Protein 2E3D (pdb70)

GO terms:
  GO:0000287 magnesium ion binding (F, IDA)
  GO:0005829 cytosol (C, IDA)
  GO:0032991 protein-containing complex (C, IDA)
  GO:0042802 identical protein binding (F, IDA)
  GO:0003983 UTP:glucose-1-phosphate uridylyltransferase activity (F, IDA)
  GO:1900727 osmoregulated periplasmic glucan biosynthetic process (P, IMP)
  GO:0033499 galactose catabolic process via UDP-galactose, Leloir pathway (P, IMP)
  GO:0006011 UDP-alpha-D-glucose metabolic process (P, IMP)
  GO:0009242 colanic acid biosynthetic process (P, IMP)
  GO:0009244 lipopolysaccharide core region biosynthetic process (P, IMP)
  GO:0005829 cytosol (C, HDA)

Organism: Escherichia coli (strain K12) (NCBI:txid83333)

Secondary structure (DSSP, 8-state):
--S--EEEEE--S--GGGTTTTSSS-GGG-EETTEEHHHHHHHHHHHTT--EEEEEE-GGGHHHHHHHS--HHHHHHH--HHHHHHHHTS-TT-EEEEEE-SS---HHHHHHHTHHHH-SS-EEEE-TTEEE-TTSS-TTTSTHHHHHHHHHHH--EEEEEEE-S-GGGSEEEE-TT----TT-EEEE-EEEES--TTT-S-SEEEEEEEEE-TTHHHHHTPPP----HHHHHHHHHHHS-EEEEE--S-EEE-SSHHHHHHHHHHHHHH-TTTHHHHHHHHHHH-/--S--EEEEE--S--GGGTTTTSSS-GGG-EETTEEHHHHHHHHHHHTT--EEEEEE-GGGHHHHHHHS--HHHHHHHH--HHHHHHHHSS-TT-EEEEEE----HHHHHHHHHHHH-SS-EEEE-TTEEE-TTTS-TTTSTHHHHHHHHHHH--EEEEEEE-S-GGGSEEE--TT----TT-EEE---EEES--GGG-S-SEEEEEEEEE-TTHHHHHHH--HHHHHHHHHHHS-EEEEEPPS-EEETTSHHHHHHHHHHHHHT-TTTHHHHHHHHHHH-/---S--EEEEE--S--GGGTTGGGSS-GGG-EETTEEHHHHHHHHHHHTT--EEEEEE-GGGHHHHHHHS--HHHHHTT--HHHHHHHTSS-TT-EEEEEE-TT--SHHHHHHTTHHHH-SS-EEEE-TTEEE-TTTS-TTTSTHHHHHHHHHHH--EEEEEEE-S-GGGS-BEE-TT----TT-EEEE-EE---STT-S-SEEEEEEEEE-TTHHHHHHHPPP-GGG---HHHHHHHHHHHS-EEEEE--S-EEETTSHHHHHHHHHHHHHT-TTTHHHHHHHHHH-/----EEEEE--S--GGGTTTTSSS-GGG-EETTEEHHHHHHHHHHHTT--EEEEEE-GGGHHHHHHHS--HHHHHH--HHHHHHHHTTS-TT-EEEEEE----HHHHHHHTHHHH-SS-EEEE-TTEEE-TTTS-TTTSTHHHHHHHHHHH--EEEEEEE-S-SSSS-EEE-TT----TT-EEE--EEE---SEEEEEEEEE-TTHHHHHH---TTSPPPHHHHHHHHHHHS-EEEEE--S-EEETTSHHHHHHHHHHHHHH-TTTHHHHHHHHHHH-

Structure (mmCIF, N/CA/C/O backbone):
data_2E3D
#
_entry.id   2E3D
#
_cell.length_a   63.900
_cell.length_b   109.300
_cell.length_c   100.500
_cell.angle_alpha   90.000
_cell.angle_beta   93.800
_cell.angle_gamma   90.000
#
_symmetry.space_group_name_H-M   'P 1 21 1'
#
loop_
_entity.id
_entity.type
_entity.pdbx_description
1 polymer 'UTP--glucose-1-phosphate uridylyltransferase'
2 water water
#
loop_
_atom_site.group_PDB
_atom_site.id
_atom_site.type_symbol
_atom_site.label_atom_id
_atom_site.label_alt_id
_atom_site.label_comp_id
_atom_site.label_asym_id
_atom_site.label_entity_id
_atom_site.label_seq_id
_atom_site.pdbx_PDB_ins_code
_atom_site.Cartn_x
_atom_site.Cartn_y
_atom_site.Cartn_z
_atom_site.occupancy
_atom_site.B_iso_or_equiv
_atom_site.auth_seq_id
_atom_site.auth_comp_id
_atom_site.auth_asym_id
_atom_site.auth_atom_id
_atom_site.pdbx_PDB_model_num
ATOM 1 N N . ASN A 1 5 ? 30.867 52.898 10.789 1.00 95.39 5 ASN A N 1
ATOM 2 C CA . ASN A 1 5 ? 29.861 52.096 11.477 1.00 87.37 5 ASN A CA 1
ATOM 3 C C . ASN A 1 5 ? 28.504 52.776 11.620 1.00 99.78 5 ASN A C 1
ATOM 4 O O . ASN A 1 5 ? 28.360 53.968 11.342 1.00 99.78 5 ASN A O 1
ATOM 9 N N . THR A 1 6 ? 27.504 52.008 12.048 1.00 67.61 6 THR A N 1
ATOM 10 C CA . THR A 1 6 ? 26.176 52.566 12.211 1.00 99.78 6 THR A CA 1
ATOM 11 C C . THR A 1 6 ? 25.793 52.804 13.658 1.00 22.13 6 THR A C 1
ATOM 12 O O . THR A 1 6 ? 26.186 52.071 14.565 1.00 90.84 6 THR A O 1
ATOM 16 N N . LYS A 1 7 ? 24.992 53.844 13.856 1.00 34.47 7 LYS A N 1
ATOM 17 C CA . LYS A 1 7 ? 24.511 54.126 15.185 1.00 37.45 7 LYS A CA 1
ATOM 18 C C . LYS A 1 7 ? 23.395 53.137 15.492 1.00 35.83 7 LYS A C 1
ATOM 19 O O . LYS A 1 7 ? 23.042 52.975 16.655 1.00 50.93 7 LYS A O 1
ATOM 25 N N . VAL A 1 8 ? 22.845 52.494 14.460 1.00 25.83 8 VAL A N 1
ATOM 26 C CA . VAL A 1 8 ? 21.795 51.492 14.679 1.00 22.46 8 VAL A CA 1
ATOM 27 C C . VAL A 1 8 ? 22.467 50.164 15.028 1.00 36.86 8 VAL A C 1
ATOM 28 O O . VAL A 1 8 ? 22.961 49.402 14.181 1.00 33.73 8 VAL A O 1
ATOM 32 N N . LYS A 1 9 ? 22.460 49.911 16.330 1.00 37.70 9 LYS A N 1
ATOM 33 C CA . LYS A 1 9 ? 23.090 48.741 16.910 1.00 31.41 9 LYS A CA 1
ATOM 34 C C . LYS A 1 9 ? 22.085 47.788 17.513 1.00 11.60 9 LYS A C 1
ATOM 35 O O . LYS A 1 9 ? 22.353 46.584 17.657 1.00 20.70 9 LYS A O 1
ATOM 41 N N . LYS A 1 10 ? 20.938 48.339 17.920 1.00 27.57 10 LYS A N 1
ATOM 42 C CA . LYS A 1 10 ? 19.907 47.560 18.606 1.00 4.52 10 LYS A CA 1
ATOM 43 C C . LYS A 1 10 ? 18.594 47.385 17.857 1.00 17.17 10 LYS A C 1
ATOM 44 O O . LYS A 1 10 ? 18.066 48.319 17.214 1.00 9.21 10 LYS A O 1
ATOM 50 N N . ALA A 1 11 ? 18.065 46.166 17.991 1.00 7.04 11 ALA A N 1
ATOM 51 C CA . ALA A 1 11 ? 16.779 45.796 17.374 1.00 14.58 11 ALA A CA 1
ATOM 52 C C . ALA A 1 11 ? 15.883 45.445 18.543 1.00 19.82 11 ALA A C 1
ATOM 53 O O . ALA A 1 11 ? 16.272 44.619 19.392 1.00 14.93 11 ALA A O 1
ATOM 55 N N . VAL A 1 12 ? 14.714 46.093 18.579 1.00 7.62 12 VAL A N 1
ATOM 56 C CA . VAL A 1 12 ? 13.717 45.833 19.619 1.00 22.25 12 VAL A CA 1
ATOM 57 C C . VAL A 1 12 ? 12.675 44.884 19.090 1.00 13.07 12 VAL A C 1
ATOM 58 O O . VAL A 1 12 ? 12.072 45.209 18.075 1.00 14.11 12 VAL A O 1
ATOM 62 N N . ILE A 1 13 ? 12.490 43.720 19.743 1.00 4.94 13 ILE A N 1
ATOM 63 C CA . ILE A 1 13 ? 11.461 42.754 19.308 1.00 5.96 13 ILE A CA 1
ATOM 64 C C . ILE A 1 13 ? 10.375 42.633 20.369 1.00 15.72 13 ILE A C 1
ATOM 65 O O . ILE A 1 13 ? 10.629 42.118 21.426 1.00 10.47 13 ILE A O 1
ATOM 70 N N . PRO A 1 14 ? 9.172 43.143 20.125 1.00 10.98 14 PRO A N 1
ATOM 71 C CA . PRO A 1 14 ? 8.071 43.086 21.110 1.00 9.54 14 PRO A CA 1
ATOM 72 C C . PRO A 1 14 ? 7.488 41.707 21.004 1.00 8.32 14 PRO A C 1
ATOM 73 O O . PRO A 1 14 ? 7.066 41.233 19.920 1.00 15.80 14 PRO A O 1
ATOM 77 N N . VAL A 1 15 ? 7.586 40.962 22.085 1.00 9.40 15 VAL A N 1
ATOM 78 C CA . VAL A 1 15 ? 7.104 39.575 22.004 1.00 11.21 15 VAL A CA 1
ATOM 79 C C . VAL A 1 15 ? 6.366 39.394 23.287 1.00 30.35 15 VAL A C 1
ATOM 80 O O . VAL A 1 15 ? 6.339 38.276 23.808 1.00 22.84 15 VAL A O 1
ATOM 84 N N . ALA A 1 16 ? 5.817 40.471 23.837 1.00 23.98 16 ALA A N 1
ATOM 85 C CA . ALA A 1 16 ? 5.196 40.296 25.146 1.00 48.58 16 ALA A CA 1
ATOM 86 C C . ALA A 1 16 ? 3.755 39.927 25.224 1.00 77.46 16 ALA A C 1
ATOM 87 O O . ALA A 1 16 ? 3.352 39.247 26.164 1.00 61.27 16 ALA A O 1
ATOM 89 N N . GLY A 1 17 ? 3.000 40.390 24.230 1.00 44.51 17 GLY A N 1
ATOM 90 C CA . GLY A 1 17 ? 1.573 40.093 24.146 1.00 50.62 17 GLY A CA 1
ATOM 91 C C . GLY A 1 17 ? 1.377 38.596 23.877 1.00 24.41 17 GLY A C 1
ATOM 92 O O . GLY A 1 17 ? 2.274 37.952 23.330 1.00 39.17 17 GLY A O 1
ATOM 93 N N . LEU A 1 18 ? 0.210 38.079 24.289 1.00 25.43 18 LEU A N 1
ATOM 94 C CA . LEU A 1 18 ? -0.321 36.713 24.169 1.00 29.87 18 LEU A CA 1
ATOM 95 C C . LEU A 1 18 ? -1.185 36.533 22.903 1.00 99.78 18 LEU A C 1
ATOM 96 O O . LEU A 1 18 ? -2.220 37.199 22.760 1.00 99.78 18 LEU A O 1
ATOM 101 N N . GLY A 1 19 ? -0.752 35.643 22.008 1.00 99.78 19 GLY A N 1
ATOM 102 C CA . GLY A 1 19 ? -1.340 35.383 20.677 1.00 99.78 19 GLY A CA 1
ATOM 103 C C . GLY A 1 19 ? -2.529 34.521 20.254 1.00 88.87 19 GLY A C 1
ATOM 104 O O . GLY A 1 19 ? -2.375 33.572 19.444 1.00 30.11 19 GLY A O 1
ATOM 105 N N . THR A 1 20 ? -3.660 35.000 20.776 1.00 29.12 20 THR A N 1
ATOM 106 C CA . THR A 1 20 ? -5.048 34.536 20.692 1.00 33.85 20 THR A CA 1
ATOM 107 C C . THR A 1 20 ? -5.498 34.000 19.343 1.00 14.48 20 THR A C 1
ATOM 108 O O . THR A 1 20 ? -6.309 33.071 19.279 1.00 40.68 20 THR A O 1
ATOM 112 N N . ARG A 1 21 ? -4.944 34.570 18.274 1.00 31.97 21 ARG A N 1
ATOM 113 C CA . ARG A 1 21 ? -5.250 34.160 16.898 1.00 26.94 21 ARG A CA 1
ATOM 114 C C . ARG A 1 21 ? -4.774 32.731 16.648 1.00 27.78 21 ARG A C 1
ATOM 115 O O . ARG A 1 21 ? -5.234 32.042 15.718 1.00 20.83 21 ARG A O 1
ATOM 123 N N . MET A 1 22 ? -3.787 32.315 17.430 1.00 13.91 22 MET A N 1
ATOM 124 C CA . MET A 1 22 ? -3.306 30.957 17.245 1.00 19.74 22 MET A CA 1
ATOM 125 C C . MET A 1 22 ? -3.663 29.953 18.298 1.00 13.95 22 MET A C 1
ATOM 126 O O . MET A 1 22 ? -3.074 28.918 18.328 1.00 17.66 22 MET A O 1
ATOM 131 N N . LEU A 1 23 ? -4.584 30.274 19.184 1.00 15.53 23 LEU A N 1
ATOM 132 C CA . LEU A 1 23 ? -4.978 29.330 20.177 1.00 24.92 23 LEU A CA 1
ATOM 133 C C . LEU A 1 23 ? -5.598 28.132 19.468 1.00 29.59 23 LEU A C 1
ATOM 134 O O . LEU A 1 23 ? -6.065 28.267 18.353 1.00 20.06 23 LEU A O 1
ATOM 139 N N . PRO A 1 24 ? -5.580 26.950 20.099 1.00 19.09 24 PRO A N 1
ATOM 140 C CA . PRO A 1 24 ? -5.028 26.779 21.449 1.00 21.78 24 PRO A CA 1
ATOM 141 C C . PRO A 1 24 ? -3.545 26.472 21.499 1.00 9.98 24 PRO A C 1
ATOM 142 O O . PRO A 1 24 ? -3.010 26.239 22.530 1.00 8.46 24 PRO A O 1
ATOM 146 N N . ALA A 1 25 ? -2.882 26.398 20.347 1.00 6.16 25 ALA A N 1
ATOM 147 C CA . ALA A 1 25 ? -1.468 25.987 20.353 1.00 6.71 25 ALA A CA 1
ATOM 148 C C . ALA A 1 25 ? -0.707 26.905 21.220 1.00 6.24 25 ALA A C 1
ATOM 149 O O . ALA A 1 25 ? 0.302 26.568 21.776 1.00 11.22 25 ALA A O 1
ATOM 151 N N . THR A 1 26 ? -1.141 28.157 21.236 1.00 13.29 26 THR A N 1
ATOM 152 C CA . THR A 1 26 ? -0.375 29.167 21.958 1.00 8.75 26 THR A CA 1
ATOM 153 C C . THR A 1 26 ? -0.891 29.325 23.355 1.00 11.04 26 THR A C 1
ATOM 154 O O . THR A 1 26 ? -0.505 30.261 24.042 1.00 11.36 26 THR A O 1
ATOM 158 N N . LYS A 1 27 ? -1.763 28.429 23.799 1.00 10.02 27 LYS A N 1
ATOM 159 C CA . LYS A 1 27 ? -2.259 28.610 25.142 1.00 6.90 27 LYS A CA 1
ATOM 160 C C . LYS A 1 27 ? -1.174 28.577 26.207 1.00 33.98 27 LYS A C 1
ATOM 161 O O . LYS A 1 27 ? -1.230 29.215 27.249 1.00 13.29 27 LYS A O 1
ATOM 167 N N . ALA A 1 28 ? -0.141 27.803 25.948 1.00 11.16 28 ALA A N 1
ATOM 168 C CA . ALA A 1 28 ? 0.870 27.626 26.956 1.00 7.58 28 ALA A CA 1
ATOM 169 C C . ALA A 1 28 ? 2.240 27.671 26.359 1.00 14.55 28 ALA A C 1
ATOM 170 O O . ALA A 1 28 ? 3.143 27.405 27.083 1.00 7.61 28 ALA A O 1
ATOM 172 N N . ILE A 1 29 ? 2.422 27.997 25.083 1.00 6.50 29 ILE A N 1
ATOM 173 C CA . ILE A 1 29 ? 3.771 28.155 24.510 1.00 13.32 29 ILE A CA 1
ATOM 174 C C . ILE A 1 29 ? 3.633 29.543 23.836 1.00 15.53 29 ILE A C 1
ATOM 175 O O . ILE A 1 29 ? 2.527 29.951 23.480 1.00 13.53 29 ILE A O 1
ATOM 180 N N . PRO A 1 30 ? 4.714 30.306 23.736 1.00 11.21 30 PRO A N 1
ATOM 181 C CA . PRO A 1 30 ? 4.580 31.635 23.147 1.00 20.96 30 PRO A CA 1
ATOM 182 C C . PRO A 1 30 ? 4.327 31.549 21.637 1.00 21.98 30 PRO A C 1
ATOM 183 O O . PRO A 1 30 ? 4.798 30.623 20.964 1.00 11.02 30 PRO A O 1
ATOM 187 N N . LYS A 1 31 ? 3.616 32.512 21.057 1.00 13.47 31 LYS A N 1
ATOM 188 C CA . LYS A 1 31 ? 3.468 32.385 19.626 1.00 5.32 31 LYS A CA 1
ATOM 189 C C . LYS A 1 31 ? 4.806 32.380 18.909 1.00 16.45 31 LYS A C 1
ATOM 190 O O . LYS A 1 31 ? 4.931 31.828 17.800 1.00 12.95 31 LYS A O 1
ATOM 196 N N . GLU A 1 32 ? 5.790 33.068 19.462 1.00 9.60 32 GLU A N 1
ATOM 197 C CA . GLU A 1 32 ? 7.080 33.167 18.750 1.00 9.70 32 GLU A CA 1
ATOM 198 C C . GLU A 1 32 ? 7.848 31.877 18.748 1.00 16.38 32 GLU A C 1
ATOM 199 O O . GLU A 1 32 ? 8.878 31.776 18.080 1.00 11.29 32 GLU A O 1
ATOM 205 N N . MET A 1 33 ? 7.369 30.877 19.477 1.00 14.16 33 MET A N 1
ATOM 206 C CA . MET A 1 33 ? 8.117 29.599 19.539 1.00 1.00 33 MET A CA 1
ATOM 207 C C . MET A 1 33 ? 7.458 28.549 18.625 1.00 13.39 33 MET A C 1
ATOM 208 O O . MET A 1 33 ? 7.898 27.401 18.564 1.00 11.40 33 MET A O 1
ATOM 213 N N . LEU A 1 34 ? 6.443 28.933 17.866 1.00 13.28 34 LEU A N 1
ATOM 214 C CA . LEU A 1 34 ? 5.854 27.950 16.973 1.00 10.09 34 LEU A CA 1
ATOM 215 C C . LEU A 1 34 ? 6.899 27.731 15.896 1.00 1.00 34 LEU A C 1
ATOM 216 O O . LEU A 1 34 ? 7.522 28.712 15.401 1.00 19.88 34 LEU A O 1
ATOM 221 N N . PRO A 1 35 ? 6.976 26.471 15.439 1.00 9.42 35 PRO A N 1
ATOM 222 C CA . PRO A 1 35 ? 7.951 26.065 14.407 1.00 4.97 35 PRO A CA 1
ATOM 223 C C . PRO A 1 35 ? 7.493 26.195 12.990 1.00 16.56 35 PRO A C 1
ATOM 224 O O . PRO A 1 35 ? 6.348 25.870 12.643 1.00 13.67 35 PRO A O 1
ATOM 228 N N . LEU A 1 36 ? 8.431 26.616 12.163 1.00 7.25 36 LEU A N 1
ATOM 229 C CA . LEU A 1 36 ? 8.224 26.703 10.712 1.00 11.08 36 LEU A CA 1
ATOM 230 C C . LEU A 1 36 ? 9.166 25.589 10.353 1.00 12.44 36 LEU A C 1
ATOM 231 O O . LEU A 1 36 ? 10.378 25.760 10.191 1.00 12.76 36 LEU A O 1
ATOM 236 N N . VAL A 1 37 ? 8.583 24.396 10.288 1.00 4.35 37 VAL A N 1
ATOM 237 C CA . VAL A 1 37 ? 9.330 23.146 10.033 1.00 10.40 37 VAL A CA 1
ATOM 238 C C . VAL A 1 37 ? 10.054 22.698 11.302 1.00 19.45 37 VAL A C 1
ATOM 239 O O . VAL A 1 37 ? 9.454 22.081 12.151 1.00 13.62 37 VAL A O 1
ATOM 243 N N . ASP A 1 38 ? 11.325 23.017 11.466 1.00 16.35 38 ASP A N 1
ATOM 244 C CA . ASP A 1 38 ? 12.051 22.593 12.614 1.00 20.18 38 ASP A CA 1
ATOM 245 C C . ASP A 1 38 ? 12.689 23.744 13.368 1.00 18.09 38 ASP A C 1
ATOM 246 O O . ASP A 1 38 ? 13.640 23.517 14.127 1.00 9.52 38 ASP A O 1
ATOM 251 N N . LYS A 1 39 ? 12.225 24.978 13.149 1.00 13.18 39 LYS A N 1
ATOM 252 C CA . LYS A 1 39 ? 12.835 26.109 13.874 1.00 19.34 39 LYS A CA 1
ATOM 253 C C . LYS A 1 39 ? 11.766 27.041 14.406 1.00 10.13 39 LYS A C 1
ATOM 254 O O . LYS A 1 39 ? 10.856 27.343 13.671 1.00 9.29 39 LYS A O 1
ATOM 260 N N . PRO A 1 40 ? 11.847 27.623 15.603 1.00 6.81 40 PRO A N 1
ATOM 261 C CA . PRO A 1 40 ? 10.779 28.532 15.982 1.00 10.21 40 PRO A CA 1
ATOM 262 C C . PRO A 1 40 ? 10.758 29.812 15.164 1.00 26.39 40 PRO A C 1
ATOM 263 O O . PRO A 1 40 ? 11.799 30.319 14.760 1.00 6.39 40 PRO A O 1
ATOM 267 N N . LEU A 1 41 ? 9.600 30.432 14.963 1.00 3.72 41 LEU A N 1
ATOM 268 C CA . LEU A 1 41 ? 9.608 31.686 14.210 1.00 9.15 41 LEU A CA 1
ATOM 269 C C . LEU A 1 41 ? 10.660 32.658 14.718 1.00 11.81 41 LEU A C 1
ATOM 270 O O . LEU A 1 41 ? 11.264 33.346 13.900 1.00 13.65 41 LEU A O 1
ATOM 275 N N . ILE A 1 42 ? 10.820 32.806 16.036 1.00 9.99 42 ILE A N 1
ATOM 276 C CA . ILE A 1 42 ? 11.800 33.752 16.574 1.00 1.00 42 ILE A CA 1
ATOM 277 C C . ILE A 1 42 ? 13.247 33.515 16.157 1.00 15.43 42 ILE A C 1
ATOM 278 O O . ILE A 1 42 ? 14.008 34.463 16.171 1.00 8.59 42 ILE A O 1
ATOM 283 N N . GLN A 1 43 ? 13.603 32.334 15.679 1.00 14.27 43 GLN A N 1
ATOM 284 C CA . GLN A 1 43 ? 14.971 32.066 15.247 1.00 10.24 43 GLN A CA 1
ATOM 285 C C . GLN A 1 43 ? 15.272 32.735 13.871 1.00 5.58 43 GLN A C 1
ATOM 286 O O . GLN A 1 43 ? 16.351 33.325 13.610 1.00 16.73 43 GLN A O 1
ATOM 292 N N . TYR A 1 44 ? 14.229 32.706 13.041 1.00 13.53 44 TYR A N 1
ATOM 293 C CA . TYR A 1 44 ? 14.254 33.293 11.706 1.00 17.74 44 TYR A CA 1
ATOM 294 C C . TYR A 1 44 ? 14.446 34.801 11.804 1.00 17.65 44 TYR A C 1
ATOM 295 O O . TYR A 1 44 ? 15.298 35.413 11.170 1.00 15.58 44 TYR A O 1
ATOM 304 N N . VAL A 1 45 ? 13.641 35.407 12.661 1.00 5.84 45 VAL A N 1
ATOM 305 C CA . VAL A 1 45 ? 13.650 36.845 12.937 1.00 8.09 45 VAL A CA 1
ATOM 306 C C . VAL A 1 45 ? 14.957 37.342 13.562 1.00 10.10 45 VAL A C 1
ATOM 307 O O . VAL A 1 45 ? 15.508 38.398 13.240 1.00 18.22 45 VAL A O 1
ATOM 311 N N . VAL A 1 46 ? 15.480 36.497 14.452 1.00 20.64 46 VAL A N 1
ATOM 312 C CA . VAL A 1 46 ? 16.731 36.821 15.082 1.00 6.78 46 VAL A CA 1
ATOM 313 C C . VAL A 1 46 ? 17.821 36.670 14.042 1.00 18.74 46 VAL A C 1
ATOM 314 O O . VAL A 1 46 ? 18.712 37.520 13.931 1.00 13.68 46 VAL A O 1
ATOM 318 N N . ASN A 1 47 ? 17.745 35.606 13.258 1.00 6.57 47 ASN A N 1
ATOM 319 C CA . ASN A 1 47 ? 18.761 35.457 12.225 1.00 9.97 47 ASN A CA 1
ATOM 320 C C . ASN A 1 47 ? 18.745 36.608 11.245 1.00 14.44 47 ASN A C 1
ATOM 321 O O . ASN A 1 47 ? 19.752 36.980 10.641 1.00 12.16 47 ASN A O 1
ATOM 326 N N . GLU A 1 48 ? 17.562 37.170 11.007 1.00 11.54 48 GLU A N 1
ATOM 327 C CA . GLU A 1 48 ? 17.438 38.273 10.024 1.00 5.05 48 GLU A CA 1
ATOM 328 C C . GLU A 1 48 ? 18.071 39.548 10.572 1.00 11.13 48 GLU A C 1
ATOM 329 O O . GLU A 1 48 ? 18.636 40.365 9.855 1.00 20.17 48 GLU A O 1
ATOM 335 N N . CYS A 1 49 ? 17.981 39.706 11.895 1.00 6.84 49 CYS A N 1
ATOM 336 C CA . CYS A 1 49 ? 18.505 40.916 12.530 1.00 6.08 49 CYS A CA 1
ATOM 337 C C . CYS A 1 49 ? 19.991 40.804 12.434 1.00 8.11 49 CYS A C 1
ATOM 338 O O . CYS A 1 49 ? 20.674 41.766 12.126 1.00 16.95 49 CYS A O 1
ATOM 341 N N . ILE A 1 50 ? 20.466 39.597 12.632 1.00 16.48 50 ILE A N 1
ATOM 342 C CA . ILE A 1 50 ? 21.901 39.366 12.544 1.00 16.41 50 ILE A CA 1
ATOM 343 C C . ILE A 1 50 ? 22.429 39.616 11.135 1.00 19.97 50 ILE A C 1
ATOM 344 O O . ILE A 1 50 ? 23.461 40.255 10.927 1.00 16.15 50 ILE A O 1
ATOM 349 N N . ALA A 1 51 ? 21.755 39.079 10.132 1.00 15.95 51 ALA A N 1
ATOM 350 C CA . ALA A 1 51 ? 22.224 39.298 8.764 1.00 21.97 51 ALA A CA 1
ATOM 351 C C . ALA A 1 51 ? 22.318 40.792 8.488 1.00 20.73 51 ALA A C 1
ATOM 352 O O . ALA A 1 51 ? 23.141 41.268 7.695 1.00 16.38 51 ALA A O 1
ATOM 354 N N . ALA A 1 52 ? 21.443 41.567 9.109 1.00 14.94 52 ALA A N 1
ATOM 355 C CA . ALA A 1 52 ? 21.476 42.996 8.796 1.00 12.59 52 ALA A CA 1
ATOM 356 C C . ALA A 1 52 ? 22.554 43.673 9.632 1.00 12.79 52 ALA A C 1
ATOM 357 O O . ALA A 1 52 ? 22.573 44.897 9.657 1.00 29.03 52 ALA A O 1
ATOM 359 N N . GLY A 1 53 ? 23.415 42.945 10.356 1.00 20.49 53 GLY A N 1
ATOM 360 C CA . GLY A 1 53 ? 24.453 43.640 11.138 1.00 3.21 53 GLY A CA 1
ATOM 361 C C . GLY A 1 53 ? 24.083 43.885 12.598 1.00 11.01 53 GLY A C 1
ATOM 362 O O . GLY A 1 53 ? 24.881 44.384 13.383 1.00 19.37 53 GLY A O 1
ATOM 363 N N . ILE A 1 54 ? 22.841 43.612 12.956 1.00 17.08 54 ILE A N 1
ATOM 364 C CA . ILE A 1 54 ? 22.517 43.824 14.371 1.00 8.55 54 ILE A CA 1
ATOM 365 C C . ILE A 1 54 ? 23.161 42.781 15.269 1.00 28.60 54 ILE A C 1
ATOM 366 O O . ILE A 1 54 ? 23.120 41.596 14.968 1.00 29.04 54 ILE A O 1
ATOM 371 N N . THR A 1 55 ? 23.730 43.201 16.394 1.00 20.11 55 THR A N 1
ATOM 372 C CA . THR A 1 55 ? 24.351 42.213 17.276 1.00 11.93 55 THR A CA 1
ATOM 373 C C . THR A 1 55 ? 23.797 42.410 18.705 1.00 16.61 55 THR A C 1
ATOM 374 O O . THR A 1 55 ? 24.373 41.841 19.621 1.00 22.30 55 THR A O 1
ATOM 378 N N . GLU A 1 56 ? 22.739 43.223 18.888 1.00 11.60 56 GLU A N 1
ATOM 379 C CA . GLU A 1 56 ? 22.067 43.474 20.198 1.00 7.92 56 GLU A CA 1
ATOM 380 C C . GLU A 1 56 ? 20.555 43.441 19.958 1.00 16.30 56 GLU A C 1
ATOM 381 O O . GLU A 1 56 ? 20.025 44.308 19.278 1.00 28.50 56 GLU A O 1
ATOM 387 N N . ILE A 1 57 ? 19.871 42.486 20.581 1.00 20.12 57 ILE A N 1
ATOM 388 C CA . ILE A 1 57 ? 18.453 42.337 20.398 1.00 11.11 57 ILE A CA 1
ATOM 389 C C . ILE A 1 57 ? 17.793 42.517 21.713 1.00 4.78 57 ILE A C 1
ATOM 390 O O . ILE A 1 57 ? 18.204 41.881 22.687 1.00 12.70 57 ILE A O 1
ATOM 395 N N . VAL A 1 58 ? 16.728 43.322 21.698 1.00 13.63 58 VAL A N 1
ATOM 396 C CA . VAL A 1 58 ? 16.028 43.544 22.958 1.00 8.32 58 VAL A CA 1
ATOM 397 C C . VAL A 1 58 ? 14.641 42.979 22.831 1.00 16.75 58 VAL A C 1
ATOM 398 O O . VAL A 1 58 ? 13.877 43.398 21.984 1.00 19.70 58 VAL A O 1
ATOM 402 N N . LEU A 1 59 ? 14.334 42.007 23.687 1.00 6.84 59 LEU A N 1
ATOM 403 C CA . LEU A 1 59 ? 13.032 41.420 23.630 1.00 1.37 59 LEU A CA 1
ATOM 404 C C . LEU A 1 59 ? 12.268 42.212 24.621 1.00 3.56 59 LEU A C 1
ATOM 405 O O . LEU A 1 59 ? 12.698 42.362 25.776 1.00 16.76 59 LEU A O 1
ATOM 410 N N . VAL A 1 60 ? 11.054 42.599 24.222 1.00 12.17 60 VAL A N 1
ATOM 411 C CA . VAL A 1 60 ? 10.274 43.301 25.235 1.00 5.47 60 VAL A CA 1
ATOM 412 C C . VAL A 1 60 ? 9.233 42.261 25.480 1.00 9.34 60 VAL A C 1
ATOM 413 O O . VAL A 1 60 ? 8.443 41.913 24.624 1.00 17.92 60 VAL A O 1
ATOM 417 N N . THR A 1 61 ? 9.301 41.743 26.689 1.00 15.24 61 THR A N 1
ATOM 418 C CA . THR A 1 61 ? 8.523 40.610 27.115 1.00 39.15 61 THR A CA 1
ATOM 419 C C . THR A 1 61 ? 7.539 40.574 28.285 1.00 22.57 61 THR A C 1
ATOM 420 O O . THR A 1 61 ? 7.084 41.579 28.868 1.00 24.12 61 THR A O 1
ATOM 424 N N . HIS A 1 62 ? 7.265 39.306 28.567 1.00 45.92 62 HIS A N 1
ATOM 425 C CA . HIS A 1 62 ? 6.309 38.811 29.542 1.00 81.54 62 HIS A CA 1
ATOM 426 C C . HIS A 1 62 ? 6.877 37.562 30.257 1.00 11.17 62 HIS A C 1
ATOM 427 O O . HIS A 1 62 ? 7.689 36.812 29.736 1.00 59.87 62 HIS A O 1
ATOM 434 N N . SER A 1 63 ? 6.443 37.411 31.508 1.00 11.10 63 SER A N 1
ATOM 435 C CA . SER A 1 63 ? 6.893 36.366 32.406 1.00 34.95 63 SER A CA 1
ATOM 436 C C . SER A 1 63 ? 6.796 34.950 31.918 1.00 38.84 63 SER A C 1
ATOM 437 O O . SER A 1 63 ? 7.699 34.145 32.146 1.00 99.78 63 SER A O 1
ATOM 440 N N . SER A 1 64 ? 5.700 34.659 31.238 1.00 59.79 64 SER A N 1
ATOM 441 C CA . SER A 1 64 ? 5.474 33.313 30.741 1.00 25.08 64 SER A CA 1
ATOM 442 C C . SER A 1 64 ? 6.245 32.932 29.478 1.00 70.47 64 SER A C 1
ATOM 443 O O . SER A 1 64 ? 5.917 31.913 28.850 1.00 42.77 64 SER A O 1
ATOM 446 N N . LYS A 1 65 ? 7.255 33.720 29.109 1.00 29.64 65 LYS A N 1
ATOM 447 C CA . LYS A 1 65 ? 8.002 33.460 27.872 1.00 42.42 65 LYS A CA 1
ATOM 448 C C . LYS A 1 65 ? 9.488 33.178 27.963 1.00 26.18 65 LYS A C 1
ATOM 449 O O . LYS A 1 65 ? 10.210 33.479 27.006 1.00 27.57 65 LYS A O 1
ATOM 455 N N . ASN A 1 66 ? 9.945 32.603 29.074 1.00 42.96 66 ASN A N 1
ATOM 456 C CA . ASN A 1 66 ? 11.371 32.327 29.244 1.00 24.06 66 ASN A CA 1
ATOM 457 C C . ASN A 1 66 ? 11.906 31.394 28.176 1.00 8.86 66 ASN A C 1
ATOM 458 O O . ASN A 1 66 ? 13.096 31.335 27.803 1.00 10.88 66 ASN A O 1
ATOM 463 N N . SER A 1 67 ? 10.960 30.597 27.729 1.00 5.63 67 SER A N 1
ATOM 464 C CA . SER A 1 67 ? 11.352 29.642 26.676 1.00 7.21 67 SER A CA 1
ATOM 465 C C . SER A 1 67 ? 11.996 30.326 25.498 1.00 11.22 67 SER A C 1
ATOM 466 O O . SER A 1 67 ? 12.889 29.742 24.903 1.00 13.26 67 SER A O 1
ATOM 469 N N . ILE A 1 68 ? 11.621 31.576 25.218 1.00 13.01 68 ILE A N 1
ATOM 470 C CA . ILE A 1 68 ? 12.191 32.294 24.053 1.00 9.07 68 ILE A CA 1
ATOM 471 C C . ILE A 1 68 ? 13.622 32.544 24.416 1.00 31.74 68 ILE A C 1
ATOM 472 O O . ILE A 1 68 ? 14.519 32.314 23.629 1.00 10.24 68 ILE A O 1
ATOM 477 N N . GLU A 1 69 ? 13.854 32.959 25.644 1.00 13.87 69 GLU A N 1
ATOM 478 C CA . GLU A 1 69 ? 15.271 33.162 26.024 1.00 2.04 69 GLU A CA 1
ATOM 479 C C . GLU A 1 69 ? 16.024 31.881 26.126 1.00 14.56 69 GLU A C 1
ATOM 480 O O . GLU A 1 69 ? 17.204 31.899 25.915 1.00 6.58 69 GLU A O 1
ATOM 486 N N . ASN A 1 70 ? 15.406 30.806 26.585 1.00 6.99 70 ASN A N 1
ATOM 487 C CA . ASN A 1 70 ? 16.140 29.564 26.714 1.00 8.92 70 ASN A CA 1
ATOM 488 C C . ASN A 1 70 ? 16.543 29.066 25.367 1.00 11.31 70 ASN A C 1
ATOM 489 O O . ASN A 1 70 ? 17.538 28.359 25.237 1.00 18.05 70 ASN A O 1
ATOM 494 N N . HIS A 1 71 ? 15.723 29.401 24.384 1.00 12.39 71 HIS A N 1
ATOM 495 C CA . HIS A 1 71 ? 16.072 28.931 23.067 1.00 3.23 71 HIS A CA 1
ATOM 496 C C . HIS A 1 71 ? 17.466 29.403 22.648 1.00 7.20 71 HIS A C 1
ATOM 497 O O . HIS A 1 71 ? 18.250 28.651 22.046 1.00 22.26 71 HIS A O 1
ATOM 504 N N . PHE A 1 72 ? 17.804 30.646 22.969 1.00 13.83 72 PHE A N 1
ATOM 505 C CA . PHE A 1 72 ? 19.079 31.210 22.545 1.00 15.10 72 PHE A CA 1
ATOM 506 C C . PHE A 1 72 ? 20.222 31.011 23.476 1.00 19.46 72 PHE A C 1
ATOM 507 O O . PHE A 1 72 ? 21.371 31.129 23.058 1.00 18.12 72 PHE A O 1
ATOM 515 N N . ASP A 1 73 ? 19.896 30.653 24.714 1.00 7.36 73 ASP A N 1
ATOM 516 C CA . ASP A 1 73 ? 20.897 30.458 25.758 1.00 12.52 73 ASP A CA 1
ATOM 517 C C . ASP A 1 73 ? 21.460 29.054 25.638 1.00 27.28 73 ASP A C 1
ATOM 518 O O . ASP A 1 73 ? 21.062 28.295 24.765 1.00 26.02 73 ASP A O 1
ATOM 523 N N . THR A 1 74 ? 22.324 28.686 26.575 1.00 99.78 74 THR A N 1
ATOM 524 C CA . THR A 1 74 ? 22.915 27.354 26.584 1.00 52.83 74 THR A CA 1
ATOM 525 C C . THR A 1 74 ? 22.006 26.301 27.249 1.00 39.15 74 THR A C 1
ATOM 526 O O . THR A 1 74 ? 21.539 26.534 28.360 1.00 24.27 74 THR A O 1
ATOM 530 N N . SER A 1 75 ? 21.688 25.180 26.588 1.00 34.33 75 SER A N 1
ATOM 531 C CA . SER A 1 75 ? 20.806 24.170 27.175 1.00 40.06 75 SER A CA 1
ATOM 532 C C . SER A 1 75 ? 21.630 23.058 27.817 1.00 44.17 75 SER A C 1
ATOM 533 O O . SER A 1 75 ? 21.706 21.872 27.470 1.00 37.29 75 SER A O 1
ATOM 536 N N . PHE A 1 76 ? 22.337 23.549 28.812 1.00 99.78 76 PHE A N 1
ATOM 537 C CA . PHE A 1 76 ? 23.211 22.673 29.532 1.00 42.16 76 PHE A CA 1
ATOM 538 C C . PHE A 1 76 ? 22.834 21.181 29.516 1.00 36.51 76 PHE A C 1
ATOM 539 O O . PHE A 1 76 ? 23.604 20.308 29.108 1.00 32.20 76 PHE A O 1
ATOM 547 N N . GLU A 1 77 ? 21.649 20.872 30.013 1.00 42.77 77 GLU A N 1
ATOM 548 C CA . GLU A 1 77 ? 21.308 19.479 30.086 1.00 37.61 77 GLU A CA 1
ATOM 549 C C . GLU A 1 77 ? 21.226 18.827 28.726 1.00 71.12 77 GLU A C 1
ATOM 550 O O . GLU A 1 77 ? 21.463 17.634 28.627 1.00 30.15 77 GLU A O 1
ATOM 556 N N . LEU A 1 78 ? 20.919 19.599 27.691 1.00 34.27 78 LEU A N 1
ATOM 557 C CA . LEU A 1 78 ? 20.772 19.017 26.370 1.00 30.89 78 LEU A CA 1
ATOM 558 C C . LEU A 1 78 ? 22.125 18.764 25.778 1.00 48.70 78 LEU A C 1
ATOM 559 O O . LEU A 1 78 ? 22.400 17.716 25.169 1.00 27.95 78 LEU A O 1
ATOM 564 N N . GLU A 1 79 ? 22.933 19.795 25.924 1.00 51.89 79 GLU A N 1
ATOM 565 C CA . GLU A 1 79 ? 24.250 19.737 25.365 1.00 42.69 79 GLU A CA 1
ATOM 566 C C . GLU A 1 79 ? 24.887 18.508 25.919 1.00 48.46 79 GLU A C 1
ATOM 567 O O . GLU A 1 79 ? 25.390 17.672 25.176 1.00 36.36 79 GLU A O 1
ATOM 573 N N . ALA A 1 80 ? 24.891 18.448 27.245 1.00 40.98 80 ALA A N 1
ATOM 574 C CA . ALA A 1 80 ? 25.470 17.301 27.921 1.00 99.78 80 ALA A CA 1
ATOM 575 C C . ALA A 1 80 ? 24.917 16.058 27.222 1.00 45.22 80 ALA A C 1
ATOM 576 O O . ALA A 1 80 ? 25.639 15.177 26.765 1.00 66.95 80 ALA A O 1
ATOM 578 N N . MET A 1 81 ? 23.597 16.026 27.126 1.00 63.86 81 MET A N 1
ATOM 579 C CA . MET A 1 81 ? 22.874 14.941 26.496 1.00 39.37 81 MET A CA 1
ATOM 580 C C . MET A 1 81 ? 23.310 14.565 25.070 1.00 34.08 81 MET A C 1
ATOM 581 O O . MET A 1 81 ? 23.039 13.467 24.594 1.00 84.11 81 MET A O 1
ATOM 586 N N . LEU A 1 82 ? 23.976 15.484 24.385 1.00 49.63 82 LEU A N 1
ATOM 587 C CA . LEU A 1 82 ? 24.424 15.293 23.008 1.00 42.01 82 LEU A CA 1
ATOM 588 C C . LEU A 1 82 ? 25.909 15.010 22.882 1.00 43.44 82 LEU A C 1
ATOM 589 O O . LEU A 1 82 ? 26.354 14.450 21.868 1.00 99.78 82 LEU A O 1
ATOM 594 N N . GLU A 1 83 ? 26.645 15.442 23.905 1.00 99.78 83 GLU A N 1
ATOM 595 C CA . GLU A 1 83 ? 28.100 15.290 23.997 1.00 99.78 83 GLU A CA 1
ATOM 596 C C . GLU A 1 83 ? 28.490 13.814 24.242 1.00 99.78 83 GLU A C 1
ATOM 597 O O . GLU A 1 83 ? 27.899 12.855 23.695 1.00 99.78 83 GLU A O 1
ATOM 603 N N . ARG A 1 88 ? 26.677 14.901 17.888 1.00 54.71 88 ARG A N 1
ATOM 604 C CA . ARG A 1 88 ? 27.833 15.724 17.502 1.00 99.78 88 ARG A CA 1
ATOM 605 C C . ARG A 1 88 ? 27.672 16.933 16.552 1.00 99.78 88 ARG A C 1
ATOM 606 O O . ARG A 1 88 ? 28.132 18.041 16.851 1.00 61.01 88 ARG A O 1
ATOM 614 N N . GLN A 1 89 ? 27.048 16.726 15.393 1.00 99.78 89 GLN A N 1
ATOM 615 C CA . GLN A 1 89 ? 26.832 17.799 14.417 1.00 42.67 89 GLN A CA 1
ATOM 616 C C . GLN A 1 89 ? 25.780 18.700 15.032 1.00 62.61 89 GLN A C 1
ATOM 617 O O . GLN A 1 89 ? 25.851 19.937 14.998 1.00 57.40 89 GLN A O 1
ATOM 623 N N . LEU A 1 90 ? 24.797 17.988 15.573 1.00 34.36 90 LEU A N 1
ATOM 624 C CA . LEU A 1 90 ? 23.650 18.534 16.253 1.00 30.61 90 LEU A CA 1
ATOM 625 C C . LEU A 1 90 ? 24.119 19.309 17.460 1.00 99.78 90 LEU A C 1
ATOM 626 O O . LEU A 1 90 ? 23.461 20.295 17.806 1.00 26.28 90 LEU A O 1
ATOM 631 N N . LEU A 1 91 ? 25.180 18.850 18.128 1.00 37.20 91 LEU A N 1
ATOM 632 C CA . LEU A 1 91 ? 25.587 19.605 19.317 1.00 99.78 91 LEU A CA 1
ATOM 633 C C . LEU A 1 91 ? 26.060 20.990 18.908 1.00 52.72 91 LEU A C 1
ATOM 634 O O . LEU A 1 91 ? 25.826 21.990 19.584 1.00 40.25 91 LEU A O 1
ATOM 639 N N . ASP A 1 92 ? 26.713 21.022 17.754 1.00 48.50 92 ASP A N 1
ATOM 640 C CA . ASP A 1 92 ? 27.220 22.264 17.210 1.00 58.80 92 ASP A CA 1
ATOM 641 C C . ASP A 1 92 ? 26.071 23.158 16.794 1.00 28.49 92 ASP A C 1
ATOM 642 O O . ASP A 1 92 ? 25.970 24.315 17.160 1.00 49.81 92 ASP A O 1
ATOM 647 N N . GLU A 1 93 ? 25.214 22.585 15.968 1.00 41.48 93 GLU A N 1
ATOM 648 C CA . GLU A 1 93 ? 24.042 23.283 15.501 1.00 94.38 93 GLU A CA 1
ATOM 649 C C . GLU A 1 93 ? 23.403 23.963 16.708 1.00 37.00 93 GLU A C 1
ATOM 650 O O . GLU A 1 93 ? 23.123 25.166 16.764 1.00 39.01 93 GLU A O 1
ATOM 656 N N . VAL A 1 94 ? 23.172 23.126 17.703 1.00 50.62 94 VAL A N 1
ATOM 657 C CA . VAL A 1 94 ? 22.562 23.573 18.945 1.00 29.29 94 VAL A CA 1
ATOM 658 C C . VAL A 1 94 ? 23.209 24.761 19.678 1.00 36.82 94 VAL A C 1
ATOM 659 O O . VAL A 1 94 ? 22.507 25.655 20.166 1.00 31.42 94 VAL A O 1
ATOM 663 N N . GLN A 1 95 ? 24.537 24.784 19.760 1.00 32.93 95 GLN A N 1
ATOM 664 C CA . GLN A 1 95 ? 25.248 25.866 20.458 1.00 33.57 95 GLN A CA 1
ATOM 665 C C . GLN A 1 95 ? 25.220 27.118 19.604 1.00 25.40 95 GLN A C 1
ATOM 666 O O . GLN A 1 95 ? 24.886 28.216 20.068 1.00 93.62 95 GLN A O 1
ATOM 672 N N . SER A 1 96 ? 25.558 26.878 18.341 1.00 38.12 96 SER A N 1
ATOM 673 C CA . SER A 1 96 ? 25.573 27.860 17.273 1.00 39.32 96 SER A CA 1
ATOM 674 C C . SER A 1 96 ? 24.297 28.710 17.186 1.00 35.11 96 SER A C 1
ATOM 675 O O . SER A 1 96 ? 24.302 29.790 16.568 1.00 73.15 96 SER A O 1
ATOM 678 N N . ILE A 1 97 ? 23.200 28.230 17.777 1.00 65.33 97 ILE A N 1
ATOM 679 C CA . ILE A 1 97 ? 21.949 28.985 17.695 1.00 28.31 97 ILE A CA 1
ATOM 680 C C . ILE A 1 97 ? 22.098 30.500 17.702 1.00 99.78 97 ILE A C 1
ATOM 681 O O . ILE A 1 97 ? 21.697 31.165 16.759 1.00 24.75 97 ILE A O 1
ATOM 686 N N . CYS A 1 98 ? 22.703 31.040 18.752 1.00 26.94 98 CYS A N 1
ATOM 687 C CA . CYS A 1 98 ? 22.957 32.471 18.829 1.00 12.79 98 CYS A CA 1
ATOM 688 C C . CYS A 1 98 ? 24.455 32.600 18.642 1.00 22.78 98 CYS A C 1
ATOM 689 O O . CYS A 1 98 ? 25.196 31.928 19.328 1.00 27.53 98 CYS A O 1
ATOM 692 N N . PRO A 1 99 ? 24.915 33.466 17.738 1.00 24.36 99 PRO A N 1
ATOM 693 C CA . PRO A 1 99 ? 26.351 33.639 17.511 1.00 44.49 99 PRO A CA 1
ATOM 694 C C . PRO A 1 99 ? 26.920 34.437 18.696 1.00 35.45 99 PRO A C 1
ATOM 695 O O . PRO A 1 99 ? 26.327 35.447 19.109 1.00 60.61 99 PRO A O 1
ATOM 699 N N . PRO A 1 100 ? 28.040 33.952 19.240 1.00 99.78 100 PRO A N 1
ATOM 700 C CA . PRO A 1 100 ? 28.731 34.514 20.414 1.00 99.78 100 PRO A CA 1
ATOM 701 C C . PRO A 1 100 ? 28.898 36.032 20.541 1.00 99.78 100 PRO A C 1
ATOM 702 O O . PRO A 1 100 ? 28.958 36.596 21.633 1.00 53.13 100 PRO A O 1
ATOM 706 N N . HIS A 1 101 ? 28.961 36.668 19.382 1.00 22.22 101 HIS A N 1
ATOM 707 C CA . HIS A 1 101 ? 29.036 38.119 19.257 1.00 35.79 101 HIS A CA 1
ATOM 708 C C . HIS A 1 101 ? 27.638 38.778 19.247 1.00 28.16 101 HIS A C 1
ATOM 709 O O . HIS A 1 101 ? 27.531 39.993 19.171 1.00 31.28 101 HIS A O 1
ATOM 721 N N . VAL A 1 102 ? 26.557 38.006 19.374 1.00 18.73 102 VAL A N 1
ATOM 722 C CA . VAL A 1 102 ? 25.241 38.609 19.362 1.00 14.88 102 VAL A CA 1
ATOM 723 C C . VAL A 1 102 ? 24.632 38.441 20.736 1.00 11.14 102 VAL A C 1
ATOM 724 O O . VAL A 1 102 ? 24.678 37.324 21.176 1.00 12.79 102 VAL A O 1
ATOM 728 N N . THR A 1 103 ? 24.051 39.497 21.332 1.00 15.48 103 THR A N 1
ATOM 729 C CA . THR A 1 103 ? 23.457 39.401 22.675 1.00 7.88 103 THR A CA 1
ATOM 730 C C . THR A 1 103 ? 21.969 39.685 22.706 1.00 22.63 103 THR A C 1
ATOM 731 O O . THR A 1 103 ? 21.507 40.620 22.076 1.00 15.58 103 THR A O 1
ATOM 735 N N . ILE A 1 104 ? 21.244 38.880 23.468 1.00 13.77 104 ILE A N 1
ATOM 736 C CA . ILE A 1 104 ? 19.799 39.035 23.697 1.00 14.11 104 ILE A CA 1
ATOM 737 C C . ILE A 1 104 ? 19.570 39.601 25.101 1.00 18.77 104 ILE A C 1
ATOM 738 O O . ILE A 1 104 ? 20.009 39.013 26.109 1.00 23.92 104 ILE A O 1
ATOM 743 N N . MET A 1 105 ? 18.878 40.738 25.188 1.00 16.27 105 MET A N 1
ATOM 744 C CA . MET A 1 105 ? 18.586 41.317 26.509 1.00 5.95 105 MET A CA 1
ATOM 745 C C . MET A 1 105 ? 17.084 41.313 26.607 1.00 18.19 105 MET A C 1
ATOM 746 O O . MET A 1 105 ? 16.389 41.251 25.592 1.00 17.88 105 MET A O 1
ATOM 751 N N . GLN A 1 106 ? 16.562 41.381 27.822 1.00 11.30 106 GLN A N 1
ATOM 752 C CA . GLN A 1 106 ? 15.113 41.385 28.002 1.00 16.54 106 GLN A CA 1
ATOM 753 C C . GLN A 1 106 ? 14.644 42.432 28.987 1.00 15.93 106 GLN A C 1
ATOM 754 O O . GLN A 1 106 ? 15.348 42.735 29.929 1.00 14.18 106 GLN A O 1
ATOM 760 N N . VAL A 1 107 ? 13.449 42.967 28.752 1.00 12.81 107 VAL A N 1
ATOM 761 C CA . VAL A 1 107 ? 12.805 43.940 29.605 1.00 22.14 107 VAL A CA 1
ATOM 762 C C . VAL A 1 107 ? 11.345 43.506 29.626 1.00 15.99 107 VAL A C 1
ATOM 763 O O . VAL A 1 107 ? 10.839 43.000 28.643 1.00 13.41 107 VAL A O 1
ATOM 769 N N . ARG A 1 108 ? 10.648 43.633 30.744 1.00 16.29 108 ARG A N 1
ATOM 770 C CA . ARG A 1 108 ? 9.236 43.216 30.779 1.00 16.47 108 ARG A CA 1
ATOM 771 C C . ARG A 1 108 ? 8.373 44.447 30.520 1.00 25.60 108 ARG A C 1
ATOM 772 O O . ARG A 1 108 ? 8.660 45.521 31.006 1.00 27.10 108 ARG A O 1
ATOM 780 N N . GLN A 1 109 ? 7.305 44.313 29.754 1.00 24.69 109 GLN A N 1
ATOM 781 C CA . GLN A 1 109 ? 6.405 45.435 29.536 1.00 18.09 109 GLN A CA 1
ATOM 782 C C . GLN A 1 109 ? 5.506 45.439 30.769 1.00 17.02 109 GLN A C 1
ATOM 783 O O . GLN A 1 109 ? 5.192 44.363 31.310 1.00 41.94 109 GLN A O 1
ATOM 789 N N . GLY A 1 110 ? 5.026 46.601 31.207 1.00 36.41 110 GLY A N 1
ATOM 790 C CA . GLY A 1 110 ? 4.125 46.614 32.365 1.00 99.78 110 GLY A CA 1
ATOM 791 C C . GLY A 1 110 ? 2.754 46.060 31.957 1.00 99.78 110 GLY A C 1
ATOM 792 O O . GLY A 1 110 ? 2.659 44.917 31.482 1.00 99.78 110 GLY A O 1
ATOM 793 N N . LEU A 1 111 ? 1.700 46.865 32.112 1.00 99.78 111 LEU A N 1
ATOM 794 C CA . LEU A 1 111 ? 0.348 46.460 31.715 1.00 99.78 111 LEU A CA 1
ATOM 795 C C . LEU A 1 111 ? 0.394 46.360 30.183 1.00 88.54 111 LEU A C 1
ATOM 796 O O . LEU A 1 111 ? 1.042 47.190 29.529 1.00 53.44 111 LEU A O 1
ATOM 801 N N . ALA A 1 112 ? -0.267 45.349 29.616 1.00 99.07 112 ALA A N 1
ATOM 802 C CA . ALA A 1 112 ? -0.306 45.147 28.161 1.00 99.78 112 ALA A CA 1
ATOM 803 C C . ALA A 1 112 ? -0.846 46.436 27.555 1.00 99.78 112 ALA A C 1
ATOM 804 O O . ALA A 1 112 ? -2.037 46.701 27.680 1.00 52.26 112 ALA A O 1
ATOM 806 N N . LYS A 1 113 ? 0.015 47.232 26.919 1.00 39.31 113 LYS A N 1
ATOM 807 C CA . LYS A 1 113 ? -0.389 48.520 26.350 1.00 57.02 113 LYS A CA 1
ATOM 808 C C . LYS A 1 113 ? -0.152 48.861 24.873 1.00 99.78 113 LYS A C 1
ATOM 809 O O . LYS A 1 113 ? -0.340 50.007 24.422 1.00 89.78 113 LYS A O 1
ATOM 815 N N . GLY A 1 114 ? 0.249 47.873 24.086 1.00 99.78 114 GLY A N 1
ATOM 816 C CA . GLY A 1 114 ? 0.444 48.167 22.674 1.00 29.41 114 GLY A CA 1
ATOM 817 C C . GLY A 1 114 ? 1.905 48.169 22.256 1.00 32.20 114 GLY A C 1
ATOM 818 O O . GLY A 1 114 ? 2.791 48.193 23.105 1.00 39.49 114 GLY A O 1
ATOM 819 N N . LEU A 1 115 ? 2.098 48.065 20.936 1.00 32.54 115 LEU A N 1
ATOM 820 C CA . LEU A 1 115 ? 3.410 47.997 20.308 1.00 84.27 115 LEU A CA 1
ATOM 821 C C . LEU A 1 115 ? 4.107 49.299 20.651 1.00 28.23 115 LEU A C 1
ATOM 822 O O . LEU A 1 115 ? 5.261 49.276 21.029 1.00 24.27 115 LEU A O 1
ATOM 827 N N . GLY A 1 116 ? 3.393 50.417 20.522 1.00 38.82 116 GLY A N 1
ATOM 828 C CA . GLY A 1 116 ? 4.021 51.701 20.814 1.00 30.15 116 GLY A CA 1
ATOM 829 C C . GLY A 1 116 ? 4.627 51.658 22.210 1.00 18.12 116 GLY A C 1
ATOM 830 O O . GLY A 1 116 ? 5.805 52.031 22.460 1.00 21.15 116 GLY A O 1
ATOM 831 N N . HIS A 1 117 ? 3.744 51.215 23.101 1.00 33.95 117 HIS A N 1
ATOM 832 C CA . HIS A 1 117 ? 4.131 51.091 24.488 1.00 38.14 117 HIS A CA 1
ATOM 833 C C . HIS A 1 117 ? 5.227 50.032 24.699 1.00 22.84 117 HIS A C 1
ATOM 834 O O . HIS A 1 117 ? 6.114 50.202 25.522 1.00 13.13 117 HIS A O 1
ATOM 841 N N . ALA A 1 118 ? 5.228 48.984 23.879 1.00 17.69 118 ALA A N 1
ATOM 842 C CA . ALA A 1 118 ? 6.230 47.957 23.976 1.00 21.74 118 ALA A CA 1
ATOM 843 C C . ALA A 1 118 ? 7.577 48.569 23.594 1.00 13.10 118 ALA A C 1
ATOM 844 O O . ALA A 1 118 ? 8.598 48.313 24.222 1.00 22.28 118 ALA A O 1
ATOM 846 N N . VAL A 1 119 ? 7.623 49.372 22.550 1.00 18.05 119 VAL A N 1
ATOM 847 C CA . VAL A 1 119 ? 8.896 49.943 22.136 1.00 22.45 119 VAL A CA 1
ATOM 848 C C . VAL A 1 119 ? 9.439 50.893 23.200 1.00 15.10 119 VAL A C 1
ATOM 849 O O . VAL A 1 119 ? 10.648 50.940 23.552 1.00 12.35 119 VAL A O 1
ATOM 853 N N . LEU A 1 120 ? 8.473 51.651 23.713 1.00 12.63 120 LEU A N 1
ATOM 854 C CA . LEU A 1 120 ? 8.740 52.636 24.742 1.00 14.25 120 LEU A CA 1
ATOM 855 C C . LEU A 1 120 ? 9.454 51.939 25.897 1.00 28.05 120 LEU A C 1
ATOM 856 O O . LEU A 1 120 ? 10.440 52.457 26.429 1.00 10.96 120 LEU A O 1
ATOM 861 N N . CYS A 1 121 ? 8.987 50.761 26.303 1.00 18.49 121 CYS A N 1
ATOM 862 C CA . CYS A 1 121 ? 9.656 50.096 27.430 1.00 6.80 121 CYS A CA 1
ATOM 863 C C . CYS A 1 121 ? 11.104 49.771 27.141 1.00 23.41 121 CYS A C 1
ATOM 864 O O . CYS A 1 121 ? 11.836 49.518 28.077 1.00 14.48 121 CYS A O 1
ATOM 867 N N . ALA A 1 122 ? 11.500 49.687 25.877 1.00 9.55 122 ALA A N 1
ATOM 868 C CA . ALA A 1 122 ? 12.905 49.385 25.538 1.00 11.89 122 ALA A CA 1
ATOM 869 C C . ALA A 1 122 ? 13.769 50.658 25.626 1.00 6.35 122 ALA A C 1
ATOM 870 O O . ALA A 1 122 ? 15.022 50.597 25.562 1.00 14.71 122 ALA A O 1
ATOM 872 N N . HIS A 1 123 ? 13.107 51.816 25.809 1.00 14.82 123 HIS A N 1
ATOM 873 C CA . HIS A 1 123 ? 13.923 53.029 25.939 1.00 13.73 123 HIS A CA 1
ATOM 874 C C . HIS A 1 123 ? 15.089 52.967 26.926 1.00 27.01 123 HIS A C 1
ATOM 875 O O . HIS A 1 123 ? 16.192 53.293 26.595 1.00 6.20 123 HIS A O 1
ATOM 882 N N . PRO A 1 124 ? 14.932 52.549 28.168 1.00 18.98 124 PRO A N 1
ATOM 883 C CA . PRO A 1 124 ? 16.081 52.567 29.059 1.00 15.50 124 PRO A CA 1
ATOM 884 C C . PRO A 1 124 ? 17.161 51.654 28.615 1.00 30.71 124 PRO A C 1
ATOM 885 O O . PRO A 1 124 ? 18.311 51.850 28.968 1.00 21.72 124 PRO A O 1
ATOM 889 N N . VAL A 1 125 ? 16.773 50.630 27.868 1.00 17.94 125 VAL A N 1
ATOM 890 C CA . VAL A 1 125 ? 17.760 49.698 27.378 1.00 12.98 125 VAL A CA 1
ATOM 891 C C . VAL A 1 125 ? 18.613 50.307 26.253 1.00 15.88 125 VAL A C 1
ATOM 892 O O . VAL A 1 125 ? 19.838 50.290 26.334 1.00 24.44 125 VAL A O 1
ATOM 896 N N . VAL A 1 126 ? 17.940 50.865 25.249 1.00 15.87 126 VAL A N 1
ATOM 897 C CA . VAL A 1 126 ? 18.531 51.453 24.021 1.00 11.85 126 VAL A CA 1
ATOM 898 C C . VAL A 1 126 ? 19.166 52.822 24.255 1.00 29.63 126 VAL A C 1
ATOM 899 O O . VAL A 1 126 ? 20.207 53.126 23.684 1.00 25.29 126 VAL A O 1
ATOM 903 N N . GLY A 1 127 ? 18.512 53.637 25.082 1.00 17.19 127 GLY A N 1
ATOM 904 C CA . GLY A 1 127 ? 18.975 54.996 25.363 1.00 19.00 127 GLY A CA 1
ATOM 905 C C . GLY A 1 127 ? 18.412 55.917 24.274 1.00 20.60 127 GLY A C 1
ATOM 906 O O . GLY A 1 127 ? 17.504 55.519 23.554 1.00 29.14 127 GLY A O 1
ATOM 907 N N . ASP A 1 128 ? 18.956 57.124 24.125 1.00 17.05 128 ASP A N 1
ATOM 908 C CA . ASP A 1 128 ? 18.502 58.075 23.077 1.00 21.59 128 ASP A CA 1
ATOM 909 C C . ASP A 1 128 ? 19.338 57.872 21.841 1.00 34.54 128 ASP A C 1
ATOM 910 O O . ASP A 1 128 ? 20.208 58.673 21.489 1.00 21.63 128 ASP A O 1
ATOM 915 N N . GLU A 1 129 ? 19.031 56.756 21.198 1.00 40.43 129 GLU A N 1
ATOM 916 C CA . GLU A 1 129 ? 19.707 56.270 20.020 1.00 35.70 129 GLU A CA 1
ATOM 917 C C . GLU A 1 129 ? 18.650 55.747 19.026 1.00 9.66 129 GLU A C 1
ATOM 918 O O . GLU A 1 129 ? 17.537 55.379 19.433 1.00 18.63 129 GLU A O 1
ATOM 924 N N . PRO A 1 130 ? 19.001 55.712 17.735 1.00 12.20 130 PRO A N 1
ATOM 925 C CA . PRO A 1 130 ? 18.064 55.212 16.716 1.00 13.29 130 PRO A CA 1
ATOM 926 C C . PRO A 1 130 ? 17.925 53.685 16.923 1.00 16.21 130 PRO A C 1
ATOM 927 O O . PRO A 1 130 ? 18.844 53.013 17.437 1.00 15.49 130 PRO A O 1
ATOM 931 N N . VAL A 1 131 ? 16.772 53.125 16.597 1.00 13.23 131 VAL A N 1
ATOM 932 C CA . VAL A 1 131 ? 16.595 51.702 16.806 1.00 8.31 131 VAL A CA 1
ATOM 933 C C . VAL A 1 131 ? 15.836 51.055 15.639 1.00 13.59 131 VAL A C 1
ATOM 934 O O . VAL A 1 131 ? 15.224 51.739 14.794 1.00 17.52 131 VAL A O 1
ATOM 938 N N . ALA A 1 132 ? 15.907 49.733 15.565 1.00 12.49 132 ALA A N 1
ATOM 939 C CA . ALA A 1 132 ? 15.168 48.958 14.588 1.00 20.35 132 ALA A CA 1
ATOM 940 C C . ALA A 1 132 ? 14.045 48.299 15.411 1.00 5.16 132 ALA A C 1
ATOM 941 O O . ALA A 1 132 ? 14.233 47.906 16.574 1.00 18.43 132 ALA A O 1
ATOM 943 N N . VAL A 1 133 ? 12.833 48.320 14.887 1.00 8.73 133 VAL A N 1
ATOM 944 C CA . VAL A 1 133 ? 11.681 47.722 15.501 1.00 9.58 133 VAL A CA 1
ATOM 945 C C . VAL A 1 133 ? 11.216 46.579 14.550 1.00 10.67 133 VAL A C 1
ATOM 946 O O . VAL A 1 133 ? 11.047 46.754 13.331 1.00 11.44 133 VAL A O 1
ATOM 950 N N . ILE A 1 134 ? 11.100 45.389 15.132 1.00 14.00 134 ILE A N 1
ATOM 951 C CA . ILE A 1 134 ? 10.784 44.169 14.397 1.00 12.05 134 ILE A CA 1
ATOM 952 C C . ILE A 1 134 ? 9.636 43.384 15.033 1.00 13.80 134 ILE A C 1
ATOM 953 O O . ILE A 1 134 ? 9.762 42.858 16.134 1.00 14.53 134 ILE A O 1
ATOM 958 N N . LEU A 1 135 ? 8.536 43.260 14.303 1.00 12.74 135 LEU A N 1
ATOM 959 C CA . LEU A 1 135 ? 7.382 42.460 14.683 1.00 14.61 135 LEU A CA 1
ATOM 960 C C . LEU A 1 135 ? 7.715 41.006 14.273 1.00 7.29 135 LEU A C 1
ATOM 961 O O . LEU A 1 135 ? 7.981 40.620 13.123 1.00 18.81 135 LEU A O 1
ATOM 966 N N . PRO A 1 136 ? 7.790 40.179 15.290 1.00 11.96 136 PRO A N 1
ATOM 967 C CA . PRO A 1 136 ? 8.260 38.826 15.141 1.00 8.06 136 PRO A CA 1
ATOM 968 C C . PRO A 1 136 ? 7.253 37.840 14.588 1.00 4.27 136 PRO A C 1
ATOM 969 O O . PRO A 1 136 ? 7.596 36.700 14.434 1.00 14.10 136 PRO A O 1
ATOM 973 N N . ASP A 1 137 ? 6.009 38.237 14.364 1.00 19.74 137 ASP A N 1
ATOM 974 C CA . ASP A 1 137 ? 5.125 37.236 13.808 1.00 7.30 137 ASP A CA 1
ATOM 975 C C . ASP A 1 137 ? 5.118 37.407 12.273 1.00 10.44 137 ASP A C 1
ATOM 976 O O . ASP A 1 137 ? 4.391 36.674 11.598 1.00 18.66 137 ASP A O 1
ATOM 981 N N . VAL A 1 138 ? 5.919 38.344 11.736 1.00 13.12 138 VAL A N 1
ATOM 982 C CA . VAL A 1 138 ? 6.011 38.544 10.302 1.00 12.76 138 VAL A CA 1
ATOM 983 C C . VAL A 1 138 ? 7.405 37.993 9.982 1.00 12.42 138 VAL A C 1
ATOM 984 O O . VAL A 1 138 ? 8.370 38.362 10.670 1.00 15.53 138 VAL A O 1
ATOM 988 N N . ILE A 1 139 ? 7.498 37.101 8.999 1.00 18.20 139 ILE A N 1
ATOM 989 C CA . ILE A 1 139 ? 8.764 36.467 8.650 1.00 14.74 139 ILE A CA 1
ATOM 990 C C . ILE A 1 139 ? 9.176 36.910 7.296 1.00 11.67 139 ILE A C 1
ATOM 991 O O . ILE A 1 139 ? 8.455 36.715 6.349 1.00 10.11 139 ILE A O 1
ATOM 996 N N . LEU A 1 140 ? 10.340 37.507 7.133 1.00 1.73 140 LEU A N 1
ATOM 997 C CA . LEU A 1 140 ? 10.742 37.864 5.755 1.00 11.98 140 LEU A CA 1
ATOM 998 C C . LEU A 1 140 ? 11.477 36.717 5.073 1.00 25.76 140 LEU A C 1
ATOM 999 O O . LEU A 1 140 ? 12.523 36.222 5.515 1.00 11.93 140 LEU A O 1
ATOM 1004 N N . ASP A 1 141 ? 10.946 36.277 3.947 1.00 13.72 141 ASP A N 1
ATOM 1005 C CA . ASP A 1 141 ? 11.523 35.120 3.275 1.00 13.06 141 ASP A CA 1
ATOM 1006 C C . ASP A 1 141 ? 12.963 35.177 2.805 1.00 20.70 141 ASP A C 1
ATOM 1007 O O . ASP A 1 141 ? 13.301 35.856 1.830 1.00 18.09 141 ASP A O 1
ATOM 1012 N N . GLU A 1 142 ? 13.777 34.333 3.406 1.00 7.98 142 GLU A N 1
ATOM 1013 C CA . GLU A 1 142 ? 15.231 34.303 3.172 1.00 3.00 142 GLU A CA 1
ATOM 1014 C C . GLU A 1 142 ? 15.742 33.922 1.813 1.00 5.35 142 GLU A C 1
ATOM 1015 O O . GLU A 1 142 ? 16.867 34.255 1.424 1.00 22.79 142 GLU A O 1
ATOM 1021 N N . TYR A 1 143 ? 14.875 33.151 1.185 1.00 11.58 143 TYR A N 1
ATOM 1022 C CA . TYR A 1 143 ? 15.194 32.573 -0.112 1.00 21.27 143 TYR A CA 1
ATOM 1023 C C . TYR A 1 143 ? 14.851 33.616 -1.145 1.00 24.10 143 TYR A C 1
ATOM 1024 O O . TYR A 1 143 ? 15.319 33.552 -2.279 1.00 14.52 143 TYR A O 1
ATOM 1033 N N . GLU A 1 144 ? 13.957 34.532 -0.801 1.00 19.06 144 GLU A N 1
ATOM 1034 C CA . GLU A 1 144 ? 13.572 35.475 -1.800 1.00 18.94 144 GLU A CA 1
ATOM 1035 C C . GLU A 1 144 ? 14.146 36.849 -1.841 1.00 8.05 144 GLU A C 1
ATOM 1036 O O . GLU A 1 144 ? 13.671 37.547 -2.761 1.00 14.85 144 GLU A O 1
ATOM 1042 N N . SER A 1 145 ? 15.093 37.179 -0.931 1.00 8.00 145 SER A N 1
ATOM 1043 C CA . SER A 1 145 ? 15.748 38.482 -0.879 1.00 6.94 145 SER A CA 1
ATOM 1044 C C . SER A 1 145 ? 17.046 38.087 -0.278 1.00 8.62 145 SER A C 1
ATOM 1045 O O . SER A 1 145 ? 17.155 37.019 0.361 1.00 14.20 145 SER A O 1
ATOM 1048 N N . ASP A 1 146 ? 17.982 39.015 -0.346 1.00 22.33 146 ASP A N 1
ATOM 1049 C CA . ASP A 1 146 ? 19.260 38.763 0.303 1.00 15.53 146 ASP A CA 1
ATOM 1050 C C . ASP A 1 146 ? 19.148 39.536 1.607 1.00 9.52 146 ASP A C 1
ATOM 1051 O O . ASP A 1 146 ? 19.298 40.757 1.621 1.00 18.32 146 ASP A O 1
ATOM 1056 N N . LEU A 1 147 ? 18.836 38.862 2.713 1.00 13.35 147 LEU A N 1
ATOM 1057 C CA . LEU A 1 147 ? 18.678 39.559 3.986 1.00 11.91 147 LEU A CA 1
ATOM 1058 C C . LEU A 1 147 ? 19.975 40.211 4.503 1.00 25.69 147 LEU A C 1
ATOM 1059 O O . LEU A 1 147 ? 20.031 40.975 5.445 1.00 14.42 147 LEU A O 1
ATOM 1064 N N . SER A 1 148 ? 21.072 39.977 3.819 1.00 9.91 148 SER A N 1
ATOM 1065 C CA . SER A 1 148 ? 22.292 40.614 4.295 1.00 9.65 148 SER A CA 1
ATOM 1066 C C . SER A 1 148 ? 22.500 41.922 3.530 1.00 24.24 148 SER A C 1
ATOM 1067 O O . SER A 1 148 ? 23.377 42.724 3.878 1.00 27.13 148 SER A O 1
ATOM 1070 N N . GLN A 1 149 ? 21.722 42.114 2.469 1.00 18.61 149 GLN A N 1
ATOM 1071 C CA . GLN A 1 149 ? 21.891 43.292 1.605 1.00 15.66 149 GLN A CA 1
ATOM 1072 C C . GLN A 1 149 ? 20.608 44.095 1.429 1.00 5.16 149 GLN A C 1
ATOM 1073 O O . GLN A 1 149 ? 20.645 45.247 1.057 1.00 15.72 149 GLN A O 1
ATOM 1079 N N . ASP A 1 150 ? 19.448 43.447 1.556 1.00 12.80 150 ASP A N 1
ATOM 1080 C CA . ASP A 1 150 ? 18.174 44.151 1.305 1.00 1.00 150 ASP A CA 1
ATOM 1081 C C . ASP A 1 150 ? 17.310 44.249 2.558 1.00 22.21 150 ASP A C 1
ATOM 1082 O O . ASP A 1 150 ? 17.669 43.724 3.586 1.00 20.59 150 ASP A O 1
ATOM 1087 N N . ASN A 1 151 ? 16.127 44.870 2.455 1.00 6.87 151 ASN A N 1
ATOM 1088 C CA . ASN A 1 151 ? 15.257 44.875 3.601 1.00 18.79 151 ASN A CA 1
ATOM 1089 C C . ASN A 1 151 ? 15.903 45.550 4.825 1.00 21.42 151 ASN A C 1
ATOM 1090 O O . ASN A 1 151 ? 16.405 46.669 4.678 1.00 13.49 151 ASN A O 1
ATOM 1095 N N . LEU A 1 152 ? 15.858 44.970 6.031 1.00 12.96 152 LEU A N 1
ATOM 1096 C CA . LEU A 1 152 ? 16.400 45.633 7.202 1.00 13.91 152 LEU A CA 1
ATOM 1097 C C . LEU A 1 152 ? 17.811 46.152 6.971 1.00 14.32 152 LEU A C 1
ATOM 1098 O O . LEU A 1 152 ? 18.194 47.222 7.429 1.00 10.09 152 LEU A O 1
ATOM 1103 N N . ALA A 1 153 ? 18.648 45.335 6.345 1.00 5.13 153 ALA A N 1
ATOM 1104 C CA . ALA A 1 153 ? 20.035 45.746 6.121 1.00 6.67 153 ALA A CA 1
ATOM 1105 C C . ALA A 1 153 ? 20.101 46.963 5.250 1.00 13.08 153 ALA A C 1
ATOM 1106 O O . ALA A 1 153 ? 20.856 47.884 5.511 1.00 20.74 153 ALA A O 1
ATOM 1108 N N . GLU A 1 154 ? 19.249 47.009 4.243 1.00 13.92 154 GLU A N 1
ATOM 1109 C CA . GLU A 1 154 ? 19.229 48.197 3.397 1.00 22.75 154 GLU A CA 1
ATOM 1110 C C . GLU A 1 154 ? 18.620 49.381 4.127 1.00 24.42 154 GLU A C 1
ATOM 1111 O O . GLU A 1 154 ? 19.172 50.487 4.059 1.00 12.18 154 GLU A O 1
ATOM 1117 N N . MET A 1 155 ? 17.519 49.146 4.847 1.00 17.64 155 MET A N 1
ATOM 1118 C CA . MET A 1 155 ? 16.886 50.186 5.617 1.00 20.17 155 MET A CA 1
ATOM 1119 C C . MET A 1 155 ? 17.887 50.819 6.552 1.00 35.33 155 MET A C 1
ATOM 1120 O O . MET A 1 155 ? 17.931 52.041 6.706 1.00 16.76 155 MET A O 1
ATOM 1125 N N . ILE A 1 156 ? 18.688 49.986 7.199 1.00 14.98 156 ILE A N 1
ATOM 1126 C CA . ILE A 1 156 ? 19.687 50.524 8.123 1.00 11.09 156 ILE A CA 1
ATOM 1127 C C . ILE A 1 156 ? 20.748 51.311 7.335 1.00 16.99 156 ILE A C 1
ATOM 1128 O O . ILE A 1 156 ? 21.224 52.376 7.750 1.00 11.44 156 ILE A O 1
ATOM 1133 N N . ARG A 1 157 ? 21.199 50.800 6.198 1.00 21.59 157 ARG A N 1
ATOM 1134 C CA . ARG A 1 157 ? 22.223 51.593 5.504 1.00 3.40 157 ARG A CA 1
ATOM 1135 C C . ARG A 1 157 ? 21.681 52.944 5.013 1.00 19.33 157 ARG A C 1
ATOM 1136 O O . ARG A 1 157 ? 22.354 53.979 5.079 1.00 25.47 157 ARG A O 1
ATOM 1144 N N . ARG A 1 158 ? 20.427 52.986 4.590 1.00 29.25 158 ARG A N 1
ATOM 1145 C CA . ARG A 1 158 ? 19.894 54.278 4.149 1.00 11.50 158 ARG A CA 1
ATOM 1146 C C . ARG A 1 158 ? 19.743 55.283 5.312 1.00 19.55 158 ARG A C 1
ATOM 1147 O O . ARG A 1 158 ? 19.856 56.495 5.090 1.00 21.31 158 ARG A O 1
ATOM 1155 N N . PHE A 1 159 ? 19.494 54.783 6.528 1.00 16.80 159 PHE A N 1
ATOM 1156 C CA . PHE A 1 159 ? 19.297 55.613 7.699 1.00 12.18 159 PHE A CA 1
ATOM 1157 C C . PHE A 1 159 ? 20.666 56.158 8.023 1.00 32.42 159 PHE A C 1
ATOM 1158 O O . PHE A 1 159 ? 20.799 57.343 8.313 1.00 17.82 159 PHE A O 1
ATOM 1166 N N . ASP A 1 160 ? 21.697 55.321 7.951 1.00 28.33 160 ASP A N 1
ATOM 1167 C CA . ASP A 1 160 ? 23.040 55.796 8.273 1.00 26.23 160 ASP A CA 1
ATOM 1168 C C . ASP A 1 160 ? 23.483 56.841 7.301 1.00 19.35 160 ASP A C 1
ATOM 1169 O O . ASP A 1 160 ? 24.224 57.748 7.660 1.00 59.94 160 ASP A O 1
ATOM 1174 N N . GLU A 1 161 ? 23.102 56.676 6.047 1.00 42.90 161 GLU A N 1
ATOM 1175 C CA . GLU A 1 161 ? 23.523 57.676 5.090 1.00 25.06 161 GLU A CA 1
ATOM 1176 C C . GLU A 1 161 ? 22.784 58.971 5.429 1.00 40.64 161 GLU A C 1
ATOM 1177 O O . GLU A 1 161 ? 23.339 59.927 5.974 1.00 84.63 161 GLU A O 1
ATOM 1183 N N . THR A 1 162 ? 21.500 58.965 5.081 1.00 29.97 162 THR A N 1
ATOM 1184 C CA . THR A 1 162 ? 20.590 60.095 5.249 1.00 22.38 162 THR A CA 1
ATOM 1185 C C . THR A 1 162 ? 20.144 60.574 6.631 1.00 32.87 162 THR A C 1
ATOM 1186 O O . THR A 1 162 ? 19.798 61.735 6.786 1.00 32.52 162 THR A O 1
ATOM 1190 N N . GLY A 1 163 ? 20.053 59.679 7.606 1.00 33.59 163 GLY A N 1
ATOM 1191 C CA . GLY A 1 163 ? 19.515 60.069 8.901 1.00 16.22 163 GLY A CA 1
ATOM 1192 C C . GLY A 1 163 ? 17.965 59.985 8.823 1.00 24.62 163 GLY A C 1
ATOM 1193 O O . GLY A 1 163 ? 17.316 60.302 9.811 1.00 13.38 163 GLY A O 1
ATOM 1194 N N . HIS A 1 164 ? 17.352 59.559 7.708 1.00 17.24 164 HIS A N 1
ATOM 1195 C CA . HIS A 1 164 ? 15.876 59.482 7.662 1.00 12.30 164 HIS A CA 1
ATOM 1196 C C . HIS A 1 164 ? 15.292 58.165 8.156 1.00 28.22 164 HIS A C 1
ATOM 1197 O O . HIS A 1 164 ? 15.708 57.120 7.696 1.00 16.00 164 HIS A O 1
ATOM 1204 N N . SER A 1 165 ? 14.312 58.188 9.052 1.00 13.95 165 SER A N 1
ATOM 1205 C CA . SER A 1 165 ? 13.733 56.922 9.519 1.00 12.28 165 SER A CA 1
ATOM 1206 C C . SER A 1 165 ? 13.205 56.134 8.306 1.00 21.42 165 SER A C 1
ATOM 1207 O O . SER A 1 165 ? 12.920 56.739 7.280 1.00 13.06 165 SER A O 1
ATOM 1210 N N . GLN A 1 166 ? 13.075 54.808 8.398 1.00 14.10 166 GLN A N 1
ATOM 1211 C CA . GLN A 1 166 ? 12.625 53.999 7.209 1.00 9.27 166 GLN A CA 1
ATOM 1212 C C . GLN A 1 166 ? 11.479 53.137 7.693 1.00 8.86 166 GLN A C 1
ATOM 1213 O O . GLN A 1 166 ? 11.678 52.515 8.738 1.00 11.22 166 GLN A O 1
ATOM 1219 N N . ILE A 1 167 ? 10.304 53.151 7.060 1.00 7.06 167 ILE A N 1
ATOM 1220 C CA . ILE A 1 167 ? 9.222 52.356 7.519 1.00 7.60 167 ILE A CA 1
ATOM 1221 C C . ILE A 1 167 ? 8.969 51.340 6.401 1.00 21.27 167 ILE A C 1
ATOM 1222 O O . ILE A 1 167 ? 8.666 51.725 5.279 1.00 18.95 167 ILE A O 1
ATOM 1227 N N . MET A 1 168 ? 9.083 50.037 6.648 1.00 8.58 168 MET A N 1
ATOM 1228 C CA . MET A 1 168 ? 8.862 49.056 5.542 1.00 1.00 168 MET A CA 1
ATOM 1229 C C . MET A 1 168 ? 7.436 48.824 5.092 1.00 11.07 168 MET A C 1
ATOM 1230 O O . MET A 1 168 ? 6.545 48.643 5.918 1.00 11.07 168 MET A O 1
ATOM 1235 N N . VAL A 1 169 ? 7.208 48.835 3.775 1.00 9.98 169 VAL A N 1
ATOM 1236 C CA . VAL A 1 169 ? 5.833 48.623 3.259 1.00 7.31 169 VAL A CA 1
ATOM 1237 C C . VAL A 1 169 ? 5.783 47.607 2.112 1.00 15.44 169 VAL A C 1
ATOM 1238 O O . VAL A 1 169 ? 6.804 47.298 1.479 1.00 9.56 169 VAL A O 1
ATOM 1242 N N . GLU A 1 170 ? 4.617 47.082 1.762 1.00 1.58 170 GLU A N 1
ATOM 1243 C CA . GLU A 1 170 ? 4.644 46.238 0.555 1.00 1.00 170 GLU A CA 1
ATOM 1244 C C . GLU A 1 170 ? 3.241 46.423 -0.018 1.00 33.92 170 GLU A C 1
ATOM 1245 O O . GLU A 1 170 ? 2.339 46.661 0.774 1.00 6.61 170 GLU A O 1
ATOM 1251 N N . PRO A 1 171 ? 3.030 46.312 -1.320 1.00 16.17 171 PRO A N 1
ATOM 1252 C CA . PRO A 1 171 ? 1.675 46.507 -1.846 1.00 4.83 171 PRO A CA 1
ATOM 1253 C C . PRO A 1 171 ? 0.660 45.446 -1.428 1.00 12.70 171 PRO A C 1
ATOM 1254 O O . PRO A 1 171 ? 0.961 44.235 -1.299 1.00 16.95 171 PRO A O 1
ATOM 1258 N N . VAL A 1 172 ? -0.561 45.920 -1.182 1.00 14.66 172 VAL A N 1
ATOM 1259 C CA . VAL A 1 172 ? -1.689 45.055 -0.794 1.00 8.80 172 VAL A CA 1
ATOM 1260 C C . VAL A 1 172 ? -2.929 45.289 -1.672 1.00 16.80 172 VAL A C 1
ATOM 1261 O O . VAL A 1 172 ? -3.152 46.333 -2.265 1.00 23.80 172 VAL A O 1
ATOM 1265 N N . ALA A 1 173 ? -3.764 44.277 -1.761 1.00 19.73 173 ALA A N 1
ATOM 1266 C CA . ALA A 1 173 ? -4.972 44.451 -2.535 1.00 26.39 173 ALA A CA 1
ATOM 1267 C C . ALA A 1 173 ? -6.058 45.210 -1.732 1.00 24.27 173 ALA A C 1
ATOM 1268 O O . ALA A 1 173 ? -6.863 45.973 -2.268 1.00 37.87 173 ALA A O 1
ATOM 1270 N N . ASP A 1 174 ? -6.135 44.933 -0.433 1.00 30.80 174 ASP A N 1
ATOM 1271 C CA . ASP A 1 174 ? -7.172 45.519 0.410 1.00 14.08 174 ASP A CA 1
ATOM 1272 C C . ASP A 1 174 ? -6.607 46.430 1.497 1.00 27.19 174 ASP A C 1
ATOM 1273 O O . ASP A 1 174 ? -6.144 45.935 2.529 1.00 17.76 174 ASP A O 1
ATOM 1278 N N . VAL A 1 175 ? -6.604 47.742 1.257 1.00 15.49 175 VAL A N 1
ATOM 1279 C CA . VAL A 1 175 ? -6.056 48.694 2.230 1.00 18.36 175 VAL A CA 1
ATOM 1280 C C . VAL A 1 175 ? -6.876 48.785 3.505 1.00 20.35 175 VAL A C 1
ATOM 1281 O O . VAL A 1 175 ? -6.421 49.255 4.542 1.00 18.34 175 VAL A O 1
ATOM 1285 N N . THR A 1 176 ? -8.143 48.409 3.406 1.00 17.21 176 THR A N 1
ATOM 1286 C CA . THR A 1 176 ? -8.967 48.515 4.599 1.00 16.79 176 THR A CA 1
ATOM 1287 C C . THR A 1 176 ? -8.534 47.579 5.726 1.00 33.15 176 THR A C 1
ATOM 1288 O O . THR A 1 176 ? -9.040 47.701 6.840 1.00 26.83 176 THR A O 1
ATOM 1292 N N . ALA A 1 177 ? -7.603 46.669 5.459 1.00 34.62 177 ALA A N 1
ATOM 1293 C CA . ALA A 1 177 ? -7.145 45.741 6.476 1.00 25.21 177 ALA A CA 1
ATOM 1294 C C . ALA A 1 177 ? -5.791 46.154 7.070 1.00 32.13 177 ALA A C 1
ATOM 1295 O O . ALA A 1 177 ? -5.279 45.399 7.886 1.00 35.96 177 ALA A O 1
ATOM 1297 N N . TYR A 1 178 ? -5.244 47.336 6.729 1.00 15.27 178 TYR A N 1
ATOM 1298 C CA . TYR A 1 178 ? -3.885 47.744 7.138 1.00 14.26 178 TYR A CA 1
ATOM 1299 C C . TYR A 1 178 ? -3.653 49.214 7.445 1.00 17.87 178 TYR A C 1
ATOM 1300 O O . TYR A 1 178 ? -4.521 50.049 7.284 1.00 28.60 178 TYR A O 1
ATOM 1309 N N . GLY A 1 179 ? -2.425 49.483 7.874 1.00 21.18 179 GLY A N 1
ATOM 1310 C CA . GLY A 1 179 ? -1.940 50.812 8.134 1.00 12.82 179 GLY A CA 1
ATOM 1311 C C . GLY A 1 179 ? -1.234 51.027 6.799 1.00 18.04 179 GLY A C 1
ATOM 1312 O O . GLY A 1 179 ? -0.384 50.229 6.374 1.00 15.54 179 GLY A O 1
ATOM 1313 N N . VAL A 1 180 ? -1.618 52.116 6.156 1.00 29.11 180 VAL A N 1
ATOM 1314 C CA . VAL A 1 180 ? -1.125 52.488 4.836 1.00 20.86 180 VAL A CA 1
ATOM 1315 C C . VAL A 1 180 ? -0.386 53.815 4.803 1.00 25.21 180 VAL A C 1
ATOM 1316 O O . VAL A 1 180 ? -0.690 54.731 5.554 1.00 17.56 180 VAL A O 1
ATOM 1320 N N . VAL A 1 181 ? 0.679 53.914 4.010 1.00 12.84 181 VAL A N 1
ATOM 1321 C CA . VAL A 1 181 ? 1.414 55.148 3.989 1.00 3.50 181 VAL A CA 1
ATOM 1322 C C . VAL A 1 181 ? 0.982 56.069 2.836 1.00 7.51 181 VAL A C 1
ATOM 1323 O O . VAL A 1 181 ? 0.288 55.683 1.892 1.00 21.33 181 VAL A O 1
ATOM 1327 N N . ASP A 1 182 ? 1.386 57.327 2.940 1.00 21.81 182 ASP A N 1
ATOM 1328 C CA . ASP A 1 182 ? 1.020 58.283 1.907 1.00 16.34 182 ASP A CA 1
ATOM 1329 C C . ASP A 1 182 ? 2.340 58.783 1.406 1.00 10.12 182 ASP A C 1
ATOM 1330 O O . ASP A 1 182 ? 3.015 59.447 2.179 1.00 8.47 182 ASP A O 1
ATOM 1335 N N . CYS A 1 183 ? 2.675 58.527 0.140 1.00 14.32 183 CYS A N 1
ATOM 1336 C CA . CYS A 1 183 ? 3.946 58.976 -0.395 1.00 16.87 183 CYS A CA 1
ATOM 1337 C C . CYS A 1 183 ? 3.609 59.999 -1.452 1.00 23.09 183 CYS A C 1
ATOM 1338 O O . CYS A 1 183 ? 4.311 60.108 -2.433 1.00 16.64 183 CYS A O 1
ATOM 1341 N N . LYS A 1 184 ? 2.511 60.718 -1.299 1.00 13.89 184 LYS A N 1
ATOM 1342 C CA . LYS A 1 184 ? 2.190 61.756 -2.275 1.00 21.94 184 LYS A CA 1
ATOM 1343 C C . LYS A 1 184 ? 1.987 61.184 -3.665 1.00 14.54 184 LYS A C 1
ATOM 1344 O O . LYS A 1 184 ? 2.313 61.819 -4.664 1.00 30.37 184 LYS A O 1
ATOM 1350 N N . GLY A 1 185 ? 1.449 59.976 -3.746 1.00 20.89 185 GLY A N 1
ATOM 1351 C CA . GLY A 1 185 ? 1.177 59.334 -5.034 1.00 17.34 185 GLY A CA 1
ATOM 1352 C C . GLY A 1 185 ? 2.373 58.792 -5.826 1.00 17.27 185 GLY A C 1
ATOM 1353 O O . GLY A 1 185 ? 2.234 58.270 -6.976 1.00 13.74 185 GLY A O 1
ATOM 1354 N N . VAL A 1 186 ? 3.556 58.950 -5.235 1.00 14.61 186 VAL A N 1
ATOM 1355 C CA . VAL A 1 186 ? 4.779 58.458 -5.855 1.00 5.55 186 VAL A CA 1
ATOM 1356 C C . VAL A 1 186 ? 4.999 56.952 -5.709 1.00 34.93 186 VAL A C 1
ATOM 1357 O O . VAL A 1 186 ? 4.757 56.412 -4.644 1.00 18.19 186 VAL A O 1
ATOM 1361 N N . GLU A 1 187 ? 5.415 56.313 -6.804 1.00 17.62 187 GLU A N 1
ATOM 1362 C CA . GLU A 1 187 ? 5.645 54.867 -6.986 1.00 17.29 187 GLU A CA 1
ATOM 1363 C C . GLU A 1 187 ? 6.994 54.599 -6.364 1.00 11.36 187 GLU A C 1
ATOM 1364 O O . GLU A 1 187 ? 7.900 55.438 -6.472 1.00 26.34 187 GLU A O 1
ATOM 1370 N N . LEU A 1 188 ? 7.079 53.411 -5.710 1.00 10.65 188 LEU A N 1
ATOM 1371 C CA . LEU A 1 188 ? 8.308 52.914 -5.108 1.00 13.31 188 LEU A CA 1
ATOM 1372 C C . LEU A 1 188 ? 8.599 51.555 -5.731 1.00 32.80 188 LEU A C 1
ATOM 1373 O O . LEU A 1 188 ? 7.699 50.724 -5.890 1.00 15.23 188 LEU A O 1
ATOM 1378 N N . ALA A 1 189 ? 9.853 51.353 -6.109 1.00 11.85 189 ALA A N 1
ATOM 1379 C CA . ALA A 1 189 ? 10.284 50.089 -6.663 1.00 15.02 189 ALA A CA 1
ATOM 1380 C C . ALA A 1 189 ? 10.770 49.299 -5.447 1.00 26.60 189 ALA A C 1
ATOM 1381 O O . ALA A 1 189 ? 11.101 49.905 -4.433 1.00 10.83 189 ALA A O 1
ATOM 1383 N N . PRO A 1 190 ? 10.876 47.976 -5.545 1.00 17.65 190 PRO A N 1
ATOM 1384 C CA . PRO A 1 190 ? 11.376 47.206 -4.415 1.00 4.96 190 PRO A CA 1
ATOM 1385 C C . PRO A 1 190 ? 12.763 47.690 -4.076 1.00 24.64 190 PRO A C 1
ATOM 1386 O O . PRO A 1 190 ? 13.561 47.872 -4.960 1.00 11.44 190 PRO A O 1
ATOM 1390 N N . GLY A 1 191 ? 13.061 47.884 -2.791 1.00 2.96 191 GLY A N 1
ATOM 1391 C CA . GLY A 1 191 ? 14.409 48.345 -2.430 1.00 7.90 191 GLY A CA 1
ATOM 1392 C C . GLY A 1 191 ? 14.442 49.866 -2.403 1.00 26.92 191 GLY A C 1
ATOM 1393 O O . GLY A 1 191 ? 15.426 50.431 -1.978 1.00 12.46 191 GLY A O 1
ATOM 1394 N N . GLU A 1 192 ? 13.406 50.554 -2.852 1.00 13.01 192 GLU A N 1
ATOM 1395 C CA . GLU A 1 192 ? 13.470 52.024 -2.874 1.00 12.46 192 GLU A CA 1
ATOM 1396 C C . GLU A 1 192 ? 12.829 52.663 -1.660 1.00 12.85 192 GLU A C 1
ATOM 1397 O O . GLU A 1 192 ? 11.820 52.157 -1.128 1.00 20.08 192 GLU A O 1
ATOM 1403 N N . SER A 1 193 ? 13.463 53.756 -1.215 1.00 8.49 193 SER A N 1
ATOM 1404 C CA . SER A 1 193 ? 13.010 54.533 -0.034 1.00 8.67 193 SER A CA 1
ATOM 1405 C C . SER A 1 193 ? 12.402 55.856 -0.553 1.00 27.11 193 SER A C 1
ATOM 1406 O O . SER A 1 193 ? 13.070 56.598 -1.262 1.00 18.35 193 SER A O 1
ATOM 1409 N N . VAL A 1 194 ? 11.165 56.209 -0.224 1.00 17.14 194 VAL A N 1
ATOM 1410 C CA . VAL A 1 194 ? 10.548 57.468 -0.736 1.00 17.13 194 VAL A CA 1
ATOM 1411 C C . VAL A 1 194 ? 9.910 58.218 0.417 1.00 33.64 194 VAL A C 1
ATOM 1412 O O . VAL A 1 194 ? 9.352 57.585 1.254 1.00 13.87 194 VAL A O 1
ATOM 1416 N N . PRO A 1 195 ? 9.993 59.531 0.474 1.00 24.22 195 PRO A N 1
ATOM 1417 C CA . PRO A 1 195 ? 9.467 60.236 1.634 1.00 11.69 195 PRO A CA 1
ATOM 1418 C C . PRO A 1 195 ? 7.998 60.038 1.745 1.00 26.28 195 PRO A C 1
ATOM 1419 O O . PRO A 1 195 ? 7.260 60.019 0.778 1.00 11.40 195 PRO A O 1
ATOM 1423 N N . MET A 1 196 ? 7.575 59.899 2.986 1.00 6.27 196 MET A N 1
ATOM 1424 C CA . MET A 1 196 ? 6.147 59.682 3.266 1.00 19.10 196 MET A CA 1
ATOM 1425 C C . MET A 1 196 ? 5.643 60.896 4.020 1.00 22.39 196 MET A C 1
ATOM 1426 O O . MET A 1 196 ? 6.398 61.520 4.769 1.00 35.35 196 MET A O 1
ATOM 1431 N N . VAL A 1 197 ? 4.400 61.279 3.745 1.00 30.74 197 VAL A N 1
ATOM 1432 C CA . VAL A 1 197 ? 3.877 62.499 4.350 1.00 19.08 197 VAL A CA 1
ATOM 1433 C C . VAL A 1 197 ? 2.766 62.184 5.366 1.00 32.99 197 VAL A C 1
ATOM 1434 O O . VAL A 1 197 ? 2.087 63.069 5.873 1.00 46.96 197 VAL A O 1
ATOM 1438 N N . GLY A 1 198 ? 2.578 60.906 5.663 1.00 15.84 198 GLY A N 1
ATOM 1439 C CA . GLY A 1 198 ? 1.515 60.533 6.557 1.00 17.35 198 GLY A CA 1
ATOM 1440 C C . GLY A 1 198 ? 1.402 59.042 6.550 1.00 23.82 198 GLY A C 1
ATOM 1441 O O . GLY A 1 198 ? 2.036 58.329 5.774 1.00 21.71 198 GLY A O 1
ATOM 1442 N N . VAL A 1 199 ? 0.585 58.584 7.480 1.00 26.64 199 VAL A N 1
ATOM 1443 C CA . VAL A 1 199 ? 0.335 57.174 7.652 1.00 24.15 199 VAL A CA 1
ATOM 1444 C C . VAL A 1 199 ? -1.116 57.171 8.032 1.00 32.71 199 VAL A C 1
ATOM 1445 O O . VAL A 1 199 ? -1.547 58.085 8.713 1.00 26.31 199 VAL A O 1
ATOM 1449 N N . VAL A 1 200 ? -1.852 56.137 7.647 1.00 28.47 200 VAL A N 1
ATOM 1450 C CA . VAL A 1 200 ? -3.262 56.067 8.003 1.00 29.32 200 VAL A CA 1
ATOM 1451 C C . VAL A 1 200 ? -3.726 54.650 8.359 1.00 24.05 200 VAL A C 1
ATOM 1452 O O . VAL A 1 200 ? -3.387 53.684 7.689 1.00 26.99 200 VAL A O 1
ATOM 1456 N N . GLU A 1 201 ? -4.508 54.511 9.425 1.00 26.64 201 GLU A N 1
ATOM 1457 C CA . GLU A 1 201 ? -4.951 53.175 9.780 1.00 15.92 201 GLU A CA 1
ATOM 1458 C C . GLU A 1 201 ? -6.205 52.535 9.209 1.00 35.46 201 GLU A C 1
ATOM 1459 O O . GLU A 1 201 ? -7.331 52.949 9.520 1.00 31.04 201 GLU A O 1
ATOM 1465 N N . LYS A 1 202 ? -6.041 51.503 8.400 1.00 17.35 202 LYS A N 1
ATOM 1466 C CA . LYS A 1 202 ? -7.248 50.874 7.828 1.00 15.40 202 LYS A CA 1
ATOM 1467 C C . LYS A 1 202 ? -8.147 51.838 7.091 1.00 24.10 202 LYS A C 1
ATOM 1468 O O . LYS A 1 202 ? -9.306 51.924 7.445 1.00 33.42 202 LYS A O 1
ATOM 1474 N N . PRO A 1 203 ? -7.668 52.546 6.077 1.00 34.25 203 PRO A N 1
ATOM 1475 C CA . PRO A 1 203 ? -8.560 53.477 5.378 1.00 43.88 203 PRO A CA 1
ATOM 1476 C C . PRO A 1 203 ? -9.655 52.822 4.562 1.00 32.51 203 PRO A C 1
ATOM 1477 O O . PRO A 1 203 ? -9.543 51.660 4.207 1.00 39.96 203 PRO A O 1
ATOM 1481 N N . LYS A 1 204 ? -10.700 53.587 4.249 1.00 27.23 204 LYS A N 1
ATOM 1482 C CA . LYS A 1 204 ? -11.728 53.077 3.369 1.00 28.25 204 LYS A CA 1
ATOM 1483 C C . LYS A 1 204 ? -10.976 53.286 2.042 1.00 13.65 204 LYS A C 1
ATOM 1484 O O . LYS A 1 204 ? -10.263 54.304 1.858 1.00 26.84 204 LYS A O 1
ATOM 1490 N N . ALA A 1 205 ? -11.083 52.327 1.126 1.00 27.42 205 ALA A N 1
ATOM 1491 C CA . ALA A 1 205 ? -10.410 52.423 -0.168 1.00 30.49 205 ALA A CA 1
ATOM 1492 C C . ALA A 1 205 ? -10.575 53.744 -0.882 1.00 47.28 205 ALA A C 1
ATOM 1493 O O . ALA A 1 205 ? -9.644 54.159 -1.572 1.00 20.75 205 ALA A O 1
ATOM 1495 N N . ASP A 1 206 ? -11.749 54.368 -0.764 1.00 23.67 206 ASP A N 1
ATOM 1496 C CA . ASP A 1 206 ? -11.964 55.659 -1.438 1.00 49.30 206 ASP A CA 1
ATOM 1497 C C . ASP A 1 206 ? -11.160 56.896 -0.973 1.00 44.77 206 ASP A C 1
ATOM 1498 O O . ASP A 1 206 ? -11.121 57.903 -1.675 1.00 47.73 206 ASP A O 1
ATOM 1503 N N . VAL A 1 207 ? -10.505 56.827 0.189 1.00 32.42 207 VAL A N 1
ATOM 1504 C CA . VAL A 1 207 ? -9.689 57.929 0.696 1.00 21.16 207 VAL A CA 1
ATOM 1505 C C . VAL A 1 207 ? -8.220 57.556 1.039 1.00 7.79 207 VAL A C 1
ATOM 1506 O O . VAL A 1 207 ? -7.432 58.382 1.508 1.00 28.52 207 VAL A O 1
ATOM 1510 N N . ALA A 1 208 ? -7.872 56.287 0.759 1.00 33.85 208 ALA A N 1
ATOM 1511 C CA . ALA A 1 208 ? -6.553 55.674 0.978 1.00 23.18 208 ALA A CA 1
ATOM 1512 C C . ALA A 1 208 ? -5.479 56.362 0.137 1.00 8.39 208 ALA A C 1
ATOM 1513 O O . ALA A 1 208 ? -5.711 56.643 -1.039 1.00 23.09 208 ALA A O 1
ATOM 1515 N N . PRO A 1 209 ? -4.375 56.759 0.778 1.00 17.06 209 PRO A N 1
ATOM 1516 C CA . PRO A 1 209 ? -3.322 57.437 0.053 1.00 14.94 209 PRO A CA 1
ATOM 1517 C C . PRO A 1 209 ? -2.428 56.518 -0.755 1.00 21.69 209 PRO A C 1
ATOM 1518 O O . PRO A 1 209 ? -1.552 57.017 -1.481 1.00 15.38 209 PRO A O 1
ATOM 1522 N N . SER A 1 210 ? -2.602 55.202 -0.653 1.00 25.73 210 SER A N 1
ATOM 1523 C CA . SER A 1 210 ? -1.749 54.330 -1.451 1.00 4.70 210 SER A CA 1
ATOM 1524 C C . SER A 1 210 ? -2.274 52.933 -1.197 1.00 16.08 210 SER A C 1
ATOM 1525 O O . SER A 1 210 ? -3.245 52.764 -0.485 1.00 19.46 210 SER A O 1
ATOM 1528 N N . ASN A 1 211 ? -1.599 51.937 -1.768 1.00 15.09 211 ASN A N 1
ATOM 1529 C CA . ASN A 1 211 ? -1.935 50.535 -1.570 1.00 10.36 211 ASN A CA 1
ATOM 1530 C C . ASN A 1 211 ? -0.684 49.911 -0.936 1.00 21.97 211 ASN A C 1
ATOM 1531 O O . ASN A 1 211 ? -0.470 48.709 -0.966 1.00 24.53 211 ASN A O 1
ATOM 1536 N N . LEU A 1 212 ? 0.148 50.722 -0.290 1.00 15.72 212 LEU A N 1
ATOM 1537 C CA . LEU A 1 212 ? 1.359 50.222 0.326 1.00 22.91 212 LEU A CA 1
ATOM 1538 C C . LEU A 1 212 ? 1.198 50.090 1.832 1.00 22.10 212 LEU A C 1
ATOM 1539 O O . LEU A 1 212 ? 1.085 51.137 2.521 1.00 13.37 212 LEU A O 1
ATOM 1544 N N . ALA A 1 213 ? 1.204 48.843 2.302 1.00 19.11 213 ALA A N 1
ATOM 1545 C CA . ALA A 1 213 ? 1.026 48.537 3.717 1.00 9.88 213 ALA A CA 1
ATOM 1546 C C . ALA A 1 213 ? 2.280 48.395 4.547 1.00 3.97 213 ALA A C 1
ATOM 1547 O O . ALA A 1 213 ? 3.323 47.977 4.036 1.00 20.82 213 ALA A O 1
ATOM 1549 N N . ILE A 1 214 ? 2.110 48.795 5.811 1.00 18.90 214 ILE A N 1
ATOM 1550 C CA . ILE A 1 214 ? 3.180 48.719 6.790 1.00 10.90 214 ILE A CA 1
ATOM 1551 C C . ILE A 1 214 ? 3.346 47.238 7.042 1.00 2.81 214 ILE A C 1
ATOM 1552 O O . ILE A 1 214 ? 2.374 46.506 7.311 1.00 15.41 214 ILE A O 1
ATOM 1557 N N . VAL A 1 215 ? 4.590 46.819 6.863 1.00 12.00 215 VAL A N 1
ATOM 1558 C CA . VAL A 1 215 ? 4.830 45.393 6.962 1.00 6.95 215 VAL A CA 1
ATOM 1559 C C . VAL A 1 215 ? 5.140 44.954 8.349 1.00 20.03 215 VAL A C 1
ATOM 1560 O O . VAL A 1 215 ? 4.752 43.878 8.724 1.00 6.42 215 VAL A O 1
ATOM 1564 N N . GLY A 1 216 ? 5.917 45.751 9.061 1.00 4.46 216 GLY A N 1
ATOM 1565 C CA . GLY A 1 216 ? 6.300 45.369 10.425 1.00 11.76 216 GLY A CA 1
ATOM 1566 C C . GLY A 1 216 ? 7.811 45.491 10.647 1.00 12.65 216 GLY A C 1
ATOM 1567 O O . GLY A 1 216 ? 8.321 44.816 11.526 1.00 13.30 216 GLY A O 1
ATOM 1568 N N . ARG A 1 217 ? 8.538 46.243 9.826 1.00 13.65 217 ARG A N 1
ATOM 1569 C CA . ARG A 1 217 ? 9.964 46.456 10.094 1.00 8.27 217 ARG A CA 1
ATOM 1570 C C . ARG A 1 217 ? 10.157 47.986 10.072 1.00 25.14 217 ARG A C 1
ATOM 1571 O O . ARG A 1 217 ? 9.692 48.662 9.138 1.00 16.34 217 ARG A O 1
ATOM 1579 N N . TYR A 1 218 ? 10.895 48.511 11.044 1.00 15.22 218 TYR A N 1
ATOM 1580 C CA . TYR A 1 218 ? 11.196 49.943 11.195 1.00 6.54 218 TYR A CA 1
ATOM 1581 C C . TYR A 1 218 ? 12.593 50.216 11.666 1.00 9.10 218 TYR A C 1
ATOM 1582 O O . TYR A 1 218 ? 13.149 49.502 12.468 1.00 12.19 218 TYR A O 1
ATOM 1591 N N . VAL A 1 219 ? 13.155 51.290 11.147 1.00 8.04 219 VAL A N 1
ATOM 1592 C CA . VAL A 1 219 ? 14.470 51.808 11.553 1.00 23.02 219 VAL A CA 1
ATOM 1593 C C . VAL A 1 219 ? 14.174 53.280 11.856 1.00 13.05 219 VAL A C 1
ATOM 1594 O O . VAL A 1 219 ? 13.788 54.069 10.984 1.00 8.23 219 VAL A O 1
ATOM 1598 N N . LEU A 1 220 ? 14.125 53.572 13.150 1.00 10.97 220 LEU A N 1
ATOM 1599 C CA . LEU A 1 220 ? 13.723 54.878 13.584 1.00 7.24 220 LEU A CA 1
ATOM 1600 C C . LEU A 1 220 ? 14.818 55.650 14.270 1.00 21.14 220 LEU A C 1
ATOM 1601 O O . LEU A 1 220 ? 15.588 55.164 15.122 1.00 11.84 220 LEU A O 1
ATOM 1606 N N . SER A 1 221 ? 14.784 56.936 13.918 1.00 11.81 221 SER A N 1
ATOM 1607 C CA . SER A 1 221 ? 15.688 57.894 14.485 1.00 4.38 221 SER A CA 1
ATOM 1608 C C . SER A 1 221 ? 15.392 58.003 15.977 1.00 12.13 221 SER A C 1
ATOM 1609 O O . SER A 1 221 ? 14.282 57.696 16.462 1.00 15.53 221 SER A O 1
ATOM 1612 N N . ALA A 1 222 ? 16.386 58.545 16.661 1.00 8.46 222 ALA A N 1
ATOM 1613 C CA . ALA A 1 222 ? 16.342 58.779 18.121 1.00 2.95 222 ALA A CA 1
ATOM 1614 C C . ALA A 1 222 ? 15.224 59.783 18.443 1.00 20.73 222 ALA A C 1
ATOM 1615 O O . ALA A 1 222 ? 14.812 59.933 19.611 1.00 16.21 222 ALA A O 1
ATOM 1617 N N . ASP A 1 223 ? 14.692 60.470 17.425 1.00 28.37 223 ASP A N 1
ATOM 1618 C CA . ASP A 1 223 ? 13.624 61.435 17.716 1.00 12.37 223 ASP A CA 1
ATOM 1619 C C . ASP A 1 223 ? 12.283 60.817 17.939 1.00 23.58 223 ASP A C 1
ATOM 1620 O O . ASP A 1 223 ? 11.396 61.572 18.276 1.00 11.78 223 ASP A O 1
ATOM 1625 N N . ILE A 1 224 ? 12.101 59.510 17.752 1.00 12.15 224 ILE A N 1
ATOM 1626 C CA . ILE A 1 224 ? 10.751 58.984 17.999 1.00 7.56 224 ILE A CA 1
ATOM 1627 C C . ILE A 1 224 ? 10.654 58.811 19.501 1.00 8.68 224 ILE A C 1
ATOM 1628 O O . ILE A 1 224 ? 9.561 58.610 19.999 1.00 22.05 224 ILE A O 1
ATOM 1633 N N . TRP A 1 225 ? 11.786 58.803 20.211 1.00 5.72 225 TRP A N 1
ATOM 1634 C CA . TRP A 1 225 ? 11.636 58.533 21.671 1.00 12.46 225 TRP A CA 1
ATOM 1635 C C . TRP A 1 225 ? 10.724 59.466 22.474 1.00 32.92 225 TRP A C 1
ATOM 1636 O O . TRP A 1 225 ? 9.837 59.007 23.213 1.00 16.37 225 TRP A O 1
ATOM 1647 N N . PRO A 1 226 ? 10.934 60.775 22.340 1.00 22.62 226 PRO A N 1
ATOM 1648 C CA . PRO A 1 226 ? 10.075 61.707 23.076 1.00 16.07 226 PRO A CA 1
ATOM 1649 C C . PRO A 1 226 ? 8.650 61.622 22.570 1.00 30.03 226 PRO A C 1
ATOM 1650 O O . PRO A 1 226 ? 7.711 61.856 23.314 1.00 36.37 226 PRO A O 1
ATOM 1654 N N . LEU A 1 227 ? 8.472 61.247 21.298 1.00 17.86 227 LEU A N 1
ATOM 1655 C CA . LEU A 1 227 ? 7.126 61.132 20.743 1.00 18.39 227 LEU A CA 1
ATOM 1656 C C . LEU A 1 227 ? 6.414 59.937 21.296 1.00 22.70 227 LEU A C 1
ATOM 1657 O O . LEU A 1 227 ? 5.201 59.978 21.474 1.00 19.68 227 LEU A O 1
ATOM 1662 N N . LEU A 1 228 ? 7.134 58.837 21.517 1.00 27.37 228 LEU A N 1
ATOM 1663 C CA . LEU A 1 228 ? 6.453 57.653 22.052 1.00 13.45 228 LEU A CA 1
ATOM 1664 C C . LEU A 1 228 ? 6.028 57.856 23.560 1.00 10.60 228 LEU A C 1
ATOM 1665 O O . LEU A 1 228 ? 5.143 57.140 24.043 1.00 25.18 228 LEU A O 1
ATOM 1670 N N . ALA A 1 229 ? 6.694 58.766 24.276 1.00 32.35 229 ALA A N 1
ATOM 1671 C CA . ALA A 1 229 ? 6.448 59.073 25.703 1.00 15.00 229 ALA A CA 1
ATOM 1672 C C . ALA A 1 229 ? 5.071 59.732 25.965 1.00 60.99 229 ALA A C 1
ATOM 1673 O O . ALA A 1 229 ? 4.587 59.761 27.082 1.00 27.14 229 ALA A O 1
ATOM 1675 N N . LYS A 1 230 ? 4.399 60.198 24.914 1.00 18.76 230 LYS A N 1
ATOM 1676 C CA . LYS A 1 230 ? 3.115 60.868 25.023 1.00 27.36 230 LYS A CA 1
ATOM 1677 C C . LYS A 1 230 ? 1.843 60.012 25.075 1.00 35.12 230 LYS A C 1
ATOM 1678 O O . LYS A 1 230 ? 1.706 59.065 24.314 1.00 39.89 230 LYS A O 1
ATOM 1684 N N . THR A 1 231 ? 0.921 60.333 25.987 1.00 26.12 231 THR A N 1
ATOM 1685 C CA . THR A 1 231 ? -0.348 59.602 26.145 1.00 10.07 231 THR A CA 1
ATOM 1686 C C . THR A 1 231 ? -1.445 60.362 25.405 1.00 30.12 231 THR A C 1
ATOM 1687 O O . THR A 1 231 ? -1.681 61.568 25.551 1.00 29.65 231 THR A O 1
ATOM 1691 N N . PRO A 1 232 ? -2.149 59.595 24.607 1.00 53.33 232 PRO A N 1
ATOM 1692 C CA . PRO A 1 232 ? -3.234 60.106 23.796 1.00 32.67 232 PRO A CA 1
ATOM 1693 C C . PRO A 1 232 ? -4.418 60.399 24.701 1.00 29.40 232 PRO A C 1
ATOM 1694 O O . PRO A 1 232 ? -4.506 59.874 25.810 1.00 65.60 232 PRO A O 1
ATOM 1698 N N . PRO A 1 233 ? -5.349 61.192 24.184 1.00 99.78 233 PRO A N 1
ATOM 1699 C CA . PRO A 1 233 ? -6.550 61.528 24.948 1.00 21.47 233 PRO A CA 1
ATOM 1700 C C . PRO A 1 233 ? -7.642 60.476 25.203 1.00 19.72 233 PRO A C 1
ATOM 1701 O O . PRO A 1 233 ? -7.986 60.187 26.355 1.00 99.78 233 PRO A O 1
ATOM 1705 N N . GLU A 1 238 ? -4.474 54.611 24.264 1.00 56.49 238 GLU A N 1
ATOM 1706 C CA . GLU A 1 238 ? -3.577 53.702 23.533 1.00 99.78 238 GLU A CA 1
ATOM 1707 C C . GLU A 1 238 ? -2.431 54.220 22.655 1.00 73.74 238 GLU A C 1
ATOM 1708 O O . GLU A 1 238 ? -2.625 54.704 21.529 1.00 99.78 238 GLU A O 1
ATOM 1714 N N . ILE A 1 239 ? -1.217 54.053 23.163 1.00 36.64 239 ILE A N 1
ATOM 1715 C CA . ILE A 1 239 ? -0.044 54.474 22.412 1.00 99.78 239 ILE A CA 1
ATOM 1716 C C . ILE A 1 239 ? 0.285 53.561 21.229 1.00 60.70 239 ILE A C 1
ATOM 1717 O O . ILE A 1 239 ? 0.621 52.359 21.361 1.00 59.78 239 ILE A O 1
ATOM 1722 N N . GLN A 1 240 ? 0.107 54.197 20.075 1.00 23.05 240 GLN A N 1
ATOM 1723 C CA . GLN A 1 240 ? 0.298 53.640 18.731 1.00 64.45 240 GLN A CA 1
ATOM 1724 C C . GLN A 1 240 ? 1.532 54.029 17.914 1.00 23.08 240 GLN A C 1
ATOM 1725 O O . GLN A 1 240 ? 1.884 55.197 17.742 1.00 25.16 240 GLN A O 1
ATOM 1731 N N . LEU A 1 241 ? 2.232 53.027 17.401 1.00 26.70 241 LEU A N 1
ATOM 1732 C CA . LEU A 1 241 ? 3.441 53.332 16.669 1.00 26.40 241 LEU A CA 1
ATOM 1733 C C . LEU A 1 241 ? 3.221 54.242 15.463 1.00 65.29 241 LEU A C 1
ATOM 1734 O O . LEU A 1 241 ? 4.011 55.134 15.177 1.00 21.39 241 LEU A O 1
ATOM 1739 N N . THR A 1 242 ? 2.109 54.064 14.765 1.00 19.65 242 THR A N 1
ATOM 1740 C CA . THR A 1 242 ? 1.859 54.878 13.582 1.00 30.45 242 THR A CA 1
ATOM 1741 C C . THR A 1 242 ? 1.556 56.296 14.018 1.00 92.85 242 THR A C 1
ATOM 1742 O O . THR A 1 242 ? 1.913 57.244 13.324 1.00 20.59 242 THR A O 1
ATOM 1746 N N . ASP A 1 243 ? 0.909 56.462 15.168 1.00 19.67 243 ASP A N 1
ATOM 1747 C CA . ASP A 1 243 ? 0.680 57.843 15.561 1.00 13.75 243 ASP A CA 1
ATOM 1748 C C . ASP A 1 243 ? 2.011 58.487 15.853 1.00 20.14 243 ASP A C 1
ATOM 1749 O O . ASP A 1 243 ? 2.182 59.668 15.639 1.00 25.24 243 ASP A O 1
ATOM 1754 N N . ALA A 1 244 ? 2.944 57.730 16.409 1.00 25.33 244 ALA A N 1
ATOM 1755 C CA . ALA A 1 244 ? 4.246 58.313 16.707 1.00 14.61 244 ALA A CA 1
ATOM 1756 C C . ALA A 1 244 ? 4.952 58.628 15.405 1.00 49.10 244 ALA A C 1
ATOM 1757 O O . ALA A 1 244 ? 5.688 59.604 15.300 1.00 17.28 244 ALA A O 1
ATOM 1759 N N . ILE A 1 245 ? 4.733 57.763 14.419 1.00 26.18 245 ILE A N 1
ATOM 1760 C CA . ILE A 1 245 ? 5.380 57.951 13.129 1.00 33.25 245 ILE A CA 1
ATOM 1761 C C . ILE A 1 245 ? 4.782 59.200 12.519 1.00 23.87 245 ILE A C 1
ATOM 1762 O O . ILE A 1 245 ? 5.466 60.020 11.882 1.00 19.57 245 ILE A O 1
ATOM 1767 N N . ASP A 1 246 ? 3.494 59.385 12.733 1.00 16.18 246 ASP A N 1
ATOM 1768 C CA . ASP A 1 246 ? 3.034 60.610 12.167 1.00 15.38 246 ASP A CA 1
ATOM 1769 C C . ASP A 1 246 ? 3.494 61.861 12.835 1.00 28.52 246 ASP A C 1
ATOM 1770 O O . ASP A 1 246 ? 3.645 62.898 12.213 1.00 22.38 246 ASP A O 1
ATOM 1775 N N . MET A 1 247 ? 3.800 61.739 14.118 1.00 22.38 247 MET A N 1
ATOM 1776 C CA . MET A 1 247 ? 4.288 62.924 14.788 1.00 17.82 247 MET A CA 1
ATOM 1777 C C . MET A 1 247 ? 5.708 63.175 14.285 1.00 12.41 247 MET A C 1
ATOM 1778 O O . MET A 1 247 ? 6.172 64.314 14.164 1.00 26.32 247 MET A O 1
ATOM 1783 N N . LEU A 1 248 ? 6.422 62.105 14.000 1.00 13.49 248 LEU A N 1
ATOM 1784 C CA . LEU A 1 248 ? 7.786 62.314 13.555 1.00 8.90 248 LEU A CA 1
ATOM 1785 C C . LEU A 1 248 ? 7.864 62.969 12.198 1.00 11.05 248 LEU A C 1
ATOM 1786 O O . LEU A 1 248 ? 8.759 63.803 11.917 1.00 15.90 248 LEU A O 1
ATOM 1791 N N . ILE A 1 249 ? 6.933 62.575 11.357 1.00 16.21 249 ILE A N 1
ATOM 1792 C CA . ILE A 1 249 ? 6.909 63.116 9.984 1.00 15.52 249 ILE A CA 1
ATOM 1793 C C . ILE A 1 249 ? 6.777 64.617 10.155 1.00 28.16 249 ILE A C 1
ATOM 1794 O O . ILE A 1 249 ? 7.357 65.392 9.403 1.00 26.18 249 ILE A O 1
ATOM 1799 N N . GLU A 1 250 ? 6.047 65.042 11.176 1.00 27.23 250 GLU A N 1
ATOM 1800 C CA . GLU A 1 250 ? 5.908 66.481 11.367 1.00 27.45 250 GLU A CA 1
ATOM 1801 C C . GLU A 1 250 ? 7.256 67.160 11.567 1.00 22.83 250 GLU A C 1
ATOM 1802 O O . GLU A 1 250 ? 7.527 68.203 10.983 1.00 66.20 250 GLU A O 1
ATOM 1808 N N . LYS A 1 251 ? 8.135 66.542 12.336 1.00 56.65 251 LYS A N 1
ATOM 1809 C CA . LYS A 1 251 ? 9.434 67.124 12.639 1.00 37.25 251 LYS A CA 1
ATOM 1810 C C . LYS A 1 251 ? 10.499 66.859 11.625 1.00 49.92 251 LYS A C 1
ATOM 1811 O O . LYS A 1 251 ? 11.526 67.529 11.564 1.00 23.94 251 LYS A O 1
ATOM 1817 N N . GLU A 1 252 ? 10.294 65.816 10.855 1.00 19.76 252 GLU A N 1
ATOM 1818 C CA . GLU A 1 252 ? 11.419 65.427 10.061 1.00 31.00 252 GLU A CA 1
ATOM 1819 C C . GLU A 1 252 ? 10.988 64.528 8.944 1.00 17.52 252 GLU A C 1
ATOM 1820 O O . GLU A 1 252 ? 9.873 63.994 8.934 1.00 21.26 252 GLU A O 1
ATOM 1826 N N . THR A 1 253 ? 11.927 64.355 8.037 1.00 28.19 253 THR A N 1
ATOM 1827 C CA . THR A 1 253 ? 11.662 63.526 6.892 1.00 21.13 253 THR A CA 1
ATOM 1828 C C . THR A 1 253 ? 11.691 62.047 7.255 1.00 99.78 253 THR A C 1
ATOM 1829 O O . THR A 1 253 ? 12.655 61.560 7.812 1.00 15.53 253 THR A O 1
ATOM 1833 N N . VAL A 1 254 ? 10.662 61.308 6.873 1.00 10.67 254 VAL A N 1
ATOM 1834 C CA . VAL A 1 254 ? 10.563 59.861 7.121 1.00 2.98 254 VAL A CA 1
ATOM 1835 C C . VAL A 1 254 ? 10.327 59.192 5.721 1.00 8.19 254 VAL A C 1
ATOM 1836 O O . VAL A 1 254 ? 9.530 59.697 4.912 1.00 19.97 254 VAL A O 1
ATOM 1840 N N . GLU A 1 255 ? 10.993 58.097 5.387 1.00 15.67 255 GLU A N 1
ATOM 1841 C CA . GLU A 1 255 ? 10.777 57.449 4.111 1.00 18.59 255 GLU A CA 1
ATOM 1842 C C . GLU A 1 255 ? 10.178 56.071 4.255 1.00 18.71 255 GLU A C 1
ATOM 1843 O O . GLU A 1 255 ? 10.504 55.343 5.198 1.00 15.47 255 GLU A O 1
ATOM 1849 N N . ALA A 1 256 ? 9.333 55.698 3.302 1.00 22.13 256 ALA A N 1
ATOM 1850 C CA . ALA A 1 256 ? 8.793 54.353 3.302 1.00 9.69 256 ALA A CA 1
ATOM 1851 C C . ALA A 1 256 ? 9.781 53.538 2.470 1.00 25.08 256 ALA A C 1
ATOM 1852 O O . ALA A 1 256 ? 10.311 54.050 1.482 1.00 14.93 256 ALA A O 1
ATOM 1854 N N . TYR A 1 257 ? 10.071 52.305 2.884 1.00 13.11 257 TYR A N 1
ATOM 1855 C CA . TYR A 1 257 ? 11.012 51.491 2.137 1.00 14.04 257 TYR A CA 1
ATOM 1856 C C . TYR A 1 257 ? 10.261 50.317 1.513 1.00 32.38 257 TYR A C 1
ATOM 1857 O O . TYR A 1 257 ? 9.594 49.579 2.195 1.00 9.37 257 TYR A O 1
ATOM 1866 N N . HIS A 1 258 ? 10.314 50.104 0.210 1.00 13.43 258 HIS A N 1
ATOM 1867 C CA . HIS A 1 258 ? 9.538 48.989 -0.368 1.00 1.00 258 HIS A CA 1
ATOM 1868 C C . HIS A 1 258 ? 10.269 47.630 -0.172 1.00 14.41 258 HIS A C 1
ATOM 1869 O O . HIS A 1 258 ? 11.386 47.408 -0.688 1.00 15.00 258 HIS A O 1
ATOM 1876 N N . MET A 1 259 ? 9.657 46.723 0.589 1.00 13.25 259 MET A N 1
ATOM 1877 C CA . MET A 1 259 ? 10.281 45.384 0.884 1.00 5.81 259 MET A CA 1
ATOM 1878 C C . MET A 1 259 ? 10.758 44.695 -0.363 1.00 21.05 259 MET A C 1
ATOM 1879 O O . MET A 1 259 ? 10.077 44.731 -1.349 1.00 10.52 259 MET A O 1
ATOM 1884 N N . LYS A 1 260 ? 11.816 43.940 -0.269 1.00 17.52 260 LYS A N 1
ATOM 1885 C CA . LYS A 1 260 ? 12.213 43.117 -1.405 1.00 5.99 260 LYS A CA 1
ATOM 1886 C C . LYS A 1 260 ? 11.820 41.694 -1.031 1.00 14.79 260 LYS A C 1
ATOM 1887 O O . LYS A 1 260 ? 11.901 41.321 0.125 1.00 9.79 260 LYS A O 1
ATOM 1893 N N . GLY A 1 261 ? 11.423 40.916 -2.006 1.00 14.77 261 GLY A N 1
ATOM 1894 C CA . GLY A 1 261 ? 11.089 39.504 -1.821 1.00 9.08 261 GLY A CA 1
ATOM 1895 C C . GLY A 1 261 ? 9.694 39.237 -1.341 1.00 20.09 261 GLY A C 1
ATOM 1896 O O . GLY A 1 261 ? 8.731 39.731 -1.878 1.00 12.80 261 GLY A O 1
ATOM 1897 N N . LYS A 1 262 ? 9.570 38.409 -0.331 1.00 7.11 262 LYS A N 1
ATOM 1898 C CA . LYS A 1 262 ? 8.248 38.008 0.129 1.00 16.25 262 LYS A CA 1
ATOM 1899 C C . LYS A 1 262 ? 8.245 37.957 1.629 1.00 8.87 262 LYS A C 1
ATOM 1900 O O . LYS A 1 262 ? 9.290 37.711 2.247 1.00 21.03 262 LYS A O 1
ATOM 1906 N N . SER A 1 263 ? 7.049 38.207 2.180 1.00 9.82 263 SER A N 1
ATOM 1907 C CA . SER A 1 263 ? 6.850 38.176 3.626 1.00 7.80 263 SER A CA 1
ATOM 1908 C C . SER A 1 263 ? 5.838 37.096 3.961 1.00 13.39 263 SER A C 1
ATOM 1909 O O . SER A 1 263 ? 4.994 36.773 3.135 1.00 11.44 263 SER A O 1
ATOM 1912 N N . HIS A 1 264 ? 5.893 36.579 5.189 1.00 15.27 264 HIS A N 1
ATOM 1913 C CA . HIS A 1 264 ? 4.921 35.607 5.666 1.00 7.21 264 HIS A CA 1
ATOM 1914 C C . HIS A 1 264 ? 4.333 36.143 6.985 1.00 26.46 264 HIS A C 1
ATOM 1915 O O . HIS A 1 264 ? 5.051 36.551 7.872 1.00 17.96 264 HIS A O 1
ATOM 1922 N N . ASP A 1 265 ? 3.013 36.180 7.093 1.00 15.29 265 ASP A N 1
ATOM 1923 C CA . ASP A 1 265 ? 2.338 36.661 8.294 1.00 15.15 265 ASP A CA 1
ATOM 1924 C C . ASP A 1 265 ? 2.000 35.340 8.967 1.00 18.60 265 ASP A C 1
ATOM 1925 O O . ASP A 1 265 ? 1.082 34.605 8.581 1.00 17.63 265 ASP A O 1
ATOM 1930 N N . CYS A 1 266 ? 2.741 35.041 10.020 1.00 13.13 266 CYS A N 1
ATOM 1931 C CA . CYS A 1 266 ? 2.493 33.797 10.718 1.00 6.86 266 CYS A CA 1
ATOM 1932 C C . CYS A 1 266 ? 1.767 34.128 11.987 1.00 26.00 266 CYS A C 1
ATOM 1933 O O . CYS A 1 266 ? 1.737 33.328 12.897 1.00 20.48 266 CYS A O 1
ATOM 1936 N N . GLY A 1 267 ? 1.154 35.303 12.025 1.00 12.06 267 GLY A N 1
ATOM 1937 C CA . GLY A 1 267 ? 0.398 35.688 13.173 1.00 13.13 267 GLY A CA 1
ATOM 1938 C C . GLY A 1 267 ? -1.048 35.261 12.960 1.00 26.88 267 GLY A C 1
ATOM 1939 O O . GLY A 1 267 ? -1.948 35.503 13.773 1.00 18.33 267 GLY A O 1
ATOM 1940 N N . ASN A 1 268 ? -1.308 34.608 11.847 1.00 34.00 268 ASN A N 1
ATOM 1941 C CA . ASN A 1 268 ? -2.666 34.141 11.670 1.00 32.37 268 ASN A CA 1
ATOM 1942 C C . ASN A 1 268 ? -2.537 32.703 11.238 1.00 18.40 268 ASN A C 1
ATOM 1943 O O . ASN A 1 268 ? -1.559 32.324 10.589 1.00 19.87 268 ASN A O 1
ATOM 1948 N N . LYS A 1 269 ? -3.469 31.880 11.674 1.00 23.85 269 LYS A N 1
ATOM 1949 C CA . LYS A 1 269 ? -3.394 30.477 11.335 1.00 6.37 269 LYS A CA 1
ATOM 1950 C C . LYS A 1 269 ? -3.074 30.144 9.903 1.00 14.40 269 LYS A C 1
ATOM 1951 O O . LYS A 1 269 ? -2.059 29.506 9.610 1.00 22.66 269 LYS A O 1
ATOM 1957 N N . LEU A 1 270 ? -3.952 30.553 8.984 1.00 15.16 270 LEU A N 1
ATOM 1958 C CA . LEU A 1 270 ? -3.712 30.224 7.581 1.00 7.64 270 LEU A CA 1
ATOM 1959 C C . LEU A 1 270 ? -2.355 30.573 7.045 1.00 5.37 270 LEU A C 1
ATOM 1960 O O . LEU A 1 270 ? -1.700 29.753 6.448 1.00 15.03 270 LEU A O 1
ATOM 1965 N N . GLY A 1 271 ? -1.919 31.787 7.363 1.00 8.47 271 GLY A N 1
ATOM 1966 C CA . GLY A 1 271 ? -0.599 32.297 6.956 1.00 5.39 271 GLY A CA 1
ATOM 1967 C C . GLY A 1 271 ? 0.503 31.430 7.532 1.00 14.88 271 GLY A C 1
ATOM 1968 O O . GLY A 1 271 ? 1.463 31.145 6.820 1.00 11.20 271 GLY A O 1
ATOM 1969 N N . TYR A 1 272 ? 0.381 31.057 8.821 1.00 6.71 272 TYR A N 1
ATOM 1970 C CA . TYR A 1 272 ? 1.397 30.134 9.375 1.00 1.00 272 TYR A CA 1
ATOM 1971 C C . TYR A 1 272 ? 1.408 28.727 8.684 1.00 7.09 272 TYR A C 1
ATOM 1972 O O . TYR A 1 272 ? 2.438 28.165 8.270 1.00 16.46 272 TYR A O 1
ATOM 1981 N N . MET A 1 273 ? 0.229 28.138 8.480 1.00 17.01 273 MET A N 1
ATOM 1982 C CA . MET A 1 273 ? 0.194 26.832 7.801 1.00 1.00 273 MET A CA 1
ATOM 1983 C C . MET A 1 273 ? 0.784 26.961 6.380 1.00 9.21 273 MET A C 1
ATOM 1984 O O . MET A 1 273 ? 1.529 26.105 5.916 1.00 15.52 273 MET A O 1
ATOM 1989 N N . GLN A 1 274 ? 0.502 28.061 5.693 1.00 11.87 274 GLN A N 1
ATOM 1990 C CA . GLN A 1 274 ? 1.082 28.151 4.364 1.00 11.12 274 GLN A CA 1
ATOM 1991 C C . GLN A 1 274 ? 2.591 28.304 4.372 1.00 14.67 274 GLN A C 1
ATOM 1992 O O . GLN A 1 274 ? 3.307 27.792 3.503 1.00 24.61 274 GLN A O 1
ATOM 1998 N N . ALA A 1 275 ? 3.053 29.121 5.304 1.00 19.10 275 ALA A N 1
ATOM 1999 C CA . ALA A 1 275 ? 4.491 29.332 5.453 1.00 11.87 275 ALA A CA 1
ATOM 2000 C C . ALA A 1 275 ? 5.197 28.018 5.871 1.00 22.74 275 ALA A C 1
ATOM 2001 O O . ALA A 1 275 ? 6.343 27.674 5.449 1.00 12.21 275 ALA A O 1
ATOM 2003 N N . PHE A 1 276 ? 4.514 27.233 6.708 1.00 6.53 276 PHE A N 1
ATOM 2004 C CA . PHE A 1 276 ? 5.118 25.937 7.109 1.00 9.99 276 PHE A CA 1
ATOM 2005 C C . PHE A 1 276 ? 5.322 25.023 5.882 1.00 11.14 276 PHE A C 1
ATOM 2006 O O . PHE A 1 276 ? 6.386 24.412 5.694 1.00 17.81 276 PHE A O 1
ATOM 2014 N N . VAL A 1 277 ? 4.300 24.919 5.036 1.00 14.88 277 VAL A N 1
ATOM 2015 C CA . VAL A 1 277 ? 4.429 24.100 3.823 1.00 23.73 277 VAL A CA 1
ATOM 2016 C C . VAL A 1 277 ? 5.501 24.705 2.879 1.00 19.47 277 VAL A C 1
ATOM 2017 O O . VAL A 1 277 ? 6.317 24.008 2.251 1.00 21.70 277 VAL A O 1
ATOM 2021 N N . GLU A 1 278 ? 5.499 26.037 2.721 1.00 14.66 278 GLU A N 1
ATOM 2022 C CA . GLU A 1 278 ? 6.455 26.669 1.778 1.00 12.09 278 GLU A CA 1
ATOM 2023 C C . GLU A 1 278 ? 7.845 26.398 2.280 1.00 11.83 278 GLU A C 1
ATOM 2024 O O . GLU A 1 278 ? 8.735 26.057 1.524 1.00 15.93 278 GLU A O 1
ATOM 2030 N N . TYR A 1 279 ? 8.067 26.552 3.583 1.00 16.42 279 TYR A N 1
ATOM 2031 C CA . TYR A 1 279 ? 9.420 26.289 4.036 1.00 4.62 279 TYR A CA 1
ATOM 2032 C C . TYR A 1 279 ? 9.769 24.764 4.030 1.00 15.80 279 TYR A C 1
ATOM 2033 O O . TYR A 1 279 ? 10.941 24.351 3.900 1.00 15.54 279 TYR A O 1
ATOM 2042 N N . GLY A 1 280 ? 8.788 23.892 4.247 1.00 12.71 280 GLY A N 1
ATOM 2043 C CA . GLY A 1 280 ? 9.097 22.457 4.204 1.00 8.48 280 GLY A CA 1
ATOM 2044 C C . GLY A 1 280 ? 9.569 22.093 2.791 1.00 35.88 280 GLY A C 1
ATOM 2045 O O . GLY A 1 280 ? 10.435 21.233 2.582 1.00 21.07 280 GLY A O 1
ATOM 2046 N N . ILE A 1 281 ? 8.966 22.731 1.800 1.00 23.74 281 ILE A N 1
ATOM 2047 C CA . ILE A 1 281 ? 9.341 22.388 0.420 1.00 9.61 281 ILE A CA 1
ATOM 2048 C C . ILE A 1 281 ? 10.806 22.781 0.253 1.00 9.83 281 ILE A C 1
ATOM 2049 O O . ILE A 1 281 ? 11.571 22.112 -0.429 1.00 29.32 281 ILE A O 1
ATOM 2054 N N . ARG A 1 282 ? 11.216 23.870 0.882 1.00 21.13 282 ARG A N 1
ATOM 2055 C CA . ARG A 1 282 ? 12.600 24.310 0.733 1.00 13.99 282 ARG A CA 1
ATOM 2056 C C . ARG A 1 282 ? 13.590 23.779 1.731 1.00 19.78 282 ARG A C 1
ATOM 2057 O O . ARG A 1 282 ? 14.779 24.056 1.597 1.00 23.54 282 ARG A O 1
ATOM 2065 N N . HIS A 1 283 ? 13.120 23.024 2.722 1.00 12.56 283 HIS A N 1
ATOM 2066 C CA . HIS A 1 283 ? 14.032 22.490 3.711 1.00 22.88 283 HIS A CA 1
ATOM 2067 C C . HIS A 1 283 ? 15.329 21.964 3.140 1.00 19.71 283 HIS A C 1
ATOM 2068 O O . HIS A 1 283 ? 15.309 21.222 2.150 1.00 34.10 283 HIS A O 1
ATOM 2075 N N . ASN A 1 284 ? 16.458 22.288 3.768 1.00 19.21 284 ASN A N 1
ATOM 2076 C CA . ASN A 1 284 ? 17.728 21.783 3.221 1.00 20.88 284 ASN A CA 1
ATOM 2077 C C . ASN A 1 284 ? 17.693 20.262 3.013 1.00 37.26 284 ASN A C 1
ATOM 2078 O O . ASN A 1 284 ? 17.639 19.791 1.885 1.00 39.85 284 ASN A O 1
ATOM 2083 N N . THR A 1 285 ? 17.623 19.501 4.094 1.00 20.01 285 THR A N 1
ATOM 2084 C CA . THR A 1 285 ? 17.587 18.065 3.975 1.00 14.62 285 THR A CA 1
ATOM 2085 C C . THR A 1 285 ? 16.301 17.390 3.555 1.00 29.39 285 THR A C 1
ATOM 2086 O O . THR A 1 285 ? 16.355 16.372 2.886 1.00 39.23 285 THR A O 1
ATOM 2090 N N . LEU A 1 286 ? 15.140 17.931 3.891 1.00 26.86 286 LEU A N 1
ATOM 2091 C CA . LEU A 1 286 ? 13.913 17.212 3.540 1.00 28.62 286 LEU A CA 1
ATOM 2092 C C . LEU A 1 286 ? 13.000 17.680 2.430 1.00 27.74 286 LEU A C 1
ATOM 2093 O O . LEU A 1 286 ? 11.992 17.020 2.147 1.00 29.02 286 LEU A O 1
ATOM 2098 N N . GLY A 1 287 ? 13.313 18.840 1.864 1.00 13.42 287 GLY A N 1
ATOM 2099 C CA . GLY A 1 287 ? 12.469 19.462 0.866 1.00 12.94 287 GLY A CA 1
ATOM 2100 C C . GLY A 1 287 ? 12.085 18.655 -0.352 1.00 22.33 287 GLY A C 1
ATOM 2101 O O . GLY A 1 287 ? 10.914 18.589 -0.763 1.00 23.70 287 GLY A O 1
ATOM 2102 N N . THR A 1 288 ? 13.104 18.052 -0.942 1.00 30.31 288 THR A N 1
ATOM 2103 C CA . THR A 1 288 ? 12.915 17.279 -2.153 1.00 23.80 288 THR A CA 1
ATOM 2104 C C . THR A 1 288 ? 11.896 16.173 -1.929 1.00 23.65 288 THR A C 1
ATOM 2105 O O . THR A 1 288 ? 10.884 16.034 -2.647 1.00 30.23 288 THR A O 1
ATOM 2109 N N . GLU A 1 289 ? 12.161 15.464 -0.838 1.00 27.57 289 GLU A N 1
ATOM 2110 C CA . GLU A 1 289 ? 11.272 14.392 -0.430 1.00 15.95 289 GLU A CA 1
ATOM 2111 C C . GLU A 1 289 ? 9.899 14.857 -0.044 1.00 28.41 289 GLU A C 1
ATOM 2112 O O . GLU A 1 289 ? 8.922 14.234 -0.434 1.00 19.58 289 GLU A O 1
ATOM 2118 N N . PHE A 1 290 ? 9.853 15.932 0.745 1.00 16.85 290 PHE A N 1
ATOM 2119 C CA . PHE A 1 290 ? 8.579 16.444 1.198 1.00 21.15 290 PHE A CA 1
ATOM 2120 C C . PHE A 1 290 ? 7.748 16.904 0.038 1.00 15.80 290 PHE A C 1
ATOM 2121 O O . PHE A 1 290 ? 6.495 16.743 -0.004 1.00 21.97 290 PHE A O 1
ATOM 2129 N N . LYS A 1 291 ? 8.436 17.509 -0.926 1.00 30.89 291 LYS A N 1
ATOM 2130 C CA . LYS A 1 291 ? 7.717 18.001 -2.088 1.00 30.69 291 LYS A CA 1
ATOM 2131 C C . LYS A 1 291 ? 7.103 16.874 -2.904 1.00 29.59 291 LYS A C 1
ATOM 2132 O O . LYS A 1 291 ? 5.929 16.934 -3.326 1.00 23.82 291 LYS A O 1
ATOM 2138 N N . ALA A 1 292 ? 7.955 15.874 -3.128 1.00 24.72 292 ALA A N 1
ATOM 2139 C CA . ALA A 1 292 ? 7.566 14.690 -3.900 1.00 25.58 292 ALA A CA 1
ATOM 2140 C C . ALA A 1 292 ? 6.355 14.163 -3.138 1.00 24.04 292 ALA A C 1
ATOM 2141 O O . ALA A 1 292 ? 5.231 14.134 -3.649 1.00 42.82 292 ALA A O 1
ATOM 2143 N N . TRP A 1 293 ? 6.572 13.849 -1.874 1.00 16.55 293 TRP A N 1
ATOM 2144 C CA . TRP A 1 293 ? 5.433 13.419 -1.056 1.00 10.93 293 TRP A CA 1
ATOM 2145 C C . TRP A 1 293 ? 4.158 14.250 -1.302 1.00 28.60 293 TRP A C 1
ATOM 2146 O O . TRP A 1 293 ? 3.059 13.727 -1.479 1.00 25.27 293 TRP A O 1
ATOM 2157 N N . LEU A 1 294 ? 4.261 15.572 -1.298 1.00 49.24 294 LEU A N 1
ATOM 2158 C CA . LEU A 1 294 ? 3.053 16.378 -1.466 1.00 17.20 294 LEU A CA 1
ATOM 2159 C C . LEU A 1 294 ? 2.418 16.220 -2.828 1.00 64.53 294 LEU A C 1
ATOM 2160 O O . LEU A 1 294 ? 1.204 16.332 -3.012 1.00 34.66 294 LEU A O 1
ATOM 2165 N N . GLU A 1 295 ? 3.262 15.965 -3.814 1.00 35.92 295 GLU A N 1
ATOM 2166 C CA . GLU A 1 295 ? 2.708 15.862 -5.150 1.00 46.15 295 GLU A CA 1
ATOM 2167 C C . GLU A 1 295 ? 1.809 14.676 -5.276 1.00 49.94 295 GLU A C 1
ATOM 2168 O O . GLU A 1 295 ? 0.645 14.755 -5.686 1.00 42.77 295 GLU A O 1
ATOM 2174 N N . GLU A 1 296 ? 2.379 13.562 -4.863 1.00 31.95 296 GLU A N 1
ATOM 2175 C CA . GLU A 1 296 ? 1.647 12.324 -4.918 1.00 78.52 296 GLU A CA 1
ATOM 2176 C C . GLU A 1 296 ? 0.393 12.478 -4.110 1.00 70.32 296 GLU A C 1
ATOM 2177 O O . GLU A 1 296 ? -0.660 11.944 -4.454 1.00 73.80 296 GLU A O 1
ATOM 2183 N N . GLU A 1 297 ? 0.497 13.216 -3.020 1.00 59.28 297 GLU A N 1
ATOM 2184 C CA . GLU A 1 297 ? -0.697 13.317 -2.219 1.00 54.80 297 GLU A CA 1
ATOM 2185 C C . GLU A 1 297 ? -1.768 14.354 -2.560 1.00 99.78 297 GLU A C 1
ATOM 2186 O O . GLU A 1 297 ? -2.915 14.296 -2.095 1.00 54.86 297 GLU A O 1
ATOM 2192 N N . MET A 1 298 ? -1.379 15.256 -3.455 1.00 35.89 298 MET A N 1
ATOM 2193 C CA . MET A 1 298 ? -2.252 16.328 -3.910 1.00 37.96 298 MET A CA 1
ATOM 2194 C C . MET A 1 298 ? -2.786 16.133 -5.338 1.00 51.39 298 MET A C 1
ATOM 2195 O O . MET A 1 298 ? -2.927 15.007 -5.836 1.00 58.28 298 MET A O 1
ATOM 2200 N N . ASN B 1 5 ? 24.173 64.730 35.437 1.00 99.78 5 ASN B N 1
ATOM 2201 C CA . ASN B 1 5 ? 24.385 63.919 36.632 1.00 99.78 5 ASN B CA 1
ATOM 2202 C C . ASN B 1 5 ? 25.698 63.117 36.738 1.00 65.66 5 ASN B C 1
ATOM 2203 O O . ASN B 1 5 ? 26.784 63.703 36.728 1.00 99.78 5 ASN B O 1
ATOM 2208 N N . THR B 1 6 ? 25.591 61.797 36.860 1.00 91.91 6 THR B N 1
ATOM 2209 C CA . THR B 1 6 ? 26.748 60.928 36.982 1.00 33.07 6 THR B CA 1
ATOM 2210 C C . THR B 1 6 ? 26.739 60.033 35.751 1.00 40.34 6 THR B C 1
ATOM 2211 O O . THR B 1 6 ? 25.675 59.699 35.228 1.00 41.23 6 THR B O 1
ATOM 2215 N N . LYS B 1 7 ? 27.914 59.629 35.285 1.00 32.69 7 LYS B N 1
ATOM 2216 C CA . LYS B 1 7 ? 27.925 58.739 34.139 1.00 30.28 7 LYS B CA 1
ATOM 2217 C C . LYS B 1 7 ? 27.520 57.319 34.623 1.00 20.71 7 LYS B C 1
ATOM 2218 O O . LYS B 1 7 ? 27.288 56.449 33.782 1.00 39.17 7 LYS B O 1
ATOM 2224 N N . VAL B 1 8 ? 27.421 57.098 35.940 1.00 26.06 8 VAL B N 1
ATOM 2225 C CA . VAL B 1 8 ? 27.061 55.791 36.491 1.00 44.63 8 VAL B CA 1
ATOM 2226 C C . VAL B 1 8 ? 25.565 55.628 36.597 1.00 14.33 8 VAL B C 1
ATOM 2227 O O . VAL B 1 8 ? 24.978 55.907 37.670 1.00 24.74 8 VAL B O 1
ATOM 2231 N N . LYS B 1 9 ? 24.999 55.108 35.499 1.00 25.57 9 LYS B N 1
ATOM 2232 C CA . LYS B 1 9 ? 23.555 54.862 35.325 1.00 31.92 9 LYS B CA 1
ATOM 2233 C C . LYS B 1 9 ? 23.102 53.449 35.599 1.00 12.71 9 LYS B C 1
ATOM 2234 O O . LYS B 1 9 ? 21.953 53.218 35.982 1.00 15.32 9 LYS B O 1
ATOM 2240 N N . LYS B 1 10 ? 23.977 52.500 35.298 1.00 17.81 10 LYS B N 1
ATOM 2241 C CA . LYS B 1 10 ? 23.617 51.122 35.463 1.00 18.77 10 LYS B CA 1
ATOM 2242 C C . LYS B 1 10 ? 24.330 50.387 36.570 1.00 24.14 10 LYS B C 1
ATOM 2243 O O . LYS B 1 10 ? 25.529 50.586 36.819 1.00 18.44 10 LYS B O 1
ATOM 2249 N N . ALA B 1 11 ? 23.553 49.529 37.214 1.00 18.88 11 ALA B N 1
ATOM 2250 C CA . ALA B 1 11 ? 24.062 48.616 38.263 1.00 15.75 11 ALA B CA 1
ATOM 2251 C C . ALA B 1 11 ? 23.907 47.217 37.660 1.00 13.89 11 ALA B C 1
ATOM 2252 O O . ALA B 1 11 ? 22.839 46.822 37.191 1.00 18.97 11 ALA B O 1
ATOM 2254 N N . VAL B 1 12 ? 25.028 46.504 37.606 1.00 9.76 12 VAL B N 1
ATOM 2255 C CA . VAL B 1 12 ? 25.098 45.140 37.066 1.00 6.13 12 VAL B CA 1
ATOM 2256 C C . VAL B 1 12 ? 25.144 44.275 38.325 1.00 15.71 12 VAL B C 1
ATOM 2257 O O . VAL B 1 12 ? 26.016 44.452 39.206 1.00 14.55 12 VAL B O 1
ATOM 2261 N N . ILE B 1 13 ? 24.159 43.379 38.395 1.00 7.54 13 ILE B N 1
ATOM 2262 C CA . ILE B 1 13 ? 24.042 42.444 39.528 1.00 17.56 13 ILE B CA 1
ATOM 2263 C C . ILE B 1 13 ? 24.156 40.984 39.047 1.00 23.92 13 ILE B C 1
ATOM 2264 O O . ILE B 1 13 ? 23.269 40.488 38.334 1.00 16.38 13 ILE B O 1
ATOM 2269 N N . PRO B 1 14 ? 25.251 40.279 39.364 1.00 17.95 14 PRO B N 1
ATOM 2270 C CA . PRO B 1 14 ? 25.331 38.908 38.881 1.00 7.71 14 PRO B CA 1
ATOM 2271 C C . PRO B 1 14 ? 24.486 37.986 39.701 1.00 6.75 14 PRO B C 1
ATOM 2272 O O . PRO B 1 14 ? 24.527 37.980 40.931 1.00 13.08 14 PRO B O 1
ATOM 2276 N N . VAL B 1 15 ? 23.628 37.282 39.006 1.00 17.82 15 VAL B N 1
ATOM 2277 C CA . VAL B 1 15 ? 22.769 36.409 39.752 1.00 13.78 15 VAL B CA 1
ATOM 2278 C C . VAL B 1 15 ? 23.445 35.056 39.891 1.00 48.71 15 VAL B C 1
ATOM 2279 O O . VAL B 1 15 ? 23.752 34.444 38.873 1.00 28.52 15 VAL B O 1
ATOM 2283 N N . ALA B 1 16 ? 23.655 34.604 41.131 1.00 99.78 16 ALA B N 1
ATOM 2284 C CA . ALA B 1 16 ? 24.288 33.324 41.500 1.00 46.09 16 ALA B CA 1
ATOM 2285 C C . ALA B 1 16 ? 23.837 32.167 40.624 1.00 55.46 16 ALA B C 1
ATOM 2286 O O . ALA B 1 16 ? 22.642 31.998 40.387 1.00 30.40 16 ALA B O 1
ATOM 2288 N N . GLY B 1 17 ? 24.757 31.329 40.166 1.00 26.93 17 GLY B N 1
ATOM 2289 C CA . GLY B 1 17 ? 24.273 30.222 39.347 1.00 26.55 17 GLY B CA 1
ATOM 2290 C C . GLY B 1 17 ? 23.526 29.348 40.360 1.00 99.78 17 GLY B C 1
ATOM 2291 O O . GLY B 1 17 ? 22.305 29.150 40.345 1.00 80.31 17 GLY B O 1
ATOM 2292 N N . LEU B 1 18 ? 24.340 28.855 41.279 1.00 26.14 18 LEU B N 1
ATOM 2293 C CA . LEU B 1 18 ? 23.905 28.002 42.375 1.00 87.13 18 LEU 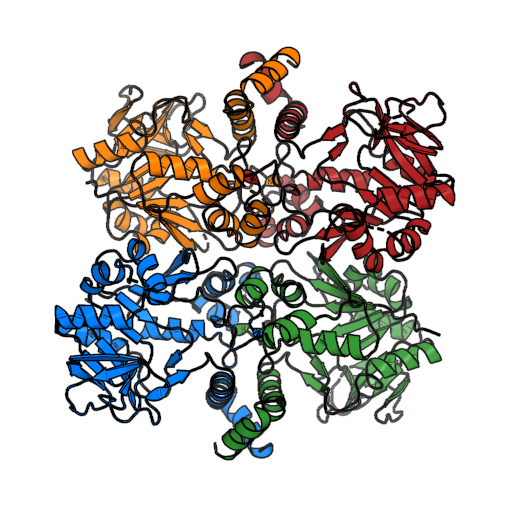B CA 1
ATOM 2294 C C . LEU B 1 18 ? 24.661 28.406 43.639 1.00 38.97 18 LEU B C 1
ATOM 2295 O O . LEU B 1 18 ? 25.897 28.400 43.704 1.00 82.38 18 LEU B O 1
ATOM 2300 N N . GLY B 1 19 ? 23.898 28.779 44.649 1.00 48.12 19 GLY B N 1
ATOM 2301 C CA . GLY B 1 19 ? 24.492 29.163 45.914 1.00 69.32 19 GLY B CA 1
ATOM 2302 C C . GLY B 1 19 ? 24.534 27.850 46.660 1.00 46.46 19 GLY B C 1
ATOM 2303 O O . GLY B 1 19 ? 23.606 27.538 47.413 1.00 30.76 19 GLY B O 1
ATOM 2304 N N . THR B 1 20 ? 25.603 27.101 46.389 1.00 30.14 20 THR B N 1
ATOM 2305 C CA . THR B 1 20 ? 25.879 25.784 46.988 1.00 26.39 20 THR B CA 1
ATOM 2306 C C . THR B 1 20 ? 26.070 25.787 48.500 1.00 26.42 20 THR B C 1
ATOM 2307 O O . THR B 1 20 ? 25.754 24.800 49.163 1.00 23.85 20 THR B O 1
ATOM 2311 N N . ARG B 1 21 ? 26.559 26.901 49.040 1.00 12.33 21 ARG B N 1
ATOM 2312 C CA . ARG B 1 21 ? 26.735 26.980 50.488 1.00 8.80 21 ARG B CA 1
ATOM 2313 C C . ARG B 1 21 ? 25.426 27.034 51.195 1.00 10.89 21 ARG B C 1
ATOM 2314 O O . ARG B 1 21 ? 25.338 26.881 52.447 1.00 13.58 21 ARG B O 1
ATOM 2322 N N . MET B 1 22 ? 24.394 27.302 50.413 1.00 13.07 22 MET B N 1
ATOM 2323 C CA . MET B 1 22 ? 23.105 27.396 51.103 1.00 10.22 22 MET B CA 1
ATOM 2324 C C . MET B 1 22 ? 22.177 26.196 50.821 1.00 13.34 22 MET B C 1
ATOM 2325 O O . MET B 1 22 ? 20.975 26.285 51.081 1.00 25.63 22 MET B O 1
ATOM 2330 N N . LEU B 1 23 ? 22.713 25.118 50.261 1.00 22.81 23 LEU B N 1
ATOM 2331 C CA . LEU B 1 23 ? 21.885 23.946 49.976 1.00 4.22 23 LEU B CA 1
ATOM 2332 C C . LEU B 1 23 ? 21.464 23.358 51.292 1.00 14.91 23 LEU B C 1
ATOM 2333 O O . LEU B 1 23 ? 22.122 23.471 52.290 1.00 11.20 23 LEU B O 1
ATOM 2338 N N . PRO B 1 24 ? 20.281 22.778 51.279 1.00 12.02 24 PRO B N 1
ATOM 2339 C CA . PRO B 1 24 ? 19.470 22.624 50.071 1.00 13.79 24 PRO B CA 1
ATOM 2340 C C . PRO B 1 24 ? 18.391 23.671 49.916 1.00 14.78 24 PRO B C 1
ATOM 2341 O O . PRO B 1 24 ? 17.482 23.464 49.122 1.00 9.91 24 PRO B O 1
ATOM 2345 N N . ALA B 1 25 ? 18.400 24.710 50.740 1.00 15.16 25 ALA B N 1
ATOM 2346 C CA . ALA B 1 25 ? 17.356 25.700 50.619 1.00 8.18 25 ALA B CA 1
ATOM 2347 C C . ALA B 1 25 ? 17.401 26.214 49.235 1.00 14.47 25 ALA B C 1
ATOM 2348 O O . ALA B 1 25 ? 16.345 26.552 48.727 1.00 7.63 25 ALA B O 1
ATOM 2350 N N . THR B 1 26 ? 18.589 26.337 48.635 1.00 2.07 26 THR B N 1
ATOM 2351 C CA . THR B 1 26 ? 18.565 27.001 47.346 1.00 3.20 26 THR B CA 1
ATOM 2352 C C . THR B 1 26 ? 18.625 25.947 46.283 1.00 16.25 26 THR B C 1
ATOM 2353 O O . THR B 1 26 ? 19.050 26.278 45.213 1.00 9.17 26 THR B O 1
ATOM 2357 N N . LYS B 1 27 ? 18.185 24.723 46.518 1.00 7.35 27 LYS B N 1
ATOM 2358 C CA . LYS B 1 27 ? 18.277 23.736 45.422 1.00 11.91 27 LYS B CA 1
ATOM 2359 C C . LYS B 1 27 ? 17.261 24.090 44.382 1.00 9.38 27 LYS B C 1
ATOM 2360 O O . LYS B 1 27 ? 17.453 23.861 43.209 1.00 13.59 27 LYS B O 1
ATOM 2366 N N . ALA B 1 28 ? 16.107 24.630 44.785 1.00 13.21 28 ALA B N 1
ATOM 2367 C CA . ALA B 1 28 ? 15.156 24.912 43.730 1.00 17.76 28 ALA B CA 1
ATOM 2368 C C . ALA B 1 28 ? 14.643 26.373 43.736 1.00 5.76 28 ALA B C 1
ATOM 2369 O O . ALA B 1 28 ? 13.705 26.764 43.034 1.00 15.96 28 ALA B O 1
ATOM 2371 N N . ILE B 1 29 ? 15.289 27.227 44.542 1.00 13.43 29 ILE B N 1
ATOM 2372 C CA . ILE B 1 29 ? 14.851 28.613 44.565 1.00 18.40 29 ILE B CA 1
ATOM 2373 C C . ILE B 1 29 ? 16.169 29.386 44.587 1.00 21.54 29 ILE B C 1
ATOM 2374 O O . ILE B 1 29 ? 17.112 28.879 45.188 1.00 18.89 29 ILE B O 1
ATOM 2379 N N . PRO B 1 30 ? 16.307 30.504 43.870 1.00 14.74 30 PRO B N 1
ATOM 2380 C CA . PRO B 1 30 ? 17.606 31.232 43.878 1.00 6.75 30 PRO B CA 1
ATOM 2381 C C . PRO B 1 30 ? 18.007 31.761 45.259 1.00 12.58 30 PRO B C 1
ATOM 2382 O O . PRO B 1 30 ? 17.162 32.152 46.060 1.00 7.59 30 PRO B O 1
ATOM 2386 N N . LYS B 1 31 ? 19.286 31.860 45.600 1.00 4.95 31 LYS B N 1
ATOM 2387 C CA . LYS B 1 31 ? 19.653 32.388 46.908 1.00 6.76 31 LYS B CA 1
ATOM 2388 C C . LYS B 1 31 ? 19.252 33.865 47.065 1.00 6.07 31 LYS B C 1
ATOM 2389 O O . LYS B 1 31 ? 19.033 34.324 48.211 1.00 15.92 31 LYS B O 1
ATOM 2395 N N . GLU B 1 32 ? 19.082 34.524 45.902 1.00 8.57 32 GLU B N 1
ATOM 2396 C CA . GLU B 1 32 ? 18.743 35.918 45.843 1.00 4.96 32 GLU B CA 1
ATOM 2397 C C . GLU B 1 32 ? 17.303 36.063 46.281 1.00 9.88 32 GLU B C 1
ATOM 2398 O O . GLU B 1 32 ? 16.849 37.170 46.541 1.00 6.49 32 GLU B O 1
ATOM 2404 N N . MET B 1 33 ? 16.583 34.959 46.360 1.00 6.91 33 MET B N 1
ATOM 2405 C CA . MET B 1 33 ? 15.160 35.042 46.759 1.00 18.89 33 MET B CA 1
ATOM 2406 C C . MET B 1 33 ? 14.968 34.556 48.147 1.00 7.10 33 MET B C 1
ATOM 2407 O O . MET B 1 33 ? 13.838 34.499 48.664 1.00 9.29 33 MET B O 1
ATOM 2412 N N . LEU B 1 34 ? 16.062 34.155 48.767 1.00 6.75 34 LEU B N 1
ATOM 2413 C CA . LEU B 1 34 ? 15.951 33.726 50.173 1.00 4.27 34 LEU B CA 1
ATOM 2414 C C . LEU B 1 34 ? 15.529 34.960 50.947 1.00 5.09 34 LEU B C 1
ATOM 2415 O O . LEU B 1 34 ? 15.969 36.094 50.653 1.00 10.41 34 LEU B O 1
ATOM 2420 N N . PRO B 1 35 ? 14.622 34.807 51.918 1.00 9.49 35 PRO B N 1
ATOM 2421 C CA . PRO B 1 35 ? 14.189 35.988 52.593 1.00 12.33 35 PRO B CA 1
ATOM 2422 C C . PRO B 1 35 ? 14.832 36.363 53.943 1.00 1.63 35 PRO B C 1
ATOM 2423 O O . PRO B 1 35 ? 15.164 35.509 54.826 1.00 5.47 35 PRO B O 1
ATOM 2427 N N . LEU B 1 36 ? 14.889 37.700 54.088 1.00 10.59 36 LEU B N 1
ATOM 2428 C CA . LEU B 1 36 ? 15.301 38.324 55.326 1.00 5.66 36 LEU B CA 1
ATOM 2429 C C . LEU B 1 36 ? 13.993 38.725 55.951 1.00 8.04 36 LEU B C 1
ATOM 2430 O O . LEU B 1 36 ? 13.435 39.759 55.643 1.00 9.28 36 LEU B O 1
ATOM 2435 N N . VAL B 1 37 ? 13.496 37.858 56.822 1.00 6.16 37 VAL B N 1
ATOM 2436 C CA . VAL B 1 37 ? 12.169 38.067 57.397 1.00 20.66 37 VAL B CA 1
ATOM 2437 C C . VAL B 1 37 ? 11.095 37.920 56.339 1.00 13.08 37 VAL B C 1
ATOM 2438 O O . VAL B 1 37 ? 10.609 36.809 56.091 1.00 14.31 37 VAL B O 1
ATOM 2442 N N . ASP B 1 38 ? 10.641 39.009 55.723 1.00 16.44 38 ASP B N 1
ATOM 2443 C CA . ASP B 1 38 ? 9.602 38.900 54.721 1.00 7.13 38 ASP B CA 1
ATOM 2444 C C . ASP B 1 38 ? 9.947 39.489 53.356 1.00 15.87 38 ASP B C 1
ATOM 2445 O O . ASP B 1 38 ? 9.068 39.786 52.576 1.00 8.66 38 ASP B O 1
ATOM 2450 N N . LYS B 1 39 ? 11.208 39.700 53.040 1.00 1.00 39 LYS B N 1
ATOM 2451 C CA . LYS B 1 39 ? 11.517 40.225 51.702 1.00 1.00 39 LYS B CA 1
ATOM 2452 C C . LYS B 1 39 ? 12.745 39.452 51.267 1.00 10.05 39 LYS B C 1
ATOM 2453 O O . LYS B 1 39 ? 13.600 39.209 52.071 1.00 7.61 39 LYS B O 1
ATOM 2459 N N . PRO B 1 40 ? 12.916 39.297 49.951 1.00 6.13 40 PRO B N 1
ATOM 2460 C CA . PRO B 1 40 ? 14.020 38.504 49.421 1.00 7.21 40 PRO B CA 1
ATOM 2461 C C . PRO B 1 40 ? 15.279 39.312 49.440 1.00 1.70 40 PRO B C 1
ATOM 2462 O O . PRO B 1 40 ? 15.276 40.527 49.335 1.00 8.14 40 PRO B O 1
ATOM 2466 N N . LEU B 1 41 ? 16.399 38.609 49.578 1.00 1.31 41 LEU B N 1
ATOM 2467 C CA . LEU B 1 41 ? 17.591 39.451 49.539 1.00 3.48 41 LEU B CA 1
ATOM 2468 C C . LEU B 1 41 ? 17.624 40.448 48.402 1.00 12.11 41 LEU B C 1
ATOM 2469 O O . LEU B 1 41 ? 18.190 41.542 48.558 1.00 5.03 41 LEU B O 1
ATOM 2474 N N . ILE B 1 42 ? 17.270 40.061 47.192 1.00 9.39 42 ILE B N 1
ATOM 2475 C CA . ILE B 1 42 ? 17.398 40.962 46.060 1.00 2.79 42 ILE B CA 1
ATOM 2476 C C . ILE B 1 42 ? 16.527 42.251 46.189 1.00 7.59 42 ILE B C 1
ATOM 2477 O O . ILE B 1 42 ? 16.785 43.256 45.506 1.00 6.39 42 ILE B O 1
ATOM 2482 N N . GLN B 1 43 ? 15.484 42.230 47.022 1.00 13.08 43 GLN B N 1
ATOM 2483 C CA . GLN B 1 43 ? 14.646 43.429 47.137 1.00 8.20 43 GLN B CA 1
ATOM 2484 C C . GLN B 1 43 ? 15.438 44.481 47.928 1.00 17.59 43 GLN B C 1
ATOM 2485 O O . GLN B 1 43 ? 15.451 45.667 47.627 1.00 12.43 43 GLN B O 1
ATOM 2491 N N . TYR B 1 44 ? 16.238 44.051 48.893 1.00 3.30 44 TYR B N 1
ATOM 2492 C CA . TYR B 1 44 ? 17.074 45.005 49.658 1.00 4.77 44 TYR B CA 1
ATOM 2493 C C . TYR B 1 44 ? 18.156 45.531 48.757 1.00 10.66 44 TYR B C 1
ATOM 2494 O O . TYR B 1 44 ? 18.515 46.704 48.830 1.00 18.81 44 TYR B O 1
ATOM 2503 N N . VAL B 1 45 ? 18.718 44.658 47.951 1.00 11.99 45 VAL B N 1
ATOM 2504 C CA . VAL B 1 45 ? 19.819 45.048 47.071 1.00 10.39 45 VAL B CA 1
ATOM 2505 C C . VAL B 1 45 ? 19.381 46.029 45.993 1.00 18.44 45 VAL B C 1
ATOM 2506 O O . VAL B 1 45 ? 20.045 47.028 45.705 1.00 20.16 45 VAL B O 1
ATOM 2510 N N . VAL B 1 46 ? 18.177 45.805 45.480 1.00 22.29 46 VAL B N 1
ATOM 2511 C CA . VAL B 1 46 ? 17.668 46.707 44.462 1.00 9.21 46 VAL B CA 1
ATOM 2512 C C . VAL B 1 46 ? 17.328 48.075 45.075 1.00 5.30 46 VAL B C 1
ATOM 2513 O O . VAL B 1 46 ? 17.677 49.107 44.575 1.00 14.81 46 VAL B O 1
ATOM 2517 N N . ASN B 1 47 ? 16.729 48.067 46.272 1.00 8.17 47 ASN B N 1
ATOM 2518 C CA . ASN B 1 47 ? 16.445 49.307 46.912 1.00 7.78 47 ASN B CA 1
ATOM 2519 C C . ASN B 1 47 ? 17.728 50.009 47.303 1.00 15.49 47 ASN B C 1
ATOM 2520 O O . ASN B 1 47 ? 17.752 51.230 47.368 1.00 17.32 47 ASN B O 1
ATOM 2525 N N . GLU B 1 48 ? 18.809 49.273 47.550 1.00 8.94 48 GLU B N 1
ATOM 2526 C CA . GLU B 1 48 ? 20.022 49.985 47.924 1.00 9.32 48 GLU B CA 1
ATOM 2527 C C . GLU B 1 48 ? 20.449 50.766 46.656 1.00 10.19 48 GLU B C 1
ATOM 2528 O O . GLU B 1 48 ? 20.851 51.934 46.635 1.00 11.37 48 GLU B O 1
ATOM 2534 N N . CYS B 1 49 ? 20.321 50.112 45.526 1.00 9.23 49 CYS B N 1
ATOM 2535 C CA . CYS B 1 49 ? 20.760 50.709 44.249 1.00 1.83 49 CYS B CA 1
ATOM 2536 C C . CYS B 1 49 ? 19.977 51.952 43.943 1.00 11.59 49 CYS B C 1
ATOM 2537 O O . CYS B 1 49 ? 20.449 52.980 43.478 1.00 14.12 49 CYS B O 1
ATOM 2540 N N . ILE B 1 50 ? 18.699 51.779 44.169 1.00 7.08 50 ILE B N 1
ATOM 2541 C CA . ILE B 1 50 ? 17.837 52.889 43.898 1.00 1.00 50 ILE B CA 1
ATOM 2542 C C . ILE B 1 50 ? 18.138 54.069 44.861 1.00 25.35 50 ILE B C 1
ATOM 2543 O O . ILE B 1 50 ? 18.183 55.242 44.468 1.00 16.00 50 ILE B O 1
ATOM 2548 N N . ALA B 1 51 ? 18.337 53.783 46.137 1.00 15.63 51 ALA B N 1
ATOM 2549 C CA . ALA B 1 51 ? 18.630 54.884 47.066 1.00 13.16 51 ALA B CA 1
ATOM 2550 C C . ALA B 1 51 ? 19.868 55.706 46.661 1.00 19.28 51 ALA B C 1
ATOM 2551 O O . ALA B 1 51 ? 20.038 56.909 46.955 1.00 16.21 51 ALA B O 1
ATOM 2553 N N . ALA B 1 52 ? 20.757 55.028 45.953 1.00 9.10 52 ALA B N 1
ATOM 2554 C CA . ALA B 1 52 ? 21.977 55.657 45.468 1.00 10.01 52 ALA B CA 1
ATOM 2555 C C . ALA B 1 52 ? 21.665 56.367 44.183 1.00 29.71 52 ALA B C 1
ATOM 2556 O O . ALA B 1 52 ? 22.552 56.881 43.527 1.00 19.16 52 ALA B O 1
ATOM 2558 N N . GLY B 1 53 ? 20.422 56.412 43.743 1.00 22.84 53 GLY B N 1
ATOM 2559 C CA . GLY B 1 53 ? 20.335 57.091 42.470 1.00 8.22 53 GLY B CA 1
ATOM 2560 C C . GLY B 1 53 ? 20.309 56.262 41.187 1.00 27.39 53 GLY B C 1
ATOM 2561 O O . GLY B 1 53 ? 20.071 56.834 40.145 1.00 17.29 53 GLY B O 1
ATOM 2562 N N . ILE B 1 54 ? 20.520 54.949 41.214 1.00 10.10 54 ILE B N 1
ATOM 2563 C CA . ILE B 1 54 ? 20.481 54.083 40.041 1.00 14.07 54 ILE B CA 1
ATOM 2564 C C . ILE B 1 54 ? 19.052 53.706 39.729 1.00 9.53 54 ILE B C 1
ATOM 2565 O O . ILE B 1 54 ? 18.302 53.327 40.611 1.00 21.97 54 ILE B O 1
ATOM 2570 N N . THR B 1 55 ? 18.731 53.849 38.450 1.00 12.85 55 THR B N 1
ATOM 2571 C CA . THR B 1 55 ? 17.413 53.597 37.845 1.00 28.55 55 THR B CA 1
ATOM 2572 C C . THR B 1 55 ? 17.399 52.428 36.808 1.00 29.90 55 THR B C 1
ATOM 2573 O O . THR B 1 55 ? 16.323 52.011 36.33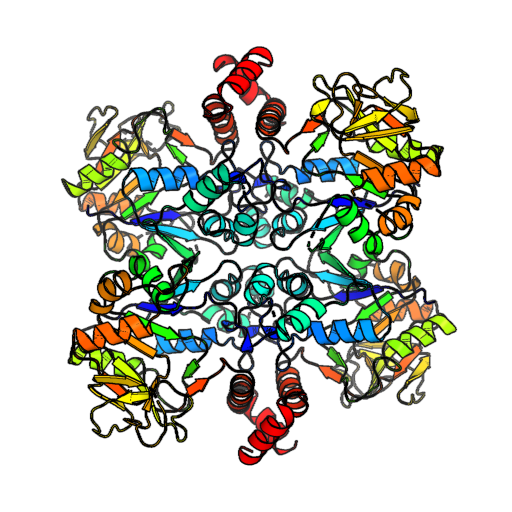6 1.00 26.23 55 THR B O 1
ATOM 2577 N N . GLU B 1 56 ? 18.576 51.941 36.391 1.00 15.37 56 GLU B N 1
ATOM 2578 C CA . GLU B 1 56 ? 18.650 50.835 35.454 1.00 17.99 56 GLU B CA 1
ATOM 2579 C C . GLU B 1 56 ? 19.439 49.722 36.094 1.00 26.84 56 GLU B C 1
ATOM 2580 O O . GLU B 1 56 ? 20.570 49.984 36.500 1.00 18.90 56 GLU B O 1
ATOM 2586 N N . ILE B 1 57 ? 18.844 48.524 36.215 1.00 10.49 57 ILE B N 1
ATOM 2587 C CA . ILE B 1 57 ? 19.487 47.370 36.900 1.00 12.59 57 ILE B CA 1
ATOM 2588 C C . ILE B 1 57 ? 19.629 46.229 35.921 1.00 14.70 57 ILE B C 1
ATOM 2589 O O . ILE B 1 57 ? 18.623 45.784 35.376 1.00 20.60 57 ILE B O 1
ATOM 2594 N N . VAL B 1 58 ? 20.864 45.820 35.666 1.00 17.17 58 VAL B N 1
ATOM 2595 C CA . VAL B 1 58 ? 21.066 44.753 34.684 1.00 1.00 58 VAL B CA 1
ATOM 2596 C C . VAL B 1 58 ? 21.330 43.490 35.451 1.00 16.86 58 VAL B C 1
ATOM 2597 O O . VAL B 1 58 ? 22.381 43.363 36.073 1.00 15.09 58 VAL B O 1
ATOM 2601 N N . LEU B 1 59 ? 20.384 42.565 35.432 1.00 12.78 59 LEU B N 1
ATOM 2602 C CA . LEU B 1 59 ? 20.560 41.306 36.115 1.00 4.92 59 LEU B CA 1
ATOM 2603 C C . LEU B 1 59 ? 21.292 40.356 35.131 1.00 16.81 59 LEU B C 1
ATOM 2604 O O . LEU B 1 59 ? 20.910 40.305 33.971 1.00 14.83 59 LEU B O 1
ATOM 2609 N N . VAL B 1 60 ? 22.383 39.717 35.558 1.00 15.97 60 VAL B N 1
ATOM 2610 C CA . VAL B 1 60 ? 23.180 38.777 34.742 1.00 6.99 60 VAL B CA 1
ATOM 2611 C C . VAL B 1 60 ? 22.840 37.431 35.273 1.00 10.31 60 VAL B C 1
ATOM 2612 O O . VAL B 1 60 ? 23.264 37.075 36.379 1.00 14.97 60 VAL B O 1
ATOM 2616 N N . THR B 1 61 ? 21.941 36.808 34.512 1.00 7.18 61 THR B N 1
ATOM 2617 C CA . THR B 1 61 ? 21.240 35.596 34.894 1.00 16.07 61 THR B CA 1
ATOM 2618 C C . THR B 1 61 ? 21.431 34.263 34.240 1.00 28.32 61 THR B C 1
ATOM 2619 O O . THR B 1 61 ? 22.343 34.088 33.446 1.00 17.69 61 THR B O 1
ATOM 2623 N N . HIS B 1 62 ? 20.567 33.332 34.614 1.00 49.69 62 HIS B N 1
ATOM 2624 C CA . HIS B 1 62 ? 20.633 31.937 34.195 1.00 12.51 62 HIS B CA 1
ATOM 2625 C C . HIS B 1 62 ? 19.168 31.503 33.970 1.00 19.97 62 HIS B C 1
ATOM 2626 O O . HIS B 1 62 ? 18.206 32.171 34.366 1.00 23.05 62 HIS B O 1
ATOM 2638 N N . SER B 1 63 ? 18.990 30.326 33.393 1.00 28.94 63 SER B N 1
ATOM 2639 C CA . SER B 1 63 ? 17.662 29.807 33.050 1.00 23.07 63 SER B CA 1
ATOM 2640 C C . SER B 1 63 ? 16.670 29.536 34.162 1.00 41.27 63 SER B C 1
ATOM 2641 O O . SER B 1 63 ? 15.434 29.682 34.025 1.00 34.94 63 SER B O 1
ATOM 2644 N N . SER B 1 64 ? 17.215 29.093 35.280 1.00 17.27 64 SER B N 1
ATOM 2645 C CA . SER B 1 64 ? 16.280 28.765 36.372 1.00 41.77 64 SER B CA 1
ATOM 2646 C C . SER B 1 64 ? 15.947 29.922 37.312 1.00 33.05 64 SER B C 1
ATOM 2647 O O . SER B 1 64 ? 15.409 29.722 38.421 1.00 32.49 64 SER B O 1
ATOM 2650 N N . LYS B 1 65 ? 16.286 31.131 36.864 1.00 34.37 65 LYS B N 1
ATOM 2651 C CA . LYS B 1 65 ? 16.104 32.303 37.693 1.00 17.96 65 LYS B CA 1
ATOM 2652 C C . LYS B 1 65 ? 14.897 33.231 37.530 1.00 34.31 65 LYS B C 1
ATOM 2653 O O . LYS B 1 65 ? 14.844 34.250 38.183 1.00 14.86 65 LYS B O 1
ATOM 2659 N N . ASN B 1 66 ? 13.887 32.864 36.755 1.00 24.15 66 ASN B N 1
ATOM 2660 C CA . ASN B 1 66 ? 12.716 33.740 36.571 1.00 11.18 66 ASN B CA 1
ATOM 2661 C C . ASN B 1 66 ? 12.006 34.429 37.746 1.00 16.80 66 ASN B C 1
ATOM 2662 O O . ASN B 1 66 ? 11.443 35.525 37.611 1.00 18.42 66 ASN B O 1
ATOM 2667 N N . SER B 1 67 ? 11.972 33.756 38.891 1.00 9.97 67 SER B N 1
ATOM 2668 C CA . SER B 1 67 ? 11.283 34.317 40.051 1.00 5.62 67 SER B CA 1
ATOM 2669 C C . SER B 1 67 ? 11.868 35.664 40.495 1.00 8.26 67 SER B C 1
ATOM 2670 O O . SER B 1 67 ? 11.191 36.483 41.130 1.00 11.85 67 SER B O 1
ATOM 2673 N N . ILE B 1 68 ? 13.160 35.915 40.255 1.00 9.55 68 ILE B N 1
ATOM 2674 C CA . ILE B 1 68 ? 13.679 37.197 40.711 1.00 7.38 68 ILE B CA 1
ATOM 2675 C C . ILE B 1 68 ? 13.025 38.286 39.850 1.00 19.93 68 ILE B C 1
ATOM 2676 O O . ILE B 1 68 ? 12.598 39.350 40.333 1.00 18.19 68 ILE B O 1
ATOM 2681 N N . GLU B 1 69 ? 12.964 38.018 38.548 1.00 15.54 69 GLU B N 1
ATOM 2682 C CA . GLU B 1 69 ? 12.385 39.014 37.661 1.00 1.84 69 GLU B CA 1
ATOM 2683 C C . GLU B 1 69 ? 10.896 39.140 37.939 1.00 17.19 69 GLU B C 1
ATOM 2684 O O . GLU B 1 69 ? 10.338 40.221 37.836 1.00 13.59 69 GLU B O 1
ATOM 2690 N N . ASN B 1 70 ? 10.247 38.019 38.279 1.00 13.38 70 ASN B N 1
ATOM 2691 C 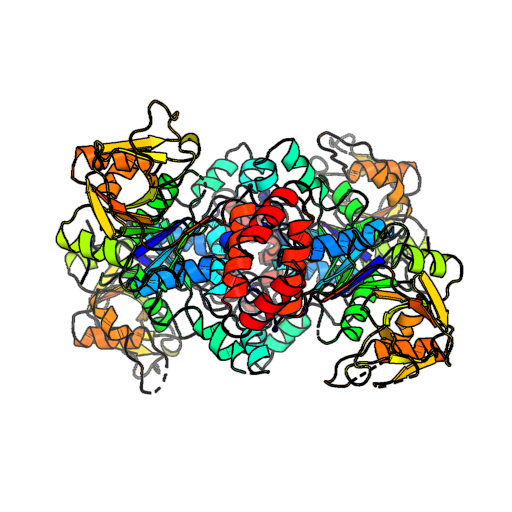CA . ASN B 1 70 ? 8.807 38.099 38.520 1.00 13.59 70 ASN B CA 1
ATOM 2692 C C . ASN B 1 70 ? 8.526 38.859 39.808 1.00 15.22 70 ASN B C 1
ATOM 2693 O O . ASN B 1 70 ? 7.450 39.435 39.985 1.00 15.32 70 ASN B O 1
ATOM 2698 N N . HIS B 1 71 ? 9.476 38.787 40.735 1.00 8.96 71 HIS B N 1
ATOM 2699 C CA . HIS B 1 71 ? 9.298 39.505 41.982 1.00 1.31 71 HIS B CA 1
ATOM 2700 C C . HIS B 1 71 ? 9.123 41.021 41.782 1.00 4.52 71 HIS B C 1
ATOM 2701 O O . HIS B 1 71 ? 8.301 41.676 42.454 1.00 16.69 71 HIS B O 1
ATOM 2708 N N . PHE B 1 72 ? 9.848 41.570 40.821 1.00 15.06 72 PHE B N 1
ATOM 2709 C CA . PHE B 1 72 ? 9.802 43.023 40.538 1.00 10.37 72 PHE B CA 1
ATOM 2710 C C . PHE B 1 72 ? 8.757 43.442 39.520 1.00 41.13 72 PHE B C 1
ATOM 2711 O O . PHE B 1 72 ? 8.352 44.597 39.497 1.00 32.90 72 PHE B O 1
ATOM 2719 N N . ASP B 1 73 ? 8.300 42.467 38.724 1.00 17.78 73 ASP B N 1
ATOM 2720 C CA . ASP B 1 73 ? 7.325 42.587 37.655 1.00 12.15 73 ASP B CA 1
ATOM 2721 C C . ASP B 1 73 ? 5.936 42.479 38.247 1.00 17.31 73 ASP B C 1
ATOM 2722 O O . ASP B 1 73 ? 5.740 42.248 39.436 1.00 20.40 73 ASP B O 1
ATOM 2727 N N . THR B 1 74 ? 4.937 42.630 37.385 1.00 43.77 74 THR B N 1
ATOM 2728 C CA . THR B 1 74 ? 3.587 42.456 37.876 1.00 37.97 74 THR B CA 1
ATOM 2729 C C . THR B 1 74 ? 3.107 40.995 37.884 1.00 27.04 74 THR B C 1
ATOM 2730 O O . THR B 1 74 ? 3.474 40.186 37.012 1.00 49.07 74 THR B O 1
ATOM 2734 N N . SER B 1 75 ? 2.395 40.629 38.947 1.00 57.50 75 SER B N 1
ATOM 2735 C CA . SER B 1 75 ? 1.921 39.257 39.083 1.00 41.68 75 SER B CA 1
ATOM 2736 C C . SER B 1 75 ? 0.420 39.299 39.046 1.00 40.22 75 SER B C 1
ATOM 2737 O O . SER B 1 75 ? -0.223 39.483 40.089 1.00 49.30 75 SER B O 1
ATOM 2740 N N . PHE B 1 76 ? -0.084 39.147 37.821 1.00 75.40 76 PHE B N 1
ATOM 2741 C CA . PHE B 1 76 ? -1.500 39.177 37.436 1.00 99.78 76 PHE B CA 1
ATOM 2742 C C . PHE B 1 76 ? -2.530 38.530 38.383 1.00 37.21 76 PHE B C 1
ATOM 2743 O O . PHE B 1 76 ? -3.358 39.198 39.055 1.00 37.98 76 PHE B O 1
ATOM 2751 N N . GLU B 1 77 ? -2.428 37.204 38.456 1.00 72.02 77 GLU B N 1
ATOM 2752 C CA . GLU B 1 77 ? -3.299 36.424 39.321 1.00 38.78 77 GLU B CA 1
ATOM 2753 C C . GLU B 1 77 ? -3.186 36.866 40.767 1.00 99.78 77 GLU B C 1
ATOM 2754 O O . GLU B 1 77 ? -4.205 37.008 41.446 1.00 32.99 77 GLU B O 1
ATOM 2760 N N . LEU B 1 78 ? -1.956 37.076 41.230 1.00 36.83 78 LEU B N 1
ATOM 2761 C CA . LEU B 1 78 ? -1.730 37.466 42.618 1.00 73.31 78 LEU B CA 1
ATOM 2762 C C . LEU B 1 78 ? -2.442 38.764 42.902 1.00 33.66 78 LEU B C 1
ATOM 2763 O O . LEU B 1 78 ? -3.198 38.903 43.867 1.00 28.33 78 LEU B O 1
ATOM 2768 N N . GLU B 1 79 ? -2.166 39.735 42.058 1.00 31.00 79 GLU B N 1
ATOM 2769 C CA . GLU B 1 79 ? -2.803 41.010 42.303 1.00 34.69 79 GLU B CA 1
ATOM 2770 C C . GLU B 1 79 ? -4.313 40.863 42.210 1.00 99.78 79 GLU B C 1
ATOM 2771 O O . GLU B 1 79 ? -5.050 41.490 42.972 1.00 29.72 79 GLU B O 1
ATOM 2777 N N . ALA B 1 80 ? -4.770 40.001 41.310 1.00 36.25 80 ALA B N 1
ATOM 2778 C CA . ALA B 1 80 ? -6.203 39.788 41.188 1.00 86.36 80 ALA B CA 1
ATOM 2779 C C . ALA B 1 80 ? -6.785 39.368 42.535 1.00 69.67 80 ALA B C 1
ATOM 2780 O O . ALA B 1 80 ? -7.753 39.963 43.009 1.00 41.58 80 ALA B O 1
ATOM 2782 N N . MET B 1 81 ? -6.195 38.345 43.154 1.00 39.03 81 MET B N 1
ATOM 2783 C CA . MET B 1 81 ? -6.691 37.854 44.447 1.00 99.78 81 MET B CA 1
ATOM 2784 C C . MET B 1 81 ? -6.720 38.897 45.560 1.00 17.62 81 MET B C 1
ATOM 2785 O O . MET B 1 81 ? -7.628 38.920 46.392 1.00 93.76 81 MET B O 1
ATOM 2790 N N . LEU B 1 82 ? -5.694 39.757 45.513 1.00 99.78 82 LEU B N 1
ATOM 2791 C CA . LEU B 1 82 ? -5.374 40.879 46.410 1.00 36.82 82 LEU B CA 1
ATOM 2792 C C . LEU B 1 82 ? -6.428 41.986 46.459 1.00 99.78 82 LEU B C 1
ATOM 2793 O O . LEU B 1 82 ? -6.698 42.593 47.502 1.00 68.10 82 LEU B O 1
ATOM 2798 N N . GLU B 1 83 ? -7.018 42.248 45.303 1.00 49.15 83 GLU B N 1
ATOM 2799 C CA . GLU B 1 83 ? -8.083 43.224 45.167 1.00 74.33 83 GLU B CA 1
ATOM 2800 C C . GLU B 1 83 ? -9.232 42.401 45.751 1.00 99.78 83 GLU B C 1
ATOM 2801 O O . GLU B 1 83 ? -9.982 42.841 46.633 1.00 99.78 83 GLU B O 1
ATOM 2807 N N . LYS B 1 84 ? -9.299 41.163 45.257 1.00 99.78 84 LYS B N 1
ATOM 2808 C CA . LYS B 1 84 ? -10.294 40.182 45.659 1.00 63.19 84 LYS B CA 1
ATOM 2809 C C . LYS B 1 84 ? -10.056 39.788 47.117 1.00 99.78 84 LYS B C 1
ATOM 2810 O O . LYS B 1 84 ? -10.845 39.056 47.717 1.00 99.78 84 LYS B O 1
ATOM 2816 N N . ARG B 1 88 ? -5.407 45.048 50.515 1.00 99.78 88 ARG B N 1
ATOM 2817 C CA . ARG B 1 88 ? -5.192 46.247 49.689 1.00 99.78 88 ARG B CA 1
ATOM 2818 C C . ARG B 1 88 ? -3.770 46.755 49.967 1.00 99.78 88 ARG B C 1
ATOM 2819 O O . ARG B 1 88 ? -2.990 46.978 49.035 1.00 99.78 88 ARG B O 1
ATOM 2827 N N . GLN B 1 89 ? -3.427 46.899 51.246 1.00 99.78 89 GLN B N 1
ATOM 2828 C CA . GLN B 1 89 ? -2.099 47.353 51.646 1.00 51.80 89 GLN B CA 1
ATOM 2829 C C . GLN B 1 89 ? -1.085 46.451 50.926 1.00 99.78 89 GLN B C 1
ATOM 2830 O O . GLN B 1 89 ? -0.263 46.931 50.114 1.00 31.26 89 GLN B O 1
ATOM 2836 N N . LEU B 1 90 ? -1.188 45.143 51.187 1.00 37.18 90 LEU B N 1
ATOM 2837 C CA . LEU B 1 90 ? -0.304 44.181 50.561 1.00 33.25 90 LEU B CA 1
ATOM 2838 C C . LEU B 1 90 ? -0.332 44.433 49.056 1.00 88.15 90 LEU B C 1
ATOM 2839 O O . LEU B 1 90 ? 0.701 44.425 48.368 1.00 44.98 90 LEU B O 1
ATOM 2844 N N . LEU B 1 91 ? -1.529 44.684 48.539 1.00 33.53 91 LEU B N 1
ATOM 2845 C CA . LEU B 1 91 ? -1.608 44.961 47.103 1.00 30.63 91 LEU B CA 1
ATOM 2846 C C . LEU B 1 91 ? -0.822 46.211 46.728 1.00 25.19 91 LEU B C 1
ATOM 2847 O O . LEU B 1 91 ? -0.131 46.262 45.711 1.00 35.87 91 LEU B O 1
ATOM 2852 N N . ASP B 1 92 ? -0.939 47.250 47.531 1.00 55.37 92 ASP B N 1
ATOM 2853 C CA . ASP B 1 92 ? -0.204 48.465 47.229 1.00 94.97 92 ASP B CA 1
ATOM 2854 C C . ASP B 1 92 ? 1.270 48.065 47.213 1.00 99.78 92 ASP B C 1
ATOM 2855 O O . ASP B 1 92 ? 2.001 48.423 46.283 1.00 32.46 92 ASP B O 1
ATOM 2860 N N . GLU B 1 93 ? 1.630 47.308 48.257 1.00 43.93 93 GLU B N 1
ATOM 2861 C CA . GLU B 1 93 ? 2.962 46.797 48.536 1.00 32.60 93 GLU B CA 1
ATOM 2862 C C . GLU B 1 93 ? 3.457 45.981 47.359 1.00 64.40 93 GLU B C 1
ATOM 2863 O O . GLU B 1 93 ? 4.382 46.393 46.675 1.00 41.66 93 GLU B O 1
ATOM 2869 N N . VAL B 1 94 ? 2.842 44.849 47.066 1.00 31.60 94 VAL B N 1
ATOM 2870 C CA . VAL B 1 94 ? 3.322 44.123 45.884 1.00 27.89 94 VAL B CA 1
ATOM 2871 C C . VAL B 1 94 ? 3.526 44.893 44.531 1.00 99.78 94 VAL B C 1
ATOM 2872 O O . VAL B 1 94 ? 4.284 44.508 43.604 1.00 37.54 94 VAL B O 1
ATOM 2876 N N . GLN B 1 95 ? 2.839 46.013 44.369 1.00 43.45 95 GLN B N 1
ATOM 2877 C CA . GLN B 1 95 ? 3.056 46.721 43.111 1.00 99.78 95 GLN B CA 1
ATOM 2878 C C . GLN B 1 95 ? 3.988 47.884 43.401 1.00 33.49 95 GLN B C 1
ATOM 2879 O O . GLN B 1 95 ? 4.403 48.620 42.514 1.00 62.54 95 GLN B O 1
ATOM 2885 N N . SER B 1 96 ? 4.325 48.020 44.675 1.00 77.97 96 SER B N 1
ATOM 2886 C CA . SER B 1 96 ? 5.229 49.067 45.094 1.00 37.95 96 SER B CA 1
ATOM 2887 C C . SER B 1 96 ? 6.658 48.522 45.124 1.00 99.78 96 SER B C 1
ATOM 2888 O O . SER B 1 96 ? 7.598 49.252 45.433 1.00 99.78 96 SER B O 1
ATOM 2891 N N . ILE B 1 97 ? 6.820 47.244 44.785 1.00 70.85 97 ILE B N 1
ATOM 2892 C CA . ILE B 1 97 ? 8.137 46.635 44.821 1.00 38.17 97 ILE B CA 1
ATOM 2893 C C . ILE B 1 97 ? 9.162 47.312 43.929 1.00 50.86 97 ILE B C 1
ATOM 2894 O O . ILE B 1 97 ? 10.245 47.647 44.398 1.00 28.85 97 ILE B O 1
ATOM 2899 N N . CYS B 1 98 ? 8.817 47.556 42.673 1.00 21.77 98 CYS B N 1
ATOM 2900 C CA . CYS B 1 98 ? 9.775 48.250 41.780 1.00 23.58 98 CYS B CA 1
ATOM 2901 C C . CYS B 1 98 ? 9.205 49.621 41.439 1.00 25.58 98 CYS B C 1
ATOM 2902 O O . CYS B 1 98 ? 8.138 49.650 40.834 1.00 38.84 98 CYS B O 1
ATOM 2905 N N . PRO B 1 99 ? 9.879 50.731 41.758 1.00 40.36 99 PRO B N 1
ATOM 2906 C CA . PRO B 1 99 ? 9.312 52.036 41.392 1.00 20.06 99 PRO B CA 1
ATOM 2907 C C . PRO B 1 99 ? 9.259 52.151 39.870 1.00 64.02 99 PRO B C 1
ATOM 2908 O O . PRO B 1 99 ? 10.117 51.668 39.123 1.00 34.55 99 PRO B O 1
ATOM 2912 N N . PRO B 1 100 ? 8.188 52.776 39.412 1.00 65.08 100 PRO B N 1
ATOM 2913 C CA . PRO B 1 100 ? 7.968 52.923 37.990 1.00 28.47 100 PRO B CA 1
ATOM 2914 C C . PRO B 1 100 ? 9.120 53.539 37.218 1.00 60.32 100 PRO B C 1
ATOM 2915 O O . PRO B 1 100 ? 9.249 53.304 36.000 1.00 48.20 100 PRO B O 1
ATOM 2919 N N . HIS B 1 101 ? 9.977 54.300 37.901 1.00 38.24 101 HIS B N 1
ATOM 2920 C CA . HIS B 1 101 ? 11.087 54.923 37.165 1.00 21.08 101 HIS B CA 1
ATOM 2921 C C . HIS B 1 101 ? 12.335 54.090 37.118 1.00 22.81 101 HIS B C 1
ATOM 2922 O O . HIS B 1 101 ? 13.358 54.564 36.637 1.00 24.43 101 HIS B O 1
ATOM 2929 N N . VAL B 1 102 ? 12.199 52.875 37.662 1.00 25.68 102 VAL B N 1
ATOM 2930 C CA . VAL B 1 102 ? 13.273 51.908 37.726 1.00 7.11 102 VAL B CA 1
ATOM 2931 C C . VAL B 1 102 ? 13.037 50.756 36.721 1.00 6.39 102 VAL B C 1
ATOM 2932 O O . VAL B 1 102 ? 11.981 50.128 36.668 1.00 23.06 102 VAL B O 1
ATOM 2936 N N . THR B 1 103 ? 14.080 50.459 35.982 1.00 13.36 103 THR B N 1
ATOM 2937 C CA . THR B 1 103 ? 13.976 49.396 35.021 1.00 19.29 103 THR B CA 1
ATOM 2938 C C . THR B 1 103 ? 14.956 48.254 35.277 1.00 20.58 103 THR B C 1
ATOM 2939 O O . THR B 1 103 ? 16.194 48.463 35.389 1.00 16.84 103 THR B O 1
ATOM 2943 N N . ILE B 1 104 ? 14.376 47.060 35.390 1.00 19.77 104 ILE B N 1
ATOM 2944 C CA . ILE B 1 104 ? 15.227 45.888 35.580 1.00 14.36 104 ILE B CA 1
ATOM 2945 C C . ILE B 1 104 ? 15.368 45.222 34.196 1.00 14.04 104 ILE B C 1
ATOM 2946 O O . ILE B 1 104 ? 14.374 44.967 33.471 1.00 19.29 104 ILE B O 1
ATOM 2951 N N . MET B 1 105 ? 16.617 44.997 33.800 1.00 14.34 105 MET B N 1
ATOM 2952 C CA . MET B 1 105 ? 16.908 44.388 32.506 1.00 9.71 105 MET B CA 1
ATOM 2953 C C . MET B 1 105 ? 17.559 43.031 32.764 1.00 18.77 105 MET B C 1
ATOM 2954 O O . MET B 1 105 ? 18.103 42.786 33.832 1.00 22.48 105 MET B O 1
ATOM 2959 N N . GLN B 1 106 ? 17.533 42.132 31.794 1.00 11.79 106 GLN B N 1
ATOM 2960 C CA . GLN B 1 106 ? 18.125 40.814 32.023 1.00 10.31 106 GLN B CA 1
ATOM 2961 C C . GLN B 1 106 ? 18.950 40.365 30.837 1.00 36.45 106 GLN B C 1
ATOM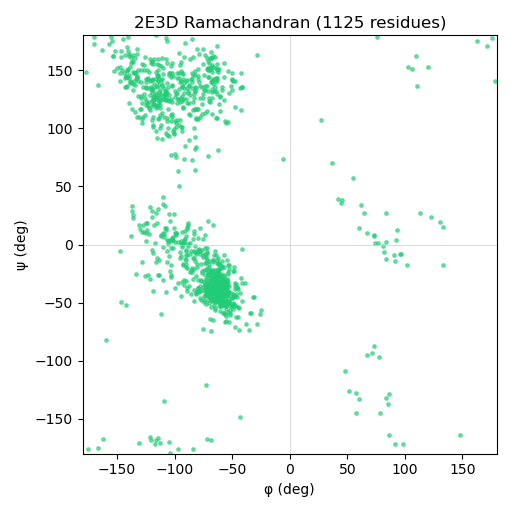 2962 O O . GLN B 1 106 ? 18.548 40.583 29.694 1.00 11.44 106 GLN B O 1
ATOM 2968 N N . VAL B 1 107 ? 20.106 39.778 31.123 1.00 19.82 107 VAL B N 1
ATOM 2969 C CA . VAL B 1 107 ? 20.939 39.227 30.084 1.00 19.88 107 VAL B CA 1
ATOM 2970 C C . VAL B 1 107 ? 21.410 37.850 30.600 1.00 16.00 107 VAL B C 1
ATOM 2971 O O . VAL B 1 107 ? 21.518 37.667 31.819 1.00 18.54 107 VAL B O 1
ATOM 2977 N N . ARG B 1 108 ? 21.618 36.825 29.748 1.00 10.40 108 ARG B N 1
ATOM 2978 C CA . ARG B 1 108 ? 22.024 35.515 30.297 1.00 15.96 108 ARG B CA 1
ATOM 2979 C C . ARG B 1 108 ? 23.540 35.395 30.257 1.00 14.56 108 ARG B C 1
ATOM 2980 O O . ARG B 1 108 ? 24.183 35.917 29.339 1.00 23.85 108 ARG B O 1
ATOM 2988 N N . GLN B 1 109 ? 24.107 34.662 31.209 1.00 45.95 109 GLN B N 1
ATOM 2989 C CA . GLN B 1 109 ? 25.556 34.476 31.206 1.00 27.63 109 GLN B CA 1
ATOM 2990 C C . GLN B 1 109 ? 26.072 33.225 30.511 1.00 92.40 109 GLN B C 1
ATOM 2991 O O . GLN B 1 109 ? 27.177 33.213 29.988 1.00 27.39 109 GLN B O 1
ATOM 2997 N N . GLY B 1 110 ? 25.298 32.152 30.560 1.00 34.04 110 GLY B N 1
ATOM 2998 C CA . GLY B 1 110 ? 25.674 30.862 29.972 1.00 99.78 110 GLY B CA 1
ATOM 2999 C C . GLY B 1 110 ? 26.966 30.765 29.138 1.00 65.46 110 GLY B C 1
ATOM 3000 O O . GLY B 1 110 ? 27.800 29.862 29.305 1.00 99.78 110 GLY B O 1
ATOM 3001 N N . LYS B 1 113 ? 31.489 31.028 32.973 1.00 56.19 113 LYS B N 1
ATOM 3002 C CA . LYS B 1 113 ? 31.684 31.309 34.406 1.00 32.22 113 LYS B CA 1
ATOM 3003 C C . LYS B 1 113 ? 32.671 32.364 34.998 1.00 52.50 113 LYS B C 1
ATOM 3004 O O . LYS B 1 113 ? 33.703 32.728 34.402 1.00 44.89 113 LYS B O 1
ATOM 3006 N N . GLY B 1 114 ? 32.373 32.868 36.195 1.00 45.60 114 GLY B N 1
ATOM 3007 C CA . GLY B 1 114 ? 33.234 33.891 36.801 1.00 58.78 114 GLY B CA 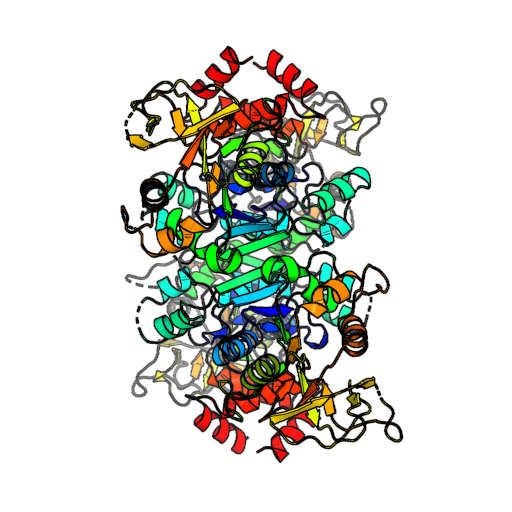1
ATOM 3008 C C . GLY B 1 114 ? 32.579 35.278 36.867 1.00 62.64 114 GLY B C 1
ATOM 3009 O O . GLY B 1 114 ? 31.924 35.738 35.921 1.00 40.84 114 GLY B O 1
ATOM 3010 N N . LEU B 1 115 ? 32.735 35.952 37.999 1.00 32.34 115 LEU B N 1
ATOM 3011 C CA . LEU B 1 115 ? 32.135 37.269 38.131 1.00 38.97 115 LEU B CA 1
ATOM 3012 C C . LEU B 1 115 ? 32.575 38.244 37.039 1.00 21.59 115 LEU B C 1
ATOM 3013 O O . LEU B 1 115 ? 31.809 39.078 36.576 1.00 19.32 115 LEU B O 1
ATOM 3018 N N . GLY B 1 116 ? 33.844 38.188 36.642 1.00 26.93 116 GLY B N 1
ATOM 3019 C CA . GLY B 1 116 ? 34.373 39.092 35.628 1.00 19.85 116 GLY B CA 1
ATOM 3020 C C . GLY B 1 116 ? 33.643 38.743 34.331 1.00 39.44 116 GLY B C 1
ATOM 3021 O O . GLY B 1 116 ? 33.344 39.600 33.496 1.00 29.81 116 GLY B O 1
ATOM 3022 N N . HIS B 1 117 ? 33.333 37.458 34.185 1.00 25.25 117 HIS B N 1
ATOM 3023 C CA . HIS B 1 117 ? 32.596 37.014 33.022 1.00 36.98 117 HIS B CA 1
ATOM 3024 C C . HIS B 1 117 ? 31.141 37.534 33.062 1.00 19.21 117 HIS B C 1
ATOM 3025 O O . HIS B 1 117 ? 30.658 38.033 32.042 1.00 33.24 117 HIS B O 1
ATOM 3032 N N . ALA B 1 118 ? 30.517 37.471 34.246 1.00 24.35 118 ALA B N 1
ATOM 3033 C CA . ALA B 1 118 ? 29.162 37.979 34.389 1.00 12.18 118 ALA B CA 1
ATOM 3034 C C . ALA B 1 118 ? 29.235 39.441 34.115 1.00 23.17 118 ALA B C 1
ATOM 3035 O O . ALA B 1 118 ? 28.357 39.940 33.452 1.00 39.46 118 ALA B O 1
ATOM 3037 N N . VAL B 1 119 ? 30.260 40.169 34.567 1.00 17.87 119 VAL B N 1
ATOM 3038 C CA . VAL B 1 119 ? 30.267 41.607 34.220 1.00 4.30 119 VAL B CA 1
ATOM 3039 C C . VAL B 1 119 ? 30.379 41.881 32.724 1.00 17.29 119 VAL B C 1
ATOM 3040 O O . VAL B 1 119 ? 29.696 42.721 32.124 1.00 22.53 119 VAL B O 1
ATOM 3044 N N . LEU B 1 120 ? 31.307 41.144 32.138 1.00 9.37 120 LEU B N 1
ATOM 3045 C CA . LEU B 1 120 ? 31.545 41.318 30.690 1.00 9.06 120 LEU B CA 1
ATOM 3046 C C . LEU B 1 120 ? 30.229 41.070 29.948 1.00 15.80 120 LEU B C 1
ATOM 3047 O O . LEU B 1 120 ? 29.895 41.735 28.960 1.00 23.64 120 LEU B O 1
ATOM 3052 N N . CYS B 1 121 ? 29.461 40.106 30.425 1.00 13.61 121 CYS B N 1
ATOM 3053 C CA . CYS B 1 121 ? 28.179 39.851 29.733 1.00 15.16 121 CYS B CA 1
ATOM 3054 C C . CYS B 1 121 ? 27.283 41.080 29.633 1.00 30.64 121 CYS B C 1
ATOM 3055 O O . CYS B 1 121 ? 26.519 41.209 28.653 1.00 28.88 121 CYS B O 1
ATOM 3058 N N . ALA B 1 122 ? 27.352 41.970 30.627 1.00 21.47 122 ALA B N 1
ATOM 3059 C CA . ALA B 1 122 ? 26.541 43.197 30.601 1.00 21.48 122 ALA B CA 1
ATOM 3060 C C . ALA B 1 122 ? 27.164 44.209 29.670 1.00 11.46 122 ALA B C 1
ATOM 3061 O O . ALA B 1 122 ? 26.566 45.235 29.379 1.00 14.42 122 ALA B O 1
ATOM 3063 N N . HIS B 1 123 ? 28.365 43.947 29.166 1.00 13.84 123 HIS B N 1
ATOM 3064 C CA . HIS B 1 123 ? 28.903 44.992 28.323 1.00 11.94 123 HIS B CA 1
ATOM 3065 C C . HIS B 1 123 ? 27.977 45.629 27.312 1.00 19.10 123 HIS B C 1
ATOM 3066 O O . HIS B 1 123 ? 27.766 46.846 27.253 1.00 30.95 123 HIS B O 1
ATOM 3073 N N . PRO B 1 124 ? 27.384 44.779 26.489 1.00 29.73 124 PRO B N 1
ATOM 3074 C CA . PRO B 1 124 ? 26.467 45.230 25.440 1.00 24.48 124 PRO B CA 1
ATOM 3075 C C . PRO B 1 124 ? 25.284 46.033 25.939 1.00 17.59 124 PRO B C 1
ATOM 3076 O O . PRO B 1 124 ? 24.808 46.925 25.252 1.00 21.33 124 PRO B O 1
ATOM 3080 N N . VAL B 1 125 ? 24.850 45.830 27.189 1.00 19.12 125 VAL B N 1
ATOM 3081 C CA . VAL B 1 125 ? 23.722 46.589 27.740 1.00 32.47 125 VAL B CA 1
ATOM 3082 C C . VAL B 1 125 ? 24.187 47.965 28.227 1.00 24.15 125 VAL B C 1
ATOM 3083 O O . VAL B 1 125 ? 23.585 49.012 28.004 1.00 23.12 125 VAL B O 1
ATOM 3087 N N . VAL B 1 126 ? 25.338 47.911 28.885 1.00 30.42 126 VAL B N 1
ATOM 3088 C CA . VAL B 1 126 ? 25.967 49.078 29.472 1.00 26.40 126 VAL B CA 1
ATOM 3089 C C . VAL B 1 126 ? 26.635 50.028 28.495 1.00 38.44 126 VAL B C 1
ATOM 3090 O O . VAL B 1 126 ? 26.493 51.232 28.649 1.00 18.72 126 VAL B O 1
ATOM 3094 N N . GLY B 1 127 ? 27.388 49.525 27.524 1.00 15.48 127 GLY B N 1
ATOM 3095 C CA . GLY B 1 127 ? 27.998 50.479 26.622 1.00 25.22 127 GLY B CA 1
ATOM 3096 C C . GLY B 1 127 ? 29.400 50.633 27.158 1.00 21.83 127 GLY B C 1
ATOM 3097 O O . GLY B 1 127 ? 29.819 49.922 28.054 1.00 20.22 127 GLY B O 1
ATOM 3098 N N . ASP B 1 128 ? 30.142 51.588 26.627 1.00 25.34 128 ASP B N 1
ATOM 3099 C CA . ASP B 1 128 ? 31.504 51.819 27.079 1.00 48.52 128 ASP B CA 1
ATOM 3100 C C . ASP B 1 128 ? 31.366 53.008 28.027 1.00 45.06 128 ASP B C 1
ATOM 3101 O O . ASP B 1 128 ? 31.629 54.156 27.676 1.00 26.60 128 ASP B O 1
ATOM 3106 N N . GLU B 1 129 ? 30.894 52.692 29.228 1.00 36.11 129 GLU B N 1
ATOM 3107 C CA . GLU B 1 129 ? 30.627 53.651 30.280 1.00 23.42 129 GLU B CA 1
ATOM 3108 C C . GLU B 1 129 ? 30.903 53.019 31.643 1.00 29.25 129 GLU B C 1
ATOM 3109 O O . GLU B 1 129 ? 30.944 51.774 31.726 1.00 20.52 129 GLU B O 1
ATOM 3115 N N . PRO B 1 130 ? 31.078 53.891 32.655 1.00 27.16 130 PRO B N 1
ATOM 3116 C CA . PRO B 1 130 ? 31.337 53.525 34.060 1.00 24.02 130 PRO B CA 1
ATOM 3117 C C . PRO B 1 130 ? 30.133 52.787 34.605 1.00 35.98 130 PRO B C 1
ATOM 3118 O O . PRO B 1 130 ? 28.977 53.047 34.259 1.00 25.04 130 PRO B O 1
ATOM 3122 N N . VAL B 1 131 ? 30.378 51.919 35.562 1.00 23.61 131 VAL B N 1
ATOM 3123 C CA . VAL B 1 131 ? 29.221 51.179 35.978 1.00 22.01 131 VAL B CA 1
ATOM 3124 C C . VAL B 1 131 ? 29.383 50.723 37.386 1.00 24.57 131 VAL B C 1
ATOM 3125 O O . VAL B 1 131 ? 30.483 50.636 37.910 1.00 12.43 131 VAL B O 1
ATOM 3129 N N . ALA B 1 132 ? 28.256 50.374 37.970 1.00 11.38 132 ALA B N 1
ATOM 3130 C CA . ALA B 1 132 ? 28.279 49.836 39.324 1.00 16.71 132 ALA B CA 1
ATOM 3131 C C . ALA B 1 132 ? 28.121 48.314 39.312 1.00 19.52 132 ALA B C 1
ATOM 3132 O O . ALA B 1 132 ? 27.285 47.791 38.596 1.00 25.98 132 ALA B O 1
ATOM 3134 N N . VAL B 1 133 ? 28.896 47.583 40.091 1.00 13.68 133 VAL B N 1
ATOM 3135 C CA . VAL B 1 133 ? 28.729 46.125 40.127 1.00 14.80 133 VAL B CA 1
ATOM 3136 C C . VAL B 1 133 ? 28.353 45.746 41.552 1.00 20.42 133 VAL B C 1
ATOM 3137 O O . VAL B 1 133 ? 29.038 46.056 42.509 1.00 10.66 133 VAL B O 1
ATOM 3141 N N . ILE B 1 134 ? 27.228 45.068 41.772 1.00 3.45 134 ILE B N 1
ATOM 3142 C CA . ILE B 1 134 ? 26.800 44.844 43.150 1.00 2.61 134 ILE B CA 1
ATOM 3143 C C . ILE B 1 134 ? 26.581 43.375 43.432 1.00 19.02 134 ILE B C 1
ATOM 3144 O O . ILE B 1 134 ? 25.779 42.782 42.724 1.00 22.76 134 ILE B O 1
ATOM 3149 N N . LEU B 1 135 ? 27.214 42.730 44.406 1.00 17.63 135 LEU B N 1
ATOM 3150 C CA . LEU B 1 135 ? 26.832 41.311 44.568 1.00 11.33 135 LEU B CA 1
ATOM 3151 C C . LEU B 1 135 ? 25.578 41.215 45.402 1.00 13.09 135 LEU B C 1
ATOM 3152 O O . LEU B 1 135 ? 25.500 41.774 46.490 1.00 20.97 135 LEU B O 1
ATOM 3157 N N . PRO B 1 136 ? 24.606 40.481 44.902 1.00 8.12 136 PRO B N 1
ATOM 3158 C CA . PRO B 1 136 ? 23.286 40.280 45.494 1.00 19.71 136 PRO B CA 1
ATOM 3159 C C . PRO B 1 136 ? 23.112 39.515 46.818 1.00 16.05 136 PRO B C 1
ATOM 3160 O O . PRO B 1 136 ? 22.008 39.574 47.390 1.00 11.38 136 PRO B O 1
ATOM 3164 N N . ASP B 1 137 ? 24.135 38.763 47.274 1.00 5.89 137 ASP B N 1
ATOM 3165 C CA . ASP B 1 137 ? 24.058 38.009 48.527 1.00 17.03 137 ASP B CA 1
ATOM 3166 C C . ASP B 1 137 ? 24.723 38.702 49.737 1.00 5.02 137 ASP B C 1
ATOM 3167 O O . ASP B 1 137 ? 24.805 38.160 50.848 1.00 23.55 137 ASP B O 1
ATOM 3172 N N . VAL B 1 138 ? 25.117 39.959 49.490 1.00 10.51 138 VAL B N 1
ATOM 3173 C CA . VAL B 1 138 ? 25.702 40.828 50.494 1.00 5.59 138 VAL B CA 1
ATOM 3174 C C . VAL B 1 138 ? 24.777 42.019 50.641 1.00 5.38 138 VAL B C 1
ATOM 3175 O O . VAL B 1 138 ? 24.527 42.715 49.676 1.00 15.52 138 VAL B O 1
ATOM 3179 N N . ILE B 1 139 ? 24.284 42.216 51.860 1.00 9.37 139 ILE B N 1
ATOM 3180 C CA . ILE B 1 139 ? 23.291 43.255 52.148 1.00 4.83 139 ILE B CA 1
ATOM 3181 C C . ILE B 1 139 ? 23.926 44.279 53.025 1.00 11.49 139 ILE B C 1
ATOM 3182 O O . ILE B 1 139 ? 24.558 43.891 54.008 1.00 16.00 139 ILE B O 1
ATOM 3187 N N . LEU B 1 140 ? 23.851 45.546 52.618 1.00 5.82 140 LEU B N 1
ATOM 3188 C CA . LEU B 1 140 ? 24.452 46.639 53.401 1.00 11.95 140 LEU B CA 1
ATOM 3189 C C . LEU B 1 140 ? 23.287 47.053 54.267 1.00 26.05 140 LEU B C 1
ATOM 3190 O O . LEU B 1 140 ? 22.187 47.294 53.731 1.00 14.45 140 LEU B O 1
ATOM 3195 N N . ASP B 1 141 ? 23.514 47.156 55.572 1.00 15.32 141 ASP B N 1
ATOM 3196 C CA . ASP B 1 141 ? 22.492 47.487 56.518 1.00 14.09 141 ASP B CA 1
ATOM 3197 C C . ASP B 1 141 ? 21.829 48.863 56.443 1.00 12.41 141 ASP B C 1
ATOM 3198 O O . ASP B 1 141 ? 22.483 49.834 56.768 1.00 22.35 141 ASP B O 1
ATOM 3203 N N . GLU B 1 142 ? 20.560 48.949 56.026 1.00 17.25 142 GLU B N 1
ATOM 3204 C CA . GLU B 1 142 ? 19.886 50.244 55.871 1.00 9.71 142 GLU B CA 1
ATOM 3205 C C . GLU B 1 142 ? 19.687 51.071 57.120 1.00 20.67 142 GLU B C 1
ATOM 3206 O O . GLU B 1 142 ? 19.545 52.280 57.059 1.00 24.29 142 GLU B O 1
ATOM 3212 N N . TYR B 1 143 ? 19.706 50.396 58.255 1.00 17.32 143 TYR B N 1
ATOM 3213 C CA . TYR B 1 143 ? 19.524 51.062 59.534 1.00 16.78 143 TYR B CA 1
ATOM 3214 C C . TYR B 1 143 ? 20.827 51.537 60.123 1.00 31.79 143 TYR B C 1
ATOM 3215 O O . TYR B 1 143 ? 20.824 52.334 61.024 1.00 24.44 143 TYR B O 1
ATOM 3224 N N . GLU B 1 144 ? 21.933 50.970 59.668 1.00 11.18 144 GLU B N 1
ATOM 3225 C CA . GLU B 1 144 ? 23.248 51.295 60.220 1.00 8.42 144 GLU B CA 1
ATOM 3226 C C . GLU B 1 144 ? 24.004 52.402 59.504 1.00 19.71 144 GLU B C 1
ATOM 3227 O O . GLU B 1 144 ? 25.016 52.919 60.024 1.00 20.21 144 GLU B O 1
ATOM 3233 N N . SER B 1 145 ? 23.565 52.709 58.285 1.00 16.54 145 SER B N 1
ATOM 3234 C CA . SER B 1 145 ? 24.178 53.767 57.475 1.00 9.00 145 SER B CA 1
ATOM 3235 C C . SER B 1 145 ? 23.068 54.408 56.642 1.00 25.09 145 SER B C 1
ATOM 3236 O O . SER B 1 145 ? 21.959 53.864 56.655 1.00 19.31 145 SER B O 1
ATOM 3239 N N . ASP B 1 146 ? 23.313 55.569 56.018 1.00 13.56 146 ASP B N 1
ATOM 3240 C CA . ASP B 1 146 ? 22.296 56.211 55.177 1.00 19.95 146 ASP B CA 1
ATOM 3241 C C . ASP B 1 146 ? 22.595 55.919 53.701 1.00 9.01 146 ASP B C 1
ATOM 3242 O O . ASP B 1 146 ? 23.378 56.576 53.029 1.00 17.86 146 ASP B O 1
ATOM 3247 N N . LEU B 1 147 ? 21.926 54.882 53.206 1.00 4.46 147 LEU B N 1
ATOM 3248 C CA . LEU B 1 147 ? 22.159 54.434 51.846 1.00 7.33 147 LEU B CA 1
ATOM 3249 C C . LEU B 1 147 ? 21.953 55.471 50.776 1.00 11.36 147 LEU B C 1
ATOM 3250 O O . LEU B 1 147 ? 22.417 55.313 49.633 1.00 15.77 147 LEU B O 1
ATOM 3255 N N . SER B 1 148 ? 21.223 56.528 51.126 1.00 27.10 148 SER B N 1
ATOM 3256 C CA . SER B 1 148 ? 20.977 57.541 50.130 1.00 18.69 148 SER B CA 1
ATOM 3257 C C . SER B 1 148 ? 22.207 58.437 50.042 1.00 25.79 148 SER B C 1
ATOM 3258 O O . SER B 1 148 ? 22.436 59.063 49.019 1.00 28.60 148 SER B O 1
ATOM 3261 N N . GLN B 1 149 ? 23.046 58.415 51.077 1.00 14.81 149 GLN B N 1
ATOM 3262 C CA . GLN B 1 149 ? 24.239 59.245 51.157 1.00 23.95 149 GLN B CA 1
ATOM 3263 C C . GLN B 1 149 ? 25.591 58.584 51.310 1.00 23.94 149 GLN B C 1
ATOM 3264 O O . GLN B 1 149 ? 26.632 59.165 50.979 1.00 18.12 149 GLN B O 1
ATOM 3270 N N . ASP B 1 150 ? 25.600 57.427 51.955 1.00 11.15 150 ASP B N 1
ATOM 3271 C CA . ASP B 1 150 ? 26.879 56.740 52.187 1.00 16.08 150 ASP B CA 1
ATOM 3272 C C . ASP B 1 150 ? 27.047 55.555 51.235 1.00 18.22 150 ASP B C 1
ATOM 3273 O O . ASP B 1 150 ? 26.160 55.236 50.452 1.00 9.97 150 ASP B O 1
ATOM 3278 N N . ASN B 1 151 ? 28.168 54.852 51.365 1.00 6.57 151 ASN B N 1
ATOM 3279 C CA . ASN B 1 151 ? 28.348 53.612 50.638 1.00 17.87 151 ASN B CA 1
ATOM 3280 C C . ASN B 1 151 ? 28.217 53.769 49.135 1.00 14.64 151 ASN B C 1
ATOM 3281 O O . ASN B 1 151 ? 28.940 54.565 48.580 1.00 13.36 151 ASN B O 1
ATOM 3286 N N . LEU B 1 152 ? 27.369 52.961 48.474 1.00 2.20 152 LEU B N 1
ATOM 3287 C CA . LEU B 1 152 ? 27.271 53.027 46.986 1.00 4.56 152 LEU B CA 1
ATOM 3288 C C . LEU B 1 152 ? 26.963 54.463 46.571 1.00 12.33 152 LEU B C 1
ATOM 3289 O O . LEU B 1 152 ? 27.484 54.956 45.554 1.00 15.96 152 LEU B O 1
ATOM 3294 N N . ALA B 1 153 ? 26.164 55.148 47.391 1.00 13.13 153 ALA B N 1
ATOM 3295 C CA . ALA B 1 153 ? 25.778 56.502 47.015 1.00 7.98 153 ALA B CA 1
ATOM 3296 C C . ALA B 1 153 ? 27.049 57.344 47.042 1.00 23.73 153 ALA B C 1
ATOM 3297 O O . ALA B 1 153 ? 27.290 58.119 46.111 1.00 22.36 153 ALA B O 1
ATOM 3299 N N . GLU B 1 154 ? 27.882 57.140 48.057 1.00 18.31 154 GLU B N 1
ATOM 3300 C CA . GLU B 1 154 ? 29.108 57.913 48.213 1.00 9.32 154 GLU B CA 1
ATOM 3301 C C . GLU B 1 154 ? 30.232 57.594 47.235 1.00 44.08 154 GLU B C 1
ATOM 3302 O O . GLU B 1 154 ? 30.960 58.462 46.723 1.00 15.02 154 GLU B O 1
ATOM 3308 N N . MET B 1 155 ? 30.326 56.312 46.935 1.00 21.61 155 MET B N 1
ATOM 3309 C CA . MET B 1 155 ? 31.272 55.814 45.967 1.00 11.04 155 MET B CA 1
ATOM 3310 C C . MET B 1 155 ? 30.981 56.403 44.582 1.00 20.65 155 MET B C 1
ATOM 3311 O O . MET B 1 155 ? 31.885 56.726 43.795 1.00 24.88 155 MET B O 1
ATOM 3316 N N . ILE B 1 156 ? 29.703 56.585 44.265 1.00 15.05 156 ILE B N 1
ATOM 3317 C CA . ILE B 1 156 ? 29.391 57.143 42.965 1.00 7.22 156 ILE B CA 1
ATOM 3318 C C . ILE B 1 156 ? 29.694 58.647 42.876 1.00 16.44 156 ILE B C 1
ATOM 3319 O O . ILE B 1 156 ? 30.233 59.120 41.868 1.00 19.90 156 ILE B O 1
ATOM 3324 N N . ARG B 1 157 ? 29.376 59.384 43.940 1.00 25.99 157 ARG B N 1
ATOM 3325 C CA . ARG B 1 157 ? 29.641 60.833 44.002 1.00 29.66 157 ARG B CA 1
ATOM 3326 C C . ARG B 1 157 ? 31.150 60.965 43.856 1.00 35.28 157 ARG B C 1
ATOM 3327 O O . ARG B 1 157 ? 31.678 61.682 43.033 1.00 21.21 157 ARG B O 1
ATOM 3335 N N . ARG B 1 158 ? 31.888 60.210 44.648 1.00 15.19 158 ARG B N 1
ATOM 3336 C CA . ARG B 1 158 ? 33.323 60.292 44.523 1.00 24.72 158 ARG B CA 1
ATOM 3337 C C . ARG B 1 158 ? 33.855 59.950 43.141 1.00 37.14 158 ARG B C 1
ATOM 3338 O O . ARG B 1 158 ? 34.865 60.500 42.730 1.00 21.01 158 ARG B O 1
ATOM 3352 N N . PHE B 1 159 ? 33.258 58.986 42.442 1.00 40.39 159 PHE B N 1
ATOM 3353 C CA . PHE B 1 159 ? 33.746 58.596 41.113 1.00 28.42 159 PHE B CA 1
ATOM 3354 C C . PHE B 1 159 ? 33.530 59.759 40.168 1.00 41.17 159 PHE B C 1
ATOM 3355 O O . PHE B 1 159 ? 34.324 60.096 39.316 1.00 16.83 159 PHE B O 1
ATOM 3363 N N . ASP B 1 160 ? 32.369 60.372 40.302 1.00 13.52 160 ASP B N 1
ATOM 3364 C CA . ASP B 1 160 ? 32.026 61.496 39.487 1.00 74.03 160 ASP B CA 1
ATOM 3365 C C . ASP B 1 160 ? 33.111 62.539 39.787 1.00 51.86 160 ASP B C 1
ATOM 3366 O O . ASP B 1 160 ? 33.769 63.025 38.872 1.00 99.78 160 ASP B O 1
ATOM 3371 N N . GLU B 1 161 ? 33.343 62.867 41.056 1.00 29.98 161 GLU B N 1
ATOM 3372 C CA . GLU B 1 161 ? 34.358 63.871 41.363 1.00 28.79 161 GLU B CA 1
ATOM 3373 C C . GLU B 1 161 ? 35.765 63.618 40.830 1.00 25.48 161 GLU B C 1
ATOM 3374 O O . GLU B 1 161 ? 36.416 64.520 40.316 1.00 63.86 161 GLU B O 1
ATOM 3380 N N . THR B 1 162 ? 36.261 62.400 40.946 1.00 43.49 162 THR B N 1
ATOM 3381 C CA . THR B 1 162 ? 37.625 62.138 40.530 1.00 34.55 162 THR B CA 1
ATOM 3382 C C . THR B 1 162 ? 37.852 61.230 39.332 1.00 26.40 162 THR B C 1
ATOM 3383 O O . THR B 1 162 ? 38.972 61.096 38.832 1.00 35.36 162 THR B O 1
ATOM 3387 N N . GLY B 1 163 ? 36.804 60.533 38.920 1.00 29.71 163 GLY B N 1
ATOM 3388 C CA . GLY B 1 163 ? 36.941 59.603 37.822 1.00 20.62 163 GLY B CA 1
ATOM 3389 C C . GLY B 1 163 ? 37.711 58.364 38.294 1.00 12.57 163 GLY B C 1
ATOM 3390 O O . GLY B 1 163 ? 38.048 57.459 37.509 1.00 22.41 163 GLY B O 1
ATOM 3391 N N . HIS B 1 164 ? 37.960 58.257 39.602 1.00 23.46 164 HIS B N 1
ATOM 3392 C CA . HIS B 1 164 ? 38.694 57.089 40.104 1.00 22.99 164 HIS B CA 1
ATOM 3393 C C . HIS B 1 164 ? 37.760 55.979 40.547 1.00 54.57 164 HIS B C 1
ATOM 3394 O O . HIS B 1 164 ? 36.876 56.260 41.342 1.00 11.11 164 HIS B O 1
ATOM 3401 N N . SER B 1 165 ? 37.948 54.746 40.070 1.00 19.27 165 SER B N 1
ATOM 3402 C CA . SER B 1 165 ? 37.052 53.633 40.493 1.00 7.09 165 SER B CA 1
ATOM 3403 C C . SER B 1 165 ? 37.029 53.453 41.985 1.00 29.87 165 SER B C 1
ATOM 3404 O O . SER B 1 165 ? 38.073 53.558 42.592 1.00 22.97 165 SER B O 1
ATOM 3407 N N . GLN B 1 166 ? 35.866 53.093 42.521 1.00 12.69 166 GLN B N 1
ATOM 3408 C CA . GLN B 1 166 ? 35.710 52.856 43.933 1.00 5.00 166 GLN B CA 1
ATOM 3409 C C . GLN B 1 166 ? 35.470 51.379 44.236 1.00 17.28 166 GLN B C 1
ATOM 3410 O O . GLN B 1 166 ? 34.665 50.740 43.562 1.00 15.86 166 GLN B O 1
ATOM 3416 N N . ILE B 1 167 ? 36.140 50.853 45.264 1.00 20.74 167 ILE B N 1
ATOM 3417 C CA . ILE B 1 167 ? 35.980 49.456 45.639 1.00 9.80 167 ILE B CA 1
ATOM 3418 C C . ILE B 1 167 ? 35.730 49.354 47.118 1.00 3.01 167 ILE B C 1
ATOM 3419 O O . ILE B 1 167 ? 36.630 49.664 47.899 1.00 11.31 167 ILE B O 1
ATOM 3424 N N . MET B 1 168 ? 34.489 48.983 47.475 1.00 19.60 168 MET B N 1
ATOM 3425 C CA . MET B 1 168 ? 34.132 48.931 48.900 1.00 1.44 168 MET B CA 1
ATOM 3426 C C . MET B 1 168 ? 34.868 47.904 49.717 1.00 12.04 168 MET B C 1
ATOM 3427 O O . MET B 1 168 ? 34.948 46.701 49.361 1.00 16.66 168 MET B O 1
ATOM 3432 N N . VAL B 1 169 ? 35.307 48.337 50.904 1.00 14.79 169 VAL B N 1
ATOM 3433 C CA . VAL B 1 169 ? 36.056 47.367 51.698 1.00 1.00 169 VAL B CA 1
ATOM 3434 C C . VAL B 1 169 ? 35.688 47.571 53.141 1.00 1.00 169 VAL B C 1
ATOM 3435 O O . VAL B 1 169 ? 35.068 48.553 53.483 1.00 14.56 169 VAL B O 1
ATOM 3439 N N . GLU B 1 170 ? 36.008 46.552 53.925 1.00 13.98 170 GLU B N 1
ATOM 3440 C CA . GLU B 1 170 ? 35.773 46.571 55.390 1.00 5.50 170 GLU B CA 1
ATOM 3441 C C . GLU B 1 170 ? 36.804 45.646 56.096 1.00 9.53 170 GLU B C 1
ATOM 3442 O O . GLU B 1 170 ? 37.305 44.668 55.482 1.00 19.41 170 GLU B O 1
ATOM 3448 N N . PRO B 1 171 ? 37.134 46.042 57.335 1.00 17.86 171 PRO B N 1
ATOM 3449 C CA . PRO B 1 171 ? 38.092 45.344 58.209 1.00 18.75 171 PRO B CA 1
ATOM 3450 C C . PRO B 1 171 ? 37.547 44.003 58.618 1.00 21.41 171 PRO B C 1
ATOM 3451 O O . PRO B 1 171 ? 36.378 43.846 58.986 1.00 10.95 171 PRO B O 1
ATOM 3455 N N . VAL B 1 172 ? 38.381 42.986 58.533 1.00 14.92 172 VAL B N 1
ATOM 3456 C CA . VAL B 1 172 ? 37.866 41.681 58.952 1.00 24.25 172 VAL B CA 1
ATOM 3457 C C . VAL B 1 172 ? 38.859 40.978 59.892 1.00 46.18 172 VAL B C 1
ATOM 3458 O O . VAL B 1 172 ? 40.061 41.097 59.687 1.00 31.14 172 VAL B O 1
ATOM 3462 N N . ALA B 1 173 ? 38.383 40.238 60.890 1.00 42.06 173 ALA B N 1
ATOM 3463 C CA . ALA B 1 173 ? 39.278 39.486 61.775 1.00 31.89 173 ALA B CA 1
ATOM 3464 C C . ALA B 1 173 ? 40.244 38.519 61.073 1.00 21.11 173 ALA B C 1
ATOM 3465 O O . ALA B 1 173 ? 41.475 38.609 61.166 1.00 40.23 173 ALA B O 1
ATOM 3467 N N . ASP B 1 174 ? 39.657 37.553 60.385 1.00 32.80 174 ASP B N 1
ATOM 3468 C CA . ASP B 1 174 ? 40.386 36.520 59.656 1.00 38.95 174 ASP B CA 1
ATOM 3469 C C . ASP B 1 174 ? 40.564 36.848 58.173 1.00 37.70 174 ASP B C 1
ATOM 3470 O O . ASP B 1 174 ? 39.647 36.661 57.373 1.00 38.59 174 ASP B O 1
ATOM 3475 N N . VAL B 1 175 ? 41.753 37.293 57.786 1.00 39.48 175 VAL B N 1
ATOM 3476 C CA . VAL B 1 175 ? 42.010 37.627 56.383 1.00 27.37 175 VAL B CA 1
ATOM 3477 C C . VAL B 1 175 ? 42.133 36.581 55.288 1.00 79.20 175 VAL B C 1
ATOM 3478 O O . VAL B 1 175 ? 41.931 36.851 54.109 1.00 24.25 175 VAL B O 1
ATOM 3482 N N . THR B 1 176 ? 42.510 35.374 55.681 1.00 44.84 176 THR B N 1
ATOM 3483 C CA . THR B 1 176 ? 42.699 34.275 54.750 1.00 40.28 176 THR B CA 1
ATOM 3484 C C . THR B 1 176 ? 41.383 33.966 54.064 1.00 60.67 176 THR B C 1
ATOM 3485 O O . THR B 1 176 ? 41.345 33.429 52.957 1.00 30.93 176 THR B O 1
ATOM 3489 N N . ALA B 1 177 ? 40.291 34.337 54.720 1.00 20.53 177 ALA B N 1
ATOM 3490 C CA . ALA B 1 177 ? 38.983 34.057 54.133 1.00 31.64 177 ALA B CA 1
ATOM 3491 C C . ALA B 1 177 ? 38.534 35.035 53.072 1.00 28.55 177 ALA B C 1
ATOM 3492 O O . ALA B 1 177 ? 37.509 34.811 52.434 1.00 39.44 177 ALA B O 1
ATOM 3494 N N . TYR B 1 178 ? 39.269 36.118 52.836 1.00 40.54 178 TYR B N 1
ATOM 3495 C CA . TYR B 1 178 ? 38.779 37.054 51.843 1.00 26.75 178 TYR B CA 1
ATOM 3496 C C . TYR B 1 178 ? 39.841 37.414 50.865 1.00 19.61 178 TYR B C 1
ATOM 3497 O O . TYR B 1 178 ? 40.924 36.877 50.902 1.00 40.32 178 TYR B O 1
ATOM 3506 N N . GLY B 1 179 ? 39.483 38.414 50.063 1.00 32.96 179 GLY B N 1
ATOM 3507 C CA . GLY B 1 179 ? 40.356 39.091 49.118 1.00 37.34 179 GLY B CA 1
ATOM 3508 C C . GLY B 1 179 ? 40.611 40.446 49.812 1.00 37.96 179 GLY B C 1
ATOM 3509 O O . GLY B 1 179 ? 39.669 41.194 50.109 1.00 19.50 179 GLY B O 1
ATOM 3510 N N . VAL B 1 180 ? 41.878 40.687 50.149 1.00 40.16 180 VAL B N 1
ATOM 3511 C CA . VAL B 1 180 ? 42.364 41.868 50.851 1.00 36.93 180 VAL B CA 1
ATOM 3512 C C . VAL B 1 180 ? 42.938 42.924 49.911 1.00 24.44 180 VAL B C 1
ATOM 3513 O O . VAL B 1 180 ? 43.538 42.607 48.880 1.00 26.77 180 VAL B O 1
ATOM 3517 N N . VAL B 1 181 ? 42.716 44.200 50.233 1.00 25.09 181 VAL B N 1
ATOM 3518 C CA . VAL B 1 181 ? 43.253 45.227 49.348 1.00 25.24 181 VAL B CA 1
ATOM 3519 C C . VAL B 1 181 ? 44.597 45.717 49.870 1.00 49.58 181 VAL B C 1
ATOM 3520 O O . VAL B 1 181 ? 44.863 45.669 51.074 1.00 21.61 181 VAL B O 1
ATOM 3524 N N . ASP B 1 182 ? 45.427 46.216 48.958 1.00 24.95 182 ASP B N 1
ATOM 3525 C CA . ASP B 1 182 ? 46.701 46.810 49.374 1.00 30.98 182 ASP B CA 1
ATOM 3526 C C . ASP B 1 182 ? 46.588 48.350 49.314 1.00 17.94 182 ASP B C 1
ATOM 3527 O O . ASP B 1 182 ? 46.552 48.978 48.254 1.00 22.74 182 ASP B O 1
ATOM 3532 N N . CYS B 1 183 ? 46.493 48.950 50.484 1.00 20.94 183 CYS B N 1
ATOM 3533 C CA . CYS B 1 183 ? 46.379 50.388 50.498 1.00 16.56 183 CYS B CA 1
ATOM 3534 C C . CYS B 1 183 ? 47.689 50.944 51.055 1.00 43.11 183 CYS B C 1
ATOM 3535 O O . CYS B 1 183 ? 47.687 51.977 51.734 1.00 33.28 183 CYS B O 1
ATOM 3538 N N . LYS B 1 184 ? 48.782 50.264 50.724 1.00 98.34 184 LYS B N 1
ATOM 3539 C CA . LYS B 1 184 ? 50.123 50.633 51.179 1.00 27.01 184 LYS B CA 1
ATOM 3540 C C . LYS B 1 184 ? 50.236 51.012 52.666 1.00 54.88 184 LYS B C 1
ATOM 3541 O O . LYS B 1 184 ? 50.992 51.899 53.052 1.00 42.79 184 LYS B O 1
ATOM 3547 N N . GLY B 1 185 ? 49.458 50.319 53.496 1.00 38.94 185 GLY B N 1
ATOM 3548 C CA . GLY B 1 185 ? 49.454 50.485 54.946 1.00 52.01 185 GLY B CA 1
ATOM 3549 C C . GLY B 1 185 ? 48.762 51.685 55.572 1.00 34.66 185 GLY B C 1
ATOM 3550 O O . GLY B 1 185 ? 48.771 51.840 56.789 1.00 27.24 185 GLY B O 1
ATOM 3551 N N . VAL B 1 186 ? 48.149 52.536 54.756 1.00 26.58 186 VAL B N 1
ATOM 3552 C CA . VAL B 1 186 ? 47.472 53.726 55.276 1.00 22.24 186 VAL B CA 1
ATOM 3553 C C . VAL B 1 186 ? 46.232 53.309 56.079 1.00 54.70 186 VAL B C 1
ATOM 3554 O O . VAL B 1 186 ? 45.547 52.380 55.658 1.00 34.01 186 VAL B O 1
ATOM 3558 N N . GLU B 1 187 ? 45.927 53.936 57.220 1.00 25.23 187 GLU B N 1
ATOM 3559 C CA . GLU B 1 187 ? 44.707 53.562 57.944 1.00 27.42 187 GLU B CA 1
ATOM 3560 C C . GLU B 1 187 ? 43.529 54.320 57.253 1.00 22.31 187 GLU B C 1
ATOM 3561 O O . GLU B 1 187 ? 43.686 55.463 56.776 1.00 21.85 187 GLU B O 1
ATOM 3567 N N . LEU B 1 188 ? 42.351 53.695 57.198 1.00 21.89 188 LEU B N 1
ATOM 3568 C CA . LEU B 1 188 ? 41.167 54.286 56.564 1.00 19.15 188 LEU B CA 1
ATOM 3569 C C . LEU B 1 188 ? 40.014 54.420 57.545 1.00 20.49 188 LEU B C 1
ATOM 3570 O O . LEU B 1 188 ? 39.795 53.513 58.356 1.00 17.66 188 LEU B O 1
ATOM 3575 N N . ALA B 1 189 ? 39.250 55.503 57.491 1.00 16.98 189 ALA B N 1
ATOM 3576 C CA . ALA B 1 189 ? 38.113 55.603 58.431 1.00 24.01 189 ALA B CA 1
ATOM 3577 C C . ALA B 1 189 ? 36.870 55.295 57.616 1.00 22.50 189 ALA B C 1
ATOM 3578 O O . ALA B 1 189 ? 36.900 55.530 56.412 1.00 18.92 189 ALA B O 1
ATOM 3580 N N . PRO B 1 190 ? 35.794 54.792 58.232 1.00 21.30 190 PRO B N 1
ATOM 3581 C CA . PRO B 1 190 ? 34.575 54.517 57.451 1.00 8.73 190 PRO B CA 1
ATOM 3582 C C . PRO B 1 190 ? 34.306 55.815 56.696 1.00 21.99 190 PRO B C 1
ATOM 3583 O O . PRO B 1 190 ? 34.366 56.906 57.293 1.00 20.65 190 PRO B O 1
ATOM 3587 N N . GLY B 1 191 ? 33.968 55.688 55.420 1.00 12.62 191 GLY B N 1
ATOM 3588 C CA . GLY B 1 191 ? 33.574 56.828 54.634 1.00 11.81 191 GLY B CA 1
ATOM 3589 C C . GLY B 1 191 ? 34.697 57.305 53.739 1.00 31.61 191 GLY B C 1
ATOM 3590 O O . GLY B 1 191 ? 34.446 58.049 52.828 1.00 19.27 191 GLY B O 1
ATOM 3591 N N . GLU B 1 192 ? 35.937 56.916 53.996 1.00 10.24 192 GLU B N 1
ATOM 3592 C CA . GLU B 1 192 ? 37.017 57.448 53.196 1.00 20.78 192 GLU B CA 1
ATOM 3593 C C . GLU B 1 192 ? 37.389 56.581 52.038 1.00 18.66 192 GLU B C 1
ATOM 3594 O O . GLU B 1 192 ? 37.174 55.360 52.068 1.00 16.28 192 GLU B O 1
ATOM 3600 N N . SER B 1 193 ? 37.998 57.233 51.054 1.00 14.44 193 SER B N 1
ATOM 3601 C CA . SER B 1 193 ? 38.521 56.573 49.849 1.00 8.54 193 SER B CA 1
ATOM 3602 C C . SER B 1 193 ? 40.038 56.788 49.821 1.00 23.43 193 SER B C 1
ATOM 3603 O O . SER B 1 193 ? 40.529 57.925 49.920 1.00 23.55 193 SER B O 1
ATOM 3606 N N . VAL B 1 194 ? 40.789 55.701 49.680 1.00 17.04 194 VAL B N 1
ATOM 3607 C CA . VAL B 1 194 ? 42.254 55.837 49.609 1.00 3.78 194 VAL B CA 1
ATOM 3608 C C . VAL B 1 194 ? 42.791 54.943 48.483 1.00 20.21 194 VAL B C 1
ATOM 3609 O O . VAL B 1 194 ? 42.204 53.903 48.225 1.00 16.80 194 VAL B O 1
ATOM 3613 N N . PRO B 1 195 ? 43.878 55.303 47.812 1.00 12.34 195 PRO B N 1
ATOM 3614 C CA . PRO B 1 195 ? 44.319 54.431 46.736 1.00 11.58 195 PRO B CA 1
ATOM 3615 C C . PRO B 1 195 ? 44.755 53.046 47.132 1.00 37.16 195 PRO B C 1
ATOM 3616 O O . PRO B 1 195 ? 45.378 52.907 48.175 1.00 31.90 195 PRO B O 1
ATOM 3620 N N . MET B 1 196 ? 44.424 52.079 46.270 1.00 19.14 196 MET B N 1
ATOM 3621 C CA . MET B 1 196 ? 44.760 50.664 46.414 1.00 28.86 196 MET B CA 1
ATOM 3622 C C . MET B 1 196 ? 45.724 50.329 45.303 1.00 22.41 196 MET B C 1
ATOM 3623 O O . MET B 1 196 ? 45.577 50.738 44.162 1.00 19.34 196 MET B O 1
ATOM 3628 N N . VAL B 1 197 ? 46.744 49.570 45.633 1.00 19.67 197 VAL B N 1
ATOM 3629 C CA . VAL B 1 197 ? 47.738 49.249 44.620 1.00 27.90 197 VAL B CA 1
ATOM 3630 C C . VAL B 1 197 ? 47.686 47.790 44.198 1.00 28.14 197 VAL B C 1
ATOM 3631 O O . VAL B 1 197 ? 48.548 47.284 43.483 1.00 44.67 197 VAL B O 1
ATOM 3635 N N . GLY B 1 198 ? 46.651 47.095 44.647 1.00 33.97 198 GLY B N 1
ATOM 3636 C CA . GLY B 1 198 ? 46.523 45.710 44.243 1.00 32.04 198 GLY B CA 1
ATOM 3637 C C . GLY B 1 198 ? 45.554 45.059 45.196 1.00 26.42 198 GLY B C 1
ATOM 3638 O O . GLY B 1 198 ? 45.106 45.645 46.179 1.00 25.30 198 GLY B O 1
ATOM 3639 N N . VAL B 1 199 ? 45.268 43.809 44.869 1.00 62.95 199 VAL B N 1
ATOM 3640 C CA . VAL B 1 199 ? 44.364 42.978 45.647 1.00 30.28 199 VAL B CA 1
ATOM 3641 C C . VAL B 1 199 ? 44.963 41.592 45.844 1.00 99.78 199 VAL B C 1
ATOM 3642 O O . VAL B 1 199 ? 45.497 40.964 44.924 1.00 52.87 199 VAL B O 1
ATOM 3646 N N . VAL B 1 200 ? 44.824 41.102 47.062 1.00 33.00 200 VAL B N 1
ATOM 3647 C CA . VAL B 1 200 ? 45.314 39.784 47.417 1.00 35.57 200 VAL B CA 1
ATOM 3648 C C . VAL B 1 200 ? 44.221 38.771 47.791 1.00 97.94 200 VAL B C 1
ATOM 3649 O O . VAL B 1 200 ? 43.611 38.854 48.841 1.00 21.03 200 VAL B O 1
ATOM 3653 N N . GLU B 1 201 ? 43.998 37.816 46.890 1.00 38.91 201 GLU B N 1
ATOM 3654 C CA . GLU B 1 201 ? 43.059 36.695 46.992 1.00 32.23 201 GLU B CA 1
ATOM 3655 C C . GLU B 1 201 ? 43.297 35.828 48.267 1.00 62.89 201 GLU B C 1
ATOM 3656 O O . GLU B 1 201 ? 44.247 35.054 48.304 1.00 35.12 201 GLU B O 1
ATOM 3662 N N . LYS B 1 202 ? 42.483 35.902 49.322 1.00 93.78 202 LYS B N 1
ATOM 3663 C CA . LYS B 1 202 ? 42.749 35.087 50.525 1.00 31.88 202 LYS B CA 1
ATOM 3664 C C . LYS B 1 202 ? 44.218 34.937 50.858 1.00 35.08 202 LYS B C 1
ATOM 3665 O O . LYS B 1 202 ? 44.760 33.855 50.694 1.00 34.40 202 LYS B O 1
ATOM 3671 N N . PRO B 1 203 ? 44.828 36.031 51.300 1.00 35.85 203 PRO B N 1
ATOM 3672 C CA . PRO B 1 203 ? 46.248 36.117 51.632 1.00 51.65 203 PRO B CA 1
ATOM 3673 C C . PRO B 1 203 ? 46.460 35.277 52.865 1.00 40.26 203 PRO B C 1
ATOM 3674 O O . PRO B 1 203 ? 45.490 34.920 53.534 1.00 47.84 203 PRO B O 1
ATOM 3678 N N . LYS B 1 204 ? 47.731 34.999 53.137 1.00 84.45 204 LYS B N 1
ATOM 3679 C CA . LYS B 1 204 ? 48.117 34.256 54.314 1.00 54.63 204 LYS B CA 1
ATOM 3680 C C . LYS B 1 204 ? 48.386 35.397 55.293 1.00 24.72 204 LYS B C 1
ATOM 3681 O O . LYS B 1 204 ? 49.162 36.311 55.018 1.00 84.51 204 LYS B O 1
ATOM 3687 N N . ALA B 1 205 ? 47.714 35.341 56.430 1.00 33.57 205 ALA B N 1
ATOM 3688 C CA . ALA B 1 205 ? 47.815 36.344 57.438 1.00 29.53 205 ALA B CA 1
ATOM 3689 C C . ALA B 1 205 ? 49.088 37.174 57.481 1.00 46.22 205 ALA B C 1
ATOM 3690 O O . ALA B 1 205 ? 49.081 38.398 57.479 1.00 99.78 205 ALA B O 1
ATOM 3692 N N . ASP B 1 206 ? 50.197 36.463 57.590 1.00 99.78 206 ASP B N 1
ATOM 3693 C CA . ASP B 1 206 ? 51.515 37.060 57.667 1.00 49.88 206 ASP B CA 1
ATOM 3694 C C . ASP B 1 206 ? 51.907 37.835 56.436 1.00 58.37 206 ASP B C 1
ATOM 3695 O O . ASP B 1 206 ? 52.873 38.582 56.444 1.00 45.94 206 ASP B O 1
ATOM 3700 N N . VAL B 1 207 ? 51.225 37.654 55.319 1.00 30.74 207 VAL B N 1
ATOM 3701 C CA . VAL B 1 207 ? 51.705 38.410 54.186 1.00 22.92 207 VAL B CA 1
ATOM 3702 C C . VAL B 1 207 ? 50.614 39.272 53.608 1.00 99.78 207 VAL B C 1
ATOM 3703 O O . VAL B 1 207 ? 50.729 39.767 52.494 1.00 33.25 207 VAL B O 1
ATOM 3707 N N . ALA B 1 208 ? 49.532 39.395 54.353 1.00 25.73 208 ALA B N 1
ATOM 3708 C CA . ALA B 1 208 ? 48.394 40.178 53.878 1.00 29.73 208 ALA B CA 1
ATOM 3709 C C . ALA B 1 208 ? 48.584 41.721 53.831 1.00 40.41 208 ALA B C 1
ATOM 3710 O O . ALA B 1 208 ? 49.058 42.348 54.792 1.00 38.59 208 ALA B O 1
ATOM 3712 N N . PRO B 1 209 ? 48.213 42.345 52.717 1.00 31.75 209 PRO B N 1
ATOM 3713 C CA . PRO B 1 209 ? 48.396 43.785 52.553 1.00 28.14 209 PRO B CA 1
ATOM 3714 C C . PRO B 1 209 ? 47.639 44.718 53.500 1.00 44.17 209 PRO B C 1
ATOM 3715 O O . PRO B 1 209 ? 48.090 45.842 53.679 1.00 34.04 209 PRO B O 1
ATOM 3719 N N . SER B 1 210 ? 46.515 44.274 54.079 1.00 42.14 210 SER B N 1
ATOM 3720 C CA . SER B 1 210 ? 45.667 45.035 55.034 1.00 19.70 210 SER B CA 1
ATOM 3721 C C . SER B 1 210 ? 44.745 44.079 55.807 1.00 28.43 210 SER B C 1
ATOM 3722 O O . SER B 1 210 ? 44.933 42.866 55.756 1.00 27.69 210 SER B O 1
ATOM 3725 N N . ASN B 1 211 ? 43.742 44.606 56.510 1.00 26.85 211 ASN B N 1
ATOM 3726 C CA . ASN B 1 211 ? 42.751 43.705 57.109 1.00 28.44 211 ASN B CA 1
ATOM 3727 C C . ASN B 1 211 ? 41.480 44.094 56.347 1.00 20.90 211 ASN B C 1
ATOM 3728 O O . ASN B 1 211 ? 40.368 43.864 56.845 1.00 17.38 211 ASN B O 1
ATOM 3733 N N . LEU B 1 212 ? 41.645 44.748 55.201 1.00 14.27 212 LEU B N 1
ATOM 3734 C CA . LEU B 1 212 ? 40.502 45.262 54.462 1.00 22.57 212 LEU B CA 1
ATOM 3735 C C . LEU B 1 212 ? 39.986 44.369 53.376 1.00 19.82 212 LEU B C 1
ATOM 3736 O O . LEU B 1 212 ? 40.612 44.276 52.298 1.00 15.90 212 LEU B O 1
ATOM 3741 N N . ALA B 1 213 ? 38.826 43.765 53.658 1.00 22.55 213 ALA B N 1
ATOM 3742 C CA . ALA B 1 213 ? 38.189 42.814 52.725 1.00 14.93 213 ALA B CA 1
ATOM 3743 C C . ALA B 1 213 ? 37.305 43.428 51.643 1.00 11.64 213 ALA B C 1
ATOM 3744 O O . ALA B 1 213 ? 36.600 44.367 51.942 1.00 12.64 213 ALA B O 1
ATOM 3746 N N . ILE B 1 214 ? 37.276 42.929 50.408 1.00 13.01 214 ILE B N 1
ATOM 3747 C CA . ILE B 1 214 ? 36.395 43.395 49.325 1.00 15.42 214 ILE B CA 1
ATOM 3748 C C . ILE B 1 214 ? 35.016 43.015 49.755 1.00 22.71 214 ILE B C 1
ATOM 3749 O O . ILE B 1 214 ? 34.747 41.871 50.105 1.00 10.71 214 ILE B O 1
ATOM 3754 N N . VAL B 1 215 ? 34.148 44.009 49.775 1.00 14.94 215 VAL B N 1
ATOM 3755 C CA . VAL B 1 215 ? 32.816 43.746 50.300 1.00 12.91 215 VAL B CA 1
ATOM 3756 C C . VAL B 1 215 ? 31.850 43.221 49.269 1.00 21.43 215 VAL B C 1
ATOM 3757 O O . VAL B 1 215 ? 31.003 42.386 49.578 1.00 15.28 215 VAL B O 1
ATOM 3761 N N . GLY B 1 216 ? 31.961 43.705 48.033 1.00 9.94 216 GLY B N 1
ATOM 3762 C CA . GLY B 1 216 ? 31.068 43.242 46.983 1.00 16.32 216 GLY B CA 1
ATOM 3763 C C . GLY B 1 216 ? 30.311 44.387 46.352 1.00 10.78 216 GLY B C 1
ATOM 3764 O O . GLY B 1 216 ? 29.184 44.145 45.841 1.00 8.66 216 GLY B O 1
ATOM 3765 N N . ARG B 1 217 ? 30.875 45.594 46.456 1.00 13.85 217 ARG B N 1
ATOM 3766 C CA . ARG B 1 217 ? 30.320 46.823 45.846 1.00 4.38 217 ARG B CA 1
ATOM 3767 C C . ARG B 1 217 ? 31.433 47.491 45.059 1.00 10.58 217 ARG B C 1
ATOM 3768 O O . ARG B 1 217 ? 32.486 47.669 45.644 1.00 5.47 217 ARG B O 1
ATOM 3776 N N . TYR B 1 218 ? 31.258 47.841 43.781 1.00 9.31 218 TYR B N 1
ATOM 3777 C CA . TYR B 1 218 ? 32.321 48.450 42.965 1.00 13.24 218 TYR B CA 1
ATOM 3778 C C . TYR B 1 218 ? 31.738 49.559 42.103 1.00 22.22 218 TYR B C 1
ATOM 3779 O O . TYR B 1 218 ? 30.628 49.380 41.647 1.00 14.73 218 TYR B O 1
ATOM 3788 N N . VAL B 1 219 ? 32.437 50.661 41.813 1.00 9.56 219 VAL B N 1
ATOM 3789 C CA . VAL B 1 219 ? 31.950 51.693 40.899 1.00 9.10 219 VAL B CA 1
ATOM 3790 C C . VAL B 1 219 ? 33.139 51.749 39.939 1.00 15.82 219 VAL B C 1
ATOM 3791 O O . VAL B 1 219 ? 34.265 52.056 40.337 1.00 20.46 219 VAL B O 1
ATOM 3795 N N . LEU B 1 220 ? 32.919 51.293 38.714 1.00 19.51 220 LEU B N 1
ATOM 3796 C CA . LEU B 1 220 ? 34.057 51.194 37.850 1.00 10.46 220 LEU B CA 1
ATOM 3797 C C . LEU B 1 220 ? 34.007 52.007 36.587 1.00 14.73 220 LEU B C 1
ATOM 3798 O O . LEU B 1 220 ? 32.978 52.145 35.933 1.00 21.84 220 LEU B O 1
ATOM 3803 N N . SER B 1 221 ? 35.175 52.539 36.264 1.00 24.23 221 SER B N 1
ATOM 3804 C CA . SER B 1 221 ? 35.335 53.361 35.076 1.00 14.47 221 SER B CA 1
ATOM 3805 C C . SER B 1 221 ? 35.142 52.527 33.838 1.00 30.01 221 SER B C 1
ATOM 3806 O O . SER B 1 221 ? 35.465 51.338 33.830 1.00 18.41 221 SER B O 1
ATOM 3809 N N . ALA B 1 222 ? 34.704 53.195 32.781 1.00 23.53 222 ALA B N 1
ATOM 3810 C CA . ALA B 1 222 ? 34.484 52.560 31.497 1.00 31.94 222 ALA B CA 1
ATOM 3811 C C . ALA B 1 222 ? 35.766 51.846 31.058 1.00 24.42 222 ALA B C 1
ATOM 3812 O O . ALA B 1 222 ? 35.789 50.994 30.184 1.00 29.34 222 ALA B O 1
ATOM 3814 N N . ASP B 1 223 ? 36.882 52.112 31.698 1.00 23.74 223 ASP B N 1
ATOM 3815 C CA . ASP B 1 223 ? 37.997 51.331 31.208 1.00 14.60 223 ASP B CA 1
ATOM 3816 C C . ASP B 1 223 ? 38.054 49.875 31.600 1.00 20.47 223 ASP B C 1
ATOM 3817 O O . ASP B 1 223 ? 38.894 49.159 31.042 1.00 42.60 223 ASP B O 1
ATOM 3822 N N . ILE B 1 224 ? 37.230 49.385 32.528 1.00 32.32 224 ILE B N 1
ATOM 3823 C CA . ILE B 1 224 ? 37.388 47.951 32.855 1.00 25.96 224 ILE B CA 1
ATOM 3824 C C . ILE B 1 224 ? 36.951 47.088 31.689 1.00 40.52 224 ILE B C 1
ATOM 3825 O O . ILE B 1 224 ? 37.334 45.915 31.584 1.00 36.21 224 ILE B O 1
ATOM 3830 N N . TRP B 1 225 ? 36.088 47.694 30.875 1.00 23.25 225 TRP B N 1
ATOM 3831 C CA . TRP B 1 225 ? 35.433 47.028 29.759 1.00 22.50 225 TRP B CA 1
ATOM 3832 C C . TRP B 1 225 ? 36.456 46.375 28.865 1.00 46.09 225 TRP B C 1
ATOM 3833 O O . TRP B 1 225 ? 36.438 45.170 28.673 1.00 24.73 225 TRP B O 1
ATOM 3844 N N . PRO B 1 226 ? 37.393 47.157 28.341 1.00 42.79 226 PRO B N 1
ATOM 3845 C CA . PRO B 1 226 ? 38.390 46.548 27.465 1.00 27.22 226 PRO B CA 1
ATOM 3846 C C . PRO B 1 226 ? 39.287 45.593 28.220 1.00 53.09 226 PRO B C 1
ATOM 3847 O O . PRO B 1 226 ? 39.668 44.528 27.715 1.00 44.20 226 PRO B O 1
ATOM 3851 N N . LEU B 1 227 ? 39.583 45.970 29.458 1.00 44.57 227 LEU B N 1
ATOM 3852 C CA . LEU B 1 227 ? 40.396 45.144 30.333 1.00 34.93 227 LEU B CA 1
ATOM 3853 C C . LEU B 1 227 ? 39.718 43.800 30.580 1.00 32.49 227 LEU B C 1
ATOM 3854 O O . LEU B 1 227 ? 40.370 42.771 30.705 1.00 44.00 227 LEU B O 1
ATOM 3859 N N . LEU B 1 228 ? 38.399 43.808 30.716 1.00 30.32 228 LEU B N 1
ATOM 3860 C CA . LEU B 1 228 ? 37.699 42.567 31.001 1.00 38.56 228 LEU B CA 1
ATOM 3861 C C . LEU B 1 228 ? 37.833 41.539 29.882 1.00 39.17 228 LEU B C 1
ATOM 3862 O O . LEU B 1 228 ? 37.824 40.325 30.105 1.00 61.38 228 LEU B O 1
ATOM 3867 N N . ALA B 1 229 ? 37.901 42.093 28.676 1.00 25.00 229 ALA B N 1
ATOM 3868 C CA . ALA B 1 229 ? 38.016 41.352 27.431 1.00 37.25 229 ALA B CA 1
ATOM 3869 C C . ALA B 1 229 ? 39.414 40.747 27.277 1.00 36.88 229 ALA B C 1
ATOM 3870 O O . ALA B 1 229 ? 39.562 39.641 26.756 1.00 99.78 229 ALA B O 1
ATOM 3872 N N . LYS B 1 230 ? 40.439 41.475 27.723 1.00 99.78 230 LYS B N 1
ATOM 3873 C CA . LYS B 1 230 ? 41.851 41.058 27.653 1.00 61.03 230 LYS B CA 1
ATOM 3874 C C . LYS B 1 230 ? 42.126 39.977 28.691 1.00 99.78 230 LYS B C 1
ATOM 3875 O O . LYS B 1 230 ? 42.911 39.040 28.494 1.00 99.78 230 LYS B O 1
ATOM 3881 N N . THR B 1 231 ? 41.480 40.172 29.834 1.00 99.78 231 THR B N 1
ATOM 3882 C CA . THR B 1 231 ? 41.594 39.267 30.962 1.00 64.04 231 THR B CA 1
ATOM 3883 C C . THR B 1 231 ? 41.516 37.855 30.401 1.00 91.05 231 THR B C 1
ATOM 3884 O O . THR B 1 231 ? 40.481 37.472 29.839 1.00 57.43 231 THR B O 1
ATOM 3888 N N . GLN B 1 240 ? 38.615 36.613 36.550 1.00 44.68 240 GLN B N 1
ATOM 3889 C CA . GLN B 1 240 ? 37.789 37.338 37.509 1.00 99.78 240 GLN B CA 1
ATOM 3890 C C . GLN B 1 240 ? 37.924 38.841 37.561 1.00 43.29 240 GLN B C 1
ATOM 3891 O O . GLN B 1 240 ? 38.870 39.414 37.040 1.00 66.85 240 GLN B O 1
ATOM 3897 N N . LEU B 1 241 ? 36.936 39.482 38.168 1.00 43.91 241 LEU B N 1
ATOM 3898 C CA . LEU B 1 241 ? 36.954 40.932 38.229 1.00 40.11 241 LEU B CA 1
ATOM 3899 C C . LEU B 1 241 ? 38.317 41.440 38.696 1.00 53.45 241 LEU B C 1
ATOM 3900 O O . LEU B 1 241 ? 38.905 42.314 38.062 1.00 33.03 241 LEU B O 1
ATOM 3905 N N . THR B 1 242 ? 38.819 40.905 39.804 1.00 43.42 242 THR B N 1
ATOM 3906 C CA . THR B 1 242 ? 40.123 41.323 40.323 1.00 47.38 242 THR B CA 1
ATOM 3907 C C . THR B 1 242 ? 41.297 41.522 39.372 1.00 63.34 242 THR B C 1
ATOM 3908 O O . THR B 1 242 ? 42.061 42.477 39.529 1.00 51.55 242 THR B O 1
ATOM 3912 N N . ASP B 1 243 ? 41.448 40.625 38.404 1.00 25.31 243 ASP B N 1
ATOM 3913 C CA . ASP B 1 243 ? 42.556 40.715 37.460 1.00 38.99 243 ASP B CA 1
ATOM 3914 C C . ASP B 1 243 ? 42.338 41.842 36.484 1.00 33.66 243 ASP B C 1
ATOM 3915 O O . ASP B 1 243 ? 43.278 42.438 35.953 1.00 42.64 243 ASP B O 1
ATOM 3920 N N . ALA B 1 244 ? 41.082 42.137 36.206 1.00 33.54 244 ALA B N 1
ATOM 3921 C CA . ALA B 1 244 ? 40.916 43.243 35.301 1.00 47.69 244 ALA B CA 1
ATOM 3922 C C . ALA B 1 244 ? 41.075 44.414 36.277 1.00 21.60 244 ALA B C 1
ATOM 3923 O O . ALA B 1 244 ? 41.500 45.506 35.901 1.00 35.06 244 ALA B O 1
ATOM 3925 N N . ILE B 1 245 ? 40.746 44.199 37.546 1.00 40.88 245 ILE B N 1
ATOM 3926 C CA . ILE B 1 245 ? 40.892 45.305 38.484 1.00 28.80 245 ILE B CA 1
ATOM 3927 C C . ILE B 1 245 ? 42.398 45.623 38.580 1.00 69.55 245 ILE B C 1
ATOM 3928 O O . ILE B 1 245 ? 42.846 46.745 38.301 1.00 31.51 245 ILE B O 1
ATOM 3933 N N . ASP B 1 246 ? 43.210 44.635 38.933 1.00 39.54 246 ASP B N 1
ATOM 3934 C CA . ASP B 1 246 ? 44.624 44.963 39.004 1.00 37.07 246 ASP B CA 1
ATOM 3935 C C . ASP B 1 246 ? 45.329 45.483 37.767 1.00 29.42 246 ASP B C 1
ATOM 3936 O O . ASP B 1 246 ? 46.356 46.146 37.830 1.00 38.59 246 ASP B O 1
ATOM 3941 N N . MET B 1 247 ? 44.713 45.210 36.628 1.00 29.50 247 MET B N 1
ATOM 3942 C CA . MET B 1 247 ? 45.183 45.672 35.329 1.00 26.28 247 MET B CA 1
ATOM 3943 C C . MET B 1 247 ? 44.758 47.137 35.169 1.00 28.99 247 MET B C 1
ATOM 3944 O O . MET B 1 247 ? 45.479 47.976 34.614 1.00 30.60 247 MET B O 1
ATOM 3949 N N . LEU B 1 248 ? 43.568 47.463 35.668 1.00 38.38 248 LEU B N 1
ATOM 3950 C CA . LEU B 1 248 ? 43.062 48.837 35.628 1.00 21.37 248 LEU B CA 1
ATOM 3951 C C . LEU B 1 248 ? 43.945 49.730 36.512 1.00 34.96 248 LEU B C 1
ATOM 3952 O O . LEU B 1 248 ? 44.194 50.920 36.292 1.00 25.41 248 LEU B O 1
ATOM 3957 N N . ILE B 1 249 ? 44.386 49.110 37.588 1.00 37.35 249 ILE B N 1
ATOM 3958 C CA . ILE B 1 249 ? 45.205 49.786 38.568 1.00 31.75 249 ILE B CA 1
ATOM 3959 C C . ILE B 1 249 ? 46.496 50.209 37.914 1.00 59.50 249 ILE B C 1
ATOM 3960 O O . ILE B 1 249 ? 47.069 51.227 38.275 1.00 45.18 249 ILE B O 1
ATOM 3965 N N . GLU B 1 250 ? 46.931 49.430 36.928 1.00 33.76 250 GLU B N 1
ATOM 3966 C CA . GLU B 1 250 ? 48.157 49.704 36.208 1.00 71.16 250 GLU B CA 1
ATOM 3967 C C . GLU B 1 250 ? 47.951 50.903 35.316 1.00 27.18 250 GLU B C 1
ATOM 3968 O O . GLU B 1 250 ? 48.911 51.548 34.911 1.00 78.26 250 GLU B O 1
ATOM 3974 N N . LYS B 1 251 ? 46.695 51.212 35.024 1.00 39.23 251 LYS B N 1
ATOM 3975 C CA . LYS B 1 251 ? 46.439 52.340 34.148 1.00 32.78 251 LYS B CA 1
ATOM 3976 C C . LYS B 1 251 ? 45.963 53.578 34.893 1.00 41.00 251 LYS B C 1
ATOM 3977 O O . LYS B 1 251 ? 46.134 54.726 34.446 1.00 36.73 251 LYS B O 1
ATOM 3983 N N . GLU B 1 252 ? 45.309 53.353 36.021 1.00 27.57 252 GLU B N 1
ATOM 3984 C CA . GLU B 1 252 ? 44.794 54.534 36.666 1.00 41.49 252 GLU B CA 1
ATOM 3985 C C . GLU B 1 252 ? 44.602 54.377 38.158 1.00 26.50 252 GLU B C 1
ATOM 3986 O O . GLU B 1 252 ? 44.918 53.332 38.730 1.00 28.03 252 GLU B O 1
ATOM 3992 N N . THR B 1 253 ? 44.157 55.446 38.811 1.00 11.68 253 THR B N 1
ATOM 3993 C CA . THR B 1 253 ? 44.038 55.303 40.234 1.00 21.31 253 THR B CA 1
ATOM 3994 C C . THR B 1 253 ? 42.678 54.654 40.398 1.00 18.17 253 THR B C 1
ATOM 3995 O O . THR B 1 253 ? 41.757 54.963 39.636 1.00 24.00 253 THR B O 1
ATOM 3999 N N . VAL B 1 254 ? 42.591 53.797 41.403 1.00 29.82 254 VAL B N 1
ATOM 4000 C CA . VAL B 1 254 ? 41.373 53.099 41.775 1.00 17.08 254 VAL B CA 1
ATOM 4001 C C . VAL B 1 254 ? 41.456 53.199 43.265 1.00 27.46 254 VAL B C 1
ATOM 4002 O O . VAL B 1 254 ? 42.529 53.006 43.807 1.00 14.62 254 VAL B O 1
ATOM 4006 N N . GLU B 1 255 ? 40.361 53.455 43.951 1.00 19.52 255 GLU B N 1
ATOM 4007 C CA . GLU B 1 255 ? 40.488 53.517 45.398 1.00 8.00 255 GLU B CA 1
ATOM 4008 C C . GLU B 1 255 ? 39.629 52.538 46.168 1.00 30.15 255 GLU B C 1
ATOM 4009 O O . GLU B 1 255 ? 38.593 52.096 45.695 1.00 14.67 255 GLU B O 1
ATOM 4015 N N . ALA B 1 256 ? 40.029 52.284 47.400 1.00 12.28 256 ALA B N 1
ATOM 4016 C CA . ALA B 1 256 ? 39.260 51.439 48.304 1.00 13.19 256 ALA B CA 1
ATOM 4017 C C . ALA B 1 256 ? 38.372 52.441 49.052 1.00 19.37 256 ALA B C 1
ATOM 4018 O O . ALA B 1 256 ? 38.865 53.501 49.460 1.00 13.01 256 ALA B O 1
ATOM 4020 N N . TYR B 1 257 ? 37.081 52.159 49.210 1.00 8.12 257 TYR B N 1
ATOM 4021 C CA . TYR B 1 257 ? 36.231 53.090 49.932 1.00 13.08 257 TYR B CA 1
ATOM 4022 C C . TYR B 1 257 ? 35.872 52.287 51.158 1.00 24.84 257 TYR B C 1
ATOM 4023 O O . TYR B 1 257 ? 35.439 51.155 51.024 1.00 16.18 257 TYR B O 1
ATOM 4032 N N . HIS B 1 258 ? 36.012 52.873 52.341 1.00 20.10 258 HIS B N 1
ATOM 4033 C CA . HIS B 1 258 ? 35.729 52.141 53.543 1.00 17.64 258 HIS B CA 1
ATOM 4034 C C . HIS B 1 258 ? 34.256 52.183 53.855 1.00 16.34 258 HIS B C 1
ATOM 4035 O O . HIS B 1 258 ? 33.707 53.255 54.080 1.00 15.20 258 HIS B O 1
ATOM 4042 N N . MET B 1 259 ? 33.648 51.005 53.818 1.00 17.25 259 MET B N 1
ATOM 4043 C CA . MET B 1 259 ? 32.220 50.868 54.038 1.00 5.92 259 MET B CA 1
ATOM 4044 C C . MET B 1 259 ? 31.791 51.601 55.321 1.00 12.31 259 MET B C 1
ATOM 4045 O O . MET B 1 259 ? 32.463 51.570 56.350 1.00 18.52 259 MET B O 1
ATOM 4050 N N . LYS B 1 260 ? 30.615 52.220 55.305 1.00 7.74 260 LYS B N 1
ATOM 4051 C CA . LYS B 1 260 ? 30.082 52.835 56.539 1.00 14.32 260 LYS B CA 1
ATOM 4052 C C . LYS B 1 260 ? 28.968 51.868 57.063 1.00 16.63 260 LYS B C 1
ATOM 4053 O O . LYS B 1 260 ? 28.290 51.163 56.274 1.00 20.70 260 LYS B O 1
ATOM 4059 N N . GLY B 1 261 ? 28.792 51.786 58.383 1.00 16.12 261 GLY B N 1
ATOM 4060 C CA . GLY B 1 261 ? 27.732 50.939 58.929 1.00 21.14 261 GLY B CA 1
ATOM 4061 C C . GLY B 1 261 ? 28.070 49.465 58.946 1.00 34.72 261 GLY B C 1
ATOM 4062 O O . GLY B 1 261 ? 29.244 49.109 59.151 1.00 12.66 261 GLY B O 1
ATOM 4063 N N . LYS B 1 262 ? 27.077 48.605 58.722 1.00 8.91 262 LYS B N 1
ATOM 4064 C CA . LYS B 1 262 ? 27.294 47.141 58.756 1.00 1.00 262 LYS B CA 1
ATOM 4065 C C . LYS B 1 262 ? 26.862 46.422 57.444 1.00 7.59 262 LYS B C 1
ATOM 4066 O O . LYS B 1 262 ? 25.878 46.821 56.772 1.00 21.13 262 LYS B O 1
ATOM 4072 N N . SER B 1 263 ? 27.549 45.316 57.151 1.00 13.02 263 SER B N 1
ATOM 4073 C CA . SER B 1 263 ? 27.102 44.534 56.007 1.00 6.75 263 SER B CA 1
ATOM 4074 C C . SER B 1 263 ? 26.733 43.141 56.545 1.00 7.40 263 SER B C 1
ATOM 4075 O O . SER B 1 263 ? 27.081 42.758 57.684 1.00 16.36 263 SER B O 1
ATOM 4078 N N . HIS B 1 264 ? 25.891 42.417 55.790 1.00 9.71 264 HIS B N 1
ATOM 4079 C CA . HIS B 1 264 ? 25.535 41.056 56.169 1.00 12.83 264 HIS B CA 1
ATOM 4080 C C . HIS B 1 264 ? 25.844 40.144 54.994 1.00 9.67 264 HIS B C 1
ATOM 4081 O O . HIS B 1 264 ? 25.424 40.372 53.867 1.00 15.16 264 HIS B O 1
ATOM 4088 N N . ASP B 1 265 ? 26.623 39.115 55.236 1.00 15.15 265 ASP B N 1
ATOM 4089 C CA . ASP B 1 265 ? 26.964 38.218 54.142 1.00 15.64 265 ASP B CA 1
ATOM 4090 C C . ASP B 1 265 ? 26.027 37.000 54.236 1.00 16.14 265 ASP B C 1
ATOM 4091 O O . ASP B 1 265 ? 26.153 36.077 55.076 1.00 11.78 265 ASP B O 1
ATOM 4096 N N . CYS B 1 266 ? 25.029 37.067 53.362 1.00 10.61 266 CYS B N 1
ATOM 4097 C CA . CYS B 1 266 ? 23.981 36.060 53.294 1.00 6.10 266 CYS B CA 1
ATOM 4098 C C . CYS B 1 266 ? 24.300 34.928 52.343 1.00 24.70 266 CYS B C 1
ATOM 4099 O O . CYS B 1 266 ? 23.458 34.081 52.107 1.00 20.14 266 CYS B O 1
ATOM 4102 N N . GLY B 1 267 ? 25.530 34.926 51.836 1.00 15.65 267 GLY B N 1
ATOM 4103 C CA . GLY B 1 267 ? 26.059 33.917 50.945 1.00 19.66 267 GLY B CA 1
ATOM 4104 C C . GLY B 1 267 ? 26.634 32.772 51.792 1.00 6.44 267 GLY B C 1
ATOM 4105 O O . GLY B 1 267 ? 26.865 31.680 51.267 1.00 11.83 267 GLY B O 1
ATOM 4106 N N . ASN B 1 268 ? 26.714 32.945 53.122 1.00 14.91 268 ASN B N 1
ATOM 4107 C CA . ASN B 1 268 ? 27.152 31.867 54.016 1.00 31.02 268 ASN B CA 1
ATOM 4108 C C . ASN B 1 268 ? 25.986 31.610 54.995 1.00 23.32 268 ASN B C 1
ATOM 4109 O O . ASN B 1 268 ? 25.279 32.527 55.394 1.00 12.43 268 ASN B O 1
ATOM 4114 N N . LYS B 1 269 ? 25.730 30.358 55.341 1.00 15.47 269 LYS B N 1
ATOM 4115 C CA . LYS B 1 269 ? 24.574 30.033 56.208 1.00 14.26 269 LYS B CA 1
ATOM 4116 C C . LYS B 1 269 ? 24.407 30.820 57.506 1.00 14.21 269 LYS B C 1
ATOM 4117 O O . LYS B 1 269 ? 23.334 31.376 57.800 1.00 16.70 269 LYS B O 1
ATOM 4123 N N . LEU B 1 270 ? 25.459 30.850 58.318 1.00 17.90 270 LEU B N 1
ATOM 4124 C CA . LEU B 1 270 ? 25.413 31.586 59.593 1.00 11.51 270 LEU B CA 1
ATOM 4125 C C . LEU B 1 270 ? 25.219 33.114 59.454 1.00 2.02 270 LEU B C 1
ATOM 4126 O O . LEU B 1 270 ? 24.465 33.742 60.199 1.00 25.46 270 LEU B O 1
ATOM 4131 N N . GLY B 1 271 ? 25.797 33.641 58.364 1.00 11.21 271 GLY B N 1
ATOM 4132 C CA . GLY B 1 271 ? 25.715 35.077 58.098 1.00 11.30 271 GLY B CA 1
ATOM 4133 C C . GLY B 1 271 ? 24.278 35.349 57.772 1.00 12.56 271 GLY B C 1
ATOM 4134 O O . GLY B 1 271 ? 23.742 36.373 58.140 1.00 8.38 271 GLY B O 1
ATOM 4135 N N . TYR B 1 272 ? 23.690 34.411 57.073 1.00 10.86 272 TYR B N 1
ATOM 4136 C CA . TYR B 1 272 ? 22.308 34.608 56.659 1.00 1.00 272 TYR B CA 1
ATOM 4137 C C . TYR B 1 272 ? 21.440 34.509 57.871 1.00 1.00 272 TYR B C 1
ATOM 4138 O O . TYR B 1 272 ? 20.470 35.250 57.975 1.00 9.42 272 TYR B O 1
ATOM 4147 N N . MET B 1 273 ? 21.635 33.483 58.680 1.00 1.99 273 MET B N 1
ATOM 4148 C CA . MET B 1 273 ? 20.831 33.314 59.903 1.00 14.08 273 MET B CA 1
ATOM 4149 C C . MET B 1 273 ? 20.927 34.500 60.823 1.00 29.50 273 MET B C 1
ATOM 4150 O O . MET B 1 273 ? 19.911 34.846 61.424 1.00 8.60 273 MET B O 1
ATOM 4155 N N . GLN B 1 274 ? 22.137 35.055 61.008 1.00 5.73 274 GLN B N 1
ATOM 4156 C CA . GLN B 1 274 ? 22.302 36.270 61.849 1.00 9.82 274 GLN B CA 1
ATOM 4157 C C . GLN B 1 274 ? 21.516 37.514 61.311 1.00 8.95 274 GLN B C 1
ATOM 4158 O O . GLN B 1 274 ? 20.862 38.232 62.098 1.00 18.36 274 GLN B O 1
ATOM 4164 N N . ALA B 1 275 ? 21.575 37.714 59.983 1.00 8.75 275 ALA B N 1
ATOM 4165 C CA . ALA B 1 275 ? 20.885 38.803 59.298 1.00 7.33 275 ALA B CA 1
ATOM 4166 C C . ALA B 1 275 ? 19.400 38.629 59.500 1.00 11.35 275 ALA B C 1
ATOM 4167 O O . ALA B 1 275 ? 18.657 39.555 59.799 1.00 15.54 275 ALA B O 1
ATOM 4169 N N . PHE B 1 276 ? 18.972 37.383 59.351 1.00 8.28 276 PHE B N 1
ATOM 4170 C CA . PHE B 1 276 ? 17.519 37.075 59.523 1.00 2.68 276 PHE B CA 1
ATOM 4171 C C . PHE B 1 276 ? 17.067 37.643 60.858 1.00 9.68 276 PHE B C 1
ATOM 4172 O O . PHE B 1 276 ? 16.095 38.418 60.955 1.00 9.65 276 PHE B O 1
ATOM 4180 N N . VAL B 1 277 ? 17.773 37.285 61.910 1.00 14.64 277 VAL B N 1
ATOM 4181 C CA . VAL B 1 277 ? 17.428 37.729 63.239 1.00 7.47 277 VAL B CA 1
ATOM 4182 C C . VAL B 1 277 ? 17.534 39.252 63.464 1.00 15.06 277 VAL B C 1
ATOM 4183 O O . VAL B 1 277 ? 16.659 39.921 64.022 1.00 12.84 277 VAL B O 1
ATOM 4187 N N . GLU B 1 278 ? 18.608 39.826 62.969 1.00 13.21 278 GLU B N 1
ATOM 4188 C CA . GLU B 1 278 ? 18.790 41.244 63.114 1.00 8.23 278 GLU B CA 1
ATOM 4189 C C . GLU B 1 278 ? 17.665 42.011 62.394 1.00 16.60 278 GLU B C 1
ATOM 4190 O O . GLU B 1 278 ? 17.124 43.015 62.857 1.00 14.78 278 GLU B O 1
ATOM 4196 N N . TYR B 1 279 ? 17.325 41.587 61.200 1.00 16.42 279 TYR B N 1
ATOM 4197 C CA . TYR B 1 279 ? 16.253 42.290 60.519 1.00 8.75 279 TYR B CA 1
ATOM 4198 C C . TYR B 1 279 ? 14.929 41.950 61.232 1.00 2.97 279 TYR B C 1
ATOM 4199 O O . TYR B 1 279 ? 13.936 42.696 61.180 1.00 12.70 279 TYR B O 1
ATOM 4208 N N . GLY B 1 280 ? 14.899 40.786 61.877 1.00 13.77 280 GLY B N 1
ATOM 4209 C CA . GLY B 1 280 ? 13.676 40.412 62.561 1.00 4.89 280 GLY B CA 1
ATOM 4210 C C . GLY B 1 280 ? 13.391 41.336 63.711 1.00 18.49 280 GLY B C 1
ATOM 4211 O O . GLY B 1 280 ? 12.259 41.780 63.871 1.00 12.11 280 GLY B O 1
ATOM 4212 N N . ILE B 1 281 ? 14.421 41.668 64.466 1.00 20.12 281 ILE B N 1
ATOM 4213 C CA . ILE B 1 281 ? 14.298 42.553 65.621 1.00 28.20 281 ILE B CA 1
ATOM 4214 C C . ILE B 1 281 ? 13.942 43.984 65.239 1.00 33.26 281 ILE B C 1
ATOM 4215 O O . ILE B 1 281 ? 13.286 44.687 65.992 1.00 21.26 281 ILE B O 1
ATOM 4220 N N . ARG B 1 282 ? 14.321 44.375 64.024 1.00 17.22 282 ARG B N 1
ATOM 4221 C CA . ARG B 1 282 ? 14.041 45.684 63.448 1.00 17.61 282 ARG B CA 1
ATOM 4222 C C . ARG B 1 282 ? 12.783 45.770 62.562 1.00 16.85 282 ARG B C 1
ATOM 4223 O O . ARG B 1 282 ? 12.474 46.799 61.977 1.00 16.90 282 ARG B O 1
ATOM 4231 N N . HIS B 1 283 ? 12.058 44.674 62.419 1.00 12.23 283 HIS B N 1
ATOM 4232 C CA . HIS B 1 283 ? 10.873 44.702 61.583 1.00 12.17 283 HIS B CA 1
ATOM 4233 C C . HIS B 1 283 ? 9.922 45.835 61.969 1.00 13.88 283 HIS B C 1
ATOM 4234 O O . HIS B 1 283 ? 9.540 45.954 63.130 1.00 12.39 283 HIS B O 1
ATOM 4241 N N . ASN B 1 284 ? 9.481 46.633 61.000 1.00 23.08 284 ASN B N 1
ATOM 4242 C CA . ASN B 1 284 ? 8.605 47.769 61.285 1.00 22.08 284 ASN B CA 1
ATOM 4243 C C . ASN B 1 284 ? 7.327 47.482 62.041 1.00 21.47 284 ASN B C 1
ATOM 4244 O O . ASN B 1 284 ? 6.807 48.329 62.745 1.00 20.16 284 ASN B O 1
ATOM 4249 N N . THR B 1 285 ? 6.745 46.315 61.828 1.00 10.45 285 THR B N 1
ATOM 4250 C CA . THR B 1 285 ? 5.478 45.994 62.461 1.00 8.29 285 THR B CA 1
ATOM 4251 C C . THR B 1 285 ? 5.751 44.975 63.553 1.00 12.63 285 THR B C 1
ATOM 4252 O O . THR B 1 285 ? 5.191 45.129 64.612 1.00 15.45 285 THR B O 1
ATOM 4256 N N . LEU B 1 286 ? 6.609 43.973 63.368 1.00 18.97 286 LEU B N 1
ATOM 4257 C CA . LEU B 1 286 ? 6.775 43.012 64.466 1.00 6.58 286 LEU B CA 1
ATOM 4258 C C . LEU B 1 286 ? 8.115 42.961 65.235 1.00 5.18 286 LEU B C 1
ATOM 4259 O O . LEU B 1 286 ? 8.336 42.086 66.101 1.00 18.19 286 LEU B O 1
ATOM 4264 N N . GLY B 1 287 ? 8.976 43.925 64.933 1.00 9.67 287 GLY B N 1
ATOM 4265 C CA . GLY B 1 287 ? 10.289 43.941 65.549 1.00 2.26 287 GLY B CA 1
ATOM 4266 C C . GLY B 1 287 ? 10.330 43.925 67.078 1.00 11.72 287 GLY B C 1
ATOM 4267 O O . GLY B 1 287 ? 11.053 43.094 67.666 1.00 15.86 287 GLY B O 1
ATOM 4268 N N . THR B 1 288 ? 9.564 44.800 67.736 1.00 15.52 288 THR B N 1
ATOM 4269 C CA . THR B 1 288 ? 9.578 44.837 69.224 1.00 12.05 288 THR B CA 1
ATOM 4270 C C . THR B 1 288 ? 9.064 43.607 69.927 1.00 5.10 288 THR B C 1
ATOM 4271 O O . THR B 1 288 ? 9.572 43.177 70.958 1.00 17.44 288 THR B O 1
ATOM 4275 N N . GLU B 1 289 ? 7.984 43.102 69.370 1.00 20.49 289 GLU B N 1
ATOM 4276 C CA . GLU B 1 289 ? 7.380 41.896 69.885 1.00 14.18 289 GLU B CA 1
ATOM 4277 C C . GLU B 1 289 ? 8.365 40.766 69.650 1.00 23.26 289 GLU B C 1
ATOM 4278 O O . GLU B 1 289 ? 8.584 39.974 70.557 1.00 14.65 289 GLU B O 1
ATOM 4284 N N . PHE B 1 290 ? 8.939 40.657 68.445 1.00 11.98 290 PHE B N 1
ATOM 4285 C CA . PHE B 1 290 ? 9.916 39.608 68.164 1.00 16.66 290 PHE B CA 1
ATOM 4286 C C . PHE B 1 290 ? 11.101 39.739 69.109 1.00 35.52 290 PHE B C 1
ATOM 4287 O O . PHE B 1 290 ? 11.529 38.752 69.692 1.00 16.73 290 PHE B O 1
ATOM 4295 N N . LYS B 1 291 ? 11.592 40.959 69.303 1.00 20.12 291 LYS B N 1
ATOM 4296 C CA . LYS B 1 291 ? 12.717 41.214 70.215 1.00 10.26 291 LYS B CA 1
ATOM 4297 C C . LYS B 1 291 ? 12.342 40.822 71.629 1.00 26.01 291 LYS B C 1
ATOM 4298 O O . LYS B 1 291 ? 13.103 40.178 72.308 1.00 23.05 291 LYS B O 1
ATOM 4304 N N . ALA B 1 292 ? 11.148 41.206 72.074 1.00 18.06 292 ALA B N 1
ATOM 4305 C CA . ALA B 1 292 ? 10.741 40.834 73.409 1.00 9.09 292 ALA B CA 1
ATOM 4306 C C . ALA B 1 292 ? 10.747 39.313 73.601 1.00 27.07 292 ALA B C 1
ATOM 4307 O O . ALA B 1 292 ? 11.179 38.746 74.613 1.00 21.97 292 ALA B O 1
ATOM 4309 N N . TRP B 1 293 ? 10.203 38.627 72.617 1.00 11.53 293 TRP B N 1
ATOM 4310 C CA . TRP B 1 293 ? 10.089 37.177 72.634 1.00 9.30 293 TRP B CA 1
ATOM 4311 C C . TRP B 1 293 ? 11.486 36.583 72.721 1.00 18.24 293 TRP B C 1
ATOM 4312 O O . TRP B 1 293 ? 11.748 35.660 73.453 1.00 20.28 293 TRP B O 1
ATOM 4323 N N . LEU B 1 294 ? 12.395 37.091 71.893 1.00 20.38 294 LEU B N 1
ATOM 4324 C CA . LEU B 1 294 ? 13.759 36.593 71.929 1.00 12.91 294 LEU B CA 1
ATOM 4325 C C . LEU B 1 294 ? 14.353 36.720 73.344 1.00 31.78 294 LEU B C 1
ATOM 4326 O O . LEU B 1 294 ? 15.129 35.894 73.781 1.00 24.01 294 LEU B O 1
ATOM 4331 N N . GLU B 1 295 ? 14.076 37.825 74.028 1.00 28.39 295 GLU B N 1
ATOM 4332 C CA . GLU B 1 295 ? 14.594 38.051 75.377 1.00 35.49 295 GLU B CA 1
ATOM 4333 C C . GLU B 1 295 ? 13.964 37.075 76.381 1.00 27.95 295 GLU B C 1
ATOM 4334 O O . GLU B 1 295 ? 14.706 36.423 77.075 1.00 34.12 295 GLU B O 1
ATOM 4340 N N . GLU B 1 296 ? 12.645 36.881 76.435 1.00 18.86 296 GLU B N 1
ATOM 4341 C CA . GLU B 1 296 ? 12.134 35.861 77.363 1.00 22.21 296 GLU B CA 1
ATOM 4342 C C . GLU B 1 296 ? 12.420 34.447 76.913 1.00 26.95 296 GLU B C 1
ATOM 4343 O O . GLU B 1 296 ? 12.062 33.480 77.590 1.00 99.78 296 GLU B O 1
ATOM 4349 N N . GLU B 1 297 ? 13.014 34.316 75.742 1.00 55.03 297 GLU B N 1
ATOM 4350 C CA . GLU B 1 297 ? 13.295 32.997 75.218 1.00 37.25 297 GLU B CA 1
ATOM 4351 C C . GLU B 1 297 ? 14.786 32.643 75.294 1.00 99.78 297 GLU B C 1
ATOM 4352 O O . GLU B 1 297 ? 15.170 31.489 75.182 1.00 36.14 297 GLU B O 1
ATOM 4358 N N . MET B 1 298 ? 15.640 33.636 75.511 1.00 50.76 298 MET B N 1
ATOM 4359 C CA . MET B 1 298 ? 17.084 33.415 75.615 1.00 24.90 298 MET B CA 1
ATOM 4360 C C . MET B 1 298 ? 17.639 33.814 76.992 1.00 29.34 298 MET B C 1
ATOM 4361 O O . MET B 1 298 ? 18.774 33.464 77.354 1.00 80.59 298 MET B O 1
ATOM 4366 N N . ILE C 1 4 ? -20.283 -3.744 32.999 1.00 40.15 4 ILE C N 1
ATOM 4367 C CA . ILE C 1 4 ? -19.207 -3.595 33.981 1.00 99.78 4 ILE C CA 1
ATOM 4368 C C . ILE C 1 4 ? -18.106 -2.789 33.321 1.00 29.84 4 ILE C C 1
ATOM 4369 O O . ILE C 1 4 ? -17.796 -2.927 32.121 1.00 61.57 4 ILE C O 1
ATOM 4374 N N . ASN C 1 5 ? -17.497 -1.969 34.167 1.00 31.89 5 ASN C N 1
ATOM 4375 C CA . ASN C 1 5 ? -16.408 -1.079 33.771 1.00 20.12 5 ASN C CA 1
ATOM 4376 C C . ASN C 1 5 ? -15.055 -1.768 33.666 1.00 18.23 5 ASN C C 1
ATOM 4377 O O . ASN C 1 5 ? -14.716 -2.632 34.470 1.00 25.51 5 ASN C O 1
ATOM 4382 N N . THR C 1 6 ? -14.252 -1.328 32.710 1.00 29.40 6 THR C N 1
ATOM 4383 C CA . THR C 1 6 ? -12.947 -1.934 32.633 1.00 10.23 6 THR C CA 1
ATOM 4384 C C . THR C 1 6 ? -12.176 -1.641 33.913 1.00 28.62 6 THR C C 1
ATOM 4385 O O . THR C 1 6 ? -12.598 -0.842 34.730 1.00 30.31 6 THR C O 1
ATOM 4389 N N . LYS C 1 7 ? -11.020 -2.294 34.060 1.00 20.63 7 LYS C N 1
ATOM 4390 C CA . LYS C 1 7 ? -10.135 -2.134 35.222 1.00 13.15 7 LYS C CA 1
ATOM 4391 C C . LYS C 1 7 ? -8.979 -1.280 34.706 1.00 26.64 7 LYS C C 1
ATOM 4392 O O . LYS C 1 7 ? -8.153 -0.827 35.484 1.00 19.73 7 LYS C O 1
ATOM 4398 N N . VAL C 1 8 ? -8.901 -1.063 33.400 1.00 16.54 8 VAL C N 1
ATOM 4399 C CA . VAL C 1 8 ? -7.803 -0.202 32.914 1.00 7.84 8 VAL C CA 1
ATOM 4400 C C . VAL C 1 8 ? -8.311 1.225 33.126 1.00 19.99 8 VAL C C 1
ATOM 4401 O O . VAL C 1 8 ? -9.035 1.777 32.279 1.00 16.51 8 VAL C O 1
ATOM 4405 N N . LYS C 1 9 ? -7.980 1.791 34.289 1.00 20.03 9 LYS C N 1
ATOM 4406 C CA . LYS C 1 9 ? -8.458 3.142 34.609 1.00 12.36 9 LYS C CA 1
ATOM 4407 C C . LYS C 1 9 ? -7.487 4.252 34.178 1.00 13.39 9 LYS C C 1
ATOM 4408 O O . LYS C 1 9 ? -7.933 5.358 33.832 1.00 15.62 9 LYS C O 1
ATOM 4414 N N . LYS C 1 10 ? -6.186 3.961 34.177 1.00 13.95 10 LYS C N 1
ATOM 4415 C CA . LYS C 1 10 ? -5.195 4.968 33.845 1.00 6.85 10 LYS C CA 1
ATOM 4416 C C . LYS C 1 10 ? -4.393 4.776 32.590 1.00 13.92 10 LYS C C 1
ATOM 4417 O O . LYS C 1 10 ? -4.096 3.623 32.284 1.00 10.30 10 LYS C O 1
ATOM 4423 N N . ALA C 1 11 ? -4.069 5.885 31.914 1.00 5.78 11 ALA C N 1
ATOM 4424 C CA . ALA C 1 11 ? -3.193 5.811 30.780 1.00 8.61 11 ALA C CA 1
ATOM 4425 C C . ALA C 1 11 ? -1.891 6.406 31.309 1.00 5.24 11 ALA C C 1
ATOM 4426 O O . ALA C 1 11 ? -1.852 7.515 31.882 1.00 16.04 11 ALA C O 1
ATOM 4428 N N . VAL C 1 12 ? -0.768 5.795 30.935 1.00 14.70 12 VAL C N 1
ATOM 4429 C CA . VAL C 1 12 ? 0.453 6.465 31.377 1.00 3.23 12 VAL C CA 1
ATOM 4430 C C . VAL C 1 12 ? 1.115 7.007 30.155 1.00 23.99 12 VAL C C 1
ATOM 4431 O O . VAL C 1 12 ? 1.307 6.181 29.259 1.00 7.86 12 VAL C O 1
ATOM 4435 N N . ILE C 1 13 ? 1.491 8.300 30.160 1.00 12.28 13 ILE C N 1
ATOM 4436 C CA . ILE C 1 13 ? 2.164 8.965 29.011 1.00 1.88 13 ILE C CA 1
ATOM 4437 C C . ILE C 1 13 ? 3.564 9.500 29.384 1.00 14.66 13 ILE C C 1
ATOM 4438 O O . ILE C 1 13 ? 3.696 10.510 30.083 1.00 17.25 13 ILE C O 1
ATOM 4443 N N . PRO C 1 14 ? 4.583 8.813 28.887 1.00 4.20 14 PRO C N 1
ATOM 4444 C CA . PRO C 1 14 ? 5.976 9.153 29.104 1.00 9.35 14 PRO C CA 1
ATOM 4445 C C . PRO C 1 14 ? 6.197 10.396 28.261 1.00 16.79 14 PRO C C 1
ATOM 4446 O O . PRO C 1 14 ? 6.150 10.337 27.020 1.00 17.26 14 PRO C O 1
ATOM 4450 N N . VAL C 1 15 ? 6.483 11.497 28.929 1.00 18.08 15 VAL C N 1
ATOM 4451 C CA . VAL C 1 15 ? 6.759 12.776 28.288 1.00 10.27 15 VAL C CA 1
ATOM 4452 C C . VAL C 1 15 ? 8.025 13.444 28.823 1.00 17.18 15 VAL C C 1
ATOM 4453 O O . VAL C 1 15 ? 8.212 14.659 28.661 1.00 30.02 15 VAL C O 1
ATOM 4457 N N . ALA C 1 16 ? 8.867 12.657 29.501 1.00 27.26 16 ALA C N 1
ATOM 4458 C CA . ALA C 1 16 ? 10.059 13.204 30.152 1.00 44.36 16 ALA C CA 1
ATOM 4459 C C . ALA C 1 16 ? 11.299 13.398 29.303 1.00 37.20 16 ALA C C 1
ATOM 4460 O O . ALA C 1 16 ? 12.161 14.214 29.645 1.00 40.27 16 ALA C O 1
ATOM 4462 N N . GLY C 1 17 ? 11.378 12.693 28.174 1.00 99.78 17 GLY C N 1
ATOM 4463 C CA . GLY C 1 17 ? 12.533 12.828 27.282 1.00 39.54 17 GLY C CA 1
ATOM 4464 C C . GLY C 1 17 ? 12.584 14.199 26.631 1.00 82.07 17 GLY C C 1
ATOM 4465 O O . GLY C 1 17 ? 11.541 14.859 26.607 1.00 37.41 17 GLY C O 1
ATOM 4466 N N . LEU C 1 18 ? 13.786 14.558 26.143 1.00 13.70 18 LEU C N 1
ATOM 4467 C CA . LEU C 1 18 ? 14.193 15.764 25.429 1.00 34.21 18 LEU C CA 1
ATOM 4468 C C . LEU C 1 18 ? 14.385 15.318 23.953 1.00 43.79 18 LEU C C 1
ATOM 4469 O O . LEU C 1 18 ? 15.463 14.878 23.586 1.00 93.81 18 LEU C O 1
ATOM 4474 N N . GLY C 1 19 ? 13.357 15.464 23.121 1.00 31.72 19 GLY C N 1
ATOM 4475 C CA . GLY C 1 19 ? 13.362 15.027 21.702 1.00 25.69 19 GLY C CA 1
ATOM 4476 C C . GLY C 1 19 ? 14.277 15.524 20.562 1.00 99.78 19 GLY C C 1
ATOM 4477 O O . GLY C 1 19 ? 13.898 16.316 19.672 1.00 25.38 19 GLY C O 1
ATOM 4478 N N . THR C 1 20 ? 15.465 14.943 20.561 1.00 23.42 20 THR C N 1
ATOM 4479 C CA . THR C 1 20 ? 16.545 15.170 19.621 1.00 19.86 20 THR C CA 1
ATOM 4480 C C . THR C 1 20 ? 16.336 15.252 18.124 1.00 48.16 20 THR C C 1
ATOM 4481 O O . THR C 1 20 ? 16.954 16.068 17.423 1.00 22.91 20 THR C O 1
ATOM 4485 N N . ARG C 1 21 ? 15.448 14.401 17.630 1.00 24.00 21 ARG C N 1
ATOM 4486 C CA . ARG C 1 21 ? 15.228 14.297 16.211 1.00 48.28 21 ARG C CA 1
ATOM 4487 C C . ARG C 1 21 ? 14.479 15.551 15.838 1.00 23.83 21 ARG C C 1
ATOM 4488 O O . ARG C 1 21 ? 14.306 15.825 14.658 1.00 26.13 21 ARG C O 1
ATOM 4496 N N . MET C 1 22 ? 13.992 16.313 16.812 1.00 13.99 22 MET C N 1
ATOM 4497 C CA . MET C 1 22 ? 13.216 17.478 16.414 1.00 14.81 22 MET C CA 1
ATOM 4498 C C . MET C 1 22 ? 13.845 18.814 16.625 1.00 19.44 22 MET C C 1
ATOM 4499 O O . MET C 1 22 ? 13.228 19.847 16.420 1.00 18.04 22 MET C O 1
ATOM 4504 N N . LEU C 1 23 ? 15.097 18.763 17.027 1.00 18.11 23 LEU C N 1
ATOM 4505 C CA . LEU C 1 23 ? 15.845 19.967 17.307 1.00 11.02 23 LEU C CA 1
ATOM 4506 C C . LEU C 1 23 ? 16.129 20.652 15.987 1.00 36.76 23 LEU C C 1
ATOM 4507 O O . LEU C 1 23 ? 16.190 19.975 14.960 1.00 24.45 23 LEU C O 1
ATOM 4512 N N . PRO C 1 24 ? 16.279 21.982 16.008 1.00 12.31 24 PRO C N 1
ATOM 4513 C CA . PRO C 1 24 ? 16.243 22.784 17.244 1.00 24.21 24 PRO C CA 1
ATOM 4514 C C . PRO C 1 24 ? 14.848 23.179 17.762 1.00 6.24 24 PRO C C 1
ATOM 4515 O O . PRO C 1 24 ? 14.661 23.803 18.829 1.00 7.81 24 PRO C O 1
ATOM 4519 N N . ALA C 1 25 ? 13.842 22.849 16.984 1.00 17.01 25 ALA C N 1
ATOM 4520 C CA . ALA C 1 25 ? 12.541 23.283 17.436 1.00 7.57 25 ALA C CA 1
ATOM 4521 C C . ALA C 1 25 ? 12.256 22.974 18.909 1.00 16.91 25 ALA C C 1
ATOM 4522 O O . ALA C 1 25 ? 11.731 23.826 19.647 1.00 15.30 25 ALA C O 1
ATOM 4524 N N . THR C 1 26 ? 12.581 21.747 19.320 1.00 16.43 26 THR C N 1
ATOM 4525 C CA . THR C 1 26 ? 12.284 21.312 20.696 1.00 3.11 26 THR C CA 1
ATOM 4526 C C . THR C 1 26 ? 13.379 21.625 21.683 1.00 9.42 26 THR C C 1
ATOM 4527 O O . THR C 1 26 ? 13.432 21.073 22.768 1.00 16.71 26 THR C O 1
ATOM 4531 N N . LYS C 1 27 ? 14.247 22.542 21.303 1.00 18.25 27 LYS C N 1
ATOM 4532 C CA . LYS C 1 27 ? 15.290 22.865 22.215 1.00 17.59 27 LYS C CA 1
ATOM 4533 C C . LYS C 1 27 ? 14.763 23.535 23.491 1.00 5.79 27 LYS C C 1
ATOM 4534 O O . LYS C 1 27 ? 15.230 23.214 24.597 1.00 12.42 27 LYS C O 1
ATOM 4540 N N . ALA C 1 28 ? 13.713 24.369 23.425 1.00 10.50 28 ALA C N 1
ATOM 4541 C CA . ALA C 1 28 ? 13.261 24.937 24.692 1.00 1.00 28 ALA C CA 1
ATOM 4542 C C . ALA C 1 28 ? 11.764 24.747 24.811 1.00 7.71 28 ALA C C 1
ATOM 4543 O O . ALA C 1 28 ? 11.118 25.325 25.684 1.00 14.14 28 ALA C O 1
ATOM 4545 N N . ILE C 1 29 ? 11.207 23.896 23.944 1.00 6.52 29 ILE C N 1
ATOM 4546 C CA . ILE C 1 29 ? 9.778 23.548 24.110 1.00 9.66 29 ILE C CA 1
ATOM 4547 C C . ILE C 1 29 ? 9.600 22.041 23.983 1.00 5.35 29 ILE C C 1
ATOM 4548 O O . ILE C 1 29 ? 10.330 21.394 23.227 1.00 24.72 29 ILE C O 1
ATOM 4553 N N . PRO C 1 30 ? 8.615 21.497 24.691 1.00 8.97 30 PRO C N 1
ATOM 4554 C CA . PRO C 1 30 ? 8.459 20.049 24.594 1.00 9.32 30 PRO C CA 1
ATOM 4555 C C . PRO C 1 30 ? 8.094 19.597 23.158 1.00 9.80 30 PRO C C 1
ATOM 4556 O O . PRO C 1 30 ? 7.267 20.201 22.463 1.00 11.97 30 PRO C O 1
ATOM 4560 N N . LYS C 1 31 ? 8.624 18.449 22.755 1.00 16.03 31 LYS C N 1
ATOM 4561 C CA . LYS C 1 31 ? 8.237 17.927 21.451 1.00 8.54 31 LYS C CA 1
ATOM 4562 C C . LYS C 1 31 ? 6.734 17.658 21.512 1.00 8.89 31 LYS C C 1
ATOM 4563 O O . LYS C 1 31 ? 6.003 17.753 20.546 1.00 7.49 31 LYS C O 1
ATOM 4569 N N . GLU C 1 32 ? 6.255 17.343 22.710 1.00 6.02 32 GLU C N 1
ATOM 4570 C CA . GLU C 1 32 ? 4.811 17.105 22.780 1.00 3.04 32 GLU C CA 1
ATOM 4571 C C . GLU C 1 32 ? 3.948 18.347 22.637 1.00 15.28 32 GLU C C 1
ATOM 4572 O O . GLU C 1 32 ? 2.718 18.233 22.590 1.00 6.35 32 GLU C O 1
ATOM 4578 N N . MET C 1 33 ? 4.552 19.534 22.616 1.00 9.62 33 MET C N 1
ATOM 4579 C CA . MET C 1 33 ? 3.772 20.784 22.500 1.00 7.71 33 MET C CA 1
ATOM 4580 C C . MET C 1 33 ? 3.842 21.306 21.060 1.00 7.49 33 MET C C 1
ATOM 4581 O O . MET C 1 33 ? 3.287 22.341 20.720 1.00 11.99 33 MET C O 1
ATOM 4586 N N . LEU C 1 34 ? 4.484 20.554 20.163 1.00 3.32 34 LEU C N 1
ATOM 4587 C CA . LEU C 1 34 ? 4.595 20.940 18.712 1.00 1.00 34 LEU C CA 1
ATOM 4588 C C . LEU C 1 34 ? 3.206 20.908 18.108 1.00 7.98 34 LEU C C 1
ATOM 4589 O O . LEU C 1 34 ? 2.516 19.961 18.351 1.00 7.35 34 LEU C O 1
ATOM 4594 N N . PRO C 1 35 ? 2.799 21.940 17.380 1.00 19.37 35 PRO C N 1
ATOM 4595 C CA . PRO C 1 35 ? 1.442 21.917 16.861 1.00 14.32 35 PRO C CA 1
ATOM 4596 C C . PRO C 1 35 ? 1.239 21.185 15.525 1.00 4.07 35 PRO C C 1
ATOM 4597 O O . PRO C 1 35 ? 2.082 21.248 14.608 1.00 16.98 35 PRO C O 1
ATOM 4601 N N . LEU C 1 36 ? 0.076 20.523 15.523 1.00 11.18 36 LEU C N 1
ATOM 4602 C CA . LEU C 1 36 ? -0.413 19.888 14.315 1.00 9.30 36 LEU C CA 1
ATOM 4603 C C . LEU C 1 36 ? -1.484 20.925 14.002 1.00 15.84 36 LEU C C 1
ATOM 4604 O O . LEU C 1 36 ? -2.594 20.930 14.552 1.00 14.66 36 LEU C O 1
ATOM 4609 N N . VAL C 1 37 ? -1.039 21.858 13.186 1.00 15.60 37 VAL C N 1
ATOM 4610 C CA . VAL C 1 37 ? -1.848 22.980 12.790 1.00 12.56 37 VAL C CA 1
ATOM 4611 C C . VAL C 1 37 ? -1.979 23.969 13.978 1.00 17.16 37 VAL C C 1
ATOM 4612 O O . VAL C 1 37 ? -1.177 24.886 14.113 1.00 11.89 37 VAL C O 1
ATOM 4616 N N . ASP C 1 38 ? -2.958 23.788 14.853 1.00 7.94 38 ASP C N 1
ATOM 4617 C CA . ASP C 1 38 ? -3.205 24.712 15.939 1.00 7.85 38 ASP C CA 1
ATOM 4618 C C . ASP C 1 38 ? -3.480 24.042 17.291 1.00 17.92 38 ASP C C 1
ATOM 4619 O O . ASP C 1 38 ? -4.101 24.611 18.221 1.00 15.94 38 ASP C O 1
ATOM 4624 N N . LYS C 1 39 ? -2.996 22.801 17.394 1.00 12.48 39 LYS C N 1
ATOM 4625 C CA . LYS C 1 39 ? -3.164 22.050 18.649 1.00 10.87 39 LYS C CA 1
ATOM 4626 C C . LYS C 1 39 ? -1.918 21.215 18.888 1.00 17.55 39 LYS C C 1
ATOM 4627 O O . LYS C 1 39 ? -1.406 20.638 17.943 1.00 9.07 39 LYS C O 1
ATOM 4633 N N . PRO C 1 40 ? -1.399 21.201 20.117 1.00 9.95 40 PRO C N 1
ATOM 4634 C CA . PRO C 1 40 ? -0.163 20.429 20.334 1.00 2.93 40 PRO C CA 1
ATOM 4635 C C . PRO C 1 40 ? -0.439 18.973 20.241 1.00 12.96 40 PRO C C 1
ATOM 4636 O O . PRO C 1 40 ? -1.563 18.515 20.431 1.00 8.76 40 PRO C O 1
ATOM 4640 N N . LEU C 1 41 ? 0.622 18.251 19.933 1.00 7.72 41 LEU C N 1
ATOM 4641 C CA . LEU C 1 41 ? 0.448 16.791 19.772 1.00 7.59 41 LEU C CA 1
ATOM 4642 C C . LEU C 1 41 ? -0.217 16.223 20.990 1.00 22.66 41 LEU C C 1
ATOM 4643 O O . LEU C 1 41 ? -0.991 15.286 20.903 1.00 15.48 41 LEU C O 1
ATOM 4648 N N . ILE C 1 42 ? 0.096 16.766 22.153 1.00 12.58 42 ILE C N 1
ATOM 4649 C CA . ILE C 1 42 ? -0.408 16.162 23.375 1.00 2.23 42 ILE C CA 1
ATOM 4650 C C . ILE C 1 42 ? -1.881 16.240 23.488 1.00 13.91 42 ILE C C 1
ATOM 4651 O O . ILE C 1 42 ? -2.441 15.392 24.161 1.00 4.32 42 ILE C O 1
ATOM 4656 N N . GLN C 1 43 ? -2.500 17.254 22.921 1.00 9.61 43 GLN C N 1
ATOM 4657 C CA . GLN C 1 43 ? -3.947 17.320 23.100 1.00 10.75 43 GLN C CA 1
ATOM 4658 C C . GLN C 1 43 ? -4.588 16.227 22.283 1.00 9.88 43 GLN C C 1
ATOM 4659 O O . GLN C 1 43 ? -5.667 15.701 22.621 1.00 5.91 43 GLN C O 1
ATOM 4665 N N . TYR C 1 44 ? -3.997 15.920 21.121 1.00 9.07 44 TYR C N 1
ATOM 4666 C CA . TYR C 1 44 ? -4.624 14.863 20.351 1.00 4.58 44 TYR C CA 1
ATOM 4667 C C . TYR C 1 44 ? -4.509 13.575 21.170 1.00 17.42 44 TYR C C 1
ATOM 4668 O O . TYR C 1 44 ? -5.474 12.796 21.284 1.00 9.84 44 TYR C O 1
ATOM 4677 N N . VAL C 1 45 ? -3.313 13.295 21.700 1.00 7.41 45 VAL C N 1
ATOM 4678 C CA . VAL C 1 45 ? -3.127 12.079 22.473 1.00 12.54 45 VAL C CA 1
ATOM 4679 C C . VAL C 1 45 ? -3.988 11.911 23.698 1.00 6.64 45 VAL C C 1
ATOM 4680 O O . VAL C 1 45 ? -4.532 10.840 23.945 1.00 16.70 45 VAL C O 1
ATOM 4684 N N . VAL C 1 46 ? -4.252 12.996 24.403 1.00 8.96 46 VAL C N 1
ATOM 4685 C CA . VAL C 1 46 ? -5.067 12.935 25.599 1.00 3.94 46 VAL C CA 1
ATOM 4686 C C . VAL C 1 46 ? -6.535 12.722 25.224 1.00 12.47 46 VAL C C 1
ATOM 4687 O O . VAL C 1 46 ? -7.318 12.004 25.860 1.00 13.74 46 VAL C O 1
ATOM 4691 N N . ASN C 1 47 ? -6.876 13.314 24.086 1.00 5.90 47 ASN C N 1
ATOM 4692 C CA . ASN C 1 47 ? -8.248 13.145 23.611 1.00 13.84 47 ASN C CA 1
ATOM 4693 C C . ASN C 1 47 ? -8.554 11.714 23.191 1.00 9.73 47 ASN C C 1
ATOM 4694 O O . ASN C 1 47 ? -9.692 11.182 23.325 1.00 13.53 47 ASN C O 1
ATOM 4699 N N . GLU C 1 48 ? -7.520 11.064 22.672 1.00 4.83 48 GLU C N 1
ATOM 4700 C CA . GLU C 1 48 ? -7.619 9.677 22.237 1.00 1.00 48 GLU C CA 1
ATOM 4701 C C . GLU C 1 48 ? -7.854 8.812 23.455 1.00 6.38 48 GLU C C 1
ATOM 4702 O O . GLU C 1 48 ? -8.811 8.052 23.485 1.00 14.53 48 GLU C O 1
ATOM 4708 N N . CYS C 1 49 ? -7.150 9.080 24.555 1.00 15.47 49 CYS C N 1
ATOM 4709 C CA . CYS C 1 49 ? -7.326 8.359 25.834 1.00 12.19 49 CYS C CA 1
ATOM 4710 C C . CYS C 1 49 ? -8.758 8.517 26.356 1.00 7.73 49 CYS C C 1
ATOM 4711 O O . CYS C 1 49 ? -9.515 7.619 26.741 1.00 11.27 49 CYS C O 1
ATOM 4714 N N . ILE C 1 50 ? -9.143 9.761 26.243 1.00 6.77 50 ILE C N 1
ATOM 4715 C CA . ILE C 1 50 ? -10.483 10.132 26.621 1.00 9.43 50 ILE C CA 1
ATOM 4716 C C . ILE C 1 50 ? -11.499 9.454 25.726 1.00 25.55 50 ILE C C 1
ATOM 4717 O O . ILE C 1 50 ? -12.443 8.884 26.277 1.00 20.52 50 ILE C O 1
ATOM 4722 N N . ALA C 1 51 ? -11.332 9.478 24.399 1.00 12.69 51 ALA C N 1
ATOM 4723 C CA . ALA C 1 51 ? -12.351 8.821 23.583 1.00 3.85 51 ALA C CA 1
ATOM 4724 C C . ALA C 1 51 ? -12.445 7.380 24.040 1.00 21.27 51 ALA C C 1
ATOM 4725 O O . ALA C 1 51 ? -13.476 6.720 24.051 1.00 7.59 51 ALA C O 1
ATOM 4727 N N . ALA C 1 52 ? -11.327 6.794 24.384 1.00 9.76 52 ALA C N 1
ATOM 4728 C CA . ALA C 1 52 ? -11.428 5.408 24.855 1.00 6.58 52 ALA C CA 1
ATOM 4729 C C . ALA C 1 52 ? -11.965 5.175 26.260 1.00 15.10 52 ALA C C 1
ATOM 4730 O O . ALA C 1 52 ? -11.948 4.035 26.688 1.00 19.92 52 ALA C O 1
ATOM 4732 N N . GLY C 1 53 ? -12.415 6.195 26.970 1.00 15.42 53 GLY C N 1
ATOM 4733 C CA . GLY C 1 53 ? -12.988 6.064 28.304 1.00 11.46 53 GLY C CA 1
ATOM 4734 C C . GLY C 1 53 ? -11.937 6.243 29.382 1.00 28.81 53 GLY C C 1
ATOM 4735 O O . GLY C 1 53 ? -12.221 6.062 30.558 1.00 18.38 53 GLY C O 1
ATOM 4736 N N . ILE C 1 54 ? -10.696 6.558 29.048 1.00 13.82 54 ILE C N 1
ATOM 4737 C CA . ILE C 1 54 ? -9.798 6.720 30.176 1.00 15.62 54 ILE C CA 1
ATOM 4738 C C . ILE C 1 54 ? -9.983 8.118 30.759 1.00 19.47 54 ILE C C 1
ATOM 4739 O O . ILE C 1 54 ? -10.008 9.065 29.987 1.00 19.49 54 ILE C O 1
ATOM 4744 N N . THR C 1 55 ? -10.078 8.282 32.070 1.00 29.87 55 THR C N 1
ATOM 4745 C CA . THR C 1 55 ? -10.247 9.621 32.612 1.00 20.93 55 THR C CA 1
ATOM 4746 C C . THR C 1 55 ? -9.159 9.987 33.594 1.00 14.70 55 THR C C 1
ATOM 4747 O O . THR C 1 55 ? -9.236 11.004 34.277 1.00 24.67 55 THR C O 1
ATOM 4751 N N . GLU C 1 56 ? -8.148 9.147 33.671 1.00 13.21 56 GLU C N 1
ATOM 4752 C CA . GLU C 1 56 ? -7.028 9.386 34.540 1.00 19.72 56 GLU C CA 1
ATOM 4753 C C . GLU C 1 56 ? -5.768 9.239 33.712 1.00 11.07 56 GLU C C 1
ATOM 4754 O O . GLU C 1 56 ? -5.469 8.172 33.179 1.00 14.92 56 GLU C O 1
ATOM 4760 N N . ILE C 1 57 ? -5.026 10.337 33.593 1.00 10.24 57 ILE C N 1
ATOM 4761 C CA . ILE C 1 57 ? -3.850 10.270 32.751 1.00 26.07 57 ILE C CA 1
ATOM 4762 C C . ILE C 1 57 ? -2.634 10.561 33.584 1.00 17.80 57 ILE C C 1
ATOM 4763 O O . ILE C 1 57 ? -2.658 11.489 34.368 1.00 12.51 57 ILE C O 1
ATOM 4768 N N . VAL C 1 58 ? -1.578 9.775 33.478 1.00 9.81 58 VAL C N 1
ATOM 4769 C CA . VAL C 1 58 ? -0.434 10.090 34.284 1.00 6.11 58 VAL C CA 1
ATOM 4770 C C . VAL C 1 58 ? 0.679 10.526 33.375 1.00 22.09 58 VAL C C 1
ATOM 4771 O O . VAL C 1 58 ? 1.105 9.697 32.571 1.00 14.31 58 VAL C O 1
ATOM 4775 N N . LEU C 1 59 ? 1.139 11.772 33.491 1.00 8.89 59 LEU C N 1
ATOM 4776 C CA . LEU C 1 59 ? 2.267 12.194 32.675 1.00 10.28 59 LEU C CA 1
ATOM 4777 C C . LEU C 1 59 ? 3.474 11.863 33.495 1.00 16.36 59 LEU C C 1
ATOM 4778 O O . LEU C 1 59 ? 3.486 12.184 34.660 1.00 16.86 59 LEU C O 1
ATOM 4783 N N . VAL C 1 60 ? 4.486 11.264 32.873 1.00 14.87 60 VAL C N 1
ATOM 4784 C CA . VAL C 1 60 ? 5.734 10.944 33.584 1.00 6.95 60 VAL C CA 1
ATOM 4785 C C . VAL C 1 60 ? 6.672 11.894 32.909 1.00 14.36 60 VAL C C 1
ATOM 4786 O O . VAL C 1 60 ? 7.077 11.743 31.763 1.00 15.62 60 VAL C O 1
ATOM 4790 N N . THR C 1 61 ? 6.937 12.940 33.664 1.00 15.76 61 THR C N 1
ATOM 4791 C CA . THR C 1 61 ? 7.667 14.061 33.134 1.00 14.10 61 THR C CA 1
ATOM 4792 C C . THR C 1 61 ? 9.043 14.442 33.633 1.00 26.40 61 THR C C 1
ATOM 4793 O O . THR C 1 61 ? 9.744 13.706 34.365 1.00 17.24 61 THR C O 1
ATOM 4797 N N . HIS C 1 62 ? 9.369 15.645 33.201 1.00 32.90 62 HIS C N 1
ATOM 4798 C CA . HIS C 1 62 ? 10.622 16.297 33.503 1.00 74.89 62 HIS C CA 1
ATOM 4799 C C . HIS C 1 62 ? 10.416 17.772 33.920 1.00 19.62 62 HIS C C 1
ATOM 4800 O O . HIS C 1 62 ? 9.368 18.360 33.715 1.00 23.32 62 HIS C O 1
ATOM 4807 N N . SER C 1 63 ? 11.394 18.358 34.586 1.00 13.99 63 SER C N 1
ATOM 4808 C CA . SER C 1 63 ? 11.299 19.721 35.085 1.00 34.99 63 SER C CA 1
ATOM 4809 C C . SER C 1 63 ? 10.994 20.833 34.079 1.00 32.07 63 SER C C 1
ATOM 4810 O O . SER C 1 63 ? 10.290 21.808 34.405 1.00 28.52 63 SER C O 1
ATOM 4813 N N . SER C 1 64 ? 11.530 20.698 32.869 1.00 35.22 64 SER C N 1
ATOM 4814 C CA . SER C 1 64 ? 11.413 21.747 31.851 1.00 34.91 64 SER C CA 1
ATOM 4815 C C . SER C 1 64 ? 10.176 21.660 30.991 1.00 52.27 64 SER C C 1
ATOM 4816 O O . SER C 1 64 ? 10.077 22.243 29.905 1.00 35.75 64 SER C O 1
ATOM 4819 N N . LYS C 1 65 ? 9.237 20.884 31.493 1.00 15.48 65 LYS C N 1
ATOM 4820 C CA . LYS C 1 65 ? 8.030 20.654 30.717 1.00 24.07 65 LYS C CA 1
ATOM 4821 C C . LYS C 1 65 ? 6.720 21.050 31.348 1.00 61.52 65 LYS C C 1
ATOM 4822 O O . LYS C 1 65 ? 5.735 20.385 31.044 1.00 15.29 65 LYS C O 1
ATOM 4828 N N . ASN C 1 66 ? 6.695 22.099 32.177 1.00 21.55 66 ASN C N 1
ATOM 4829 C CA . ASN C 1 66 ? 5.490 22.584 32.847 1.00 11.93 66 ASN C CA 1
ATOM 4830 C C . ASN C 1 66 ? 4.420 23.035 31.869 1.00 14.96 66 ASN C C 1
ATOM 4831 O O . ASN C 1 66 ? 3.232 23.082 32.195 1.00 10.40 66 ASN C O 1
ATOM 4836 N N . SER C 1 67 ? 4.843 23.350 30.643 1.00 13.02 67 SER C N 1
ATOM 4837 C CA . SER C 1 67 ? 3.929 23.799 29.605 1.00 22.19 67 SER C CA 1
ATOM 4838 C C . SER C 1 67 ? 2.840 22.780 29.248 1.00 12.65 67 SER C C 1
ATOM 4839 O O . SER C 1 67 ? 1.719 23.157 28.971 1.00 8.83 67 SER C O 1
ATOM 4842 N N . ILE C 1 68 ? 3.129 21.489 29.313 1.00 4.40 68 ILE C N 1
ATOM 4843 C CA . ILE C 1 68 ? 2.141 20.451 28.996 1.00 15.75 68 ILE C CA 1
ATOM 4844 C C . ILE C 1 68 ? 0.982 20.469 30.010 1.00 13.21 68 ILE C C 1
ATOM 4845 O O . ILE C 1 68 ? -0.204 20.328 29.692 1.00 11.12 68 ILE C O 1
ATOM 4850 N N . GLU C 1 69 ? 1.336 20.695 31.271 1.00 21.21 69 GLU C N 1
ATOM 4851 C CA . GLU C 1 69 ? 0.291 20.704 32.279 1.00 1.89 69 GLU C CA 1
ATOM 4852 C C . GLU C 1 69 ? -0.382 22.036 32.149 1.00 15.20 69 GLU C C 1
ATOM 4853 O O . GLU C 1 69 ? -1.590 22.095 32.282 1.00 15.03 69 GLU C O 1
ATOM 4859 N N . ASN C 1 70 ? 0.392 23.096 31.931 1.00 14.05 70 ASN C N 1
ATOM 4860 C CA . ASN C 1 70 ? -0.304 24.373 31.783 1.00 12.02 70 ASN C CA 1
ATOM 4861 C C . ASN C 1 70 ? -1.293 24.260 30.630 1.00 17.83 70 ASN C C 1
ATOM 4862 O O . ASN C 1 70 ? -2.364 24.823 30.741 1.00 13.41 70 ASN C O 1
ATOM 4867 N N . HIS C 1 71 ? -0.946 23.539 29.549 1.00 14.18 71 HIS C N 1
ATOM 4868 C CA . HIS C 1 71 ? -1.917 23.442 28.484 1.00 10.61 71 HIS C CA 1
ATOM 4869 C C . HIS C 1 71 ? -3.295 22.969 28.947 1.00 13.82 71 HIS C C 1
ATOM 4870 O O . HIS C 1 71 ? -4.370 23.463 28.500 1.00 16.59 71 HIS C O 1
ATOM 4877 N N . PHE C 1 72 ? -3.290 21.996 29.847 1.00 11.57 72 PHE C N 1
ATOM 4878 C CA . PHE C 1 72 ? -4.565 21.423 30.220 1.00 9.31 72 PHE C CA 1
ATOM 4879 C C . PHE C 1 72 ? -5.213 22.053 31.441 1.00 21.30 72 PHE C C 1
ATOM 4880 O O . PHE C 1 72 ? -6.348 21.749 31.769 1.00 18.74 72 PHE C O 1
ATOM 4888 N N . ASP C 1 73 ? -4.548 23.029 32.067 1.00 15.39 73 ASP C N 1
ATOM 4889 C CA . ASP C 1 73 ? -5.106 23.650 33.262 1.00 11.83 73 ASP C CA 1
ATOM 4890 C C . ASP C 1 73 ? -5.827 24.941 32.872 1.00 24.94 73 ASP C C 1
ATOM 4891 O O . ASP C 1 73 ? -5.888 25.287 31.678 1.00 31.21 73 ASP C O 1
ATOM 4896 N N . THR C 1 74 ? -6.337 25.690 33.851 1.00 64.20 74 THR C N 1
ATOM 4897 C CA . THR C 1 74 ? -6.965 26.972 33.536 1.00 34.74 74 THR C CA 1
ATOM 4898 C C . THR C 1 74 ? -5.820 27.977 33.417 1.00 99.78 74 THR C C 1
ATOM 4899 O O . THR C 1 74 ? -4.882 27.975 34.233 1.00 22.16 74 THR C O 1
ATOM 4903 N N . SER C 1 75 ? -5.868 28.760 32.336 1.00 45.18 75 SER C N 1
ATOM 4904 C CA . SER C 1 75 ? -4.851 29.771 32.042 1.00 57.77 75 SER C CA 1
ATOM 4905 C C . SER C 1 75 ? -5.367 31.179 32.369 1.00 44.79 75 SER C C 1
ATOM 4906 O O . SER C 1 75 ? -5.795 31.974 31.540 1.00 50.53 75 SER C O 1
ATOM 4909 N N . PHE C 1 76 ? -5.349 31.398 33.673 1.00 71.01 76 PHE C N 1
ATOM 4910 C CA . PHE C 1 76 ? -5.807 32.580 34.352 1.00 30.70 76 PHE C CA 1
ATOM 4911 C C . PHE C 1 76 ? -5.770 33.905 33.634 1.00 74.25 76 PHE C C 1
ATOM 4912 O O . PHE C 1 76 ? -6.808 34.515 33.386 1.00 31.86 76 PHE C O 1
ATOM 4920 N N . GLU C 1 77 ? -4.560 34.384 33.390 1.00 42.35 77 GLU C N 1
ATOM 4921 C CA . GLU C 1 77 ? -4.387 35.660 32.706 1.00 39.62 77 GLU C CA 1
ATOM 4922 C C . GLU C 1 77 ? -5.046 35.656 31.315 1.00 54.29 77 GLU C C 1
ATOM 4923 O O . GLU C 1 77 ? -5.739 36.604 30.929 1.00 32.24 77 GLU C O 1
ATOM 4929 N N . LEU C 1 78 ? -4.837 34.566 30.574 1.00 99.78 78 LEU C N 1
ATOM 4930 C CA . LEU C 1 78 ? -5.389 34.374 29.231 1.00 55.87 78 LEU C CA 1
ATOM 4931 C C . LEU C 1 78 ? -6.911 34.394 29.205 1.00 21.99 78 LEU C C 1
ATOM 4932 O O . LEU C 1 78 ? -7.519 34.932 28.278 1.00 37.38 78 LEU C O 1
ATOM 4937 N N . GLU C 1 79 ? -7.538 33.771 30.201 1.00 25.40 79 GLU C N 1
ATOM 4938 C CA . GLU C 1 79 ? -8.993 33.730 30.234 1.00 45.36 79 GLU C CA 1
ATOM 4939 C C . GLU C 1 79 ? -9.455 35.130 30.584 1.00 50.33 79 GLU C C 1
ATOM 4940 O O . GLU C 1 79 ? -10.501 35.592 30.132 1.00 29.58 79 GLU C O 1
ATOM 4946 N N . ALA C 1 80 ? -8.662 35.785 31.423 1.00 31.39 80 ALA C N 1
ATOM 4947 C CA . ALA C 1 80 ? -8.968 37.138 31.855 1.00 62.51 80 ALA C CA 1
ATOM 4948 C C . ALA C 1 80 ? -9.075 38.017 30.610 1.00 51.84 80 ALA C C 1
ATOM 4949 O O . ALA C 1 80 ? -10.101 38.645 30.313 1.00 59.59 80 ALA C O 1
ATOM 4951 N N . MET C 1 81 ? -7.966 38.021 29.887 1.00 42.41 81 MET C N 1
ATOM 4952 C CA . MET C 1 81 ? -7.763 38.772 28.658 1.00 99.78 81 MET C CA 1
ATOM 4953 C C . MET C 1 81 ? -8.529 38.146 27.509 1.00 77.75 81 MET C C 1
ATOM 4954 O O . MET C 1 81 ? -8.346 38.523 26.350 1.00 70.90 81 MET C O 1
ATOM 4959 N N . LEU C 1 82 ? -9.362 37.172 27.860 1.00 40.28 82 LEU C N 1
ATOM 4960 C CA . LEU C 1 82 ? -10.178 36.484 26.884 1.00 46.12 82 LEU C CA 1
ATOM 4961 C C . LEU C 1 82 ? -11.621 36.894 27.118 1.00 43.47 82 LEU C C 1
ATOM 4962 O O . LEU C 1 82 ? -12.410 36.916 26.172 1.00 48.97 82 LEU C O 1
ATOM 4967 N N . GLU C 1 83 ? -11.973 37.200 28.367 1.00 43.27 83 GLU C N 1
ATOM 4968 C CA . GLU C 1 83 ? -13.326 37.641 28.722 1.00 55.61 83 GLU C CA 1
ATOM 4969 C C . GLU C 1 83 ? -13.535 39.102 28.304 1.00 49.76 83 GLU C C 1
ATOM 4970 O O . GLU C 1 83 ? -14.590 39.459 27.764 1.00 99.78 83 GLU C O 1
ATOM 4976 N N . ARG C 1 88 ? -17.781 34.575 24.282 1.00 99.78 88 ARG C N 1
ATOM 4977 C CA . ARG C 1 88 ? -17.040 34.260 23.061 1.00 99.78 88 ARG C CA 1
ATOM 4978 C C . ARG C 1 88 ? -16.444 32.839 22.979 1.00 99.78 88 ARG C C 1
ATOM 4979 O O . ARG C 1 88 ? -16.124 32.221 23.995 1.00 78.68 88 ARG C O 1
ATOM 4987 N N . GLN C 1 89 ? -16.309 32.339 21.749 1.00 99.78 89 GLN C N 1
ATOM 4988 C CA . GLN C 1 89 ? -15.780 31.008 21.407 1.00 99.78 89 GLN C CA 1
ATOM 4989 C C . GLN C 1 89 ? -14.420 30.531 21.923 1.00 32.80 89 GLN C C 1
ATOM 4990 O O . GLN C 1 89 ? -14.261 29.411 22.408 1.00 69.71 89 GLN C O 1
ATOM 4996 N N . LEU C 1 90 ? -13.420 31.385 21.757 1.00 99.78 90 LEU C N 1
ATOM 4997 C CA . LEU C 1 90 ? -12.081 31.034 22.187 1.00 75.16 90 LEU C CA 1
ATOM 4998 C C . LEU C 1 90 ? -12.151 30.727 23.679 1.00 58.92 90 LEU C C 1
ATOM 4999 O O . LEU C 1 90 ? -11.759 29.635 24.087 1.00 59.97 90 LEU C O 1
ATOM 5004 N N . LEU C 1 91 ? -12.722 31.624 24.476 1.00 48.68 91 LEU C N 1
ATOM 5005 C CA . LEU C 1 91 ? -12.849 31.387 25.910 1.00 52.61 91 LEU C CA 1
ATOM 5006 C C . LEU C 1 91 ? -13.355 30.005 26.305 1.00 78.11 91 LEU C C 1
ATOM 5007 O O . LEU C 1 91 ? -12.816 29.403 27.241 1.00 44.56 91 LEU C O 1
ATOM 5012 N N . ASP C 1 92 ? -14.399 29.549 25.610 1.00 47.15 92 ASP C N 1
ATOM 5013 C CA . ASP C 1 92 ? -15.029 28.245 25.831 1.00 99.78 92 ASP C CA 1
ATOM 5014 C C . ASP C 1 92 ? -14.192 27.139 25.187 1.00 49.45 92 ASP C C 1
ATOM 5015 O O . ASP C 1 92 ? -14.007 26.090 25.798 1.00 73.48 92 ASP C O 1
ATOM 5020 N N . GLU C 1 93 ? -13.662 27.361 23.985 1.00 36.95 93 GLU C N 1
ATOM 5021 C CA . GLU C 1 93 ? -12.823 26.330 23.377 1.00 65.97 93 GLU C CA 1
ATOM 5022 C C . GLU C 1 93 ? -11.747 26.066 24.430 1.00 45.98 93 GLU C C 1
ATOM 5023 O O . GLU C 1 93 ? -11.634 24.972 24.984 1.00 90.57 93 GLU C O 1
ATOM 5029 N N . VAL C 1 94 ? -10.943 27.107 24.650 1.00 57.93 94 VAL C N 1
ATOM 5030 C CA . VAL C 1 94 ? -9.821 27.099 25.582 1.00 33.46 94 VAL C CA 1
ATOM 5031 C C . VAL C 1 94 ? -10.135 26.515 26.969 1.00 99.78 94 VAL C C 1
ATOM 5032 O O . VAL C 1 94 ? -9.339 25.772 27.585 1.00 45.38 94 VAL C O 1
ATOM 5036 N N . GLN C 1 95 ? -11.345 26.850 27.411 1.00 61.10 95 GLN C N 1
ATOM 5037 C CA . GLN C 1 95 ? -11.893 26.440 28.695 1.00 60.58 95 GLN C CA 1
ATOM 5038 C C . GLN C 1 95 ? -12.270 24.956 28.721 1.00 41.67 95 GLN C C 1
ATOM 5039 O O . GLN C 1 95 ? -12.366 24.345 29.785 1.00 99.78 95 GLN C O 1
ATOM 5045 N N . SER C 1 96 ? -12.484 24.378 27.549 1.00 99.78 96 SER C N 1
ATOM 5046 C CA . SER C 1 96 ? -12.881 22.982 27.444 1.00 61.27 96 SER C CA 1
ATOM 5047 C C . SER C 1 96 ? -11.807 21.966 27.043 1.00 99.78 96 SER C C 1
ATOM 5048 O O . SER C 1 96 ? -12.157 20.800 26.861 1.00 52.14 96 SER C O 1
ATOM 5051 N N . ILE C 1 97 ? -10.544 22.384 26.902 1.00 40.57 97 ILE C N 1
ATOM 5052 C CA . ILE C 1 97 ? -9.440 21.492 26.499 1.00 48.19 97 ILE C CA 1
ATOM 5053 C C . ILE C 1 97 ? -9.264 20.126 27.197 1.00 28.51 97 ILE C C 1
ATOM 5054 O O . ILE C 1 97 ? -8.827 19.144 26.579 1.00 37.51 97 ILE C O 1
ATOM 5059 N N . CYS C 1 98 ? -9.607 20.099 28.481 1.00 99.78 98 CYS C N 1
ATOM 5060 C CA . CYS C 1 98 ? -9.559 18.916 29.323 1.00 30.79 98 CYS C CA 1
ATOM 5061 C C . CYS C 1 98 ? -10.986 18.956 29.887 1.00 71.99 98 CYS C C 1
ATOM 5062 O O . CYS C 1 98 ? -11.420 19.967 30.446 1.00 34.26 98 CYS C O 1
ATOM 5065 N N . PRO C 1 99 ? -11.763 17.901 29.682 1.00 41.89 99 PRO C N 1
ATOM 5066 C CA . PRO C 1 99 ? -13.123 17.919 30.205 1.00 23.61 99 PRO C CA 1
ATOM 5067 C C . PRO C 1 99 ? -13.087 17.861 31.741 1.00 35.07 99 PRO C C 1
ATOM 5068 O O . PRO C 1 99 ? -12.046 17.550 32.314 1.00 25.98 99 PRO C O 1
ATOM 5072 N N . PRO C 1 100 ? -14.161 18.250 32.422 1.00 99.78 100 PRO C N 1
ATOM 5073 C CA . PRO C 1 100 ? -14.137 18.284 33.891 1.00 99.78 100 PRO C CA 1
ATOM 5074 C C . PRO C 1 100 ? -13.885 16.978 34.643 1.00 42.89 100 PRO C C 1
ATOM 5075 O O . PRO C 1 100 ? -13.211 16.943 35.676 1.00 99.78 100 PRO C O 1
ATOM 5079 N N . HIS C 1 101 ? -14.401 15.897 34.080 1.00 43.46 101 HIS C N 1
ATOM 5080 C CA . HIS C 1 101 ? -14.244 14.562 34.643 1.00 24.64 101 HIS C CA 1
ATOM 5081 C C . HIS C 1 101 ? -12.870 13.919 34.333 1.00 22.18 101 HIS C C 1
ATOM 5082 O O . HIS C 1 101 ? -12.678 12.753 34.628 1.00 26.33 101 HIS C O 1
ATOM 5089 N N . VAL C 1 102 ? -11.931 14.629 33.702 1.00 19.60 102 VAL C N 1
ATOM 5090 C CA . VAL C 1 102 ? -10.646 14.029 33.339 1.00 19.02 102 VAL C CA 1
ATOM 5091 C C . VAL C 1 102 ? -9.591 14.601 34.271 1.00 27.67 102 VAL C C 1
ATOM 5092 O O . VAL C 1 102 ? -9.606 15.792 34.489 1.00 18.39 102 VAL C O 1
ATOM 5096 N N . THR C 1 103 ? -8.747 13.775 34.882 1.00 18.81 103 THR C N 1
ATOM 5097 C CA . THR C 1 103 ? -7.728 14.276 35.813 1.00 1.00 103 THR C CA 1
ATOM 5098 C C . THR C 1 103 ? -6.378 13.953 35.184 1.00 31.61 103 THR C C 1
ATOM 5099 O O . THR C 1 103 ? -6.164 12.853 34.647 1.00 24.11 103 THR C O 1
ATOM 5103 N N . ILE C 1 104 ? -5.488 14.939 35.259 1.00 17.98 104 ILE C N 1
ATOM 5104 C CA . ILE C 1 104 ? -4.127 14.784 34.763 1.00 20.06 104 ILE C CA 1
ATOM 5105 C C . ILE C 1 104 ? -3.257 14.844 36.015 1.00 11.37 104 ILE C C 1
ATOM 5106 O O . ILE C 1 104 ? -3.390 15.775 36.807 1.00 18.08 104 ILE C O 1
ATOM 5111 N N . MET C 1 105 ? -2.383 13.843 36.179 1.00 7.84 105 MET C N 1
ATOM 5112 C CA . MET C 1 105 ? -1.472 13.760 37.288 1.00 17.54 105 MET C CA 1
ATOM 5113 C C . MET C 1 105 ? -0.126 13.705 36.668 1.00 25.70 105 MET C C 1
ATOM 5114 O O . MET C 1 105 ? 0.059 13.069 35.656 1.00 16.21 105 MET C O 1
ATOM 5119 N N . GLN C 1 106 ? 0.837 14.260 37.375 1.00 16.30 106 GLN C N 1
ATOM 5120 C CA . GLN C 1 106 ? 2.175 14.216 36.871 1.00 18.82 106 GLN C CA 1
ATOM 5121 C C . GLN C 1 106 ? 3.078 13.599 37.981 1.00 17.52 106 GLN C C 1
ATOM 5122 O O . GLN C 1 106 ? 2.851 13.785 39.172 1.00 15.13 106 GLN C O 1
ATOM 5128 N N . VAL C 1 107 ? 4.137 12.919 37.547 1.00 15.76 107 VAL C N 1
ATOM 5129 C CA . VAL C 1 107 ? 5.131 12.328 38.409 1.00 15.06 107 VAL C CA 1
ATOM 5130 C C . VAL C 1 107 ? 6.453 12.554 37.638 1.00 8.89 107 VAL C C 1
ATOM 5131 O O . VAL C 1 107 ? 6.427 12.509 36.406 1.00 11.65 107 VAL C O 1
ATOM 5135 N N . ARG C 1 108 ? 7.558 12.803 38.330 1.00 23.99 108 ARG C N 1
ATOM 5136 C CA . ARG C 1 108 ? 8.813 13.098 37.639 1.00 6.80 108 ARG C CA 1
ATOM 5137 C C . ARG C 1 108 ? 9.628 11.877 37.436 1.00 7.97 108 ARG C C 1
ATOM 5138 O O . ARG C 1 108 ? 9.710 11.078 38.323 1.00 10.39 108 ARG C O 1
ATOM 5146 N N . GLN C 1 109 ? 10.197 11.724 36.261 1.00 6.17 109 GLN C N 1
ATOM 5147 C CA . GLN C 1 109 ? 10.965 10.522 36.077 1.00 16.24 109 GLN C CA 1
ATOM 5148 C C . GLN C 1 109 ? 12.259 10.654 36.816 1.00 16.18 109 GLN C C 1
ATOM 5149 O O . GLN C 1 109 ? 12.935 9.617 37.031 1.00 12.51 109 GLN C O 1
ATOM 5155 N N . GLY C 1 110 ? 12.704 11.861 37.105 1.00 37.61 110 GLY C N 1
ATOM 5156 C CA . GLY C 1 110 ? 14.009 11.933 37.792 1.00 42.64 110 GLY C CA 1
ATOM 5157 C C . GLY C 1 110 ? 15.220 11.284 37.085 1.00 39.72 110 GLY C C 1
ATOM 5158 O O . GLY C 1 110 ? 15.323 11.343 35.861 1.00 56.67 110 GLY C O 1
ATOM 5159 N N . LEU C 1 111 ? 16.147 10.694 37.848 1.00 59.24 111 LEU C N 1
ATOM 5160 C CA . LEU C 1 111 ? 17.349 10.059 37.267 1.00 99.78 111 LEU C CA 1
ATOM 5161 C C . LEU C 1 111 ? 17.130 8.800 36.408 1.00 46.58 111 LEU C C 1
ATOM 5162 O O . LEU C 1 111 ? 17.898 8.553 35.478 1.00 68.18 111 LEU C O 1
ATOM 5167 N N . ALA C 1 112 ? 16.068 8.047 36.717 1.00 99.78 112 ALA C N 1
ATOM 5168 C CA . ALA C 1 112 ? 15.642 6.805 36.049 1.00 99.78 112 ALA C CA 1
ATOM 5169 C C . ALA C 1 112 ? 15.738 6.894 34.541 1.00 32.04 112 ALA C C 1
ATOM 5170 O O . ALA C 1 112 ? 14.980 7.673 33.970 1.00 39.99 112 ALA C O 1
ATOM 5172 N N . LYS C 1 113 ? 16.584 6.112 33.872 1.00 32.22 113 LYS C N 1
ATOM 5173 C CA . LYS C 1 113 ? 16.579 6.191 32.407 1.00 27.13 113 LYS C CA 1
ATOM 5174 C C . LYS C 1 113 ? 15.848 5.052 31.680 1.00 17.52 113 LYS C C 1
ATOM 5175 O O . LYS C 1 113 ? 15.849 3.878 32.090 1.00 20.36 113 LYS C O 1
ATOM 5181 N N . GLY C 1 114 ? 15.257 5.375 30.538 1.00 26.23 114 GLY C N 1
ATOM 5182 C CA . GLY C 1 114 ? 14.571 4.321 29.823 1.00 27.24 114 GLY C CA 1
ATOM 5183 C C . GLY C 1 114 ? 13.053 4.411 30.008 1.00 11.01 114 GLY C C 1
ATOM 5184 O O . GLY C 1 114 ? 12.531 4.843 31.050 1.00 24.62 114 GLY C O 1
ATOM 5185 N N . LEU C 1 115 ? 12.393 3.894 28.978 1.00 22.29 115 LEU C N 1
ATOM 5186 C CA . LEU C 1 115 ? 10.942 3.844 28.920 1.00 15.12 115 LEU C CA 1
ATOM 5187 C C . LEU C 1 115 ? 10.337 2.939 29.948 1.00 20.05 115 LEU C C 1
ATOM 5188 O O . LEU C 1 115 ? 9.230 3.212 30.393 1.00 18.21 115 LEU C O 1
ATOM 5193 N N . GLY C 1 116 ? 11.031 1.847 30.275 1.00 27.60 116 GLY C N 1
ATOM 5194 C CA . GLY C 1 116 ? 10.588 0.890 31.289 1.00 18.87 116 GLY C CA 1
ATOM 5195 C C . GLY C 1 116 ? 10.585 1.611 32.633 1.00 13.13 116 GLY C C 1
ATOM 5196 O O . GLY C 1 116 ? 9.762 1.376 33.532 1.00 17.80 116 GLY C O 1
ATOM 5197 N N . HIS C 1 117 ? 11.580 2.481 32.779 1.00 17.63 117 HIS C N 1
ATOM 5198 C CA . HIS C 1 117 ? 11.636 3.266 34.001 1.00 5.90 117 HIS C CA 1
ATOM 5199 C C . HIS C 1 117 ? 10.541 4.277 34.031 1.00 15.16 117 HIS C C 1
ATOM 5200 O O . HIS C 1 117 ? 9.907 4.478 35.054 1.00 16.28 117 HIS C O 1
ATOM 5207 N N . ALA C 1 118 ? 10.337 4.928 32.908 1.00 10.39 118 ALA C N 1
ATOM 5208 C CA . ALA C 1 118 ? 9.283 5.900 32.879 1.00 12.28 118 ALA C CA 1
ATOM 5209 C C . ALA C 1 118 ? 8.004 5.212 33.303 1.00 17.98 118 ALA C C 1
ATOM 5210 O O . ALA C 1 118 ? 7.206 5.736 34.070 1.00 17.62 118 ALA C O 1
ATOM 5212 N N . VAL C 1 119 ? 7.719 4.069 32.715 1.00 19.00 119 VAL C N 1
ATOM 5213 C CA . VAL C 1 119 ? 6.459 3.423 33.105 1.00 2.70 119 VAL C CA 1
ATOM 5214 C C . VAL C 1 119 ? 6.536 3.036 34.569 1.00 13.57 119 VAL C C 1
ATOM 5215 O O . VAL C 1 119 ? 5.595 3.097 35.317 1.00 8.70 119 VAL C O 1
ATOM 5219 N N . LEU C 1 120 ? 7.695 2.555 34.999 1.00 8.25 120 LEU C N 1
ATOM 5220 C CA . LEU C 1 120 ? 7.716 2.085 36.394 1.00 7.06 120 LEU C CA 1
ATOM 5221 C C . LEU C 1 120 ? 7.365 3.226 37.380 1.00 14.38 120 LEU C C 1
ATOM 5222 O O . LEU C 1 120 ? 6.628 3.041 38.363 1.00 15.47 120 LEU C O 1
ATOM 5227 N N . CYS C 1 121 ? 7.855 4.432 37.066 1.00 29.35 121 CYS C N 1
ATOM 5228 C CA . CYS C 1 121 ? 7.573 5.640 37.870 1.00 10.38 121 CYS C CA 1
ATOM 5229 C C . CYS C 1 121 ? 6.116 5.949 38.250 1.00 17.13 121 CYS C C 1
ATOM 5230 O O . CYS C 1 121 ? 5.873 6.651 39.238 1.00 14.10 121 CYS C O 1
ATOM 5233 N N . ALA C 1 122 ? 5.170 5.418 37.495 1.00 8.93 122 ALA C N 1
ATOM 5234 C CA . ALA C 1 122 ? 3.718 5.663 37.615 1.00 13.06 122 ALA C CA 1
ATOM 5235 C C . ALA C 1 122 ? 3.064 4.570 38.493 1.00 10.58 122 ALA C C 1
ATOM 5236 O O . ALA C 1 122 ? 1.895 4.589 38.893 1.00 12.57 122 ALA C O 1
ATOM 5238 N N . HIS C 1 123 ? 3.875 3.560 38.773 1.00 14.80 123 HIS C N 1
ATOM 5239 C CA . HIS C 1 123 ? 3.392 2.435 39.530 1.00 13.47 123 HIS C CA 1
ATOM 5240 C C . HIS C 1 123 ? 2.686 2.888 40.788 1.00 22.72 123 HIS C C 1
ATOM 5241 O O . HIS C 1 123 ? 1.599 2.435 41.125 1.00 16.65 123 HIS C O 1
ATOM 5248 N N . PRO C 1 124 ? 3.303 3.815 41.503 1.00 13.08 124 PRO C N 1
ATOM 5249 C CA . PRO C 1 124 ? 2.671 4.269 42.755 1.00 12.71 124 PRO C CA 1
ATOM 5250 C C . PRO C 1 124 ? 1.348 4.945 42.489 1.00 33.66 124 PRO C C 1
ATOM 5251 O O . PRO C 1 124 ? 0.481 4.937 43.351 1.00 23.58 124 PRO C O 1
ATOM 5255 N N . VAL C 1 125 ? 1.140 5.484 41.296 1.00 26.07 125 VAL C N 1
ATOM 5256 C CA . VAL C 1 125 ? -0.165 6.151 41.104 1.00 11.53 125 VAL C CA 1
ATOM 5257 C C . VAL C 1 125 ? -1.194 5.178 40.610 1.00 16.58 125 VAL C C 1
ATOM 5258 O O . VAL C 1 125 ? -2.391 5.216 40.930 1.00 17.74 125 VAL C O 1
ATOM 5262 N N . VAL C 1 126 ? -0.676 4.300 39.748 1.00 14.21 126 VAL C N 1
ATOM 5263 C CA . VAL C 1 126 ? -1.539 3.302 39.121 1.00 13.23 126 VAL C CA 1
ATOM 5264 C C . VAL C 1 126 ? -2.097 2.203 40.030 1.00 43.49 126 VAL C C 1
ATOM 5265 O O . VAL C 1 126 ? -3.277 1.845 39.968 1.00 21.27 126 VAL C O 1
ATOM 5269 N N . GLY C 1 127 ? -1.177 1.680 40.839 1.00 29.87 127 GLY C N 1
ATOM 5270 C CA . GLY C 1 127 ? -1.394 0.609 41.793 1.00 24.69 127 GLY C CA 1
ATOM 5271 C C . GLY C 1 127 ? -1.084 -0.687 41.062 1.00 11.26 127 GLY C C 1
ATOM 5272 O O . GLY C 1 127 ? -0.645 -0.681 39.907 1.00 18.23 127 GLY C O 1
ATOM 5273 N N . ASP C 1 128 ? -1.374 -1.811 41.674 1.00 16.94 128 ASP C N 1
ATOM 5274 C CA . ASP C 1 128 ? -1.133 -3.099 41.016 1.00 10.17 128 ASP C CA 1
ATOM 5275 C C . ASP C 1 128 ? -2.378 -3.320 40.164 1.00 37.74 128 ASP C C 1
ATOM 5276 O O . ASP C 1 128 ? -3.205 -4.143 40.505 1.00 15.69 128 ASP C O 1
ATOM 5281 N N . GLU C 1 129 ? -2.494 -2.557 39.077 1.00 18.52 129 GLU C N 1
ATOM 5282 C CA . GLU C 1 129 ? -3.646 -2.569 38.213 1.00 36.31 129 GLU C CA 1
ATOM 5283 C C . GLU C 1 129 ? -3.141 -2.553 36.786 1.00 10.62 129 GLU C C 1
ATOM 5284 O O . GLU C 1 129 ? -1.984 -2.214 36.547 1.00 21.18 129 GLU C O 1
ATOM 5290 N N . PRO C 1 130 ? -3.955 -3.001 35.854 1.00 8.85 130 PRO C N 1
ATOM 5291 C CA . PRO C 1 130 ? -3.540 -2.983 34.434 1.00 8.47 130 PRO C CA 1
ATOM 5292 C C . PRO C 1 130 ? -3.563 -1.527 33.989 1.00 7.31 130 PRO C C 1
ATOM 5293 O O . PRO C 1 130 ? -4.238 -0.656 34.542 1.00 10.57 130 PRO C O 1
ATOM 5297 N N . VAL C 1 131 ? -2.864 -1.239 32.901 1.00 16.85 131 VAL C N 1
ATOM 5298 C CA . VAL C 1 131 ? -2.784 0.170 32.537 1.00 10.02 131 VAL C CA 1
ATOM 5299 C C . VAL C 1 131 ? -2.562 0.355 31.036 1.00 10.39 131 VAL C C 1
ATOM 5300 O O . VAL C 1 131 ? -2.075 -0.573 30.390 1.00 8.62 131 VAL C O 1
ATOM 5304 N N . ALA C 1 132 ? -2.816 1.534 30.484 1.00 14.20 132 ALA C N 1
ATOM 5305 C CA . ALA C 1 132 ? -2.526 1.732 29.075 1.00 4.91 132 ALA C CA 1
ATOM 5306 C C . ALA C 1 132 ? -1.206 2.512 29.065 1.00 6.32 132 ALA C C 1
ATOM 5307 O O . ALA C 1 132 ? -1.039 3.369 29.919 1.00 9.45 132 ALA C O 1
ATOM 5309 N N . VAL C 1 133 ? -0.347 2.257 28.076 1.00 6.13 133 VAL C N 1
ATOM 5310 C CA . VAL C 1 133 ? 0.904 2.968 27.946 1.00 1.00 133 VAL C CA 1
ATOM 5311 C C . VAL C 1 133 ? 0.861 3.591 26.575 1.00 10.21 133 VAL C C 1
ATOM 5312 O O . VAL C 1 133 ? 0.638 2.914 25.570 1.00 2.78 133 VAL C O 1
ATOM 5316 N N . ILE C 1 134 ? 0.900 4.917 26.553 1.00 3.70 134 ILE C N 1
ATOM 5317 C CA . ILE C 1 134 ? 0.781 5.701 25.316 1.00 8.17 134 ILE C CA 1
ATOM 5318 C C . ILE C 1 134 ? 1.956 6.534 24.976 1.00 16.46 134 ILE C C 1
ATOM 5319 O O . ILE C 1 134 ? 2.315 7.399 25.711 1.00 5.17 134 ILE C O 1
ATOM 5324 N N . LEU C 1 135 ? 2.540 6.308 23.827 1.00 4.26 135 LEU C N 1
ATOM 5325 C CA . LEU C 1 135 ? 3.641 7.176 23.438 1.00 21.88 135 LEU C CA 1
ATOM 5326 C C . LEU C 1 135 ? 3.074 8.347 22.658 1.00 21.94 135 LEU C C 1
ATOM 5327 O O . LEU C 1 135 ? 2.352 8.177 21.695 1.00 19.16 135 LEU C O 1
ATOM 5332 N N . PRO C 1 136 ? 3.404 9.542 23.130 1.00 10.48 136 PRO C N 1
ATOM 5333 C CA . PRO C 1 136 ? 2.857 10.792 22.643 1.00 11.92 136 PRO C CA 1
ATOM 5334 C C . PRO C 1 136 ? 3.163 11.385 21.279 1.00 23.19 136 PRO C C 1
ATOM 5335 O O . PRO C 1 136 ? 2.484 12.299 20.802 1.00 17.22 136 PRO C O 1
ATOM 5339 N N . ASP C 1 137 ? 4.226 10.873 20.689 1.00 16.74 137 ASP C N 1
ATOM 5340 C CA . ASP C 1 137 ? 4.675 11.325 19.362 1.00 6.68 137 ASP C CA 1
ATOM 5341 C C . ASP C 1 137 ? 4.091 10.516 18.263 1.00 8.26 137 ASP C C 1
ATOM 5342 O O . ASP C 1 137 ? 4.354 10.722 17.061 1.00 11.67 137 ASP C O 1
ATOM 5347 N N . VAL C 1 138 ? 3.221 9.591 18.661 1.00 5.01 138 VAL C N 1
ATOM 5348 C CA . VAL C 1 138 ? 2.589 8.856 17.574 1.00 1.62 138 VAL C CA 1
ATOM 5349 C C . VAL C 1 138 ? 1.140 9.255 17.759 1.00 17.97 138 VAL C C 1
ATOM 5350 O O . VAL C 1 138 ? 0.664 9.162 18.905 1.00 5.16 138 VAL C O 1
ATOM 5354 N N . ILE C 1 139 ? 0.515 9.790 16.702 1.00 7.64 139 ILE C N 1
ATOM 5355 C CA . ILE C 1 139 ? -0.870 10.254 16.703 1.00 16.28 139 ILE C CA 1
ATOM 5356 C C . ILE C 1 139 ? -1.763 9.304 15.920 1.00 16.08 139 ILE C C 1
ATOM 5357 O O . ILE C 1 139 ? -1.528 9.040 14.746 1.00 14.13 139 ILE C O 1
ATOM 5362 N N . LEU C 1 140 ? -2.837 8.851 16.563 1.00 14.40 140 LEU C N 1
ATOM 5363 C CA . LEU C 1 140 ? -3.791 7.962 15.915 1.00 11.92 140 LEU C CA 1
ATOM 5364 C C . LEU C 1 140 ? -4.883 8.823 15.311 1.00 8.93 140 LEU C C 1
ATOM 5365 O O . LEU C 1 140 ? -5.573 9.564 15.989 1.00 7.70 140 LEU C O 1
ATOM 5370 N N . ASP C 1 141 ? -4.972 8.729 13.972 1.00 9.45 141 ASP C N 1
ATOM 5371 C CA . ASP C 1 141 ? -5.928 9.521 13.214 1.00 14.93 141 ASP C CA 1
ATOM 5372 C C . ASP C 1 141 ? -7.403 9.459 13.608 1.00 16.44 141 ASP C C 1
ATOM 5373 O O . ASP C 1 141 ? -8.132 8.491 13.357 1.00 21.38 141 ASP C O 1
ATOM 5378 N N . GLU C 1 142 ? -7.871 10.522 14.244 1.00 14.92 142 GLU C N 1
ATOM 5379 C CA . GLU C 1 142 ? -9.282 10.557 14.600 1.00 5.66 142 GLU C CA 1
ATOM 5380 C C . GLU C 1 142 ? -10.252 10.509 13.445 1.00 16.53 142 GLU C C 1
ATOM 5381 O O . GLU C 1 142 ? -11.415 10.237 13.760 1.00 12.34 142 GLU C O 1
ATOM 5387 N N . TYR C 1 143 ? -9.838 10.775 12.194 1.00 18.79 143 TYR C N 1
ATOM 5388 C CA . TYR C 1 143 ? -10.802 10.733 11.095 1.00 25.96 143 TYR C CA 1
ATOM 5389 C C . TYR C 1 143 ? -10.857 9.363 10.446 1.00 32.10 143 TYR C C 1
ATOM 5390 O O . TYR C 1 143 ? -11.922 8.959 10.009 1.00 18.25 143 TYR C O 1
ATOM 5399 N N . GLU C 1 144 ? -9.721 8.685 10.367 1.00 20.70 144 GLU C N 1
ATOM 5400 C CA . GLU C 1 144 ? -9.627 7.369 9.799 1.00 13.99 144 GLU C CA 1
ATOM 5401 C C . GLU C 1 144 ? -10.119 6.188 10.619 1.00 11.41 144 GLU C C 1
ATOM 5402 O O . GLU C 1 144 ? -10.099 5.076 10.090 1.00 25.96 144 GLU C O 1
ATOM 5408 N N . SER C 1 145 ? -10.539 6.375 11.872 1.00 20.32 145 SER C N 1
ATOM 5409 C CA . SER C 1 145 ? -11.132 5.311 12.687 1.00 14.00 145 SER C CA 1
ATOM 5410 C C . SER C 1 145 ? -12.013 5.885 13.796 1.00 9.44 145 SER C C 1
ATOM 5411 O O . SER C 1 145 ? -11.988 7.098 14.081 1.00 21.08 145 SER C O 1
ATOM 5414 N N . ASP C 1 146 ? -12.737 5.059 14.529 1.00 11.97 146 ASP C N 1
ATOM 5415 C CA . ASP C 1 146 ? -13.501 5.645 15.625 1.00 14.53 146 ASP C CA 1
ATOM 5416 C C . ASP C 1 146 ? -12.754 5.402 16.937 1.00 32.08 146 ASP C C 1
ATOM 5417 O O . ASP C 1 146 ? -12.837 4.334 17.520 1.00 20.86 146 ASP C O 1
ATOM 5422 N N . LEU C 1 147 ? -11.997 6.394 17.401 1.00 18.22 147 LEU C N 1
ATOM 5423 C CA . LEU C 1 147 ? -11.253 6.217 18.617 1.00 4.55 147 LEU C CA 1
ATOM 5424 C C . LEU C 1 147 ? -12.066 5.851 19.833 1.00 17.61 147 LEU C C 1
ATOM 5425 O O . LEU C 1 147 ? -11.447 5.493 20.839 1.00 13.22 147 LEU C O 1
ATOM 5430 N N . SER C 1 148 ? -13.400 5.907 19.740 1.00 17.99 148 SER C N 1
ATOM 5431 C CA . SER C 1 148 ? -14.233 5.559 20.914 1.00 1.00 148 SER C CA 1
ATOM 5432 C C . SER C 1 148 ? -14.560 4.083 20.904 1.00 23.02 148 SER C C 1
ATOM 5433 O O . SER C 1 148 ? -15.106 3.562 21.868 1.00 16.73 148 SER C O 1
ATOM 5436 N N . GLN C 1 149 ? -14.230 3.409 19.807 1.00 5.79 149 GLN C N 1
ATOM 5437 C CA . GLN C 1 149 ? -14.534 1.990 19.651 1.00 15.99 149 GLN C CA 1
ATOM 5438 C C . GLN C 1 149 ? -13.395 1.164 19.137 1.00 17.06 149 GLN C C 1
ATOM 5439 O O . GLN C 1 149 ? -13.345 -0.068 19.270 1.00 17.98 149 GLN C O 1
ATOM 5445 N N . ASP C 1 150 ? -12.523 1.839 18.422 1.00 14.77 150 ASP C N 1
ATOM 5446 C CA . ASP C 1 150 ? -11.375 1.157 17.856 1.00 10.11 150 ASP C CA 1
ATOM 5447 C C . ASP C 1 150 ? -10.112 1.507 18.587 1.00 14.34 150 ASP C C 1
ATOM 5448 O O . ASP C 1 150 ? -10.101 2.231 19.593 1.00 20.30 150 ASP C O 1
ATOM 5453 N N . ASN C 1 151 ? -9.097 0.778 18.110 1.00 12.62 151 ASN C N 1
ATOM 5454 C CA . ASN C 1 151 ? -7.745 0.976 18.604 1.00 4.52 151 ASN C CA 1
ATOM 5455 C C . ASN C 1 151 ? -7.652 0.920 20.112 1.00 28.43 151 ASN C C 1
ATOM 5456 O O . ASN C 1 151 ? -8.134 -0.044 20.707 1.00 18.48 151 ASN C O 1
ATOM 5461 N N . LEU C 1 152 ? -7.095 1.929 20.768 1.00 12.11 152 LEU C N 1
ATOM 5462 C CA . LEU C 1 152 ? -7.048 1.848 22.263 1.00 2.90 152 LEU C CA 1
ATOM 5463 C C . LEU C 1 152 ? -8.351 1.406 22.901 1.00 11.78 152 LEU C C 1
ATOM 5464 O O . LEU C 1 152 ? -8.355 0.588 23.852 1.00 8.33 152 LEU C O 1
ATOM 5469 N N . ALA C 1 153 ? -9.454 1.862 22.327 1.00 9.44 153 ALA C N 1
ATOM 5470 C CA . ALA C 1 153 ? -10.734 1.492 22.916 1.00 14.00 153 ALA C CA 1
ATOM 5471 C C . ALA C 1 153 ? -11.008 0.012 22.784 1.00 29.59 153 ALA C C 1
ATOM 5472 O O . ALA C 1 153 ? -11.525 -0.623 23.682 1.00 12.23 153 ALA C O 1
ATOM 5474 N N . GLU C 1 154 ? -10.670 -0.561 21.648 1.00 8.17 154 GLU C N 1
ATOM 5475 C CA . GLU C 1 154 ? -10.903 -1.992 21.430 1.00 14.37 154 GLU C CA 1
ATOM 5476 C C . GLU C 1 154 ? -9.843 -2.843 22.143 1.00 14.64 154 GLU C C 1
ATOM 5477 O O . GLU C 1 154 ? -10.089 -3.992 22.567 1.00 8.82 154 GLU C O 1
ATOM 5483 N N . MET C 1 155 ? -8.599 -2.356 22.185 1.00 9.28 155 MET C N 1
ATOM 5484 C CA . MET C 1 155 ? -7.624 -3.188 22.878 1.00 4.11 155 MET C CA 1
ATOM 5485 C C . MET C 1 155 ? -8.072 -3.253 24.355 1.00 6.15 155 MET C C 1
ATOM 5486 O O . MET C 1 155 ? -7.826 -4.214 25.068 1.00 10.88 155 MET C O 1
ATOM 5491 N N . ILE C 1 156 ? -8.620 -2.162 24.873 1.00 1.00 156 ILE C N 1
ATOM 5492 C CA . ILE C 1 156 ? -9.016 -2.286 26.294 1.00 5.90 156 ILE C CA 1
ATOM 5493 C C . ILE C 1 156 ? -10.104 -3.387 26.431 1.00 19.05 156 ILE C C 1
ATOM 5494 O O . ILE C 1 156 ? -10.074 -4.236 27.354 1.00 14.54 156 ILE C O 1
ATOM 5499 N N . ARG C 1 157 ? -11.089 -3.373 25.542 1.00 23.60 157 ARG C N 1
ATOM 5500 C CA . ARG C 1 157 ? -12.156 -4.394 25.599 1.00 10.81 157 ARG C CA 1
ATOM 5501 C C . ARG C 1 157 ? -11.615 -5.796 25.442 1.00 28.93 157 ARG C C 1
ATOM 5502 O O . ARG C 1 157 ? -12.095 -6.716 26.052 1.00 10.58 157 ARG C O 1
ATOM 5510 N N . ARG C 1 158 ? -10.674 -6.000 24.536 1.00 15.82 158 ARG C N 1
ATOM 5511 C CA . ARG C 1 158 ? -10.117 -7.317 24.374 1.00 11.77 158 ARG C CA 1
ATOM 5512 C C . ARG C 1 158 ? -9.385 -7.796 25.655 1.00 23.40 158 ARG C C 1
ATOM 5513 O O . ARG C 1 158 ? -9.450 -8.954 26.102 1.00 10.45 158 ARG C O 1
ATOM 5521 N N . PHE C 1 159 ? -8.669 -6.876 26.285 1.00 8.40 159 PHE C N 1
ATOM 5522 C CA . PHE C 1 159 ? -8.000 -7.215 27.503 1.00 17.65 159 PHE C CA 1
ATOM 5523 C C . PHE C 1 159 ? -9.089 -7.537 28.521 1.00 4.08 159 PHE C C 1
ATOM 5524 O O . PHE C 1 159 ? -8.947 -8.539 29.268 1.00 10.15 159 PHE C O 1
ATOM 5532 N N . ASP C 1 160 ? -10.201 -6.800 28.608 1.00 13.24 160 ASP C N 1
ATOM 5533 C CA . ASP C 1 160 ? -11.214 -7.218 29.601 1.00 5.80 160 ASP C CA 1
ATOM 5534 C C . ASP C 1 160 ? -11.857 -8.582 29.303 1.00 8.87 160 ASP C C 1
ATOM 5535 O O . ASP C 1 160 ? -12.289 -9.291 30.242 1.00 18.24 160 ASP C O 1
ATOM 5540 N N . GLU C 1 161 ? -11.901 -8.931 28.033 1.00 15.29 161 GLU C N 1
ATOM 5541 C CA . GLU C 1 161 ? -12.537 -10.184 27.660 1.00 8.52 161 GLU C CA 1
ATOM 5542 C C . GLU C 1 161 ? -11.630 -11.404 27.753 1.00 14.61 161 GLU C C 1
ATOM 5543 O O . GLU C 1 161 ? -12.127 -12.539 27.749 1.00 17.07 161 GLU C O 1
ATOM 5549 N N . THR C 1 162 ? -10.325 -11.191 27.744 1.00 7.01 162 THR C N 1
ATOM 5550 C CA . THR C 1 162 ? -9.403 -12.316 27.766 1.00 9.73 162 THR C CA 1
ATOM 5551 C C . THR C 1 162 ? -8.326 -12.256 28.849 1.00 23.70 162 THR C C 1
ATOM 5552 O O . THR C 1 162 ? -7.662 -13.246 29.098 1.00 24.05 162 THR C O 1
ATOM 5556 N N . GLY C 1 163 ? -8.095 -11.114 29.465 1.00 13.51 163 GLY C N 1
ATOM 5557 C CA . GLY C 1 163 ? -7.059 -11.004 30.482 1.00 8.24 163 GLY C CA 1
ATOM 5558 C C . GLY C 1 163 ? -5.735 -10.816 29.801 1.00 18.35 163 GLY C C 1
ATOM 5559 O O . GLY C 1 163 ? -4.729 -10.643 30.485 1.00 11.44 163 GLY C O 1
ATOM 5560 N N . HIS C 1 164 ? -5.691 -10.910 28.476 1.00 8.02 164 HIS C N 1
ATOM 5561 C CA . HIS C 1 164 ? -4.390 -10.773 27.782 1.00 19.75 164 HIS C CA 1
ATOM 5562 C C . HIS C 1 164 ? -3.993 -9.341 27.431 1.00 17.98 164 HIS C C 1
ATOM 5563 O O . HIS C 1 164 ? -4.811 -8.604 26.900 1.00 12.17 164 HIS C O 1
ATOM 5570 N N . SER C 1 165 ? -2.721 -9.023 27.677 1.00 16.41 165 SER C N 1
ATOM 5571 C CA . SER C 1 165 ? -2.164 -7.707 27.404 1.00 11.00 165 SER C CA 1
ATOM 5572 C C . SER C 1 165 ? -2.269 -7.530 25.917 1.00 16.52 165 SER C C 1
ATOM 5573 O O . SER C 1 165 ? -2.217 -8.544 25.276 1.00 10.38 165 SER C O 1
ATOM 5576 N N . GLN C 1 166 ? -2.394 -6.293 25.429 1.00 19.68 166 GLN C N 1
ATOM 5577 C CA . GLN C 1 166 ? -2.572 -5.961 24.009 1.00 1.00 166 GLN C CA 1
ATOM 5578 C C . GLN C 1 166 ? -1.405 -5.070 23.553 1.00 14.97 166 GLN C C 1
ATOM 5579 O O . GLN C 1 166 ? -1.033 -4.105 24.239 1.00 10.61 166 GLN C O 1
ATOM 5585 N N . ILE C 1 167 ? -0.824 -5.373 22.398 1.00 13.32 167 ILE C N 1
ATOM 5586 C CA . ILE C 1 167 ? 0.219 -4.531 21.813 1.00 10.67 167 ILE C CA 1
ATOM 5587 C C . ILE C 1 167 ? -0.141 -4.176 20.377 1.00 18.89 167 ILE C C 1
ATOM 5588 O O . ILE C 1 167 ? -0.129 -5.038 19.496 1.00 18.86 167 ILE C O 1
ATOM 5593 N N . MET C 1 168 ? -0.470 -2.909 20.157 1.00 15.01 168 MET C N 1
ATOM 5594 C CA . MET C 1 168 ? -0.870 -2.434 18.840 1.00 12.70 168 MET C CA 1
ATOM 5595 C C . MET C 1 168 ? 0.249 -2.546 17.841 1.00 10.93 168 MET C C 1
ATOM 5596 O O . MET C 1 168 ? 1.379 -2.125 18.163 1.00 14.43 168 MET C O 1
ATOM 5601 N N . VAL C 1 169 ? -0.044 -3.108 16.651 1.00 16.58 169 VAL C N 1
ATOM 5602 C CA . VAL C 1 169 ? 0.972 -3.201 15.593 1.00 10.86 169 VAL C CA 1
ATOM 5603 C C . VAL C 1 169 ? 0.309 -2.714 14.327 1.00 9.83 169 VAL C C 1
ATOM 5604 O O . VAL C 1 169 ? -0.939 -2.630 14.228 1.00 15.81 169 VAL C O 1
ATOM 5608 N N . GLU C 1 170 ? 1.143 -2.497 13.319 1.00 11.32 170 GLU C N 1
ATOM 5609 C CA . GLU C 1 170 ? 0.615 -2.146 12.005 1.00 4.74 170 GLU C CA 1
ATOM 5610 C C . GLU C 1 170 ? 1.509 -2.697 10.883 1.00 12.87 170 GLU C C 1
ATOM 5611 O O . GLU C 1 170 ? 2.729 -2.831 11.105 1.00 17.62 170 GLU C O 1
ATOM 5617 N N . PRO C 1 171 ? 0.927 -2.962 9.693 1.00 17.03 171 PRO C N 1
ATOM 5618 C CA . PRO C 1 171 ? 1.728 -3.472 8.568 1.00 16.65 171 PRO C CA 1
ATOM 5619 C C . PRO C 1 171 ? 2.634 -2.518 7.814 1.00 29.68 171 PRO C C 1
ATOM 5620 O O . PRO C 1 171 ? 2.218 -1.475 7.311 1.00 57.88 171 PRO C O 1
ATOM 5624 N N . VAL C 1 172 ? 3.891 -2.944 7.754 1.00 30.30 172 VAL C N 1
ATOM 5625 C CA . VAL C 1 172 ? 4.982 -2.277 7.066 1.00 29.57 172 VAL C CA 1
ATOM 5626 C C . VAL C 1 172 ? 5.604 -3.040 5.888 1.00 72.98 172 VAL C C 1
ATOM 5627 O O . VAL C 1 172 ? 5.981 -4.205 6.001 1.00 27.36 172 VAL C O 1
ATOM 5631 N N . ALA C 1 173 ? 5.748 -2.356 4.757 1.00 23.96 173 ALA C N 1
ATOM 5632 C CA . ALA C 1 173 ? 6.392 -2.910 3.561 1.00 22.63 173 ALA C CA 1
ATOM 5633 C C . ALA C 1 173 ? 7.860 -3.198 3.868 1.00 31.26 173 ALA C C 1
ATOM 5634 O O . ALA C 1 173 ? 8.428 -4.199 3.418 1.00 31.77 173 ALA C O 1
ATOM 5636 N N . ASP C 1 174 ? 8.466 -2.323 4.662 1.00 14.85 174 ASP C N 1
ATOM 5637 C CA . ASP C 1 174 ? 9.879 -2.500 4.988 1.00 11.08 174 ASP C CA 1
ATOM 5638 C C . ASP C 1 174 ? 10.073 -2.983 6.422 1.00 42.49 174 ASP C C 1
ATOM 5639 O O . ASP C 1 174 ? 9.817 -2.214 7.329 1.00 33.86 174 ASP C O 1
ATOM 5644 N N . VAL C 1 175 ? 10.482 -4.227 6.670 1.00 33.68 175 VAL C N 1
ATOM 5645 C CA . VAL C 1 175 ? 10.614 -4.723 8.049 1.00 44.58 175 VAL C CA 1
ATOM 5646 C C . VAL C 1 175 ? 11.974 -4.488 8.667 1.00 22.95 175 VAL C C 1
ATOM 5647 O O . VAL C 1 175 ? 12.208 -4.720 9.847 1.00 87.47 175 VAL C O 1
ATOM 5651 N N . THR C 1 176 ? 12.887 -4.050 7.826 1.00 62.36 176 THR C N 1
ATOM 5652 C CA . THR C 1 176 ? 14.257 -3.812 8.228 1.00 20.31 176 THR C CA 1
ATOM 5653 C C . THR C 1 176 ? 14.428 -2.576 9.079 1.00 55.99 176 THR C C 1
ATOM 5654 O O . THR C 1 176 ? 15.505 -2.302 9.619 1.00 75.84 176 THR C O 1
ATOM 5658 N N . ALA C 1 177 ? 13.357 -1.813 9.193 1.00 34.69 177 ALA C N 1
ATOM 5659 C CA . ALA C 1 177 ? 13.467 -0.608 9.977 1.00 37.84 177 ALA C CA 1
ATOM 5660 C C . ALA C 1 177 ? 12.534 -0.638 11.172 1.00 64.16 177 ALA C C 1
ATOM 5661 O O . ALA C 1 177 ? 12.284 0.398 11.785 1.00 32.73 177 ALA C O 1
ATOM 5663 N N . TYR C 1 178 ? 12.026 -1.809 11.547 1.00 31.00 178 TYR C N 1
ATOM 5664 C CA . TYR C 1 178 ? 11.166 -1.797 12.726 1.00 68.27 178 TYR C CA 1
ATOM 5665 C C . TYR C 1 178 ? 11.231 -2.925 13.759 1.00 27.85 178 TYR C C 1
ATOM 5666 O O . TYR C 1 178 ? 11.981 -3.890 13.596 1.00 36.45 178 TYR C O 1
ATOM 5675 N N . GLY C 1 179 ? 10.407 -2.752 14.793 1.00 52.73 179 GLY C N 1
ATOM 5676 C CA . GLY C 1 179 ? 10.217 -3.683 15.892 1.00 63.97 179 GLY C CA 1
ATOM 5677 C C . GLY C 1 179 ? 9.024 -4.487 15.399 1.00 85.60 179 GLY C C 1
ATOM 5678 O O . GLY C 1 179 ? 7.875 -4.036 15.516 1.00 29.42 179 GLY C O 1
ATOM 5679 N N . VAL C 1 180 ? 9.347 -5.649 14.821 1.00 29.73 180 VAL C N 1
ATOM 5680 C CA . VAL C 1 180 ? 8.400 -6.605 14.236 1.00 53.09 180 VAL C CA 1
ATOM 5681 C C . VAL C 1 180 ? 8.020 -7.797 15.119 1.00 44.09 180 VAL C C 1
ATOM 5682 O O . VAL C 1 180 ? 8.880 -8.491 15.650 1.00 14.47 180 VAL C O 1
ATOM 5686 N N . VAL C 1 181 ? 6.731 -8.065 15.271 1.00 25.62 181 VAL C N 1
ATOM 5687 C CA . VAL C 1 181 ? 6.291 -9.152 16.121 1.00 19.25 181 VAL C CA 1
ATOM 5688 C C . VAL C 1 181 ? 6.207 -10.537 15.509 1.00 19.70 181 VAL C C 1
ATOM 5689 O O . VAL C 1 181 ? 6.098 -10.678 14.300 1.00 21.83 181 VAL C O 1
ATOM 5693 N N . ASP C 1 182 ? 6.207 -11.575 16.341 1.00 23.39 182 ASP C N 1
ATOM 5694 C CA . ASP C 1 182 ? 6.089 -12.909 15.774 1.00 18.27 182 ASP C CA 1
ATOM 5695 C C . ASP C 1 182 ? 4.758 -13.483 16.202 1.00 8.58 182 ASP C C 1
ATOM 5696 O O . ASP C 1 182 ? 4.550 -13.759 17.402 1.00 17.08 182 ASP C O 1
ATOM 5701 N N . CYS C 1 183 ? 3.850 -13.649 15.267 1.00 16.00 183 CYS C N 1
ATOM 5702 C CA . CYS C 1 183 ? 2.621 -14.193 15.806 1.00 4.45 183 CYS C CA 1
ATOM 5703 C C . CYS C 1 183 ? 2.561 -15.637 15.235 1.00 26.05 183 CYS C C 1
ATOM 5704 O O . CYS C 1 183 ? 1.493 -16.085 14.842 1.00 24.26 183 CYS C O 1
ATOM 5707 N N . LYS C 1 184 ? 3.674 -16.354 15.194 1.00 28.20 184 LYS C N 1
ATOM 5708 C CA . LYS C 1 184 ? 3.681 -17.711 14.642 1.00 48.69 184 LYS C CA 1
ATOM 5709 C C . LYS C 1 184 ? 2.933 -17.900 13.315 1.00 64.94 184 LYS C C 1
ATOM 5710 O O . LYS C 1 184 ? 2.262 -18.899 13.055 1.00 56.34 184 LYS C O 1
ATOM 5716 N N . GLY C 1 185 ? 3.074 -16.885 12.478 1.00 24.39 185 GLY C N 1
ATOM 5717 C CA . GLY C 1 185 ? 2.532 -16.822 11.133 1.00 15.34 185 GLY C CA 1
ATOM 5718 C C . GLY C 1 185 ? 1.027 -16.749 10.966 1.00 20.42 185 GLY C C 1
ATOM 5719 O O . GLY C 1 185 ? 0.474 -16.856 9.847 1.00 21.32 185 GLY C O 1
ATOM 5720 N N . VAL C 1 186 ? 0.335 -16.549 12.073 1.00 18.66 186 VAL C N 1
ATOM 5721 C CA . VAL C 1 186 ? -1.108 -16.425 11.924 1.00 26.67 186 VAL C CA 1
ATOM 5722 C C . VAL C 1 186 ? -1.438 -15.043 11.361 1.00 43.33 186 VAL C C 1
ATOM 5723 O O . VAL C 1 186 ? -0.876 -14.039 11.795 1.00 45.34 186 VAL C O 1
ATOM 5727 N N . GLU C 1 187 ? -2.338 -14.988 10.388 1.00 34.64 187 GLU C N 1
ATOM 5728 C CA . GLU C 1 187 ? -2.693 -13.700 9.842 1.00 29.65 187 GLU C CA 1
ATOM 5729 C C . GLU C 1 187 ? -3.596 -12.814 10.728 1.00 16.30 187 GLU C C 1
ATOM 5730 O O . GLU C 1 187 ? -4.464 -13.304 11.456 1.00 31.46 187 GLU C O 1
ATOM 5736 N N . LEU C 1 188 ? -3.372 -11.505 10.638 1.00 45.67 188 LEU C N 1
ATOM 5737 C CA . LEU C 1 188 ? -4.148 -10.558 11.419 1.00 29.67 188 LEU C CA 1
ATOM 5738 C C . LEU C 1 188 ? -4.870 -9.594 10.514 1.00 24.69 188 LEU C C 1
ATOM 5739 O O . LEU C 1 188 ? -4.268 -8.983 9.641 1.00 17.81 188 LEU C O 1
ATOM 5744 N N . ALA C 1 189 ? -6.143 -9.368 10.788 1.00 19.22 189 ALA C N 1
ATOM 5745 C CA . ALA C 1 189 ? -6.879 -8.361 10.046 1.00 9.03 189 ALA C CA 1
ATOM 5746 C C . ALA C 1 189 ? -7.091 -7.118 10.982 1.00 52.90 189 ALA C C 1
ATOM 5747 O O . ALA C 1 189 ? -7.125 -7.227 12.227 1.00 22.07 189 ALA C O 1
ATOM 5749 N N . PRO C 1 190 ? -7.288 -5.920 10.425 1.00 42.04 190 PRO C N 1
ATOM 5750 C CA . PRO C 1 190 ? -7.538 -4.820 11.349 1.00 23.22 190 PRO C CA 1
ATOM 5751 C C . PRO C 1 190 ? -8.510 -5.112 12.513 1.00 16.46 190 PRO C C 1
ATOM 5752 O O . PRO C 1 190 ? -9.563 -5.644 12.264 1.00 22.96 190 PRO C O 1
ATOM 5756 N N . GLY C 1 191 ? -8.209 -4.722 13.751 1.00 9.72 191 GLY C N 1
ATOM 5757 C CA . GLY C 1 191 ? -9.194 -4.937 14.789 1.00 6.95 191 GLY C CA 1
ATOM 5758 C C . GLY C 1 191 ? -9.103 -6.230 15.546 1.00 10.93 191 GLY C C 1
ATOM 5759 O O . GLY C 1 191 ? -9.701 -6.351 16.627 1.00 9.66 191 GLY C O 1
ATOM 5760 N N . GLU C 1 192 ? -8.326 -7.160 14.993 1.00 13.68 192 GLU C N 1
ATOM 5761 C CA . GLU C 1 192 ? -8.080 -8.531 15.504 1.00 18.98 192 GLU C CA 1
ATOM 5762 C C . GLU C 1 192 ? -6.846 -8.560 16.373 1.00 35.51 192 GLU C C 1
ATOM 5763 O O . GLU C 1 192 ? -5.873 -7.841 16.084 1.00 24.84 192 GLU C O 1
ATOM 5769 N N . SER C 1 193 ? -6.890 -9.431 17.393 1.00 19.60 193 SER C N 1
ATOM 5770 C CA . SER C 1 193 ? -5.756 -9.587 18.295 1.00 4.67 193 SER C CA 1
ATOM 5771 C C . SER C 1 193 ? -5.461 -11.069 18.234 1.00 16.65 193 SER C C 1
ATOM 5772 O O . SER C 1 193 ? -6.362 -11.893 18.371 1.00 12.67 193 SER C O 1
ATOM 5775 N N . VAL C 1 194 ? -4.185 -11.392 18.208 1.00 5.64 194 VAL C N 1
ATOM 5776 C CA . VAL C 1 194 ? -3.734 -12.771 18.123 1.00 13.77 194 VAL C CA 1
ATOM 5777 C C . VAL C 1 194 ? -2.415 -12.867 18.903 1.00 35.53 194 VAL C C 1
ATOM 5778 O O . VAL C 1 194 ? -1.579 -11.977 18.807 1.00 17.89 194 VAL C O 1
ATOM 5782 N N . PRO C 1 195 ? -2.198 -13.945 19.649 1.00 25.78 195 PRO C N 1
ATOM 5783 C CA . PRO C 1 195 ? -0.986 -14.099 20.440 1.00 9.98 195 PRO C CA 1
ATOM 5784 C C . PRO C 1 195 ? 0.331 -13.835 19.732 1.00 10.42 195 PRO C C 1
ATOM 5785 O O . PRO C 1 195 ? 0.518 -14.206 18.570 1.00 30.93 195 PRO C O 1
ATOM 5789 N N . MET C 1 196 ? 1.257 -13.193 20.422 1.00 14.69 196 MET C N 1
ATOM 5790 C CA . MET C 1 196 ? 2.543 -12.943 19.802 1.00 27.11 196 MET C CA 1
ATOM 5791 C C . MET C 1 196 ? 3.445 -13.563 20.830 1.00 16.53 196 MET C C 1
ATOM 5792 O O . MET C 1 196 ? 3.236 -13.554 22.053 1.00 19.89 196 MET C O 1
ATOM 5797 N N . VAL C 1 197 ? 4.463 -14.177 20.281 1.00 32.78 197 VAL C N 1
ATOM 5798 C CA . VAL C 1 197 ? 5.406 -14.919 21.075 1.00 33.75 197 VAL C CA 1
ATOM 5799 C C . VAL C 1 197 ? 6.766 -14.226 21.132 1.00 24.75 197 VAL C C 1
ATOM 5800 O O . VAL C 1 197 ? 7.701 -14.662 21.818 1.00 26.63 197 VAL C O 1
ATOM 5804 N N . GLY C 1 198 ? 6.894 -13.102 20.436 1.00 19.97 198 GLY C N 1
ATOM 5805 C CA . GLY C 1 198 ? 8.186 -12.463 20.484 1.00 23.19 198 GLY C CA 1
ATOM 5806 C C . GLY C 1 198 ? 8.212 -11.264 19.581 1.00 16.47 198 GLY C C 1
ATOM 5807 O O . GLY C 1 198 ? 7.198 -10.925 18.957 1.00 16.51 198 GLY C O 1
ATOM 5808 N N . VAL C 1 199 ? 9.370 -10.621 19.625 1.00 32.24 199 VAL C N 1
ATOM 5809 C CA . VAL C 1 199 ? 9.568 -9.399 18.889 1.00 17.96 199 VAL C CA 1
ATOM 5810 C C . VAL C 1 199 ? 10.975 -9.382 18.333 1.00 15.23 199 VAL C C 1
ATOM 5811 O O . VAL C 1 199 ? 11.928 -9.750 19.013 1.00 41.59 199 VAL C O 1
ATOM 5815 N N . VAL C 1 200 ? 11.112 -8.994 17.079 1.00 52.96 200 VAL C N 1
ATOM 5816 C CA . VAL C 1 200 ? 12.427 -8.978 16.472 1.00 72.72 200 VAL C CA 1
ATOM 5817 C C . VAL C 1 200 ? 12.930 -7.562 16.236 1.00 40.13 200 VAL C C 1
ATOM 5818 O O . VAL C 1 200 ? 12.475 -6.915 15.300 1.00 33.07 200 VAL C O 1
ATOM 5822 N N . PRO C 1 203 ? 14.871 -6.749 11.963 1.00 53.00 203 PRO C N 1
ATOM 5823 C CA . PRO C 1 203 ? 14.705 -8.131 11.488 1.00 32.36 203 PRO C CA 1
ATOM 5824 C C . PRO C 1 203 ? 15.237 -7.996 10.114 1.00 39.86 203 PRO C C 1
ATOM 5825 O O . PRO C 1 203 ? 14.988 -6.976 9.486 1.00 40.16 203 PRO C O 1
ATOM 5829 N N . LYS C 1 204 ? 15.977 -9.000 9.649 1.00 57.76 204 LYS C N 1
ATOM 5830 C CA . LYS C 1 204 ? 16.458 -8.852 8.293 1.00 33.33 204 LYS C CA 1
ATOM 5831 C C . LYS C 1 204 ? 15.092 -9.077 7.656 1.00 30.60 204 LYS C C 1
ATOM 5832 O O . LYS C 1 204 ? 14.085 -9.065 8.363 1.00 99.78 204 LYS C O 1
ATOM 5838 N N . ALA C 1 205 ? 15.056 -9.285 6.349 1.00 51.08 205 ALA C N 1
ATOM 5839 C CA . ALA C 1 205 ? 13.787 -9.515 5.657 1.00 99.78 205 ALA C CA 1
ATOM 5840 C C . ALA C 1 205 ? 13.466 -10.968 5.347 1.00 44.71 205 ALA C C 1
ATOM 5841 O O . ALA C 1 205 ? 12.304 -11.366 5.443 1.00 84.72 205 ALA C O 1
ATOM 5843 N N . ASP C 1 206 ? 14.461 -11.780 4.992 1.00 82.72 206 ASP C N 1
ATOM 5844 C CA . ASP C 1 206 ? 14.172 -13.184 4.697 1.00 99.78 206 ASP C CA 1
ATOM 5845 C C . ASP C 1 206 ? 13.759 -13.989 5.928 1.00 41.61 206 ASP C C 1
ATOM 5846 O O . ASP C 1 206 ? 13.088 -15.016 5.827 1.00 99.78 206 ASP C O 1
ATOM 5851 N N . VAL C 1 207 ? 14.140 -13.489 7.098 1.00 41.69 207 VAL C N 1
ATOM 5852 C CA . VAL C 1 207 ? 13.830 -14.161 8.358 1.00 81.03 207 VAL C CA 1
ATOM 5853 C C . VAL C 1 207 ? 12.784 -13.473 9.224 1.00 49.25 207 VAL C C 1
ATOM 5854 O O . VAL C 1 207 ? 12.569 -13.863 10.370 1.00 74.08 207 VAL C O 1
ATOM 5858 N N . ALA C 1 208 ? 12.136 -12.448 8.685 1.00 49.79 208 ALA C N 1
ATOM 5859 C CA . ALA C 1 208 ? 11.124 -11.773 9.476 1.00 33.01 208 ALA C CA 1
ATOM 5860 C C . ALA C 1 208 ? 9.926 -12.684 9.750 1.00 36.12 208 ALA C C 1
ATOM 5861 O O . ALA C 1 208 ? 9.463 -13.463 8.896 1.00 37.02 208 ALA C O 1
ATOM 5863 N N . PRO C 1 209 ? 9.445 -12.616 10.989 1.00 29.61 209 PRO C N 1
ATOM 5864 C CA . PRO C 1 209 ? 8.304 -13.455 11.372 1.00 16.09 209 PRO C CA 1
ATOM 5865 C C . PRO C 1 209 ? 6.970 -12.872 10.960 1.00 22.38 209 PRO C C 1
ATOM 5866 O O . PRO C 1 209 ? 5.973 -13.587 11.036 1.00 23.08 209 PRO C O 1
ATOM 5870 N N . SER C 1 210 ? 6.953 -11.596 10.579 1.00 24.55 210 SER C N 1
ATOM 5871 C CA . SER C 1 210 ? 5.719 -10.933 10.133 1.00 17.12 210 SER C CA 1
ATOM 5872 C C . SER C 1 210 ? 6.072 -9.571 9.546 1.00 20.69 210 SER C C 1
ATOM 5873 O O . SER C 1 210 ? 7.243 -9.188 9.515 1.00 25.60 210 SER C O 1
ATOM 5876 N N . ASN C 1 211 ? 5.024 -8.890 9.078 1.00 28.88 211 ASN C N 1
ATOM 5877 C CA . ASN C 1 211 ? 5.065 -7.535 8.518 1.00 37.81 211 ASN C CA 1
ATOM 5878 C C . ASN C 1 211 ? 4.510 -6.553 9.544 1.00 57.60 211 ASN C C 1
ATOM 5879 O O . ASN C 1 211 ? 4.346 -5.381 9.233 1.00 33.48 211 ASN C O 1
ATOM 5884 N N . LEU C 1 212 ? 4.169 -7.034 10.738 1.00 33.01 212 LEU C N 1
ATOM 5885 C CA . LEU C 1 212 ? 3.552 -6.192 11.772 1.00 16.66 212 LEU C CA 1
ATOM 5886 C C . LEU C 1 212 ? 4.472 -5.414 12.686 1.00 20.56 212 LEU C C 1
ATOM 5887 O O . LEU C 1 212 ? 5.138 -6.015 13.558 1.00 18.52 212 LEU C O 1
ATOM 5892 N N . ALA C 1 213 ? 4.484 -4.088 12.560 1.00 13.88 213 ALA C N 1
ATOM 5893 C CA . ALA C 1 213 ? 5.351 -3.314 13.436 1.00 13.74 213 ALA C CA 1
ATOM 5894 C C . ALA C 1 213 ? 4.640 -2.752 14.680 1.00 13.50 213 ALA C C 1
ATOM 5895 O O . ALA C 1 213 ? 3.437 -2.410 14.617 1.00 14.85 213 ALA C O 1
ATOM 5897 N N . ILE C 1 214 ? 5.403 -2.647 15.768 1.00 16.26 214 ILE C N 1
ATOM 5898 C CA . ILE C 1 214 ? 4.899 -2.120 17.053 1.00 10.97 214 ILE C CA 1
ATOM 5899 C C . ILE C 1 214 ? 4.629 -0.636 16.913 1.00 9.93 214 ILE C C 1
ATOM 5900 O O . ILE C 1 214 ? 5.505 0.098 16.430 1.00 15.04 214 ILE C O 1
ATOM 5905 N N . VAL C 1 215 ? 3.386 -0.258 17.183 1.00 19.88 215 VAL C N 1
ATOM 5906 C CA . VAL C 1 215 ? 3.011 1.134 16.983 1.00 10.56 215 VAL C CA 1
ATOM 5907 C C . VAL C 1 215 ? 3.316 2.067 18.174 1.00 17.97 215 VAL C C 1
ATOM 5908 O O . VAL C 1 215 ? 3.782 3.173 18.009 1.00 15.02 215 VAL C O 1
ATOM 5912 N N . GLY C 1 216 ? 3.063 1.683 19.404 1.00 4.71 216 GLY C N 1
ATOM 5913 C CA . GLY C 1 216 ? 3.317 2.714 20.399 1.00 5.14 216 GLY C CA 1
ATOM 5914 C C . GLY C 1 216 ? 2.073 2.715 21.302 1.00 6.58 216 GLY C C 1
ATOM 5915 O O . GLY C 1 216 ? 1.874 3.659 22.056 1.00 10.36 216 GLY C O 1
ATOM 5916 N N . ARG C 1 217 ? 1.209 1.704 21.261 1.00 2.99 217 ARG C N 1
ATOM 5917 C CA . ARG C 1 217 ? 0.124 1.747 22.232 1.00 4.17 217 ARG C CA 1
ATOM 5918 C C . ARG C 1 217 ? 0.098 0.369 22.942 1.00 3.58 217 ARG C C 1
ATOM 5919 O O . ARG C 1 217 ? 0.295 -0.640 22.261 1.00 8.94 217 ARG C O 1
ATOM 5927 N N . TYR C 1 218 ? -0.129 0.309 24.260 1.00 8.39 218 TYR C N 1
ATOM 5928 C CA . TYR C 1 218 ? -0.161 -0.979 24.927 1.00 6.27 218 TYR C CA 1
ATOM 5929 C C . TYR C 1 218 ? -1.245 -1.000 25.976 1.00 12.35 218 TYR C C 1
ATOM 5930 O O . TYR C 1 218 ? -1.545 0.031 26.540 1.00 5.11 218 TYR C O 1
ATOM 5939 N N . VAL C 1 219 ? -1.818 -2.168 26.226 1.00 8.94 219 VAL C N 1
ATOM 5940 C CA . VAL C 1 219 ? -2.775 -2.219 27.330 1.00 3.42 219 VAL C CA 1
ATOM 5941 C C . VAL C 1 219 ? -2.149 -3.398 28.049 1.00 2.22 219 VAL C C 1
ATOM 5942 O O . VAL C 1 219 ? -2.202 -4.532 27.520 1.00 13.92 219 VAL C O 1
ATOM 5946 N N . LEU C 1 220 ? -1.495 -3.161 29.200 1.00 15.66 220 LEU C N 1
ATOM 5947 C CA . LEU C 1 220 ? -0.793 -4.262 29.842 1.00 8.08 220 LEU C CA 1
ATOM 5948 C C . LEU C 1 220 ? -1.403 -4.738 31.118 1.00 11.44 220 LEU C C 1
ATOM 5949 O O . LEU C 1 220 ? -1.869 -3.957 31.919 1.00 6.68 220 LEU C O 1
ATOM 5954 N N . SER C 1 221 ? -1.298 -6.021 31.391 1.00 10.29 221 SER C N 1
ATOM 5955 C CA . SER C 1 221 ? -1.863 -6.365 32.684 1.00 7.55 221 SER C CA 1
ATOM 5956 C C . SER C 1 221 ? -1.014 -5.965 33.860 1.00 7.65 221 SER C C 1
ATOM 5957 O O . SER C 1 221 ? 0.154 -5.598 33.716 1.00 9.22 221 SER C O 1
ATOM 5960 N N . ALA C 1 222 ? -1.634 -6.053 35.044 1.00 13.20 222 ALA C N 1
ATOM 5961 C CA . ALA C 1 222 ? -0.970 -5.713 36.297 1.00 18.13 222 ALA C CA 1
ATOM 5962 C C . ALA C 1 222 ? 0.245 -6.573 36.482 1.00 26.06 222 ALA C C 1
ATOM 5963 O O . ALA C 1 222 ? 1.070 -6.274 37.309 1.00 13.45 222 ALA C O 1
ATOM 5965 N N . ASP C 1 223 ? 0.368 -7.632 35.703 1.00 15.50 223 ASP C N 1
ATOM 5966 C CA . ASP C 1 223 ? 1.564 -8.440 35.822 1.00 9.07 223 ASP C CA 1
ATOM 5967 C C . ASP C 1 223 ? 2.755 -7.658 35.279 1.00 18.08 223 ASP C C 1
ATOM 5968 O O . ASP C 1 223 ? 3.863 -8.073 35.568 1.00 17.70 223 ASP C O 1
ATOM 5973 N N . ILE C 1 224 ? 2.635 -6.608 34.463 1.00 28.14 224 ILE C N 1
ATOM 5974 C CA . ILE C 1 224 ? 3.910 -5.998 34.002 1.00 9.60 224 ILE C CA 1
ATOM 5975 C C . ILE C 1 224 ? 4.606 -5.374 35.222 1.00 37.36 224 ILE C C 1
ATOM 5976 O O . ILE C 1 224 ? 5.790 -5.100 35.194 1.00 15.63 224 ILE C O 1
ATOM 5981 N N . TRP C 1 225 ? 3.882 -5.067 36.283 1.00 26.59 225 TRP C N 1
ATOM 5982 C CA . TRP C 1 225 ? 4.559 -4.378 37.371 1.00 20.75 225 TRP C CA 1
ATOM 5983 C C . TRP C 1 225 ? 5.809 -4.954 38.034 1.00 40.55 225 TRP C C 1
ATOM 5984 O O . TRP C 1 225 ? 6.798 -4.233 38.130 1.00 28.42 225 TRP C O 1
ATOM 5995 N N . PRO C 1 226 ? 5.765 -6.204 38.499 1.00 30.67 226 PRO C N 1
ATOM 5996 C CA . PRO C 1 226 ? 6.858 -6.887 39.161 1.00 23.27 226 PRO C CA 1
ATOM 5997 C C . PRO C 1 226 ? 7.948 -7.115 38.164 1.00 16.01 226 PRO C C 1
ATOM 5998 O O . PRO C 1 226 ? 9.112 -7.094 38.493 1.00 25.49 226 PRO C O 1
ATOM 6002 N N . LEU C 1 227 ? 7.560 -7.324 36.913 1.00 19.92 227 LEU C N 1
ATOM 6003 C CA . LEU C 1 227 ? 8.499 -7.592 35.841 1.00 23.57 227 LEU C CA 1
ATOM 6004 C C . LEU C 1 227 ? 9.314 -6.373 35.547 1.00 23.03 227 LEU C C 1
ATOM 6005 O O . LEU C 1 227 ? 10.525 -6.417 35.292 1.00 28.57 227 LEU C O 1
ATOM 6010 N N . LEU C 1 228 ? 8.602 -5.268 35.507 1.00 26.00 228 LEU C N 1
ATOM 6011 C CA . LEU C 1 228 ? 9.264 -3.997 35.282 1.00 32.53 228 LEU C CA 1
ATOM 6012 C C . LEU C 1 228 ? 10.260 -3.794 36.449 1.00 34.83 228 LEU C C 1
ATOM 6013 O O . LEU C 1 228 ? 11.437 -3.483 36.249 1.00 16.84 228 LEU C O 1
ATOM 6018 N N . ALA C 1 229 ? 9.808 -3.939 37.694 1.00 21.87 229 ALA C N 1
ATOM 6019 C CA . ALA C 1 229 ? 10.726 -3.731 38.819 1.00 19.06 229 ALA C CA 1
ATOM 6020 C C . ALA C 1 229 ? 11.887 -4.724 38.783 1.00 27.98 229 ALA C C 1
ATOM 6021 O O . ALA C 1 229 ? 12.984 -4.373 39.189 1.00 20.98 229 ALA C O 1
ATOM 6023 N N . LYS C 1 230 ? 11.718 -5.914 38.211 1.00 14.07 230 LYS C N 1
ATOM 6024 C CA . LYS C 1 230 ? 12.846 -6.843 38.211 1.00 28.69 230 LYS C CA 1
ATOM 6025 C C . LYS C 1 230 ? 13.638 -6.839 36.940 1.00 23.94 230 LYS C C 1
ATOM 6026 O O . LYS C 1 230 ? 14.558 -7.629 36.816 1.00 35.47 230 LYS C O 1
ATOM 6032 N N . THR C 1 231 ? 13.268 -5.983 35.993 1.00 20.21 231 THR C N 1
ATOM 6033 C CA . THR C 1 231 ? 13.927 -5.942 34.692 1.00 13.88 231 THR C CA 1
ATOM 6034 C C . THR C 1 231 ? 15.388 -5.624 34.867 1.00 34.07 231 THR C C 1
ATOM 6035 O O . THR C 1 231 ? 15.763 -4.677 35.547 1.00 21.38 231 THR C O 1
ATOM 6039 N N . PRO C 1 232 ? 16.240 -6.461 34.286 1.00 25.70 232 PRO C N 1
ATOM 6040 C CA . PRO C 1 232 ? 17.654 -6.176 34.435 1.00 31.77 232 PRO C CA 1
ATOM 6041 C C . PRO C 1 232 ? 18.085 -4.887 33.707 1.00 30.10 232 PRO C C 1
ATOM 6042 O O . PRO C 1 232 ? 17.783 -4.701 32.534 1.00 44.36 232 PRO C O 1
ATOM 6046 N N . PRO C 1 233 ? 18.827 -4.006 34.394 1.00 45.38 233 PRO C N 1
ATOM 6047 C CA . PRO C 1 233 ? 19.279 -2.747 33.789 1.00 47.43 233 PRO C CA 1
ATOM 6048 C C . PRO C 1 233 ? 20.476 -2.883 32.876 1.00 16.37 233 PRO C C 1
ATOM 6049 O O . PRO C 1 233 ? 21.141 -3.904 32.849 1.00 45.42 233 PRO C O 1
ATOM 6053 N N . GLY C 1 234 ? 20.674 -1.836 32.085 1.00 36.71 234 GLY C N 1
ATOM 6054 C CA . GLY C 1 234 ? 21.797 -1.667 31.176 1.00 99.78 234 GLY C CA 1
ATOM 6055 C C . GLY C 1 234 ? 22.487 -0.635 32.078 1.00 99.78 234 GLY C C 1
ATOM 6056 O O . GLY C 1 234 ? 22.063 -0.432 33.221 1.00 50.66 234 GLY C O 1
ATOM 6057 N N . ALA C 1 235 ? 23.528 0.038 31.595 1.00 99.78 235 ALA C N 1
ATOM 6058 C CA . ALA C 1 235 ? 24.202 1.024 32.440 1.00 61.14 235 ALA C CA 1
ATOM 6059 C C . ALA C 1 235 ? 23.352 2.203 32.918 1.00 99.78 235 ALA C C 1
ATOM 6060 O O . ALA C 1 235 ? 22.389 2.618 32.262 1.00 45.22 235 ALA C O 1
ATOM 6062 N N . GLY C 1 236 ? 23.716 2.731 34.084 1.00 53.56 236 GLY C N 1
ATOM 6063 C CA . GLY C 1 236 ? 23.022 3.875 34.658 1.00 99.78 236 GLY C CA 1
ATOM 6064 C C . GLY C 1 236 ? 21.569 3.613 35.042 1.00 24.15 236 GLY C C 1
ATOM 6065 O O . GLY C 1 236 ? 20.735 4.535 35.028 1.00 99.78 236 GLY C O 1
ATOM 6066 N N . ASP C 1 237 ? 21.289 2.344 35.347 1.00 59.32 237 ASP C N 1
ATOM 6067 C CA . ASP C 1 237 ? 19.961 1.896 35.754 1.00 85.85 237 ASP C CA 1
ATOM 6068 C C . ASP C 1 237 ? 19.041 1.685 34.577 1.00 26.19 237 ASP C C 1
ATOM 6069 O O . ASP C 1 237 ? 17.864 1.373 34.803 1.00 44.42 237 ASP C O 1
ATOM 6074 N N . GLU C 1 238 ? 19.486 1.943 33.342 1.00 34.34 238 GLU C N 1
ATOM 6075 C CA . GLU C 1 238 ? 18.506 1.808 32.276 1.00 38.49 238 GLU C CA 1
ATOM 6076 C C . GLU C 1 238 ? 17.606 0.586 32.192 1.00 50.35 238 GLU C C 1
ATOM 6077 O O . GLU C 1 238 ? 18.060 -0.541 32.052 1.00 31.21 238 GLU C O 1
ATOM 6083 N N . ILE C 1 239 ? 16.304 0.814 32.284 1.00 23.67 239 ILE C N 1
ATOM 6084 C CA . ILE C 1 239 ? 15.396 -0.313 32.203 1.00 27.80 239 ILE C CA 1
ATOM 6085 C C . ILE C 1 239 ? 14.584 -0.057 30.952 1.00 43.87 239 ILE C C 1
ATOM 6086 O O . ILE C 1 239 ? 13.879 0.954 30.902 1.00 23.01 239 ILE C O 1
ATOM 6091 N N . GLN C 1 240 ? 14.684 -0.935 29.954 1.00 23.08 240 GLN C N 1
ATOM 6092 C CA . GLN C 1 240 ? 13.933 -0.752 28.710 1.00 14.31 240 GLN C CA 1
ATOM 6093 C C . GLN C 1 240 ? 12.593 -1.446 28.712 1.00 13.02 240 GLN C C 1
ATOM 6094 O O . GLN C 1 240 ? 12.426 -2.551 29.240 1.00 21.89 240 GLN C O 1
ATOM 6100 N N . LEU C 1 241 ? 11.574 -0.797 28.182 1.00 27.80 241 LEU C N 1
ATOM 6101 C CA . LEU C 1 241 ? 10.303 -1.495 28.261 1.00 19.38 241 LEU C CA 1
ATOM 6102 C C . LEU C 1 241 ? 10.229 -2.736 27.358 1.00 7.10 241 LEU C C 1
ATOM 6103 O O . LEU C 1 241 ? 9.437 -3.678 27.546 1.00 28.07 241 LEU C O 1
ATOM 6108 N N . THR C 1 242 ? 11.044 -2.726 26.333 1.00 19.76 242 THR C N 1
ATOM 6109 C CA . THR C 1 242 ? 10.943 -3.891 25.467 1.00 17.89 242 THR C CA 1
ATOM 6110 C C . THR C 1 242 ? 11.456 -5.072 26.234 1.00 21.79 242 THR C C 1
ATOM 6111 O O . THR C 1 242 ? 11.022 -6.206 26.067 1.00 27.00 242 THR C O 1
ATOM 6115 N N . ASP C 1 243 ? 12.425 -4.842 27.089 1.00 26.46 243 ASP C N 1
ATOM 6116 C CA . ASP C 1 243 ? 12.954 -5.971 27.850 1.00 37.16 243 ASP C CA 1
ATOM 6117 C C . ASP C 1 243 ? 11.889 -6.518 28.770 1.00 19.77 243 ASP C C 1
ATOM 6118 O O . ASP C 1 243 ? 11.786 -7.715 29.028 1.00 23.27 243 ASP C O 1
ATOM 6123 N N . ALA C 1 244 ? 11.172 -5.587 29.382 1.00 30.85 244 ALA C N 1
ATOM 6124 C CA . ALA C 1 244 ? 10.137 -5.958 30.327 1.00 11.93 244 ALA C CA 1
ATOM 6125 C C . ALA C 1 244 ? 9.000 -6.634 29.531 1.00 32.39 244 ALA C C 1
ATOM 6126 O O . ALA C 1 244 ? 8.226 -7.494 29.977 1.00 22.06 244 ALA C O 1
ATOM 6128 N N . ILE C 1 245 ? 8.890 -6.199 28.290 1.00 26.19 245 ILE C N 1
ATOM 6129 C CA . ILE C 1 245 ? 7.852 -6.795 27.502 1.00 63.34 245 ILE C CA 1
ATOM 6130 C C . ILE C 1 245 ? 8.243 -8.234 27.186 1.00 31.62 245 ILE C C 1
ATOM 6131 O O . ILE C 1 245 ? 7.456 -9.176 27.376 1.00 22.58 245 ILE C O 1
ATOM 6136 N N . ASP C 1 246 ? 9.487 -8.455 26.797 1.00 29.83 246 ASP C N 1
ATOM 6137 C CA . ASP C 1 246 ? 9.826 -9.842 26.529 1.00 23.54 246 ASP C CA 1
ATOM 6138 C C . ASP C 1 246 ? 9.584 -10.710 27.732 1.00 12.93 246 ASP C C 1
ATOM 6139 O O . ASP C 1 246 ? 9.081 -11.832 27.634 1.00 28.20 246 ASP C O 1
ATOM 6144 N N . MET C 1 247 ? 9.888 -10.223 28.922 1.00 34.89 247 MET C N 1
ATOM 6145 C CA . MET C 1 247 ? 9.586 -11.102 30.043 1.00 12.17 247 MET C CA 1
ATOM 6146 C C . MET C 1 247 ? 8.078 -11.257 30.219 1.00 52.03 247 MET C C 1
ATOM 6147 O O . MET C 1 247 ? 7.626 -12.239 30.815 1.00 28.55 247 MET C O 1
ATOM 6152 N N . LEU C 1 248 ? 7.281 -10.280 29.792 1.00 29.72 248 LEU C N 1
ATOM 6153 C CA . LEU C 1 248 ? 5.865 -10.509 30.043 1.00 27.10 248 LEU C CA 1
ATOM 6154 C C . LEU C 1 248 ? 5.417 -11.593 29.095 1.00 15.87 248 LEU C C 1
ATOM 6155 O O . LEU C 1 248 ? 4.592 -12.447 29.424 1.00 26.50 248 LEU C O 1
ATOM 6160 N N . ILE C 1 249 ? 5.933 -11.488 27.884 1.00 25.43 249 ILE C N 1
ATOM 6161 C CA . ILE C 1 249 ? 5.551 -12.457 26.877 1.00 66.41 249 ILE C CA 1
ATOM 6162 C C . ILE C 1 249 ? 5.858 -13.838 27.400 1.00 28.78 249 ILE C C 1
ATOM 6163 O O . ILE C 1 249 ? 5.082 -14.766 27.202 1.00 68.52 249 ILE C O 1
ATOM 6168 N N . GLU C 1 250 ? 6.977 -13.941 28.110 1.00 46.05 250 GLU C N 1
ATOM 6169 C CA . GLU C 1 250 ? 7.444 -15.197 28.689 1.00 32.91 250 GLU C CA 1
ATOM 6170 C C . GLU C 1 250 ? 6.553 -15.660 29.837 1.00 35.21 250 GLU C C 1
ATOM 6171 O O . GLU C 1 250 ? 6.183 -16.833 29.981 1.00 40.28 250 GLU C O 1
ATOM 6177 N N . LYS C 1 251 ? 6.211 -14.717 30.697 1.00 41.45 251 LYS C N 1
ATOM 6178 C CA . LYS C 1 251 ? 5.398 -15.133 31.815 1.00 28.70 251 LYS C CA 1
ATOM 6179 C C . LYS C 1 251 ? 4.025 -15.568 31.375 1.00 29.98 251 LYS C C 1
ATOM 6180 O O . LYS C 1 251 ? 3.439 -16.448 31.985 1.00 37.20 251 LYS C O 1
ATOM 6186 N N . GLU C 1 252 ? 3.523 -14.947 30.310 1.00 23.71 252 GLU C N 1
ATOM 6187 C CA . GLU C 1 252 ? 2.180 -15.259 29.865 1.00 15.32 252 GLU C CA 1
ATOM 6188 C C . GLU C 1 252 ? 1.784 -14.769 28.481 1.00 21.49 252 GLU C C 1
ATOM 6189 O O . GLU C 1 252 ? 2.587 -14.246 27.723 1.00 30.17 252 GLU C O 1
ATOM 6195 N N . THR C 1 253 ? 0.507 -15.006 28.172 1.00 27.52 253 THR C N 1
ATOM 6196 C CA . THR C 1 253 ? -0.064 -14.642 26.894 1.00 13.95 253 THR C CA 1
ATOM 6197 C C . THR C 1 253 ? -0.238 -13.142 26.650 1.00 6.44 253 THR C C 1
ATOM 6198 O O . THR C 1 253 ? -0.878 -12.440 27.430 1.00 16.24 253 THR C O 1
ATOM 6202 N N . VAL C 1 254 ? 0.393 -12.744 25.547 1.00 29.78 254 VAL C N 1
ATOM 6203 C CA . VAL C 1 254 ? 0.432 -11.406 24.991 1.00 11.38 254 VAL C CA 1
ATOM 6204 C C . VAL C 1 254 ? -0.128 -11.410 23.568 1.00 15.64 254 VAL C C 1
ATOM 6205 O O . VAL C 1 254 ? 0.267 -12.202 22.730 1.00 14.49 254 VAL C O 1
ATOM 6209 N N . GLU C 1 255 ? -1.071 -10.535 23.241 1.00 22.68 255 GLU C N 1
ATOM 6210 C CA . GLU C 1 255 ? -1.595 -10.534 21.892 1.00 11.89 255 GLU C CA 1
ATOM 6211 C C . GLU C 1 255 ? -1.178 -9.311 21.119 1.00 16.60 255 GLU C C 1
ATOM 6212 O O . GLU C 1 255 ? -0.971 -8.265 21.703 1.00 7.20 255 GLU C O 1
ATOM 6218 N N . ALA C 1 256 ? -1.076 -9.387 19.792 1.00 10.22 256 ALA C N 1
ATOM 6219 C CA . ALA C 1 256 ? -0.718 -8.193 19.053 1.00 31.24 256 ALA C CA 1
ATOM 6220 C C . ALA C 1 256 ? -2.072 -7.789 18.524 1.00 11.46 256 ALA C C 1
ATOM 6221 O O . ALA C 1 256 ? -2.872 -8.655 18.129 1.00 19.58 256 ALA C O 1
ATOM 6223 N N . TYR C 1 257 ? -2.380 -6.482 18.583 1.00 10.20 257 TYR C N 1
ATOM 6224 C CA . TYR C 1 257 ? -3.693 -6.000 18.152 1.00 10.64 257 TYR C CA 1
ATOM 6225 C C . TYR C 1 257 ? -3.443 -5.266 16.833 1.00 24.49 257 TYR C C 1
ATOM 6226 O O . TYR C 1 257 ? -2.518 -4.447 16.815 1.00 22.19 257 TYR C O 1
ATOM 6235 N N . HIS C 1 258 ? -4.235 -5.542 15.780 1.00 22.24 258 HIS C N 1
ATOM 6236 C CA . HIS C 1 258 ? -4.059 -4.885 14.478 1.00 23.77 258 HIS C CA 1
ATOM 6237 C C . HIS C 1 258 ? -4.688 -3.488 14.378 1.00 15.58 258 HIS C C 1
ATOM 6238 O O . HIS C 1 258 ? -5.912 -3.374 14.372 1.00 12.34 258 HIS C O 1
ATOM 6245 N N . MET C 1 259 ? -3.879 -2.416 14.344 1.00 11.81 259 MET C N 1
ATOM 6246 C CA . MET C 1 259 ? -4.422 -1.041 14.258 1.00 20.36 259 MET C CA 1
ATOM 6247 C C . MET C 1 259 ? -5.470 -0.775 13.142 1.00 33.35 259 MET C C 1
ATOM 6248 O O . MET C 1 259 ? -5.367 -1.310 12.028 1.00 17.75 259 MET C O 1
ATOM 6253 N N . LYS C 1 260 ? -6.491 0.028 13.438 1.00 15.25 260 LYS C N 1
ATOM 6254 C CA . LYS C 1 260 ? -7.509 0.484 12.468 1.00 13.06 260 LYS C CA 1
ATOM 6255 C C . LYS C 1 260 ? -7.219 1.951 12.068 1.00 23.37 260 LYS C C 1
ATOM 6256 O O . LYS C 1 260 ? -6.750 2.708 12.931 1.00 22.54 260 LYS C O 1
ATOM 6262 N N . GLY C 1 261 ? -7.439 2.370 10.823 1.00 3.61 261 GLY C N 1
ATOM 6263 C CA . GLY C 1 261 ? -7.248 3.736 10.422 1.00 2.81 261 GLY C CA 1
ATOM 6264 C C . GLY C 1 261 ? -5.831 4.038 10.022 1.00 15.46 261 GLY C C 1
ATOM 6265 O O . GLY C 1 261 ? -5.244 3.343 9.216 1.00 18.52 261 GLY C O 1
ATOM 6266 N N . LYS C 1 262 ? -5.271 5.090 10.610 1.00 7.37 262 LYS C N 1
ATOM 6267 C CA . LYS C 1 262 ? -3.906 5.515 10.258 1.00 12.33 262 LYS C CA 1
ATOM 6268 C C . LYS C 1 262 ? -3.148 6.080 11.443 1.00 11.92 262 LYS C C 1
ATOM 6269 O O . LYS C 1 262 ? -3.775 6.713 12.302 1.00 16.24 262 LYS C O 1
ATOM 6275 N N . SER C 1 263 ? -1.829 5.933 11.447 1.00 13.08 263 SER C N 1
ATOM 6276 C CA . SER C 1 263 ? -1.040 6.507 12.541 1.00 18.07 263 SER C CA 1
ATOM 6277 C C . SER C 1 263 ? -0.159 7.628 11.965 1.00 25.67 263 SER C C 1
ATOM 6278 O O . SER C 1 263 ? 0.220 7.560 10.799 1.00 13.20 263 SER C O 1
ATOM 6281 N N . HIS C 1 264 ? 0.232 8.605 12.767 1.00 10.52 264 HIS C N 1
ATOM 6282 C CA . HIS C 1 264 ? 1.158 9.648 12.276 1.00 11.26 264 HIS C CA 1
ATOM 6283 C C . HIS C 1 264 ? 2.334 9.649 13.212 1.00 18.91 264 HIS C C 1
ATOM 6284 O O . HIS C 1 264 ? 2.184 9.842 14.431 1.00 12.88 264 HIS C O 1
ATOM 6291 N N . ASP C 1 265 ? 3.526 9.432 12.694 1.00 8.71 265 ASP C N 1
ATOM 6292 C CA . ASP C 1 265 ? 4.645 9.395 13.612 1.00 19.31 265 ASP C CA 1
ATOM 6293 C C . ASP C 1 265 ? 5.151 10.823 13.591 1.00 24.70 265 ASP C C 1
ATOM 6294 O O . ASP C 1 265 ? 5.837 11.229 12.676 1.00 18.32 265 ASP C O 1
ATOM 6299 N N . CYS C 1 266 ? 4.797 11.572 14.622 1.00 16.82 266 CYS C N 1
ATOM 6300 C CA . CYS C 1 266 ? 5.265 12.950 14.667 1.00 22.26 266 CYS C CA 1
ATOM 6301 C C . CYS C 1 266 ? 6.611 12.962 15.378 1.00 24.53 266 CYS C C 1
ATOM 6302 O O . CYS C 1 266 ? 7.137 13.988 15.754 1.00 20.86 266 CYS C O 1
ATOM 6305 N N . GLY C 1 267 ? 7.207 11.810 15.563 1.00 20.58 267 GLY C N 1
ATOM 6306 C CA . GLY C 1 267 ? 8.485 11.787 16.241 1.00 15.59 267 GLY C CA 1
ATOM 6307 C C . GLY C 1 267 ? 9.630 12.084 15.279 1.00 34.61 267 GLY C C 1
ATOM 6308 O O . GLY C 1 267 ? 10.772 12.265 15.717 1.00 18.27 267 GLY C O 1
ATOM 6309 N N . ASN C 1 268 ? 9.380 12.087 13.979 1.00 15.56 268 ASN C N 1
ATOM 6310 C CA . ASN C 1 268 ? 10.472 12.385 13.070 1.00 25.91 268 ASN C CA 1
ATOM 6311 C C . ASN C 1 268 ? 9.984 13.628 12.341 1.00 6.27 268 ASN C C 1
ATOM 6312 O O . ASN C 1 268 ? 8.749 13.874 12.259 1.00 20.38 268 ASN C O 1
ATOM 6317 N N . LYS C 1 269 ? 10.958 14.380 11.805 1.00 17.52 269 LYS C N 1
ATOM 6318 C CA . LYS C 1 269 ? 10.662 15.615 11.080 1.00 17.03 269 LYS C CA 1
ATOM 6319 C C . LYS C 1 269 ? 9.717 15.424 9.935 1.00 26.76 269 LYS C C 1
ATOM 6320 O O . LYS C 1 269 ? 8.661 16.065 9.881 1.00 20.25 269 LYS C O 1
ATOM 6326 N N . LEU C 1 270 ? 10.119 14.574 8.990 1.00 12.38 270 LEU C N 1
ATOM 6327 C CA . LEU C 1 270 ? 9.254 14.403 7.828 1.00 15.64 270 LEU C CA 1
ATOM 6328 C C . LEU C 1 270 ? 7.855 14.022 8.274 1.00 9.28 270 LEU C C 1
ATOM 6329 O O . LEU C 1 270 ? 6.874 14.601 7.800 1.00 21.22 270 LEU C O 1
ATOM 6334 N N . GLY C 1 271 ? 7.748 13.033 9.170 1.00 7.53 271 GLY C N 1
ATOM 6335 C CA . GLY C 1 271 ? 6.405 12.598 9.609 1.00 19.76 271 GLY C CA 1
ATOM 6336 C C . GLY C 1 271 ? 5.523 13.639 10.281 1.00 8.36 271 GLY C C 1
ATOM 6337 O O . GLY C 1 271 ? 4.310 13.641 10.185 1.00 20.60 271 GLY C O 1
ATOM 6338 N N . TYR C 1 272 ? 6.173 14.553 10.998 1.00 12.90 272 TYR C N 1
ATOM 6339 C CA . TYR C 1 272 ? 5.471 15.660 11.694 1.00 4.47 272 TYR C CA 1
ATOM 6340 C C . TYR C 1 272 ? 5.001 16.644 10.619 1.00 1.65 272 TYR C C 1
ATOM 6341 O O . TYR C 1 272 ? 3.857 17.123 10.625 1.00 13.11 272 TYR C O 1
ATOM 6350 N N . MET C 1 273 ? 5.845 16.872 9.620 1.00 10.56 273 MET C N 1
ATOM 6351 C CA . MET C 1 273 ? 5.438 17.727 8.503 1.00 7.76 273 MET C CA 1
ATOM 6352 C C . MET C 1 273 ? 4.245 17.183 7.725 1.00 14.62 273 MET C C 1
ATOM 6353 O O . MET C 1 273 ? 3.326 17.919 7.368 1.00 17.99 273 MET C O 1
ATOM 6358 N N . GLN C 1 274 ? 4.293 15.870 7.441 1.00 14.87 274 GLN C N 1
ATOM 6359 C CA . GLN C 1 274 ? 3.242 15.189 6.652 1.00 13.39 274 GLN C CA 1
ATOM 6360 C C . GLN C 1 274 ? 1.960 15.266 7.420 1.00 13.34 274 GLN C C 1
ATOM 6361 O O . GLN C 1 274 ? 0.862 15.502 6.874 1.00 11.92 274 GLN C O 1
ATOM 6367 N N . ALA C 1 275 ? 2.111 15.082 8.723 1.00 8.80 275 ALA C N 1
ATOM 6368 C CA . ALA C 1 275 ? 0.982 15.150 9.649 1.00 10.60 275 ALA C CA 1
ATOM 6369 C C . ALA C 1 275 ? 0.320 16.510 9.696 1.00 11.34 275 ALA C C 1
ATOM 6370 O O . ALA C 1 275 ? -0.923 16.672 9.672 1.00 12.58 275 ALA C O 1
ATOM 6372 N N . PHE C 1 276 ? 1.154 17.534 9.772 1.00 12.05 276 PHE C N 1
ATOM 6373 C CA . PHE C 1 276 ? 0.674 18.918 9.831 1.00 13.41 276 PHE C CA 1
ATOM 6374 C C . PHE C 1 276 ? -0.140 19.229 8.556 1.00 12.53 276 PHE C C 1
ATOM 6375 O O . PHE C 1 276 ? -1.300 19.659 8.503 1.00 18.01 276 PHE C O 1
ATOM 6383 N N . VAL C 1 277 ? 0.445 18.877 7.445 1.00 11.80 277 VAL C N 1
ATOM 6384 C CA . VAL C 1 277 ? -0.316 19.081 6.223 1.00 9.63 277 VAL C CA 1
ATOM 6385 C C . VAL C 1 277 ? -1.644 18.332 6.181 1.00 21.86 277 VAL C C 1
ATOM 6386 O O . VAL C 1 277 ? -2.680 18.906 5.868 1.00 13.75 277 VAL C O 1
ATOM 6390 N N . GLU C 1 278 ? -1.611 17.049 6.568 1.00 19.80 278 GLU C N 1
ATOM 6391 C CA . GLU C 1 278 ? -2.788 16.185 6.532 1.00 10.05 278 GLU C CA 1
ATOM 6392 C C . GLU C 1 278 ? -3.832 16.730 7.468 1.00 23.53 278 GLU C C 1
ATOM 6393 O O . GLU C 1 278 ? -5.001 16.821 7.093 1.00 19.61 278 GLU C O 1
ATOM 6399 N N . TYR C 1 279 ? -3.427 17.209 8.633 1.00 19.66 279 TYR C N 1
ATOM 6400 C CA . TYR C 1 279 ? -4.433 17.809 9.499 1.00 10.83 279 TYR C CA 1
ATOM 6401 C C . TYR C 1 279 ? -4.832 19.208 9.019 1.00 6.21 279 TYR C C 1
ATOM 6402 O O . TYR C 1 279 ? -5.963 19.639 9.293 1.00 19.54 279 TYR C O 1
ATOM 6411 N N . GLY C 1 280 ? -3.969 19.897 8.271 1.00 7.90 280 GLY C N 1
ATOM 6412 C CA . GLY C 1 280 ? -4.371 21.221 7.829 1.00 7.76 280 GLY C CA 1
ATOM 6413 C C . GLY C 1 280 ? -5.524 21.098 6.859 1.00 10.90 280 GLY C C 1
ATOM 6414 O O . GLY C 1 280 ? -6.522 21.798 6.942 1.00 17.80 280 GLY C O 1
ATOM 6415 N N . ILE C 1 281 ? -5.329 20.191 5.918 1.00 16.94 281 ILE C N 1
ATOM 6416 C CA . ILE C 1 281 ? -6.326 19.986 4.913 1.00 17.28 281 ILE C CA 1
ATOM 6417 C C . ILE C 1 281 ? -7.647 19.648 5.539 1.00 21.60 281 ILE C C 1
ATOM 6418 O O . ILE C 1 281 ? -8.730 19.964 5.025 1.00 24.25 281 ILE C O 1
ATOM 6423 N N . ARG C 1 282 ? -7.552 19.014 6.694 1.00 15.44 282 ARG C N 1
ATOM 6424 C CA . ARG C 1 282 ? -8.769 18.573 7.350 1.00 16.46 282 ARG C CA 1
ATOM 6425 C C . ARG C 1 282 ? -9.345 19.539 8.367 1.00 35.45 282 ARG C C 1
ATOM 6426 O O . ARG C 1 282 ? -10.381 19.281 9.002 1.00 30.90 282 ARG C O 1
ATOM 6434 N N . HIS C 1 283 ? -8.676 20.671 8.518 1.00 27.08 283 HIS C N 1
ATOM 6435 C CA . HIS C 1 283 ? -9.133 21.670 9.488 1.00 15.96 283 HIS C CA 1
ATOM 6436 C C . HIS C 1 283 ? -10.575 22.151 9.273 1.00 31.98 283 HIS C C 1
ATOM 6437 O O . HIS C 1 283 ? -10.967 22.652 8.219 1.00 43.57 283 HIS C O 1
ATOM 6444 N N . ASN C 1 284 ? -11.339 21.990 10.339 1.00 23.57 284 ASN C N 1
ATOM 6445 C CA . ASN C 1 284 ? -12.733 22.331 10.329 1.00 13.58 284 ASN C CA 1
ATOM 6446 C C . ASN C 1 284 ? -13.095 23.708 9.889 1.00 29.89 284 ASN C C 1
ATOM 6447 O O . ASN C 1 284 ? -14.226 23.993 9.512 1.00 46.11 284 ASN C O 1
ATOM 6452 N N . THR C 1 285 ? -12.100 24.569 9.910 1.00 23.69 285 THR C N 1
ATOM 6453 C CA . THR C 1 285 ? -12.438 25.902 9.520 1.00 16.60 285 THR C CA 1
ATOM 6454 C C . THR C 1 285 ? -11.665 26.317 8.299 1.00 15.71 285 THR C C 1
ATOM 6455 O O . THR C 1 285 ? -12.205 27.004 7.452 1.00 30.75 285 THR C O 1
ATOM 6459 N N . LEU C 1 286 ? -10.383 25.926 8.267 1.00 11.97 286 LEU C N 1
ATOM 6460 C CA . LEU C 1 286 ? -9.515 26.333 7.171 1.00 21.74 286 LEU C CA 1
ATOM 6461 C C . LEU C 1 286 ? -9.206 25.252 6.179 1.00 12.95 286 LEU C C 1
ATOM 6462 O O . LEU C 1 286 ? -8.405 25.442 5.247 1.00 25.20 286 LEU C O 1
ATOM 6467 N N . GLY C 1 287 ? -9.809 24.089 6.382 1.00 17.48 287 GLY C N 1
ATOM 6468 C CA . GLY C 1 287 ? -9.475 22.960 5.527 1.00 13.00 287 GLY C CA 1
ATOM 6469 C C . GLY C 1 287 ? -9.575 23.202 4.028 1.00 16.44 287 GLY C C 1
ATOM 6470 O O . GLY C 1 287 ? -8.683 22.855 3.233 1.00 23.96 287 GLY C O 1
ATOM 6471 N N . THR C 1 288 ? -10.736 23.760 3.680 1.00 25.81 288 THR C N 1
ATOM 6472 C CA . THR C 1 288 ? -11.104 24.058 2.287 1.00 21.81 288 THR C CA 1
ATOM 6473 C C . THR C 1 288 ? -10.122 25.052 1.634 1.00 25.69 288 THR C C 1
ATOM 6474 O O . THR C 1 288 ? -9.478 24.788 0.603 1.00 19.98 288 THR C O 1
ATOM 6478 N N . GLU C 1 289 ? -10.014 26.205 2.281 1.00 18.68 289 GLU C N 1
ATOM 6479 C CA . GLU C 1 289 ? -9.116 27.225 1.793 1.00 12.16 289 GLU C CA 1
ATOM 6480 C C . GLU C 1 289 ? -7.671 26.713 1.660 1.00 20.98 289 GLU C C 1
ATOM 6481 O O . GLU C 1 289 ? -6.974 26.989 0.670 1.00 32.84 289 GLU C O 1
ATOM 6487 N N . PHE C 1 290 ? -7.217 25.937 2.638 1.00 29.26 290 PHE C N 1
ATOM 6488 C CA . PHE C 1 290 ? -5.857 25.424 2.602 1.00 13.12 290 PHE C CA 1
ATOM 6489 C C . PHE C 1 290 ? -5.568 24.381 1.545 1.00 8.04 290 PHE C C 1
ATOM 6490 O O . PHE C 1 290 ? -4.568 24.400 0.809 1.00 24.88 290 PHE C O 1
ATOM 6498 N N . LYS C 1 291 ? -6.507 23.442 1.483 1.00 27.18 291 LYS C N 1
ATOM 6499 C CA . LYS C 1 291 ? -6.425 22.350 0.537 1.00 29.34 291 LYS C CA 1
ATOM 6500 C C . LYS C 1 291 ? -6.284 22.992 -0.854 1.00 43.58 291 LYS C C 1
ATOM 6501 O O . LYS C 1 291 ? -5.358 22.697 -1.629 1.00 30.85 291 LYS C O 1
ATOM 6507 N N . ALA C 1 292 ? -7.209 23.903 -1.152 1.00 17.34 292 ALA C N 1
ATOM 6508 C CA . ALA C 1 292 ? -7.216 24.621 -2.436 1.00 32.14 292 ALA C CA 1
ATOM 6509 C C . ALA C 1 292 ? -5.945 25.406 -2.760 1.00 29.43 292 ALA C C 1
ATOM 6510 O O . ALA C 1 292 ? -5.447 25.441 -3.895 1.00 26.83 292 ALA C O 1
ATOM 6512 N N . TRP C 1 293 ? -5.441 26.059 -1.728 1.00 21.76 293 TRP C N 1
ATOM 6513 C CA . TRP C 1 293 ? -4.233 26.844 -1.825 1.00 15.56 293 TRP C CA 1
ATOM 6514 C C . TRP C 1 293 ? -3.131 25.828 -2.108 1.00 13.08 293 TRP C C 1
ATOM 6515 O O . TRP C 1 293 ? -2.172 26.058 -2.875 1.00 31.58 293 TRP C O 1
ATOM 6526 N N . LEU C 1 294 ? -3.304 24.651 -1.525 1.00 20.37 294 LEU C N 1
ATOM 6527 C CA . LEU C 1 294 ? -2.307 23.613 -1.705 1.00 21.11 294 LEU C CA 1
ATOM 6528 C C . LEU C 1 294 ? -2.355 23.079 -3.128 1.00 38.09 294 LEU C C 1
ATOM 6529 O O . LEU C 1 294 ? -1.318 22.869 -3.750 1.00 27.39 294 LEU C O 1
ATOM 6534 N N . GLU C 1 295 ? -3.557 22.849 -3.648 1.00 34.98 295 GLU C N 1
ATOM 6535 C CA . GLU C 1 295 ? -3.679 22.370 -5.033 1.00 21.75 295 GLU C CA 1
ATOM 6536 C C . GLU C 1 295 ? -3.071 23.451 -5.919 1.00 21.01 295 GLU C C 1
ATOM 6537 O O . GLU C 1 295 ? -2.120 23.172 -6.638 1.00 42.85 295 GLU C O 1
ATOM 6543 N N . GLU C 1 296 ? -3.520 24.707 -5.780 1.00 43.96 296 GLU C N 1
ATOM 6544 C CA . GLU C 1 296 ? -2.883 25.794 -6.536 1.00 43.56 296 GLU C CA 1
ATOM 6545 C C . GLU C 1 296 ? -1.353 25.613 -6.464 1.00 39.12 296 GLU C C 1
ATOM 6546 O O . GLU C 1 296 ? -0.713 25.201 -7.428 1.00 65.36 296 GLU C O 1
ATOM 6552 N N . GLU C 1 297 ? -0.739 25.890 -5.325 1.00 71.21 297 GLU C N 1
ATOM 6553 C CA . GLU C 1 297 ? 0.700 25.687 -5.277 1.00 90.63 297 GLU C CA 1
ATOM 6554 C C . GLU C 1 297 ? 0.965 24.271 -5.821 1.00 28.75 297 GLU C C 1
ATOM 6555 O O . GLU C 1 297 ? 2.113 23.908 -6.121 1.00 39.26 297 GLU C O 1
ATOM 6561 N N . THR D 1 6 ? -0.091 -1.939 56.779 1.00 44.47 6 THR D N 1
ATOM 6562 C CA . THR D 1 6 ? -0.112 -0.476 56.667 1.00 99.78 6 THR D CA 1
ATOM 6563 C C . THR D 1 6 ? -1.129 0.103 55.669 1.00 99.78 6 THR D C 1
ATOM 6564 O O . THR D 1 6 ? -0.766 0.415 54.536 1.00 88.26 6 THR D O 1
ATOM 6568 N N . LYS D 1 7 ? -2.375 0.278 56.109 1.00 40.84 7 LYS D N 1
ATOM 6569 C CA . LYS D 1 7 ? -3.456 0.783 55.247 1.00 28.53 7 LYS D CA 1
ATOM 6570 C C . LYS D 1 7 ? -3.361 2.165 54.572 1.00 42.85 7 LYS D C 1
ATOM 6571 O O . LYS D 1 7 ? -3.941 2.358 53.493 1.00 48.95 7 LYS D O 1
ATOM 6577 N N . VAL D 1 8 ? -2.680 3.102 55.244 1.00 99.78 8 VAL D N 1
ATOM 6578 C CA . VAL D 1 8 ? -2.471 4.495 54.814 1.00 21.15 8 VAL D CA 1
ATOM 6579 C C . VAL D 1 8 ? -1.109 4.708 54.168 1.00 26.00 8 VAL D C 1
ATOM 6580 O O . VAL D 1 8 ? -0.066 4.751 54.841 1.00 47.19 8 VAL D O 1
ATOM 6584 N N . LYS D 1 9 ? -1.097 4.824 52.846 1.00 40.55 9 LYS D N 1
ATOM 6585 C CA . LYS D 1 9 ? 0.214 4.992 52.216 1.00 49.60 9 LYS D CA 1
ATOM 6586 C C . LYS D 1 9 ? 0.350 6.345 51.507 1.00 25.78 9 LYS D C 1
ATOM 6587 O O . LYS D 1 9 ? 1.453 6.788 51.183 1.00 34.44 9 LYS D O 1
ATOM 6593 N N . LYS D 1 10 ? -0.807 6.976 51.310 1.00 21.42 10 LYS D N 1
ATOM 6594 C CA . LYS D 1 10 ? -0.930 8.293 50.665 1.00 14.96 10 LYS D CA 1
ATOM 6595 C C . LYS D 1 10 ? -1.265 9.466 51.587 1.00 32.14 10 LYS D C 1
ATOM 6596 O O . LYS D 1 10 ? -2.221 9.481 52.373 1.00 11.66 10 LYS D O 1
ATOM 6602 N N . ALA D 1 11 ? -0.479 10.515 51.437 1.00 14.08 11 ALA D N 1
ATOM 6603 C CA . ALA D 1 11 ? -0.714 11.787 52.125 1.00 45.07 11 ALA D CA 1
ATOM 6604 C C . ALA D 1 11 ? -1.025 12.910 51.093 1.00 11.48 11 ALA D C 1
ATOM 6605 O O . ALA D 1 11 ? -0.287 13.177 50.134 1.00 18.91 11 ALA D O 1
ATOM 6607 N N . VAL D 1 12 ? -2.141 13.601 51.308 1.00 7.04 12 VAL D N 1
ATOM 6608 C CA . VAL D 1 12 ? -2.473 14.713 50.396 1.00 1.00 12 VAL D CA 1
ATOM 6609 C C . VAL D 1 12 ? -1.989 16.019 51.050 1.00 22.20 12 VAL D C 1
ATOM 6610 O O . VAL D 1 12 ? -2.344 16.258 52.211 1.00 13.41 12 VAL D O 1
ATOM 6614 N N . ILE D 1 13 ? -1.165 16.811 50.350 1.00 12.43 13 ILE D N 1
ATOM 6615 C CA . ILE D 1 13 ? -0.714 18.114 50.855 1.00 8.59 13 ILE D CA 1
ATOM 6616 C C . ILE D 1 13 ? -1.143 19.295 49.958 1.00 4.18 13 ILE D C 1
ATOM 6617 O O . ILE D 1 13 ? -0.664 19.481 48.851 1.00 13.24 13 ILE D O 1
ATOM 6622 N N . PRO D 1 14 ? -2.176 20.022 50.396 1.00 6.16 14 PRO D N 1
ATOM 6623 C CA . PRO D 1 14 ? -2.720 21.156 49.671 1.00 12.84 14 PRO D CA 1
ATOM 6624 C C . PRO D 1 14 ? -1.674 22.260 49.689 1.00 22.42 14 PRO D C 1
ATOM 6625 O O . PRO D 1 14 ? -1.327 22.811 50.729 1.00 13.15 14 PRO D O 1
ATOM 6629 N N . VAL D 1 15 ? -1.110 22.562 48.536 1.00 10.86 15 VAL D N 1
ATOM 6630 C CA . VAL D 1 15 ? -0.102 23.607 48.500 1.00 11.97 15 VAL D CA 1
ATOM 6631 C C . VAL D 1 15 ? -0.399 24.450 47.262 1.00 32.38 15 VAL D C 1
ATOM 6632 O O . VAL D 1 15 ? 0.540 24.961 46.653 1.00 26.98 15 VAL D O 1
ATOM 6636 N N . ALA D 1 16 ? -1.673 24.602 46.897 1.00 18.54 16 ALA D N 1
ATOM 6637 C CA . ALA D 1 16 ? -2.032 25.310 45.664 1.00 99.78 16 ALA D CA 1
ATOM 6638 C C . ALA D 1 16 ? -2.532 26.707 45.887 1.00 99.78 16 ALA D C 1
ATOM 6639 O O . ALA D 1 16 ? -2.837 27.407 44.925 1.00 99.78 16 ALA D O 1
ATOM 6641 N N . GLY D 1 17 ? -2.633 27.085 47.157 1.00 60.76 17 GLY D N 1
ATOM 6642 C CA . GLY D 1 17 ? -3.094 28.413 47.480 1.00 32.39 17 GLY D CA 1
ATOM 6643 C C . GLY D 1 17 ? -1.840 29.241 47.365 1.00 52.90 17 GLY D C 1
ATOM 6644 O O . GLY D 1 17 ? -0.747 28.670 47.361 1.00 42.42 17 GLY D O 1
ATOM 6645 N N . LEU D 1 18 ? -2.054 30.550 47.230 1.00 51.43 18 LEU D N 1
ATOM 6646 C CA . LEU D 1 18 ? -1.032 31.589 47.164 1.00 99.78 18 LEU D CA 1
ATOM 6647 C C . LEU D 1 18 ? -1.046 32.146 48.601 1.00 99.78 18 LEU D C 1
ATOM 6648 O O . LEU D 1 18 ? -2.110 32.426 49.160 1.00 48.07 18 LEU D O 1
ATOM 6653 N N . GLY D 1 19 ? 0.131 32.288 49.203 1.00 14.91 19 GLY D N 1
ATOM 6654 C CA . GLY D 1 19 ? 0.273 32.706 50.606 1.00 41.35 19 GLY D CA 1
ATOM 6655 C C . GLY D 1 19 ? 0.588 34.093 51.150 1.00 62.86 19 GLY D C 1
ATOM 6656 O O . GLY D 1 19 ? 1.685 34.317 51.695 1.00 22.25 19 GLY D O 1
ATOM 6657 N N . THR D 1 20 ? -0.482 34.893 51.077 1.00 31.19 20 THR D N 1
ATOM 6658 C CA . THR D 1 20 ? -0.712 36.298 51.514 1.00 15.63 20 THR D CA 1
ATOM 6659 C C . THR D 1 20 ? -0.033 36.945 52.746 1.00 12.31 20 THR D C 1
ATOM 6660 O O . THR D 1 20 ? 0.487 38.041 52.679 1.00 20.74 20 THR D O 1
ATOM 6664 N N . ARG D 1 21 ? -0.015 36.211 53.854 1.00 11.96 21 ARG D N 1
ATOM 6665 C CA . ARG D 1 21 ? 0.522 36.640 55.150 1.00 12.16 21 ARG D CA 1
ATOM 6666 C C . ARG D 1 21 ? 2.026 36.669 55.064 1.00 13.73 21 ARG D C 1
ATOM 6667 O O . ARG D 1 21 ? 2.631 37.413 55.839 1.00 17.36 21 ARG D O 1
ATOM 6675 N N . MET D 1 22 ? 2.598 36.026 54.044 1.00 14.74 22 MET D N 1
ATOM 6676 C CA . MET D 1 22 ? 4.049 36.099 53.979 1.00 8.02 22 MET D CA 1
ATOM 6677 C C . MET D 1 22 ? 4.497 37.003 52.829 1.00 14.58 22 MET D C 1
ATOM 6678 O O . MET D 1 22 ? 5.686 37.040 52.476 1.00 14.74 22 MET D O 1
ATOM 6683 N N . LEU D 1 23 ? 3.592 37.795 52.255 1.00 3.58 23 LEU D N 1
ATOM 6684 C CA . LEU D 1 23 ? 4.071 38.758 51.236 1.00 11.73 23 LEU D CA 1
ATOM 6685 C C . LEU D 1 23 ? 4.937 39.830 51.911 1.00 27.71 23 LEU D C 1
ATOM 6686 O O . LEU D 1 23 ? 4.708 40.147 53.057 1.00 13.79 23 LEU D O 1
ATOM 6691 N N . PRO D 1 24 ? 5.883 40.440 51.198 1.00 11.54 24 PRO D N 1
ATOM 6692 C CA . PRO D 1 24 ? 6.210 40.126 49.815 1.00 13.34 24 PRO D CA 1
ATOM 6693 C C . PRO D 1 24 ? 7.147 38.935 49.512 1.00 14.24 24 PRO D C 1
ATOM 6694 O O . PRO D 1 24 ? 7.453 38.675 48.330 1.00 5.71 24 PRO D O 1
ATOM 6698 N N . ALA D 1 25 ? 7.635 38.264 50.527 1.00 12.66 25 ALA D N 1
ATOM 6699 C CA . ALA D 1 25 ? 8.524 37.142 50.274 1.00 9.45 25 ALA D CA 1
ATOM 6700 C C . ALA D 1 25 ? 7.890 36.105 49.313 1.00 1.00 25 ALA D C 1
ATOM 6701 O O . ALA D 1 25 ? 8.619 35.522 48.510 1.00 18.66 25 ALA D O 1
ATOM 6703 N N . THR D 1 26 ? 6.577 35.849 49.411 1.00 11.26 26 THR D N 1
ATOM 6704 C CA . THR D 1 26 ? 5.878 34.846 48.612 1.00 12.39 26 THR D CA 1
ATOM 6705 C C . THR D 1 26 ? 5.271 35.307 47.303 1.00 15.32 26 THR D C 1
ATOM 6706 O O . THR D 1 26 ? 4.458 34.630 46.686 1.00 9.32 26 THR D O 1
ATOM 6710 N N . LYS D 1 27 ? 5.632 36.505 46.884 1.00 6.12 27 LYS D N 1
ATOM 6711 C CA . LYS D 1 27 ? 5.119 37.063 45.644 1.00 3.11 27 LYS D CA 1
ATOM 6712 C C . LYS D 1 27 ? 5.475 36.169 44.484 1.00 10.48 27 LYS D C 1
ATOM 6713 O O . LYS D 1 27 ? 4.622 35.832 43.660 1.00 16.49 27 LYS D O 1
ATOM 6719 N N . ALA D 1 28 ? 6.753 35.804 44.420 1.00 9.33 28 ALA D N 1
ATOM 6720 C CA . ALA D 1 28 ? 7.288 35.010 43.325 1.00 18.12 28 ALA D CA 1
ATOM 6721 C C . ALA D 1 28 ? 7.818 33.647 43.721 1.00 15.73 28 ALA D C 1
ATOM 6722 O O . ALA D 1 28 ? 8.376 32.975 42.872 1.00 15.78 28 ALA D O 1
ATOM 6724 N N . ILE D 1 29 ? 7.715 33.317 45.003 1.00 9.58 29 ILE D N 1
ATOM 6725 C CA . ILE D 1 29 ? 8.116 31.993 45.468 1.00 14.16 29 ILE D CA 1
ATOM 6726 C C . ILE D 1 29 ? 7.004 31.435 46.351 1.00 6.17 29 ILE D C 1
ATOM 6727 O O . ILE D 1 29 ? 6.281 32.190 46.994 1.00 11.11 29 ILE D O 1
ATOM 6732 N N . PRO D 1 30 ? 6.869 30.115 46.372 1.00 18.93 30 PRO D N 1
ATOM 6733 C CA . PRO D 1 30 ? 5.777 29.483 47.138 1.00 4.71 30 PRO D CA 1
ATOM 6734 C C . PRO D 1 30 ? 6.016 29.636 48.620 1.00 5.78 30 PRO D C 1
ATOM 6735 O O . PRO D 1 30 ? 7.158 29.512 49.089 1.00 6.48 30 PRO D O 1
ATOM 6739 N N . LYS D 1 31 ? 4.985 29.828 49.429 1.00 6.22 31 LYS D N 1
ATOM 6740 C CA . LYS D 1 31 ? 5.256 29.929 50.863 1.00 9.83 31 LYS D CA 1
ATOM 6741 C C . LYS D 1 31 ? 5.891 28.637 51.376 1.00 5.15 31 LYS D C 1
ATOM 6742 O O . LYS D 1 31 ? 6.600 28.576 52.386 1.00 9.84 31 LYS D O 1
ATOM 6748 N N . GLU D 1 32 ? 5.574 27.563 50.653 1.00 1.64 32 GLU D N 1
ATOM 6749 C CA . GLU D 1 32 ? 6.036 26.242 51.079 1.00 1.00 32 GLU D CA 1
ATOM 6750 C C . GLU D 1 32 ? 7.549 26.156 50.812 1.00 7.98 32 GLU D C 1
ATOM 6751 O O . GLU D 1 32 ? 8.211 25.205 51.232 1.00 6.53 32 GLU D O 1
ATOM 6757 N N . MET D 1 33 ? 8.117 27.092 50.124 1.00 13.58 33 MET D N 1
ATOM 6758 C CA . MET D 1 33 ? 9.574 26.963 49.912 1.00 4.15 33 MET D CA 1
ATOM 6759 C C . MET D 1 33 ? 10.370 27.956 50.770 1.00 8.37 33 MET D C 1
ATOM 6760 O O . MET D 1 33 ? 11.596 27.988 50.700 1.00 8.07 33 MET D O 1
ATOM 6765 N N . LEU D 1 34 ? 9.723 28.730 51.629 1.00 7.34 34 LEU D N 1
ATOM 6766 C CA . LEU D 1 34 ? 10.425 29.588 52.579 1.00 22.43 34 LEU D CA 1
ATOM 6767 C C . LEU D 1 34 ? 11.326 28.743 53.480 1.00 8.76 34 LEU D C 1
ATOM 6768 O O . LEU D 1 34 ? 10.909 27.735 54.090 1.00 2.35 34 LEU D O 1
ATOM 6773 N N . PRO D 1 35 ? 12.583 29.140 53.674 1.00 7.83 35 PRO D N 1
ATOM 6774 C CA . PRO D 1 35 ? 13.349 28.271 54.502 1.00 1.00 35 PRO D CA 1
ATOM 6775 C C . PRO D 1 35 ? 13.267 28.428 56.036 1.00 1.00 35 PRO D C 1
ATOM 6776 O O . PRO D 1 35 ? 13.202 29.521 56.563 1.00 8.10 35 PRO D O 1
ATOM 6780 N N . LEU D 1 36 ? 13.396 27.290 56.709 1.00 3.89 36 LEU D N 1
ATOM 6781 C CA . LEU D 1 36 ? 13.496 27.262 58.189 1.00 5.13 36 LEU D CA 1
ATOM 6782 C C . LEU D 1 36 ? 14.959 26.926 58.266 1.00 5.08 36 LEU D C 1
ATOM 6783 O O . LEU D 1 36 ? 15.396 25.776 58.167 1.00 18.66 36 LEU D O 1
ATOM 6788 N N . VAL D 1 37 ? 15.716 27.999 58.428 1.00 9.46 37 VAL D N 1
ATOM 6789 C CA . VAL D 1 37 ? 17.160 27.844 58.418 1.00 19.05 37 VAL D CA 1
ATOM 6790 C C . VAL D 1 37 ? 17.672 27.536 57.022 1.00 12.85 37 VAL D C 1
ATOM 6791 O O . VAL D 1 37 ? 17.918 28.506 56.328 1.00 10.47 37 VAL D O 1
ATOM 6795 N N . ASP D 1 38 ? 17.847 26.259 56.613 1.00 10.84 38 ASP D N 1
ATOM 6796 C CA . ASP D 1 38 ? 18.396 25.945 55.254 1.00 1.00 38 ASP D CA 1
ATOM 6797 C C . ASP D 1 38 ? 17.598 24.826 54.628 1.00 1.00 38 ASP D C 1
ATOM 6798 O O . ASP D 1 38 ? 18.148 24.129 53.737 1.00 19.07 38 ASP D O 1
ATOM 6803 N N . LYS D 1 39 ? 16.338 24.646 55.022 1.00 6.65 39 LYS D N 1
ATOM 6804 C CA . LYS D 1 39 ? 15.546 23.592 54.383 1.00 1.00 39 LYS D CA 1
ATOM 6805 C C . LYS D 1 39 ? 14.154 24.275 54.205 1.00 12.42 39 LYS D C 1
ATOM 6806 O O . LYS D 1 39 ? 13.655 24.916 55.090 1.00 6.81 39 LYS D O 1
ATOM 6812 N N . PRO D 1 40 ? 13.467 24.061 53.108 1.00 9.26 40 PRO D N 1
ATOM 6813 C CA . PRO D 1 40 ? 12.183 24.710 52.879 1.00 1.00 40 PRO D CA 1
ATOM 6814 C C . PRO D 1 40 ? 11.197 24.084 53.810 1.00 16.14 40 PRO D C 1
ATOM 6815 O O . PRO D 1 40 ? 11.436 22.965 54.280 1.00 9.73 40 PRO D O 1
ATOM 6819 N N . LEU D 1 41 ? 10.116 24.807 54.098 1.00 17.96 41 LEU D N 1
ATOM 6820 C CA . LEU D 1 41 ? 9.088 24.249 54.989 1.00 8.99 41 LEU D CA 1
ATOM 6821 C C . LEU D 1 41 ? 8.614 22.879 54.496 1.00 9.91 41 LEU D C 1
ATOM 6822 O O . LEU D 1 41 ? 8.503 21.945 55.282 1.00 15.31 41 LEU D O 1
ATOM 6827 N N . ILE D 1 42 ? 8.353 22.728 53.183 1.00 9.14 42 ILE D N 1
ATOM 6828 C CA . ILE D 1 42 ? 7.858 21.438 52.654 1.00 1.00 42 ILE D CA 1
ATOM 6829 C C . ILE D 1 42 ? 8.794 20.285 52.887 1.00 1.00 42 ILE D C 1
ATOM 6830 O O . ILE D 1 42 ? 8.334 19.140 52.924 1.00 8.85 42 ILE D O 1
ATOM 6835 N N . GLN D 1 43 ? 10.100 20.535 53.042 1.00 7.61 43 GLN D N 1
ATOM 6836 C CA . GLN D 1 43 ? 11.006 19.389 53.280 1.00 5.28 43 GLN D CA 1
ATOM 6837 C C . GLN D 1 43 ? 10.783 18.788 54.677 1.00 13.78 43 GLN D C 1
ATOM 6838 O O . GLN D 1 43 ? 10.752 17.574 54.907 1.00 10.16 43 GLN D O 1
ATOM 6844 N N . TYR D 1 44 ? 10.600 19.663 55.642 1.00 9.03 44 TYR D N 1
ATOM 6845 C CA . TYR D 1 44 ? 10.318 19.218 56.985 1.00 6.95 44 TYR D CA 1
ATOM 6846 C C . TYR D 1 44 ? 9.013 18.442 56.978 1.00 21.64 44 TYR D C 1
ATOM 6847 O O . TYR D 1 44 ? 8.838 17.435 57.676 1.00 19.35 44 TYR D O 1
ATOM 6856 N N . VAL D 1 45 ? 8.044 18.963 56.230 1.00 11.78 45 VAL D N 1
ATOM 6857 C CA . VAL D 1 45 ? 6.700 18.354 56.168 1.00 12.82 45 VAL D CA 1
ATOM 6858 C C . VAL D 1 45 ? 6.698 16.972 55.563 1.00 9.66 45 VAL D C 1
ATOM 6859 O O . VAL D 1 45 ? 6.222 15.989 56.102 1.00 14.52 45 VAL D O 1
ATOM 6863 N N . VAL D 1 46 ? 7.328 16.857 54.419 1.00 13.16 46 VAL D N 1
ATOM 6864 C CA . VAL D 1 46 ? 7.462 15.576 53.737 1.00 8.86 46 VAL D CA 1
ATOM 6865 C C . VAL D 1 46 ? 8.258 14.625 54.619 1.00 19.42 46 VAL D C 1
ATOM 6866 O O . VAL D 1 46 ? 7.790 13.505 54.815 1.00 17.65 46 VAL D O 1
ATOM 6870 N N . ASN D 1 47 ? 9.370 15.094 55.205 1.00 12.64 47 ASN D N 1
ATOM 6871 C CA . ASN D 1 47 ? 10.166 14.233 56.108 1.00 6.34 47 ASN D CA 1
ATOM 6872 C C . ASN D 1 47 ? 9.274 13.705 57.202 1.00 15.48 47 ASN D C 1
ATOM 6873 O O . ASN D 1 47 ? 9.431 12.596 57.668 1.00 22.41 47 ASN D O 1
ATOM 6878 N N . GLU D 1 48 ? 8.357 14.543 57.663 1.00 20.66 48 GLU D N 1
ATOM 6879 C CA . GLU D 1 48 ? 7.448 14.091 58.700 1.00 9.83 48 GLU D CA 1
ATOM 6880 C C . GLU D 1 48 ? 6.538 12.937 58.187 1.00 22.92 48 GLU D C 1
ATOM 6881 O O . GLU D 1 48 ? 6.323 11.933 58.856 1.00 11.76 48 GLU D O 1
ATOM 6887 N N . CYS D 1 49 ? 6.048 13.045 56.964 1.00 16.41 49 CYS D N 1
ATOM 6888 C CA . CYS D 1 49 ? 5.217 12.011 56.373 1.00 2.68 49 CYS D CA 1
ATOM 6889 C C . CYS D 1 49 ? 5.976 10.705 56.205 1.00 6.48 49 CYS D C 1
ATOM 6890 O O . CYS D 1 49 ? 5.498 9.610 56.408 1.00 14.77 49 CYS D O 1
ATOM 6893 N N . ILE D 1 50 ? 7.226 10.841 55.825 1.00 4.27 50 ILE D N 1
ATOM 6894 C CA . ILE D 1 50 ? 8.023 9.677 55.561 1.00 9.67 50 ILE D CA 1
ATOM 6895 C C . ILE D 1 50 ? 8.337 8.870 56.795 1.00 23.22 50 ILE D C 1
ATOM 6896 O O . ILE D 1 50 ? 8.296 7.644 56.833 1.00 16.13 50 ILE D O 1
ATOM 6901 N N . ALA D 1 51 ? 8.714 9.614 57.816 1.00 16.69 51 ALA D N 1
ATOM 6902 C CA . ALA D 1 51 ? 9.002 9.072 59.135 1.00 10.00 51 ALA D CA 1
ATOM 6903 C C . ALA D 1 51 ? 7.777 8.265 59.606 1.00 18.85 51 ALA D C 1
ATOM 6904 O O . ALA D 1 51 ? 7.861 7.208 60.234 1.00 25.64 51 ALA D O 1
ATOM 6906 N N . ALA D 1 52 ? 6.613 8.802 59.314 1.00 7.04 52 ALA D N 1
ATOM 6907 C CA . ALA D 1 52 ? 5.402 8.082 59.612 1.00 1.35 52 ALA D CA 1
ATOM 6908 C C . ALA D 1 52 ? 5.157 6.920 58.685 1.00 24.05 52 ALA D C 1
ATOM 6909 O O . ALA D 1 52 ? 4.131 6.294 58.917 1.00 16.65 52 ALA D O 1
ATOM 6911 N N . GLY D 1 53 ? 5.969 6.650 57.656 1.00 20.69 53 GLY D N 1
ATOM 6912 C CA . GLY D 1 53 ? 5.722 5.490 56.749 1.00 20.42 53 GLY D CA 1
ATOM 6913 C C . GLY D 1 53 ? 4.902 5.741 55.470 1.00 42.17 53 GLY D C 1
ATOM 6914 O O . GLY D 1 53 ? 4.455 4.796 54.817 1.00 14.18 53 GLY D O 1
ATOM 6915 N N . ILE D 1 54 ? 4.681 7.005 55.124 1.00 16.14 54 ILE D N 1
ATOM 6916 C CA . ILE D 1 54 ? 3.928 7.394 53.923 1.00 45.47 54 ILE D CA 1
ATOM 6917 C C . ILE D 1 54 ? 4.935 7.315 52.793 1.00 19.09 54 ILE D C 1
ATOM 6918 O O . ILE D 1 54 ? 6.097 7.742 52.920 1.00 15.22 54 ILE D O 1
ATOM 6923 N N . THR D 1 55 ? 4.523 6.725 51.680 1.00 14.24 55 THR D N 1
ATOM 6924 C CA . THR D 1 55 ? 5.484 6.557 50.585 1.00 29.77 55 THR D CA 1
ATOM 6925 C C . THR D 1 55 ? 5.046 7.279 49.300 1.00 9.22 55 THR D C 1
ATOM 6926 O O . THR D 1 55 ? 5.773 7.340 48.289 1.00 17.95 55 THR D O 1
ATOM 6930 N N . GLU D 1 56 ? 3.839 7.850 49.362 1.00 17.64 56 GLU D N 1
ATOM 6931 C CA . GLU D 1 56 ? 3.286 8.546 48.218 1.00 19.00 56 GLU D CA 1
ATOM 6932 C C . GLU D 1 56 ? 2.704 9.857 48.654 1.00 19.33 56 GLU D C 1
ATOM 6933 O O . GLU D 1 56 ? 1.719 9.877 49.381 1.00 16.62 56 GLU D O 1
ATOM 6939 N N . ILE D 1 57 ? 3.307 10.945 48.205 1.00 20.56 57 ILE D N 1
ATOM 6940 C CA . ILE D 1 57 ? 2.773 12.245 48.576 1.00 16.10 57 ILE D CA 1
ATOM 6941 C C . ILE D 1 57 ? 2.136 12.902 47.366 1.00 84.27 57 ILE D C 1
ATOM 6942 O O . ILE D 1 57 ? 2.708 12.944 46.294 1.00 10.92 57 ILE D O 1
ATOM 6947 N N . VAL D 1 58 ? 0.902 13.351 47.544 1.00 10.72 58 VAL D N 1
ATOM 6948 C CA . VAL D 1 58 ? 0.159 14.035 46.494 1.00 14.87 58 VAL D CA 1
ATOM 6949 C C . VAL D 1 58 ? 0.024 15.538 46.730 1.00 14.29 58 VAL D C 1
ATOM 6950 O O . VAL D 1 58 ? -0.770 15.977 47.591 1.00 14.83 58 VAL D O 1
ATOM 6954 N N . LEU D 1 59 ? 0.775 16.322 45.964 1.00 18.78 59 LEU D N 1
ATOM 6955 C CA . LEU D 1 59 ? 0.645 17.764 46.095 1.00 17.31 59 LEU D CA 1
ATOM 6956 C C . LEU D 1 59 ? -0.540 18.236 45.232 1.00 17.88 59 LEU D C 1
ATOM 6957 O O . LEU D 1 59 ? -0.615 17.952 44.008 1.00 18.82 59 LEU D O 1
ATOM 6962 N N . VAL D 1 60 ? -1.517 18.908 45.852 1.00 12.59 60 VAL D N 1
ATOM 6963 C CA . VAL D 1 60 ? -2.633 19.465 45.087 1.00 16.55 60 VAL D CA 1
ATOM 6964 C C . VAL D 1 60 ? -2.157 20.896 44.958 1.00 6.74 60 VAL D C 1
ATOM 6965 O O . VAL D 1 60 ? -2.073 21.636 45.939 1.00 10.32 60 VAL D O 1
ATOM 6969 N N . THR D 1 61 ? -1.749 21.189 43.729 1.00 14.00 61 THR D N 1
ATOM 6970 C CA . THR D 1 61 ? -1.024 22.371 43.383 1.00 12.70 61 THR D CA 1
ATOM 6971 C C . THR D 1 61 ? -1.625 23.358 42.466 1.00 25.06 61 THR D C 1
ATOM 6972 O O . THR D 1 61 ? -2.846 23.318 42.223 1.00 19.57 61 THR D O 1
ATOM 6976 N N . HIS D 1 62 ? -0.712 24.246 42.060 1.00 45.06 62 HIS D N 1
ATOM 6977 C CA . HIS D 1 62 ? -0.895 25.442 41.230 1.00 28.34 62 HIS D CA 1
ATOM 6978 C C . HIS D 1 62 ? 0.191 25.591 40.149 1.00 19.90 62 HIS D C 1
ATOM 6979 O O . HIS D 1 62 ? 1.311 25.084 40.308 1.00 26.38 62 HIS D O 1
ATOM 6986 N N . SER D 1 63 ? -0.109 26.335 39.083 1.00 24.94 63 SER D N 1
ATOM 6987 C CA . SER D 1 63 ? 0.842 26.531 37.970 1.00 30.36 63 SER D CA 1
ATOM 6988 C C . SER D 1 63 ? 2.204 27.056 38.352 1.00 29.16 63 SER D C 1
ATOM 6989 O O . SER D 1 63 ? 3.232 26.701 37.754 1.00 30.08 63 SER D O 1
ATOM 6992 N N . SER D 1 64 ? 2.180 27.920 39.359 1.00 28.47 64 SER D N 1
ATOM 6993 C CA . SER D 1 64 ? 3.400 28.566 39.834 1.00 43.68 64 SER D CA 1
ATOM 6994 C C . SER D 1 64 ? 4.256 27.807 40.813 1.00 99.78 64 SER D C 1
ATOM 6995 O O . SER D 1 64 ? 5.148 28.423 41.387 1.00 26.98 64 SER D O 1
ATOM 6998 N N . LYS D 1 65 ? 4.025 26.522 41.031 1.00 37.94 65 LYS D N 1
ATOM 6999 C CA . LYS D 1 65 ? 4.781 25.894 42.088 1.00 27.51 65 LYS D CA 1
ATOM 7000 C C . LYS D 1 65 ? 5.721 24.799 41.652 1.00 21.04 65 LYS D C 1
ATOM 7001 O O . LYS D 1 65 ? 6.083 23.926 42.436 1.00 16.95 65 LYS D O 1
ATOM 7007 N N . ASN D 1 66 ? 6.176 24.901 40.412 1.00 18.98 66 ASN D N 1
ATOM 7008 C CA . ASN D 1 66 ? 7.067 23.839 39.996 1.00 3.61 66 ASN D CA 1
ATOM 7009 C C . ASN D 1 66 ? 8.289 23.782 40.892 1.00 9.11 66 ASN D C 1
ATOM 7010 O O . ASN D 1 66 ? 8.939 22.716 40.943 1.00 13.96 66 ASN D O 1
ATOM 7015 N N . SER D 1 67 ? 8.581 24.858 41.623 1.00 15.58 67 SER D N 1
ATOM 7016 C CA . SER D 1 67 ? 9.777 24.842 42.492 1.00 16.55 67 SER D CA 1
ATOM 7017 C C . SER D 1 67 ? 9.646 23.734 43.531 1.00 8.61 67 SER D C 1
ATOM 7018 O O . SER D 1 67 ? 10.596 23.101 43.949 1.00 10.47 67 SER D O 1
ATOM 7021 N N . ILE D 1 68 ? 8.425 23.454 43.958 1.00 8.51 68 ILE D N 1
ATOM 7022 C CA . ILE D 1 68 ? 8.286 22.443 44.976 1.00 5.14 68 ILE D CA 1
ATOM 7023 C C . ILE D 1 68 ? 8.674 21.057 44.459 1.00 16.59 68 ILE D C 1
ATOM 7024 O O . ILE D 1 68 ? 9.438 20.395 45.125 1.00 12.26 68 ILE D O 1
ATOM 7029 N N . GLU D 1 69 ? 8.185 20.651 43.284 1.00 8.61 69 GLU D N 1
ATOM 7030 C CA . GLU D 1 69 ? 8.539 19.366 42.686 1.00 5.37 69 GLU D CA 1
ATOM 7031 C C . GLU D 1 69 ? 10.008 19.302 42.368 1.00 20.62 69 GLU D C 1
ATOM 7032 O O . GLU D 1 69 ? 10.684 18.344 42.679 1.00 12.16 69 GLU D O 1
ATOM 7038 N N . ASN D 1 70 ? 10.518 20.411 41.879 1.00 13.76 70 ASN D N 1
ATOM 7039 C CA . ASN D 1 70 ? 11.937 20.490 41.547 1.00 13.70 70 ASN D CA 1
ATOM 7040 C C . ASN D 1 70 ? 12.795 20.282 42.773 1.00 24.03 70 ASN D C 1
ATOM 7041 O O . ASN D 1 70 ? 13.907 19.827 42.631 1.00 11.21 70 ASN D O 1
ATOM 7046 N N . HIS D 1 71 ? 12.319 20.685 43.948 1.00 7.38 71 HIS D N 1
ATOM 7047 C CA . HIS D 1 71 ? 13.115 20.533 45.141 1.00 1.36 71 HIS D CA 1
ATOM 7048 C C . HIS D 1 71 ? 13.308 19.045 45.413 1.00 18.72 71 HIS D C 1
ATOM 7049 O O . HIS D 1 71 ? 14.377 18.643 45.815 1.00 8.77 71 HIS D O 1
ATOM 7056 N N . PHE D 1 72 ? 12.305 18.231 45.109 1.00 10.28 72 PHE D N 1
ATOM 7057 C CA . PHE D 1 72 ? 12.313 16.772 45.346 1.00 22.19 72 PHE D CA 1
ATOM 7058 C C . PHE D 1 72 ? 12.823 15.852 44.224 1.00 13.41 72 PHE D C 1
ATOM 7059 O O . PHE D 1 72 ? 13.159 14.689 44.401 1.00 25.59 72 PHE D O 1
ATOM 7067 N N . ASP D 1 73 ? 12.969 16.452 43.058 1.00 4.95 73 ASP D N 1
ATOM 7068 C CA . ASP D 1 73 ? 13.426 15.751 41.847 1.00 10.68 73 ASP D CA 1
ATOM 7069 C C . ASP D 1 73 ? 14.933 15.887 41.825 1.00 17.50 73 ASP D C 1
ATOM 7070 O O . ASP D 1 73 ? 15.482 16.689 42.547 1.00 20.03 73 ASP D O 1
ATOM 7075 N N . THR D 1 74 ? 15.626 15.238 40.915 1.00 29.93 74 THR D N 1
ATOM 7076 C CA . THR D 1 74 ? 17.037 15.513 40.898 1.00 62.46 74 THR D CA 1
ATOM 7077 C C . THR D 1 74 ? 17.503 16.610 39.918 1.00 45.23 74 THR D C 1
ATOM 7078 O O . THR D 1 74 ? 17.274 16.555 38.711 1.00 45.36 74 THR D O 1
ATOM 7082 N N . SER D 1 75 ? 18.220 17.579 40.475 1.00 99.78 75 SER D N 1
ATOM 7083 C CA . SER D 1 75 ? 18.793 18.731 39.792 1.00 30.42 75 SER D CA 1
ATOM 7084 C C . SER D 1 75 ? 20.100 18.412 39.095 1.00 88.34 75 SER D C 1
ATOM 7085 O O . SER D 1 75 ? 21.193 18.609 39.626 1.00 37.77 75 SER D O 1
ATOM 7088 N N . PHE D 1 76 ? 19.933 17.885 37.891 1.00 69.85 76 PHE D N 1
ATOM 7089 C CA . PHE D 1 76 ? 20.999 17.476 36.988 1.00 99.78 76 PHE D CA 1
ATOM 7090 C C . PHE D 1 76 ? 22.267 18.345 37.014 1.00 36.03 76 PHE D C 1
ATOM 7091 O O . PHE D 1 76 ? 23.322 17.934 37.498 1.00 49.05 76 PHE D O 1
ATOM 7099 N N . GLU D 1 77 ? 22.123 19.536 36.435 1.00 72.28 77 GLU D N 1
ATOM 7100 C CA . GLU D 1 77 ? 23.167 20.539 36.323 1.00 88.10 77 GLU D CA 1
ATOM 7101 C C . GLU D 1 77 ? 23.740 20.835 37.706 1.00 99.78 77 GLU D C 1
ATOM 7102 O O . GLU D 1 77 ? 24.929 21.169 37.833 1.00 50.73 77 GLU D O 1
ATOM 7108 N N . LEU D 1 78 ? 22.877 20.696 38.720 1.00 61.68 78 LEU D N 1
ATOM 7109 C CA . LEU D 1 78 ? 23.255 20.939 40.113 1.00 99.78 78 LEU D CA 1
ATOM 7110 C C . LEU D 1 78 ? 24.189 19.835 40.542 1.00 73.89 78 LEU D C 1
ATOM 7111 O O . LEU D 1 78 ? 25.261 20.100 41.094 1.00 26.96 78 LEU D O 1
ATOM 7116 N N . GLU D 1 79 ? 23.715 18.618 40.269 1.00 29.51 79 GLU D N 1
ATOM 7117 C CA . GLU D 1 79 ? 24.346 17.345 40.570 1.00 73.42 79 GLU D CA 1
ATOM 7118 C C . GLU D 1 79 ? 25.606 17.300 39.717 1.00 99.78 79 GLU D C 1
ATOM 7119 O O . GLU D 1 79 ? 26.645 16.742 40.110 1.00 49.64 79 GLU D O 1
ATOM 7125 N N . ALA D 1 80 ? 25.495 17.944 38.559 1.00 38.15 80 ALA D N 1
ATOM 7126 C CA . ALA D 1 80 ? 26.607 18.047 37.631 1.00 41.41 80 ALA D CA 1
ATOM 7127 C C . ALA D 1 80 ? 27.667 18.860 38.370 1.00 57.34 80 ALA D C 1
ATOM 7128 O O . ALA D 1 80 ? 28.870 18.681 38.148 1.00 93.18 80 ALA D O 1
ATOM 7130 N N . MET D 1 81 ? 27.183 19.760 39.226 1.00 52.89 81 MET D N 1
ATOM 7131 C CA . MET D 1 81 ? 28.020 20.659 40.008 1.00 99.78 81 MET D CA 1
ATOM 7132 C C . MET D 1 81 ? 28.661 20.212 41.333 1.00 25.26 81 MET D C 1
ATOM 7133 O O . MET D 1 81 ? 29.860 20.453 41.562 1.00 99.78 81 MET D O 1
ATOM 7135 N N . LEU D 1 82 ? 27.903 19.608 42.244 1.00 99.78 82 LEU D N 1
ATOM 7136 C CA . LEU D 1 82 ? 28.490 19.197 43.523 1.00 99.78 82 LEU D CA 1
ATOM 7137 C C . LEU D 1 82 ? 29.228 17.866 43.323 1.00 99.78 82 LEU D C 1
ATOM 7138 O O . LEU D 1 82 ? 29.536 17.465 42.192 1.00 54.51 82 LEU D O 1
ATOM 7140 N N . LYS D 1 87 ? 30.986 18.805 47.741 1.00 99.78 87 LYS D N 1
ATOM 7141 C CA . LYS D 1 87 ? 30.524 17.860 46.724 1.00 99.78 87 LYS D CA 1
ATOM 7142 C C . LYS D 1 87 ? 30.071 16.448 47.158 1.00 41.95 87 LYS D C 1
ATOM 7143 O O . LYS D 1 87 ? 28.871 16.226 47.332 1.00 99.78 87 LYS D O 1
ATOM 7145 N N . ARG D 1 88 ? 30.990 15.499 47.366 1.00 99.78 88 ARG D N 1
ATOM 7146 C CA . ARG D 1 88 ? 30.636 14.129 47.786 1.00 67.37 88 ARG D CA 1
ATOM 7147 C C . ARG D 1 88 ? 29.632 14.175 48.923 1.00 99.78 88 ARG D C 1
ATOM 7148 O O . ARG D 1 88 ? 28.519 13.695 48.782 1.00 44.24 88 ARG D O 1
ATOM 7150 N N . GLN D 1 89 ? 30.040 14.750 50.047 1.00 44.84 89 GLN D N 1
ATOM 7151 C CA . GLN D 1 89 ? 29.180 14.934 51.192 1.00 65.93 89 GLN D CA 1
ATOM 7152 C C . GLN D 1 89 ? 27.887 15.519 50.594 1.00 99.78 89 GLN D C 1
ATOM 7153 O O . GLN D 1 89 ? 26.854 14.839 50.527 1.00 45.82 89 GLN D O 1
ATOM 7159 N N . LEU D 1 90 ? 27.933 16.772 50.141 1.00 26.52 90 LEU D N 1
ATOM 7160 C CA . LEU D 1 90 ? 26.741 17.445 49.590 1.00 54.74 90 LEU D CA 1
ATOM 7161 C C . LEU D 1 90 ? 25.877 16.756 48.547 1.00 55.48 90 LEU D C 1
ATOM 7162 O O . LEU D 1 90 ? 24.649 16.653 48.668 1.00 32.66 90 LEU D O 1
ATOM 7167 N N . LEU D 1 91 ? 26.569 16.316 47.507 1.00 58.47 91 LEU D N 1
ATOM 7168 C CA . LEU D 1 91 ? 25.919 15.628 46.403 1.00 35.19 91 LEU D CA 1
ATOM 7169 C C . LEU D 1 91 ? 24.949 14.577 46.936 1.00 43.05 91 LEU D C 1
ATOM 7170 O O . LEU D 1 91 ? 23.883 14.369 46.357 1.00 39.12 91 LEU D O 1
ATOM 7175 N N . ASP D 1 92 ? 25.328 13.930 48.036 1.00 99.78 92 ASP D N 1
ATOM 7176 C CA . ASP D 1 92 ? 24.493 12.905 48.655 1.00 86.41 92 ASP D CA 1
ATOM 7177 C C . ASP D 1 92 ? 23.236 13.550 49.198 1.00 40.99 92 ASP D C 1
ATOM 7178 O O . ASP D 1 92 ? 22.139 13.270 48.726 1.00 78.64 92 ASP D O 1
ATOM 7183 N N . GLU D 1 93 ? 23.425 14.409 50.195 1.00 44.67 93 GLU D N 1
ATOM 7184 C CA . GLU D 1 93 ? 22.360 15.114 50.888 1.00 31.93 93 GLU D CA 1
ATOM 7185 C C . GLU D 1 93 ? 21.242 15.643 50.007 1.00 23.40 93 GLU D C 1
ATOM 7186 O O . GLU D 1 93 ? 20.083 15.725 50.426 1.00 63.30 93 GLU D O 1
ATOM 7192 N N . VAL D 1 94 ? 21.657 16.021 48.801 1.00 51.14 94 VAL D N 1
ATOM 7193 C CA . VAL D 1 94 ? 20.848 16.618 47.753 1.00 44.99 94 VAL D CA 1
ATOM 7194 C C . VAL D 1 94 ? 20.027 15.633 46.930 1.00 99.78 94 VAL D C 1
ATOM 7195 O O . VAL D 1 94 ? 18.870 15.913 46.623 1.00 99.78 94 VAL D O 1
ATOM 7199 N N . GLN D 1 95 ? 20.570 14.470 46.587 1.00 71.03 95 GLN D N 1
ATOM 7200 C CA . GLN D 1 95 ? 19.725 13.545 45.829 1.00 99.78 95 GLN D CA 1
ATOM 7201 C C . GLN D 1 95 ? 18.763 13.000 46.894 1.00 99.78 95 GLN D C 1
ATOM 7202 O O . GLN D 1 95 ? 17.531 13.012 46.770 1.00 75.54 95 GLN D O 1
ATOM 7208 N N . SER D 1 96 ? 19.406 12.589 47.977 1.00 38.23 96 SER D N 1
ATOM 7209 C CA . SER D 1 96 ? 18.804 12.099 49.211 1.00 55.41 96 SER D CA 1
ATOM 7210 C C . SER D 1 96 ? 17.553 12.876 49.724 1.00 71.51 96 SER D C 1
ATOM 7211 O O . SER D 1 96 ? 16.911 12.467 50.708 1.00 36.53 96 SER D O 1
ATOM 7214 N N . ILE D 1 97 ? 17.160 13.973 49.072 1.00 29.96 97 ILE D N 1
ATOM 7215 C CA . ILE D 1 97 ? 15.996 14.717 49.585 1.00 21.36 97 ILE D CA 1
ATOM 7216 C C . ILE D 1 97 ? 14.738 13.905 49.544 1.00 23.93 97 ILE D C 1
ATOM 7217 O O . ILE D 1 97 ? 13.998 13.857 50.523 1.00 33.59 97 ILE D O 1
ATOM 7222 N N . CYS D 1 98 ? 14.537 13.262 48.397 1.00 22.48 98 CYS D N 1
ATOM 7223 C CA . CYS D 1 98 ? 13.442 12.308 48.211 1.00 32.30 98 CYS D CA 1
ATOM 7224 C C . CYS D 1 98 ? 14.092 10.925 48.129 1.00 23.16 98 CYS D C 1
ATOM 7225 O O . CYS D 1 98 ? 14.784 10.599 47.159 1.00 21.01 98 CYS D O 1
ATOM 7228 N N . PRO D 1 99 ? 13.897 10.110 49.167 1.00 17.32 99 PRO D N 1
ATOM 7229 C CA . PRO D 1 99 ? 14.491 8.779 49.129 1.00 21.06 99 PRO D CA 1
ATOM 7230 C C . PRO D 1 99 ? 13.807 7.985 48.019 1.00 58.95 99 PRO D C 1
ATOM 7231 O O . PRO D 1 99 ? 12.739 8.342 47.529 1.00 11.78 99 PRO D O 1
ATOM 7235 N N . PRO D 1 100 ? 14.439 6.905 47.595 1.00 38.10 100 PRO D N 1
ATOM 7236 C CA . PRO D 1 100 ? 13.941 6.131 46.484 1.00 20.65 100 PRO D CA 1
ATOM 7237 C C . PRO D 1 100 ? 12.584 5.487 46.670 1.00 7.75 100 PRO D C 1
ATOM 7238 O O . PRO D 1 100 ? 11.888 5.257 45.713 1.00 31.10 100 PRO D O 1
ATOM 7242 N N . HIS D 1 101 ? 12.158 5.257 47.884 1.00 22.37 101 HIS D N 1
ATOM 7243 C CA . HIS D 1 101 ? 10.875 4.596 47.897 1.00 17.29 101 HIS D CA 1
ATOM 7244 C C . HIS D 1 101 ? 9.698 5.568 47.966 1.00 20.08 101 HIS D C 1
ATOM 7245 O O . HIS D 1 101 ? 8.538 5.141 48.090 1.00 27.99 101 HIS D O 1
ATOM 7252 N N . VAL D 1 102 ? 9.989 6.868 47.969 1.00 17.74 102 VAL D N 1
ATOM 7253 C CA . VAL D 1 102 ? 8.926 7.869 48.127 1.00 18.86 102 VAL D CA 1
ATOM 7254 C C . VAL D 1 102 ? 8.738 8.571 46.795 1.00 13.11 102 VAL D C 1
ATOM 7255 O O . VAL D 1 102 ? 9.698 8.910 46.099 1.00 17.77 102 VAL D O 1
ATOM 7259 N N . THR D 1 103 ? 7.458 8.699 46.455 1.00 16.66 103 THR D N 1
ATOM 7260 C CA . THR D 1 103 ? 6.983 9.330 45.253 1.00 15.80 103 THR D CA 1
ATOM 7261 C C . THR D 1 103 ? 6.082 10.523 45.564 1.00 7.76 103 THR D C 1
ATOM 7262 O O . THR D 1 103 ? 5.134 10.494 46.378 1.00 19.97 103 THR D O 1
ATOM 7266 N N . ILE D 1 104 ? 6.456 11.586 44.861 1.00 21.65 104 ILE D N 1
ATOM 7267 C CA . ILE D 1 104 ? 5.708 12.824 44.939 1.00 32.91 104 ILE D CA 1
ATOM 7268 C C . ILE D 1 104 ? 4.905 12.900 43.623 1.00 25.86 104 ILE D C 1
ATOM 7269 O O . ILE D 1 104 ? 5.438 12.716 42.512 1.00 19.12 104 ILE D O 1
ATOM 7274 N N . MET D 1 105 ? 3.597 13.042 43.753 1.00 26.16 105 MET D N 1
ATOM 7275 C CA . MET D 1 105 ? 2.669 13.087 42.610 1.00 28.46 105 MET D CA 1
ATOM 7276 C C . MET D 1 105 ? 2.119 14.516 42.709 1.00 18.84 105 MET D C 1
ATOM 7277 O O . MET D 1 105 ? 2.137 15.146 43.793 1.00 16.38 105 MET D O 1
ATOM 7282 N N . GLN D 1 106 ? 1.673 15.047 41.592 1.00 18.54 106 GLN D N 1
ATOM 7283 C CA . GLN D 1 106 ? 1.094 16.382 41.614 1.00 11.34 106 GLN D CA 1
ATOM 7284 C C . GLN D 1 106 ? -0.164 16.364 40.784 1.00 22.30 106 GLN D C 1
ATOM 7285 O O . GLN D 1 106 ? -0.148 15.858 39.669 1.00 15.04 106 GLN D O 1
ATOM 7291 N N . VAL D 1 107 ? -1.231 16.935 41.319 1.00 13.88 107 VAL D N 1
ATOM 7292 C CA . VAL D 1 107 ? -2.502 17.161 40.599 1.00 9.23 107 VAL D CA 1
ATOM 7293 C C . VAL D 1 107 ? -2.747 18.688 40.703 1.00 14.64 107 VAL D C 1
ATOM 7294 O O . VAL D 1 107 ? -2.553 19.258 41.796 1.00 11.59 107 VAL D O 1
ATOM 7298 N N . ARG D 1 108 ? -3.288 19.336 39.665 1.00 12.19 108 ARG D N 1
ATOM 7299 C CA . ARG D 1 108 ? -3.594 20.784 39.728 1.00 10.08 108 ARG D CA 1
ATOM 7300 C C . ARG D 1 108 ? -4.985 20.957 40.301 1.00 19.26 108 ARG D C 1
ATOM 7301 O O . ARG D 1 108 ? -5.910 20.321 39.845 1.00 14.96 108 ARG D O 1
ATOM 7309 N N . GLN D 1 109 ? -5.162 21.916 41.199 1.00 19.65 109 GLN D N 1
ATOM 7310 C CA . GLN D 1 109 ? -6.496 22.175 41.713 1.00 18.70 109 GLN D CA 1
ATOM 7311 C C . GLN D 1 109 ? -7.245 22.920 40.612 1.00 96.93 109 GLN D C 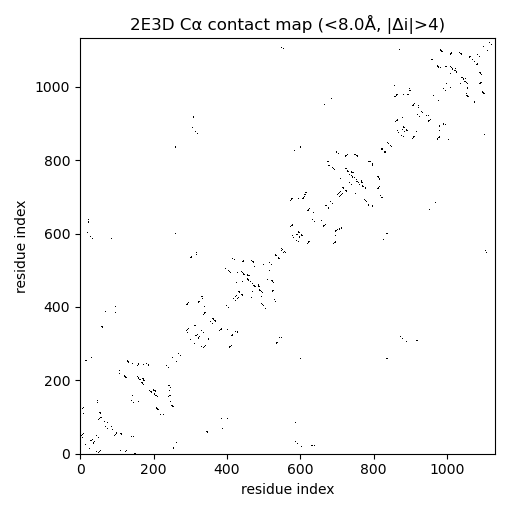1
ATOM 7312 O O . GLN D 1 109 ? -6.638 23.583 39.773 1.00 45.65 109 GLN D O 1
ATOM 7318 N N . GLY D 1 110 ? -8.565 22.843 40.607 1.00 31.91 110 GLY D N 1
ATOM 7319 C CA . GLY D 1 110 ? -9.316 23.569 39.575 1.00 99.78 110 GLY D CA 1
ATOM 7320 C C . GLY D 1 110 ? -9.790 24.964 40.014 1.00 99.78 110 GLY D C 1
ATOM 7321 O O . GLY D 1 110 ? -9.162 25.993 39.735 1.00 93.51 110 GLY D O 1
ATOM 7322 N N . LYS D 1 113 ? -12.181 26.390 45.025 1.00 67.16 113 LYS D N 1
ATOM 7323 C CA . LYS D 1 113 ? -11.153 26.587 46.046 1.00 29.76 113 LYS D CA 1
ATOM 7324 C C . LYS D 1 113 ? -11.503 26.035 47.445 1.00 99.78 113 LYS D C 1
ATOM 7325 O O . LYS D 1 113 ? -12.657 25.728 47.738 1.00 37.61 113 LYS D O 1
ATOM 7327 N N . GLY D 1 114 ? -10.507 25.851 48.304 1.00 41.68 114 GLY D N 1
ATOM 7328 C CA . GLY D 1 114 ? -10.799 25.311 49.622 1.00 44.62 114 GLY D CA 1
ATOM 7329 C C . GLY D 1 114 ? -10.090 24.004 49.926 1.00 43.09 114 GLY D C 1
ATOM 7330 O O . GLY D 1 114 ? -9.727 23.231 49.030 1.00 38.74 114 GLY D O 1
ATOM 7331 N N . LEU D 1 115 ? -9.856 23.780 51.210 1.00 31.90 115 LEU D N 1
ATOM 7332 C CA . LEU D 1 115 ? -9.164 22.553 51.565 1.00 32.76 115 LEU D CA 1
ATOM 7333 C C . LEU D 1 115 ? -10.023 21.323 51.216 1.00 37.99 115 LEU D C 1
ATOM 7334 O O . LEU D 1 115 ? -9.519 20.301 50.763 1.00 19.45 115 LEU D O 1
ATOM 7339 N N . GLY D 1 116 ? -11.329 21.398 51.460 1.00 43.47 116 GLY D N 1
ATOM 7340 C CA . GLY D 1 116 ? -12.193 20.269 51.199 1.00 24.79 116 GLY D CA 1
ATOM 7341 C C . GLY D 1 116 ? -12.112 19.964 49.712 1.00 39.49 116 GLY D C 1
ATOM 7342 O O . GLY D 1 116 ? -12.038 18.812 49.308 1.00 20.66 116 GLY D O 1
ATOM 7343 N N . HIS D 1 117 ? -12.147 21.004 48.888 1.00 26.68 117 HIS D N 1
ATOM 7344 C CA . HIS D 1 117 ? -12.031 20.754 47.455 1.00 47.91 117 HIS D CA 1
ATOM 7345 C C . HIS D 1 117 ? -10.621 20.255 47.041 1.00 23.48 117 HIS D C 1
ATOM 7346 O O . HIS D 1 117 ? -10.507 19.357 46.189 1.00 25.73 117 HIS D O 1
ATOM 7353 N N . ALA D 1 118 ? -9.577 20.759 47.707 1.00 26.00 118 ALA D N 1
ATOM 7354 C CA . ALA D 1 118 ? -8.202 20.354 47.426 1.00 12.77 118 ALA D CA 1
ATOM 7355 C C . ALA D 1 118 ? -8.089 18.900 47.679 1.00 33.99 118 ALA D C 1
ATOM 7356 O O . ALA D 1 118 ? -7.496 18.171 46.902 1.00 21.34 118 ALA D O 1
ATOM 7358 N N . VAL D 1 119 ? -8.639 18.469 48.810 1.00 14.71 119 VAL D N 1
ATOM 7359 C CA . VAL D 1 119 ? -8.530 17.040 49.050 1.00 16.16 119 VAL D CA 1
ATOM 7360 C C . VAL D 1 119 ? -9.303 16.242 48.015 1.00 16.31 119 VAL D C 1
ATOM 7361 O O . VAL D 1 119 ? -8.838 15.166 47.635 1.00 37.28 119 VAL D O 1
ATOM 7365 N N . LEU D 1 120 ? -10.451 16.760 47.558 1.00 22.14 120 LEU D N 1
ATOM 7366 C CA . LEU D 1 120 ? -11.259 16.046 46.540 1.00 33.47 120 LEU D CA 1
ATOM 7367 C C . LEU D 1 120 ? -10.435 15.758 45.280 1.00 28.45 120 LEU D C 1
ATOM 7368 O O . LEU D 1 120 ? -10.386 14.641 44.752 1.00 29.17 120 LEU D O 1
ATOM 7373 N N . CYS D 1 121 ? -9.734 16.778 44.806 1.00 35.42 121 CYS D N 1
ATOM 7374 C CA . CYS D 1 121 ? -8.935 16.616 43.589 1.00 8.71 121 CYS D CA 1
ATOM 7375 C C . CYS D 1 121 ? -7.990 15.473 43.621 1.00 20.55 121 CYS D C 1
ATOM 7376 O O . CYS D 1 121 ? -7.609 14.978 42.563 1.00 21.18 121 CYS D O 1
ATOM 7379 N N . ALA D 1 122 ? -7.581 15.079 44.824 1.00 11.09 122 ALA D N 1
ATOM 7380 C CA . ALA D 1 122 ? -6.593 14.019 44.924 1.00 31.31 122 ALA D CA 1
ATOM 7381 C C . ALA D 1 122 ? -7.324 12.701 44.888 1.00 19.53 122 ALA D C 1
ATOM 7382 O O . ALA D 1 122 ? -6.725 11.624 44.833 1.00 16.09 122 ALA D O 1
ATOM 7384 N N . HIS D 1 123 ? -8.648 12.767 44.899 1.00 17.61 123 HIS D N 1
ATOM 7385 C CA . HIS D 1 123 ? -9.335 11.477 44.897 1.00 18.58 123 HIS D CA 1
ATOM 7386 C C . HIS D 1 123 ? -8.903 10.524 43.774 1.00 30.78 123 HIS D C 1
ATOM 7387 O O . HIS D 1 123 ? -8.601 9.366 44.011 1.00 30.64 123 HIS D O 1
ATOM 7394 N N . PRO D 1 124 ? -8.892 11.026 42.543 1.00 28.73 124 PRO D N 1
ATOM 7395 C CA . PRO D 1 124 ? -8.540 10.201 41.398 1.00 22.06 124 PRO D CA 1
ATOM 7396 C C . PRO D 1 124 ? -7.210 9.569 41.662 1.00 28.90 124 PRO D C 1
ATOM 7397 O O . PRO D 1 124 ? -6.920 8.470 41.200 1.00 36.91 124 PRO D O 1
ATOM 7401 N N . VAL D 1 125 ? -6.340 10.261 42.387 1.00 22.37 125 VAL D N 1
ATOM 7402 C CA . VAL D 1 125 ? -5.023 9.641 42.606 1.00 26.33 125 VAL D CA 1
ATOM 7403 C C . VAL D 1 125 ? -5.053 8.653 43.759 1.00 39.90 125 VAL D C 1
ATOM 7404 O O . VAL D 1 125 ? -4.414 7.611 43.726 1.00 23.40 125 VAL D O 1
ATOM 7408 N N . VAL D 1 126 ? -5.781 9.012 44.805 1.00 29.50 126 VAL D N 1
ATOM 7409 C CA . VAL D 1 126 ? -5.809 8.173 45.993 1.00 26.30 126 VAL D CA 1
ATOM 7410 C C . VAL D 1 126 ? -6.739 6.984 45.838 1.00 67.93 126 VAL D C 1
ATOM 7411 O O . VAL D 1 126 ? -6.524 5.938 46.429 1.00 20.92 126 VAL D O 1
ATOM 7415 N N . GLY D 1 127 ? -7.801 7.126 45.062 1.00 24.19 127 GLY D N 1
ATOM 7416 C CA . GLY D 1 127 ? -8.693 5.991 44.962 1.00 76.70 127 GLY D CA 1
ATOM 7417 C C . GLY D 1 127 ? -9.470 5.992 46.257 1.00 33.69 127 GLY D C 1
ATOM 7418 O O . GLY D 1 127 ? -9.276 6.848 47.114 1.00 36.83 127 GLY D O 1
ATOM 7419 N N . ASP D 1 128 ? -10.381 5.042 46.386 1.00 48.56 128 ASP D N 1
ATOM 7420 C CA . ASP D 1 128 ? -11.178 4.961 47.601 1.00 99.78 128 ASP D CA 1
ATOM 7421 C C . ASP D 1 128 ? -10.334 4.234 48.629 1.00 99.78 128 ASP D C 1
ATOM 7422 O O . ASP D 1 128 ? -10.409 3.017 48.841 1.00 45.39 128 ASP D O 1
ATOM 7427 N N . GLU D 1 129 ? -9.474 5.032 49.241 1.00 29.72 129 GLU D N 1
ATOM 7428 C CA . GLU D 1 129 ? -8.559 4.483 50.227 1.00 36.74 129 GLU D CA 1
ATOM 7429 C C . GLU D 1 129 ? -8.503 5.409 51.440 1.00 29.62 129 GLU D C 1
ATOM 7430 O O . GLU D 1 129 ? -8.949 6.555 51.369 1.00 44.06 129 GLU D O 1
ATOM 7436 N N . PRO D 1 130 ? -7.990 4.903 52.560 1.00 47.95 130 PRO D N 1
ATOM 7437 C CA . PRO D 1 130 ? -7.842 5.754 53.730 1.00 33.95 130 PRO D CA 1
ATOM 7438 C C . PRO D 1 130 ? -6.725 6.740 53.308 1.00 27.05 130 PRO D C 1
ATOM 7439 O O . PRO D 1 130 ? -5.842 6.423 52.485 1.00 24.35 130 PRO D O 1
ATOM 7443 N N . VAL D 1 131 ? -6.748 7.952 53.844 1.00 14.28 131 VAL D N 1
ATOM 7444 C CA . VAL D 1 131 ? -5.765 8.943 53.403 1.00 37.21 131 VAL D CA 1
ATOM 7445 C C . VAL D 1 131 ? -5.203 9.897 54.464 1.00 36.22 131 VAL D C 1
ATOM 7446 O O . VAL D 1 131 ? -5.932 10.347 55.348 1.00 12.21 131 VAL D O 1
ATOM 7450 N N . ALA D 1 132 ? -3.932 10.278 54.418 1.00 17.96 132 ALA D N 1
ATOM 7451 C CA . ALA D 1 132 ? -3.535 11.254 55.420 1.00 14.14 132 ALA D CA 1
ATOM 7452 C C . ALA D 1 132 ? -3.704 12.660 54.793 1.00 8.84 132 ALA D C 1
ATOM 7453 O O . ALA D 1 132 ? -3.463 12.873 53.572 1.00 10.32 132 ALA D O 1
ATOM 7455 N N . VAL D 1 133 ? -4.154 13.632 55.585 1.00 18.40 133 VAL D N 1
ATOM 7456 C CA . VAL D 1 133 ? -4.288 15.010 55.144 1.00 13.77 133 VAL D CA 1
ATOM 7457 C C . VAL D 1 133 ? -3.362 15.916 55.970 1.00 14.04 133 VAL D C 1
ATOM 7458 O O . VAL D 1 133 ? -3.418 15.925 57.206 1.00 18.31 133 VAL D O 1
ATOM 7462 N N . ILE D 1 134 ? -2.430 16.589 55.285 1.00 17.27 134 ILE D N 1
ATOM 7463 C CA . ILE D 1 134 ? -1.363 17.363 55.925 1.00 14.27 134 ILE D CA 1
ATOM 7464 C C . ILE D 1 134 ? -1.298 18.814 55.530 1.00 18.78 134 ILE D C 1
ATOM 7465 O O . ILE D 1 134 ? -1.088 19.126 54.376 1.00 14.85 134 ILE D O 1
ATOM 7470 N N . LEU D 1 135 ? -1.458 19.704 56.498 1.00 10.87 135 LEU D N 1
ATOM 7471 C CA . LEU D 1 135 ? -1.393 21.154 56.222 1.00 10.62 135 LEU D CA 1
ATOM 7472 C C . LEU D 1 135 ? 0.039 21.580 56.193 1.00 14.41 135 LEU D C 1
ATOM 7473 O O . LEU D 1 135 ? 0.693 21.444 57.185 1.00 17.26 135 LEU D O 1
ATOM 7478 N N . PRO D 1 136 ? 0.570 22.062 55.060 1.00 16.69 136 PRO D N 1
ATOM 7479 C CA . PRO D 1 136 ? 1.993 22.315 55.110 1.00 7.55 136 PRO D CA 1
ATOM 7480 C C . PRO D 1 136 ? 2.633 23.534 55.760 1.00 10.51 136 PRO D C 1
ATOM 7481 O O . PRO D 1 136 ? 3.873 23.619 55.820 1.00 22.30 136 PRO D O 1
ATOM 7485 N N . ASP D 1 137 ? 1.833 24.468 56.259 1.00 9.04 137 ASP D N 1
ATOM 7486 C CA . ASP D 1 137 ? 2.516 25.634 56.870 1.00 6.85 137 ASP D CA 1
ATOM 7487 C C . ASP D 1 137 ? 2.560 25.479 58.415 1.00 12.73 137 ASP D C 1
ATOM 7488 O O . ASP D 1 137 ? 2.957 26.392 59.160 1.00 18.53 137 ASP D O 1
ATOM 7493 N N . VAL D 1 138 ? 2.174 24.273 58.850 1.00 14.42 138 VAL D N 1
ATOM 7494 C CA . VAL D 1 138 ? 2.264 23.816 60.235 1.00 2.43 138 VAL D CA 1
ATOM 7495 C C . VAL D 1 138 ? 3.384 22.804 60.278 1.00 29.78 138 VAL D C 1
ATOM 7496 O O . VAL D 1 138 ? 3.414 21.840 59.548 1.00 15.48 138 VAL D O 1
ATOM 7500 N N . ILE D 1 139 ? 4.338 23.058 61.145 1.00 1.45 139 ILE D N 1
ATOM 7501 C CA . ILE D 1 139 ? 5.513 22.165 61.390 1.00 1.00 139 ILE D CA 1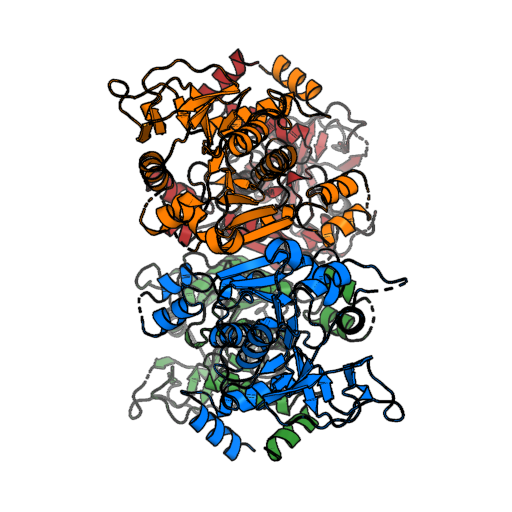
ATOM 7502 C C . ILE D 1 139 ? 5.485 21.489 62.740 1.00 17.64 139 ILE D C 1
ATOM 7503 O O . ILE D 1 139 ? 5.363 22.168 63.749 1.00 14.14 139 ILE D O 1
ATOM 7508 N N . LEU D 1 140 ? 5.580 20.153 62.744 1.00 12.71 140 LEU D N 1
ATOM 7509 C CA . LEU D 1 140 ? 5.533 19.439 64.030 1.00 12.88 140 LEU D CA 1
ATOM 7510 C C . LEU D 1 140 ? 7.010 19.321 64.356 1.00 21.50 140 LEU D C 1
ATOM 7511 O O . LEU D 1 140 ? 7.793 18.910 63.508 1.00 11.09 140 LEU D O 1
ATOM 7516 N N . ASP D 1 141 ? 7.401 19.831 65.520 1.00 26.24 141 ASP D N 1
ATOM 7517 C CA . ASP D 1 141 ? 8.793 19.867 65.937 1.00 14.96 141 ASP D CA 1
ATOM 7518 C C . ASP D 1 141 ? 9.442 18.506 66.123 1.00 24.35 141 ASP D C 1
ATOM 7519 O O . ASP D 1 141 ? 9.185 17.852 67.137 1.00 18.50 141 ASP D O 1
ATOM 7524 N N . GLU D 1 142 ? 10.354 18.146 65.220 1.00 8.57 142 GLU D N 1
ATOM 7525 C CA . GLU D 1 142 ? 11.060 16.866 65.251 1.00 13.85 142 GLU D CA 1
ATOM 7526 C C . GLU D 1 142 ? 11.953 16.574 66.445 1.00 44.68 142 GLU D C 1
ATOM 7527 O O . GLU D 1 142 ? 12.487 15.460 66.627 1.00 16.51 142 GLU D O 1
ATOM 7533 N N . TYR D 1 143 ? 12.180 17.618 67.230 1.00 16.47 143 TYR D N 1
ATOM 7534 C CA . TYR D 1 143 ? 13.056 17.406 68.363 1.00 25.25 143 TYR D CA 1
ATOM 7535 C C . TYR D 1 143 ? 12.261 17.294 69.636 1.00 24.62 143 TYR D C 1
ATOM 7536 O O . TYR D 1 143 ? 12.766 16.826 70.639 1.00 30.50 143 TYR D O 1
ATOM 7545 N N . GLU D 1 144 ? 11.017 17.745 69.646 1.00 24.51 144 GLU D N 1
ATOM 7546 C CA . GLU D 1 144 ? 10.260 17.644 70.893 1.00 12.02 144 GLU D CA 1
ATOM 7547 C C . GLU D 1 144 ? 9.389 16.381 70.954 1.00 21.06 144 GLU D C 1
ATOM 7548 O O . GLU D 1 144 ? 8.805 16.126 71.995 1.00 17.06 144 GLU D O 1
ATOM 7554 N N . SER D 1 145 ? 9.326 15.629 69.849 1.00 24.53 145 SER D N 1
ATOM 7555 C CA . SER D 1 145 ? 8.539 14.397 69.588 1.00 29.11 145 SER D CA 1
ATOM 7556 C C . SER D 1 145 ? 9.421 13.467 68.787 1.00 33.53 145 SER D C 1
ATOM 7557 O O . SER D 1 145 ? 10.407 13.860 68.155 1.00 20.20 145 SER D O 1
ATOM 7560 N N . ASP D 1 146 ? 8.999 12.222 68.706 1.00 19.20 146 ASP D N 1
ATOM 7561 C CA . ASP D 1 146 ? 9.760 11.289 67.905 1.00 37.87 146 ASP D CA 1
ATOM 7562 C C . ASP D 1 146 ? 8.766 11.041 66.805 1.00 20.52 146 ASP D C 1
ATOM 7563 O O . ASP D 1 146 ? 7.806 10.316 67.037 1.00 16.60 146 ASP D O 1
ATOM 7568 N N . LEU D 1 147 ? 8.988 11.716 65.676 1.00 13.10 147 LEU D N 1
ATOM 7569 C CA . LEU D 1 147 ? 8.128 11.692 64.496 1.00 43.66 147 LEU D CA 1
ATOM 7570 C C . LEU D 1 147 ? 7.965 10.317 63.799 1.00 18.04 147 LEU D C 1
ATOM 7571 O O . LEU D 1 147 ? 7.065 10.067 62.970 1.00 13.43 147 LEU D O 1
ATOM 7576 N N . SER D 1 148 ? 8.870 9.404 64.126 1.00 23.32 148 SER D N 1
ATOM 7577 C CA . SER D 1 148 ? 8.794 8.042 63.609 1.00 38.82 148 SER D CA 1
ATOM 7578 C C . SER D 1 148 ? 7.963 7.210 64.577 1.00 16.09 148 SER D C 1
ATOM 7579 O O . SER D 1 148 ? 7.631 6.068 64.267 1.00 19.89 148 SER D O 1
ATOM 7582 N N . GLN D 1 149 ? 7.701 7.709 65.772 1.00 16.60 149 GLN D N 1
ATOM 7583 C CA . GLN D 1 149 ? 6.951 6.849 66.681 1.00 21.90 149 GLN D CA 1
ATOM 7584 C C . GLN D 1 149 ? 5.712 7.517 67.141 1.00 27.22 149 GLN D C 1
ATOM 7585 O O . GLN D 1 149 ? 4.738 6.848 67.457 1.00 17.76 149 GLN D O 1
ATOM 7591 N N . ASP D 1 150 ? 5.779 8.839 67.132 1.00 21.44 150 ASP D N 1
ATOM 7592 C CA . ASP D 1 150 ? 4.681 9.650 67.586 1.00 25.54 150 ASP D CA 1
ATOM 7593 C C . ASP D 1 150 ? 3.908 10.372 66.462 1.00 13.63 150 ASP D C 1
ATOM 7594 O O . ASP D 1 150 ? 4.229 10.277 65.263 1.00 26.71 150 ASP D O 1
ATOM 7599 N N . ASN D 1 151 ? 2.867 11.060 66.948 1.00 26.25 151 ASN D N 1
ATOM 7600 C CA . ASN D 1 151 ? 1.973 11.909 66.176 1.00 22.00 151 ASN D CA 1
ATOM 7601 C C . ASN D 1 151 ? 1.451 11.279 64.886 1.00 16.97 151 ASN D C 1
ATOM 7602 O O . ASN D 1 151 ? 0.626 10.352 64.929 1.00 20.63 151 ASN D O 1
ATOM 7607 N N . LEU D 1 152 ? 1.915 11.754 63.729 1.00 10.49 152 LEU D N 1
ATOM 7608 C CA . LEU D 1 152 ? 1.351 11.134 62.532 1.00 9.76 152 LEU D CA 1
ATOM 7609 C C . LEU D 1 152 ? 1.658 9.623 62.560 1.00 13.46 152 LEU D C 1
ATOM 7610 O O . LEU D 1 152 ? 0.763 8.805 62.341 1.00 21.81 152 LEU D O 1
ATOM 7615 N N . ALA D 1 153 ? 2.906 9.276 62.911 1.00 9.86 153 ALA D N 1
ATOM 7616 C CA . ALA D 1 153 ? 3.402 7.876 62.948 1.00 6.30 153 ALA D CA 1
ATOM 7617 C C . ALA D 1 153 ? 2.390 7.059 63.710 1.00 11.41 153 ALA D C 1
ATOM 7618 O O . ALA D 1 153 ? 1.797 6.117 63.221 1.00 33.65 153 ALA D O 1
ATOM 7620 N N . GLU D 1 154 ? 2.127 7.517 64.907 1.00 9.79 154 GLU D N 1
ATOM 7621 C CA . GLU D 1 154 ? 1.197 6.766 65.697 1.00 14.29 154 GLU D CA 1
ATOM 7622 C C . GLU D 1 154 ? -0.240 6.963 65.320 1.00 17.36 154 GLU D C 1
ATOM 7623 O O . GLU D 1 154 ? -1.064 6.090 65.566 1.00 22.75 154 GLU D O 1
ATOM 7629 N N . MET D 1 155 ? -0.624 8.124 64.818 1.00 12.57 155 MET D N 1
ATOM 7630 C CA . MET D 1 155 ? -2.055 8.224 64.568 1.00 12.07 155 MET D CA 1
ATOM 7631 C C . MET D 1 155 ? -2.350 7.290 63.437 1.00 42.80 155 MET D C 1
ATOM 7632 O O . MET D 1 155 ? -3.469 6.896 63.178 1.00 23.28 155 MET D O 1
ATOM 7637 N N . ILE D 1 156 ? -1.339 6.998 62.654 1.00 19.29 156 ILE D N 1
ATOM 7638 C CA . ILE D 1 156 ? -1.646 6.140 61.521 1.00 9.02 156 ILE D CA 1
ATOM 7639 C C . ILE D 1 156 ? -1.682 4.674 61.970 1.00 42.01 156 ILE D C 1
ATOM 7640 O O . ILE D 1 156 ? -2.523 3.887 61.532 1.00 29.70 156 ILE D O 1
ATOM 7645 N N . ARG D 1 157 ? -0.708 4.335 62.822 1.00 21.65 157 ARG D N 1
ATOM 7646 C CA . ARG D 1 157 ? -0.515 2.991 63.408 1.00 23.57 157 ARG D CA 1
ATOM 7647 C C . ARG D 1 157 ? -1.767 2.614 64.137 1.00 28.32 157 ARG D C 1
ATOM 7648 O O . ARG D 1 157 ? -2.121 1.447 64.199 1.00 33.06 157 ARG D O 1
ATOM 7656 N N . ARG D 1 158 ? -2.467 3.605 64.656 1.00 23.03 158 ARG D N 1
ATOM 7657 C CA . ARG D 1 158 ? -3.689 3.292 65.350 1.00 14.09 158 ARG D CA 1
ATOM 7658 C C . ARG D 1 158 ? -4.817 3.162 64.357 1.00 16.58 158 ARG D C 1
ATOM 7659 O O . ARG D 1 158 ? -5.803 2.464 64.607 1.00 30.44 158 ARG D O 1
ATOM 7667 N N . PHE D 1 159 ? -4.751 3.873 63.245 1.00 31.21 159 PHE D N 1
ATOM 7668 C CA . PHE D 1 159 ? -5.880 3.737 62.324 1.00 15.70 159 PHE D CA 1
ATOM 7669 C C . PHE D 1 159 ? -5.914 2.301 61.747 1.00 14.80 159 PHE D C 1
ATOM 7670 O O . PHE D 1 159 ? -6.942 1.661 61.515 1.00 25.25 159 PHE D O 1
ATOM 7678 N N . ASP D 1 160 ? -4.690 1.878 61.429 1.00 19.52 160 ASP D N 1
ATOM 7679 C CA . ASP D 1 160 ? -4.320 0.606 60.862 1.00 32.42 160 ASP D CA 1
ATOM 7680 C C . ASP D 1 160 ? -4.710 -0.553 61.794 1.00 39.44 160 ASP D C 1
ATOM 7681 O O . ASP D 1 160 ? -4.963 -1.676 61.348 1.00 99.78 160 ASP D O 1
ATOM 7686 N N . GLU D 1 161 ? -4.716 -0.267 63.096 1.00 37.39 161 GLU D N 1
ATOM 7687 C CA . GLU D 1 161 ? -5.000 -1.209 64.190 1.00 55.64 161 GLU D CA 1
ATOM 7688 C C . GLU D 1 161 ? -6.459 -1.181 64.542 1.00 30.27 161 GLU D C 1
ATOM 7689 O O . GLU D 1 161 ? -6.960 -2.007 65.305 1.00 99.78 161 GLU D O 1
ATOM 7695 N N . THR D 1 162 ? -7.105 -0.123 64.115 1.00 31.57 162 THR D N 1
ATOM 7696 C CA . THR D 1 162 ? -8.441 -0.073 64.587 1.00 13.16 162 THR D CA 1
ATOM 7697 C C . THR D 1 162 ? -9.353 0.569 63.616 1.00 54.07 162 THR D C 1
ATOM 7698 O O . THR D 1 162 ? -10.553 0.556 63.874 1.00 30.15 162 THR D O 1
ATOM 7702 N N . GLY D 1 163 ? -8.797 1.104 62.532 1.00 42.85 163 GLY D N 1
ATOM 7703 C CA . GLY D 1 163 ? -9.596 1.717 61.479 1.00 42.26 163 GLY D CA 1
ATOM 7704 C C . GLY D 1 163 ? -10.445 2.900 61.899 1.00 25.30 163 GLY D C 1
ATOM 7705 O O . GLY D 1 163 ? -11.346 3.318 61.161 1.00 34.17 163 GLY D O 1
ATOM 7706 N N . HIS D 1 164 ? -10.157 3.443 63.083 1.00 25.60 164 HIS D N 1
ATOM 7707 C CA . HIS D 1 164 ? -10.813 4.628 63.631 1.00 99.78 164 HIS D CA 1
ATOM 7708 C C . HIS D 1 164 ? -10.025 5.836 63.125 1.00 99.78 164 HIS D C 1
ATOM 7709 O O . HIS D 1 164 ? -8.805 5.835 63.184 1.00 22.72 164 HIS D O 1
ATOM 7716 N N . SER D 1 165 ? -10.693 6.850 62.600 1.00 21.17 165 SER D N 1
ATOM 7717 C CA . SER D 1 165 ? -9.964 8.016 62.107 1.00 23.49 165 SER D CA 1
ATOM 7718 C C . SER D 1 165 ? -9.390 8.834 63.234 1.00 44.25 165 SER D C 1
ATOM 7719 O O . SER D 1 165 ? -9.900 8.879 64.355 1.00 18.52 165 SER D O 1
ATOM 7722 N N . GLN D 1 166 ? -8.292 9.483 62.910 1.00 24.73 166 GLN D N 1
ATOM 7723 C CA . GLN D 1 166 ? -7.614 10.275 63.926 1.00 13.21 166 GLN D CA 1
ATOM 7724 C C . GLN D 1 166 ? -7.434 11.722 63.455 1.00 26.63 166 GLN D C 1
ATOM 7725 O O . GLN D 1 166 ? -7.042 11.920 62.317 1.00 21.00 166 GLN D O 1
ATOM 7731 N N . ILE D 1 167 ? -7.723 12.711 64.301 1.00 21.15 167 ILE D N 1
ATOM 7732 C CA . ILE D 1 167 ? -7.521 14.145 63.992 1.00 24.88 167 ILE D CA 1
ATOM 7733 C C . ILE D 1 167 ? -6.632 14.730 65.103 1.00 21.80 167 ILE D C 1
ATOM 7734 O O . ILE D 1 167 ? -6.999 14.658 66.288 1.00 20.94 167 ILE D O 1
ATOM 7739 N N . MET D 1 168 ? -5.455 15.257 64.752 1.00 11.39 168 MET D N 1
ATOM 7740 C CA . MET D 1 168 ? -4.558 15.774 65.763 1.00 19.32 168 MET D CA 1
ATOM 7741 C C . MET D 1 168 ? -5.050 17.065 66.322 1.00 20.35 168 MET D C 1
ATOM 7742 O O . MET D 1 168 ? -5.544 17.921 65.572 1.00 23.22 168 MET D O 1
ATOM 7747 N N . VAL D 1 169 ? -4.950 17.171 67.644 1.00 19.21 169 VAL D N 1
ATOM 7748 C CA . VAL D 1 169 ? -5.354 18.380 68.318 1.00 14.78 169 VAL D CA 1
ATOM 7749 C C . VAL D 1 169 ? -4.291 18.711 69.414 1.00 28.64 169 VAL D C 1
ATOM 7750 O O . VAL D 1 169 ? -3.454 17.865 69.797 1.00 19.96 169 VAL D O 1
ATOM 7754 N N . GLU D 1 170 ? -4.291 19.967 69.869 1.00 23.69 170 GLU D N 1
ATOM 7755 C CA . GLU D 1 170 ? -3.377 20.406 70.955 1.00 25.27 170 GLU D CA 1
ATOM 7756 C C . GLU D 1 170 ? -4.125 21.493 71.770 1.00 2.08 170 GLU D C 1
ATOM 7757 O O . GLU D 1 170 ? -5.035 22.170 71.213 1.00 18.98 170 GLU D O 1
ATOM 7763 N N . PRO D 1 171 ? -3.829 21.541 73.102 1.00 13.72 171 PRO D N 1
ATOM 7764 C CA . PRO D 1 171 ? -4.468 22.474 74.029 1.00 22.54 171 PRO D CA 1
ATOM 7765 C C . PRO D 1 171 ? -4.080 23.908 73.751 1.00 26.92 171 PRO D C 1
ATOM 7766 O O . PRO D 1 171 ? -2.946 24.215 73.420 1.00 39.41 171 PRO D O 1
ATOM 7770 N N . VAL D 1 172 ? -5.041 24.805 73.872 1.00 24.38 172 VAL D N 1
ATOM 7771 C CA . VAL D 1 172 ? -4.745 26.192 73.649 1.00 45.27 172 VAL D CA 1
ATOM 7772 C C . VAL D 1 172 ? -4.983 26.926 74.955 1.00 34.23 172 VAL D C 1
ATOM 7773 O O . VAL D 1 172 ? -5.200 26.331 76.019 1.00 32.63 172 VAL D O 1
ATOM 7777 N N . ALA D 1 173 ? -4.914 28.245 74.841 1.00 99.78 173 ALA D N 1
ATOM 7778 C CA . ALA D 1 173 ? -5.105 29.169 75.946 1.00 48.08 173 ALA D CA 1
ATOM 7779 C C . ALA D 1 173 ? -6.416 29.950 75.734 1.00 34.96 173 ALA D C 1
ATOM 7780 O O . ALA D 1 173 ? -7.361 29.861 76.529 1.00 60.90 173 ALA D O 1
ATOM 7782 N N . ASP D 1 174 ? -6.522 30.688 74.638 1.00 36.11 174 ASP D N 1
ATOM 7783 C CA . ASP D 1 174 ? -7.768 31.407 74.457 1.00 53.17 174 ASP D CA 1
ATOM 7784 C C . ASP D 1 174 ? -8.580 30.479 73.604 1.00 82.45 174 ASP D C 1
ATOM 7785 O O . ASP D 1 174 ? -8.354 30.357 72.398 1.00 34.23 174 ASP D O 1
ATOM 7790 N N . VAL D 1 175 ? -9.482 29.783 74.285 1.00 49.72 175 VAL D N 1
ATOM 7791 C CA . VAL D 1 175 ? -10.362 28.830 73.629 1.00 99.78 175 VAL D CA 1
ATOM 7792 C C . VAL D 1 175 ? -11.404 29.632 72.847 1.00 46.91 175 VAL D C 1
ATOM 7793 O O . VAL D 1 175 ? -12.092 29.103 71.978 1.00 71.02 175 VAL D O 1
ATOM 7795 N N . THR D 1 176 ? -11.505 30.923 73.171 1.00 55.44 176 THR D N 1
ATOM 7796 C CA . THR D 1 176 ? -12.421 31.861 72.520 1.00 99.78 176 THR D CA 1
ATOM 7797 C C . THR D 1 176 ? -11.841 32.097 71.129 1.00 28.16 176 THR D C 1
ATOM 7798 O O . THR D 1 176 ? -12.549 32.114 70.108 1.00 99.78 176 THR D O 1
ATOM 7800 N N . ALA D 1 177 ? -10.510 32.149 71.151 1.00 47.03 177 ALA D N 1
ATOM 7801 C CA . ALA D 1 177 ? -9.712 32.328 69.950 1.00 99.78 177 ALA D CA 1
ATOM 7802 C C . ALA D 1 177 ? -9.816 31.127 68.994 1.00 99.78 177 ALA D C 1
ATOM 7803 O O . ALA D 1 177 ? -9.616 31.308 67.794 1.00 50.71 177 ALA D O 1
ATOM 7805 N N . TYR D 1 178 ? -10.118 29.925 69.482 1.00 43.32 178 TYR D N 1
ATOM 7806 C CA . TYR D 1 178 ? -10.173 28.769 68.585 1.00 99.78 178 TYR D CA 1
ATOM 7807 C C . TYR D 1 178 ? -11.450 27.939 68.401 1.00 46.14 178 TYR D C 1
ATOM 7808 O O . TYR D 1 178 ? -12.554 28.330 68.808 1.00 99.78 178 TYR D O 1
ATOM 7817 N N . GLY D 1 179 ? -11.249 26.797 67.742 1.00 99.78 179 GLY D N 1
ATOM 7818 C CA . GLY D 1 179 ? -12.267 25.792 67.453 1.00 31.33 179 GLY D CA 1
ATOM 7819 C C . GLY D 1 179 ? -11.819 24.659 68.379 1.00 26.22 179 GLY D C 1
ATOM 7820 O O . GLY D 1 179 ? -10.653 24.250 68.374 1.00 50.31 179 GLY D O 1
ATOM 7821 N N . VAL D 1 180 ? -12.709 24.177 69.233 1.00 50.10 180 VAL D N 1
ATOM 7822 C CA . VAL D 1 180 ? -12.268 23.147 70.152 1.00 42.21 180 VAL D CA 1
ATOM 7823 C C . VAL D 1 180 ? -13.090 21.915 69.932 1.00 50.86 180 VAL D C 1
ATOM 7824 O O . VAL D 1 180 ? -14.303 21.991 69.799 1.00 48.55 180 VAL D O 1
ATOM 7828 N N . VAL D 1 181 ? -12.415 20.780 69.897 1.00 35.36 181 VAL D N 1
ATOM 7829 C CA . VAL D 1 181 ? -13.144 19.549 69.656 1.00 16.53 181 VAL D CA 1
ATOM 7830 C C . VAL D 1 181 ? -13.995 19.148 70.846 1.00 37.98 181 VAL D C 1
ATOM 7831 O O . VAL D 1 181 ? -13.710 19.519 71.985 1.00 49.45 181 VAL D O 1
ATOM 7835 N N . ASP D 1 182 ? -15.076 18.433 70.570 1.00 33.90 182 ASP D N 1
ATOM 7836 C CA . ASP D 1 182 ? -15.888 18.017 71.703 1.00 48.43 182 ASP D CA 1
ATOM 7837 C C . ASP D 1 182 ? -15.610 16.563 71.969 1.00 31.79 182 ASP D C 1
ATOM 7838 O O . ASP D 1 182 ? -15.958 15.689 71.170 1.00 40.33 182 ASP D O 1
ATOM 7843 N N . CYS D 1 183 ? -14.968 16.312 73.104 1.00 52.81 183 CYS D N 1
ATOM 7844 C CA . CYS D 1 183 ? -14.614 14.933 73.454 1.00 42.53 183 CYS D CA 1
ATOM 7845 C C . CYS D 1 183 ? -15.486 14.456 74.607 1.00 30.63 183 CYS D C 1
ATOM 7846 O O . CYS D 1 183 ? -15.019 13.693 75.462 1.00 33.99 183 CYS D O 1
ATOM 7849 N N . LYS D 1 184 ? -16.724 14.960 74.598 1.00 54.26 184 LYS D N 1
ATOM 7850 C CA . LYS D 1 184 ? -17.705 14.634 75.626 1.00 99.78 184 LYS D CA 1
ATOM 7851 C C . LYS D 1 184 ? -17.042 14.641 77.029 1.00 44.98 184 LYS D C 1
ATOM 7852 O O . LYS D 1 184 ? -17.308 13.790 77.876 1.00 99.78 184 LYS D O 1
ATOM 7858 N N . GLY D 1 185 ? -16.139 15.602 77.228 1.00 57.65 185 GLY D N 1
ATOM 7859 C CA . GLY D 1 185 ? -15.418 15.815 78.472 1.00 38.36 185 GLY D CA 1
ATOM 7860 C C . GLY D 1 185 ? -14.298 14.887 78.920 1.00 57.40 185 GLY D C 1
ATOM 7861 O O . GLY D 1 185 ? -13.826 15.015 80.054 1.00 53.06 185 GLY D O 1
ATOM 7862 N N . VAL D 1 186 ? -13.873 13.951 78.076 1.00 52.87 186 VAL D N 1
ATOM 7863 C CA . VAL D 1 186 ? -12.794 13.069 78.521 1.00 23.26 186 VAL D CA 1
ATOM 7864 C C . VAL D 1 186 ? -11.396 13.730 78.503 1.00 36.49 186 VAL D C 1
ATOM 7865 O O . VAL D 1 186 ? -10.908 14.237 77.485 1.00 31.29 186 VAL D O 1
ATOM 7869 N N . GLU D 1 187 ? -10.761 13.770 79.666 1.00 29.10 187 GLU D N 1
ATOM 7870 C CA . GLU D 1 187 ? -9.460 14.384 79.729 1.00 41.27 187 GLU D CA 1
ATOM 7871 C C . GLU D 1 187 ? -8.503 13.635 78.815 1.00 18.43 187 GLU D C 1
ATOM 7872 O O . GLU D 1 187 ? -8.312 12.410 78.934 1.00 42.86 187 GLU D O 1
ATOM 7878 N N . LEU D 1 188 ? -7.857 14.413 77.948 1.00 34.52 188 LEU D N 1
ATOM 7879 C CA . LEU D 1 188 ? -6.884 13.871 77.005 1.00 48.78 188 LEU D CA 1
ATOM 7880 C C . LEU D 1 188 ? -5.468 14.334 77.342 1.00 27.13 188 LEU D C 1
ATOM 7881 O O . LEU D 1 188 ? -5.253 15.479 77.724 1.00 37.01 188 LEU D O 1
ATOM 7886 N N . ALA D 1 189 ? -4.508 13.442 77.178 1.00 19.25 189 ALA D N 1
ATOM 7887 C CA . ALA D 1 189 ? -3.131 13.770 77.449 1.00 28.22 189 ALA D CA 1
ATOM 7888 C C . ALA D 1 189 ? -2.297 13.464 76.224 1.00 27.42 189 ALA D C 1
ATOM 7889 O O . ALA D 1 189 ? -2.727 12.731 75.322 1.00 22.27 189 ALA D O 1
ATOM 7891 N N . PRO D 1 190 ? -1.110 14.060 76.184 1.00 35.97 190 PRO D N 1
ATOM 7892 C CA . PRO D 1 190 ? -0.202 13.893 75.055 1.00 36.92 190 PRO D CA 1
ATOM 7893 C C . PRO D 1 190 ? -0.132 12.428 74.743 1.00 29.65 190 PRO D C 1
ATOM 7894 O O . PRO D 1 190 ? -0.124 11.599 75.630 1.00 30.10 190 PRO D O 1
ATOM 7898 N N . GLY D 1 191 ? -0.104 12.112 73.459 1.00 25.03 191 GLY D N 1
ATOM 7899 C CA . GLY D 1 191 ? -0.030 10.708 73.110 1.00 14.23 191 GLY D CA 1
ATOM 7900 C C . GLY D 1 191 ? -1.341 9.894 73.072 1.00 17.12 191 GLY D C 1
ATOM 7901 O O . GLY D 1 191 ? -1.333 8.747 72.615 1.00 20.67 191 GLY D O 1
ATOM 7902 N N . GLU D 1 192 ? -2.453 10.400 73.577 1.00 22.20 192 GLU D N 1
ATOM 7903 C CA . GLU D 1 192 ? -3.655 9.569 73.575 1.00 15.86 192 GLU D CA 1
ATOM 7904 C C . GLU D 1 192 ? -4.725 9.958 72.597 1.00 25.10 192 GLU D C 1
ATOM 7905 O O . GLU D 1 192 ? -4.837 11.123 72.245 1.00 20.16 192 GLU D O 1
ATOM 7911 N N . SER D 1 193 ? -5.599 9.002 72.288 1.00 26.61 193 SER D N 1
ATOM 7912 C CA . SER D 1 193 ? -6.758 9.276 71.440 1.00 34.88 193 SER D CA 1
ATOM 7913 C C . SER D 1 193 ? -8.029 8.963 72.225 1.00 19.78 193 SER D C 1
ATOM 7914 O O . SER D 1 193 ? -8.052 8.130 73.136 1.00 19.51 193 SER D O 1
ATOM 7917 N N . VAL D 1 194 ? -9.119 9.590 71.813 1.00 13.65 194 VAL D N 1
ATOM 7918 C CA . VAL D 1 194 ? -10.412 9.332 72.430 1.00 48.99 194 VAL D CA 1
ATOM 7919 C C . VAL D 1 194 ? -11.421 9.960 71.477 1.00 32.98 194 VAL D C 1
ATOM 7920 O O . VAL D 1 194 ? -11.162 11.011 70.911 1.00 25.60 194 VAL D O 1
ATOM 7924 N N . PRO D 1 195 ? -12.529 9.275 71.220 1.00 37.87 195 PRO D N 1
ATOM 7925 C CA . PRO D 1 195 ? -13.552 9.724 70.279 1.00 81.46 195 PRO D CA 1
ATOM 7926 C C . PRO D 1 195 ? -13.854 11.205 70.389 1.00 22.49 195 PRO D C 1
ATOM 7927 O O . PRO D 1 195 ? -13.754 11.725 71.481 1.00 21.51 195 PRO D O 1
ATOM 7931 N N . MET D 1 196 ? -14.206 11.884 69.290 1.00 20.38 196 MET D N 1
ATOM 7932 C CA . MET D 1 196 ? -14.536 13.317 69.345 1.00 49.31 196 MET D CA 1
ATOM 7933 C C . MET D 1 196 ? -15.916 13.367 68.762 1.00 26.27 196 MET D C 1
ATOM 7934 O O . MET D 1 196 ? -16.226 12.621 67.840 1.00 52.92 196 MET D O 1
ATOM 7939 N N . VAL D 1 197 ? -16.765 14.217 69.306 1.00 23.82 197 VAL D N 1
ATOM 7940 C CA . VAL D 1 197 ? -18.122 14.248 68.778 1.00 44.42 197 VAL D CA 1
ATOM 7941 C C . VAL D 1 197 ? -18.375 15.451 67.860 1.00 99.78 197 VAL D C 1
ATOM 7942 O O . VAL D 1 197 ? -19.458 15.663 67.329 1.00 30.76 197 VAL D O 1
ATOM 7946 N N . GLY D 1 198 ? -17.355 16.257 67.607 1.00 59.76 198 GLY D N 1
ATOM 7947 C CA . GLY D 1 198 ? -17.551 17.401 66.721 1.00 99.78 198 GLY D CA 1
ATOM 7948 C C . GLY D 1 198 ? -16.629 18.494 67.225 1.00 99.78 198 GLY D C 1
ATOM 7949 O O . GLY D 1 198 ? -15.719 18.186 68.002 1.00 38.07 198 GLY D O 1
ATOM 7950 N N . VAL D 1 199 ? -16.851 19.738 66.791 1.00 51.90 199 VAL D N 1
ATOM 7951 C CA . VAL D 1 199 ? -16.044 20.880 67.240 1.00 99.78 199 VAL D CA 1
ATOM 7952 C C . VAL D 1 199 ? -16.897 22.132 67.429 1.00 41.16 199 VAL D C 1
ATOM 7953 O O . VAL D 1 199 ? -17.814 22.403 66.648 1.00 66.70 199 VAL D O 1
ATOM 7957 N N . VAL D 1 200 ? -16.559 22.932 68.436 1.00 53.11 200 VAL D N 1
ATOM 7958 C CA . VAL D 1 200 ? -17.289 24.163 68.730 1.00 72.08 200 VAL D CA 1
ATOM 7959 C C . VAL D 1 200 ? -16.403 25.411 68.586 1.00 99.78 200 VAL D C 1
ATOM 7960 O O . VAL D 1 200 ? -15.341 25.489 69.213 1.00 56.79 200 VAL D O 1
ATOM 7964 N N . GLU D 1 201 ? -16.820 26.386 67.773 1.00 99.78 201 GLU D N 1
ATOM 7965 C CA . GLU D 1 201 ? -16.021 27.610 67.578 1.00 99.78 201 GLU D CA 1
ATOM 7966 C C . GLU D 1 201 ? -16.354 28.849 68.413 1.00 99.78 201 GLU D C 1
ATOM 7967 O O . GLU D 1 201 ? -17.395 28.924 69.066 1.00 99.78 201 GLU D O 1
ATOM 7969 N N . PRO D 1 209 ? -15.811 22.851 74.788 1.00 49.87 209 PRO D N 1
ATOM 7970 C CA . PRO D 1 209 ? -16.154 21.501 75.223 1.00 40.20 209 PRO D CA 1
ATOM 7971 C C . PRO D 1 209 ? -14.880 20.936 75.779 1.00 41.36 209 PRO D C 1
ATOM 7972 O O . PRO D 1 209 ? -14.848 19.941 76.495 1.00 42.89 209 PRO D O 1
ATOM 7976 N N . SER D 1 210 ? -13.813 21.610 75.387 1.00 90.06 210 SER D N 1
ATOM 7977 C CA . SER D 1 210 ? -12.468 21.222 75.739 1.00 36.98 210 SER D CA 1
ATOM 7978 C C . SER D 1 210 ? -11.617 22.405 75.303 1.00 99.78 210 SER D C 1
ATOM 7979 O O . SER D 1 210 ? -12.138 23.317 74.663 1.00 41.23 210 SER D O 1
ATOM 7982 N N . ASN D 1 211 ? -10.326 22.380 75.647 1.00 32.94 211 ASN D N 1
ATOM 7983 C CA . ASN D 1 211 ? -9.337 23.401 75.245 1.00 27.77 211 ASN D CA 1
ATOM 7984 C C . ASN D 1 211 ? -8.433 22.835 74.148 1.00 45.03 211 ASN D C 1
ATOM 7985 O O . ASN D 1 211 ? -7.261 23.231 74.036 1.00 32.06 211 ASN D O 1
ATOM 7990 N N . LEU D 1 212 ? -8.957 21.859 73.396 1.00 18.66 212 LEU D N 1
ATOM 7991 C CA . LEU D 1 212 ? -8.158 21.222 72.350 1.00 49.48 212 LEU D CA 1
ATOM 7992 C C . LEU D 1 212 ? -8.464 21.653 70.923 1.00 51.19 212 LEU D C 1
ATOM 7993 O O . LEU D 1 212 ? -9.633 21.598 70.505 1.00 32.09 212 LEU D O 1
ATOM 7998 N N . ALA D 1 213 ? -7.431 22.102 70.204 1.00 24.57 213 ALA D N 1
ATOM 7999 C CA . ALA D 1 213 ? -7.699 22.542 68.827 1.00 22.50 213 ALA D CA 1
ATOM 8000 C C . ALA D 1 213 ? -7.050 21.694 67.791 1.00 14.87 213 ALA D C 1
ATOM 8001 O O . ALA D 1 213 ? -5.988 21.103 67.991 1.00 19.31 213 ALA D O 1
ATOM 8003 N N . ILE D 1 214 ? -7.724 21.663 66.662 1.00 16.53 214 ILE D N 1
ATOM 8004 C CA . ILE D 1 214 ? -7.266 20.936 65.471 1.00 19.16 214 ILE D CA 1
ATOM 8005 C C . ILE D 1 214 ? -5.924 21.533 65.001 1.00 29.09 214 ILE D C 1
ATOM 8006 O O . ILE D 1 214 ? -5.827 22.713 64.667 1.00 21.21 214 ILE D O 1
ATOM 8011 N N . VAL D 1 215 ? -4.880 20.717 64.942 1.00 13.19 215 VAL D N 1
ATOM 8012 C CA . VAL D 1 215 ? -3.579 21.195 64.485 1.00 8.06 215 VAL D CA 1
ATOM 8013 C C . VAL D 1 215 ? -3.359 21.152 62.978 1.00 34.30 215 VAL D C 1
ATOM 8014 O O . VAL D 1 215 ? -2.559 21.897 62.420 1.00 19.47 215 VAL D O 1
ATOM 8018 N N . GLY D 1 216 ? -4.071 20.303 62.259 1.00 9.90 216 GLY D N 1
ATOM 8019 C CA . GLY D 1 216 ? -3.780 20.278 60.825 1.00 11.20 216 GLY D CA 1
ATOM 8020 C C . GLY D 1 216 ? -3.154 18.970 60.353 1.00 22.26 216 GLY D C 1
ATOM 8021 O O . GLY D 1 216 ? -2.423 18.947 59.336 1.00 19.97 216 GLY D O 1
ATOM 8022 N N . ARG D 1 217 ? -3.446 17.876 61.054 1.00 10.82 217 ARG D N 1
ATOM 8023 C CA . ARG D 1 217 ? -2.942 16.606 60.574 1.00 17.34 217 ARG D CA 1
ATOM 8024 C C . ARG D 1 217 ? -4.142 15.701 60.610 1.00 19.84 217 ARG D C 1
ATOM 8025 O O . ARG D 1 217 ? -4.780 15.639 61.635 1.00 12.43 217 ARG D O 1
ATOM 8033 N N . TYR D 1 218 ? -4.519 14.995 59.543 1.00 15.62 218 TYR D N 1
ATOM 8034 C CA . TYR D 1 218 ? -5.681 14.124 59.719 1.00 12.29 218 TYR D CA 1
ATOM 8035 C C . TYR D 1 218 ? -5.398 12.760 59.137 1.00 17.58 218 TYR D C 1
ATOM 8036 O O . TYR D 1 218 ? -4.755 12.679 58.097 1.00 13.65 218 TYR D O 1
ATOM 8045 N N . VAL D 1 219 ? -5.875 11.695 59.785 1.00 29.59 219 VAL D N 1
ATOM 8046 C CA . VAL D 1 219 ? -5.691 10.368 59.211 1.00 5.43 219 VAL D CA 1
ATOM 8047 C C . VAL D 1 219 ? -7.109 9.855 58.989 1.00 19.09 219 VAL D C 1
ATOM 8048 O O . VAL D 1 219 ? -7.689 9.474 59.954 1.00 21.42 219 VAL D O 1
ATOM 8052 N N . LEU D 1 220 ? -7.656 9.884 57.766 1.00 20.44 220 LEU D N 1
ATOM 8053 C CA . LEU D 1 220 ? -9.056 9.503 57.460 1.00 13.31 220 LEU D CA 1
ATOM 8054 C C . LEU D 1 220 ? -9.389 8.246 56.662 1.00 24.21 220 LEU D C 1
ATOM 8055 O O . LEU D 1 220 ? -8.780 7.892 55.630 1.00 21.73 220 LEU D O 1
ATOM 8060 N N . SER D 1 221 ? -10.421 7.597 57.175 1.00 29.54 221 SER D N 1
ATOM 8061 C CA . SER D 1 221 ? -10.849 6.361 56.569 1.00 99.78 221 SER D CA 1
ATOM 8062 C C . SER D 1 221 ? -11.313 6.661 55.158 1.00 51.35 221 SER D C 1
ATOM 8063 O O . SER D 1 221 ? -11.759 7.772 54.867 1.00 28.57 221 SER D O 1
ATOM 8066 N N . ALA D 1 222 ? -11.159 5.677 54.278 1.00 26.19 222 ALA D N 1
ATOM 8067 C CA . ALA D 1 222 ? -11.560 5.779 52.878 1.00 26.61 222 ALA D CA 1
ATOM 8068 C C . ALA D 1 222 ? -13.016 6.215 52.820 1.00 31.64 222 ALA D C 1
ATOM 8069 O O . ALA D 1 222 ? -13.477 6.721 51.804 1.00 27.78 222 ALA D O 1
ATOM 8071 N N . ASP D 1 223 ? -13.736 6.063 53.929 1.00 19.93 223 ASP D N 1
ATOM 8072 C CA . ASP D 1 223 ? -15.129 6.508 53.971 1.00 17.48 223 ASP D CA 1
ATOM 8073 C C . ASP D 1 223 ? -15.357 8.025 53.756 1.00 24.37 223 ASP D C 1
ATOM 8074 O O . ASP D 1 223 ? -16.499 8.424 53.480 1.00 23.24 223 ASP D O 1
ATOM 8079 N N . ILE D 1 224 ? -14.338 8.892 53.856 1.00 33.87 224 ILE D N 1
ATOM 8080 C CA . ILE D 1 224 ? -14.608 10.342 53.644 1.00 60.64 224 ILE D CA 1
ATOM 8081 C C . ILE D 1 224 ? -14.848 10.750 52.200 1.00 99.78 224 ILE D C 1
ATOM 8082 O O . ILE D 1 224 ? -15.464 11.786 51.938 1.00 22.07 224 ILE D O 1
ATOM 8087 N N . TRP D 1 225 ? -14.289 9.985 51.270 1.00 27.44 225 TRP D N 1
ATOM 8088 C CA . TRP D 1 225 ? -14.394 10.352 49.850 1.00 43.46 225 TRP D CA 1
ATOM 8089 C C . TRP D 1 225 ? -15.792 10.646 49.331 1.00 18.21 225 TRP D C 1
ATOM 8090 O O . TRP D 1 225 ? -16.076 11.741 48.853 1.00 30.09 225 TRP D O 1
ATOM 8101 N N . PRO D 1 226 ? -16.686 9.672 49.505 1.00 39.71 226 PRO D N 1
ATOM 8102 C CA . PRO D 1 226 ? -18.062 9.819 49.074 1.00 21.15 226 PRO D CA 1
ATOM 8103 C C . PRO D 1 226 ? -18.686 10.940 49.845 1.00 21.71 226 PRO D C 1
ATOM 8104 O O . PRO D 1 226 ? -19.548 11.639 49.329 1.00 28.62 226 PRO D O 1
ATOM 8108 N N . LEU D 1 227 ? -18.264 11.073 51.099 1.00 24.97 227 LEU D N 1
ATOM 8109 C CA . LEU D 1 227 ? -18.822 12.128 51.936 1.00 34.59 227 LEU D CA 1
ATOM 8110 C C . LEU D 1 227 ? -18.326 13.476 51.460 1.00 44.74 227 LEU D C 1
ATOM 8111 O O . LEU D 1 227 ? -19.058 14.451 51.493 1.00 35.42 227 LEU D O 1
ATOM 8116 N N . LEU D 1 228 ? -17.081 13.525 51.007 1.00 28.59 228 LEU D N 1
ATOM 8117 C CA . LEU D 1 228 ? -16.480 14.757 50.479 1.00 48.40 228 LEU D CA 1
ATOM 8118 C C . LEU D 1 228 ? -17.090 15.206 49.128 1.00 38.25 228 LEU D C 1
ATOM 8119 O O . LEU D 1 228 ? -17.176 16.406 48.809 1.00 30.27 228 LEU D O 1
ATOM 8124 N N . ALA D 1 229 ? -17.521 14.215 48.346 1.00 31.52 229 ALA D N 1
ATOM 8125 C CA . ALA D 1 229 ? -18.175 14.442 47.062 1.00 38.69 229 ALA D CA 1
ATOM 8126 C C . ALA D 1 229 ? -19.598 15.007 47.274 1.00 41.65 229 ALA D C 1
ATOM 8127 O O . ALA D 1 229 ? -20.057 15.909 46.566 1.00 48.51 229 ALA D O 1
ATOM 8129 N N . LYS D 1 230 ? -20.281 14.525 48.308 1.00 48.60 230 LYS D N 1
ATOM 8130 C CA . LYS D 1 230 ? -21.631 14.976 48.637 1.00 35.31 230 LYS D CA 1
ATOM 8131 C C . LYS D 1 230 ? -21.655 16.262 49.427 1.00 92.26 230 LYS D C 1
ATOM 8132 O O . LYS D 1 230 ? -22.743 16.724 49.747 1.00 51.07 230 LYS D O 1
ATOM 8138 N N . THR D 1 231 ? -20.508 16.782 49.847 1.00 48.44 231 THR D N 1
ATOM 8139 C CA . THR D 1 231 ? -20.497 18.019 50.637 1.00 99.78 231 THR D CA 1
ATOM 8140 C C . THR D 1 231 ? -20.914 19.305 49.882 1.00 99.78 231 THR D C 1
ATOM 8141 O O . THR D 1 231 ? -21.840 19.346 49.047 1.00 99.78 231 THR D O 1
ATOM 8145 N N . GLY D 1 234 ? -21.141 26.109 50.144 1.00 54.67 234 GLY D N 1
ATOM 8146 C CA . GLY D 1 234 ? -19.995 26.380 51.015 1.00 65.30 234 GLY D CA 1
ATOM 8147 C C . GLY D 1 234 ? -19.732 27.850 51.393 1.00 44.54 234 GLY D C 1
ATOM 8148 O O . GLY D 1 234 ? -19.994 28.773 50.616 1.00 50.16 234 GLY D O 1
ATOM 8149 N N . ALA D 1 235 ? -19.189 28.055 52.594 1.00 99.78 235 ALA D N 1
ATOM 8150 C CA . ALA D 1 235 ? -18.899 29.390 53.129 1.00 99.78 235 ALA D CA 1
ATOM 8151 C C . ALA D 1 235 ? -18.523 30.547 52.189 1.00 59.40 235 ALA D C 1
ATOM 8152 O O . ALA D 1 235 ? -19.019 31.667 52.332 1.00 99.78 235 ALA D O 1
ATOM 8154 N N . GLY D 1 236 ? -17.637 30.299 51.233 1.00 58.56 236 GLY D N 1
ATOM 8155 C CA . GLY D 1 236 ? -17.249 31.354 50.307 1.00 47.30 236 GLY D CA 1
ATOM 8156 C C . GLY D 1 236 ? -17.471 30.684 48.968 1.00 99.78 236 GLY D C 1
ATOM 8157 O O . GLY D 1 236 ? -16.992 31.138 47.933 1.00 99.78 236 GLY D O 1
ATOM 8158 N N . ASP D 1 237 ? -18.235 29.597 49.035 1.00 99.78 237 ASP D N 1
ATOM 8159 C CA . ASP D 1 237 ? -18.552 28.706 47.919 1.00 99.78 237 ASP D CA 1
ATOM 8160 C C . ASP D 1 237 ? -17.386 27.718 47.789 1.00 99.78 237 ASP D C 1
ATOM 8161 O O . ASP D 1 237 ? -17.063 27.171 46.731 1.00 99.78 237 ASP D O 1
ATOM 8166 N N . GLU D 1 238 ? -16.754 27.511 48.936 1.00 41.32 238 GLU D N 1
ATOM 8167 C CA . GLU D 1 238 ? -15.638 26.596 49.084 1.00 99.78 238 GLU D CA 1
ATOM 8168 C C . GLU D 1 238 ? -16.202 25.328 49.747 1.00 99.78 238 GLU D C 1
ATOM 8169 O O . GLU D 1 238 ? -17.239 25.352 50.421 1.00 38.92 238 GLU D O 1
ATOM 8171 N N . ILE D 1 239 ? -15.521 24.205 49.537 1.00 99.78 239 ILE D N 1
ATOM 8172 C CA . ILE D 1 239 ? -15.926 22.916 50.111 1.00 99.78 239 ILE D CA 1
ATOM 8173 C C . ILE D 1 239 ? -15.140 22.743 51.406 1.00 53.81 239 ILE D C 1
ATOM 8174 O O . ILE D 1 239 ? -13.904 22.833 51.390 1.00 99.78 239 ILE D O 1
ATOM 8179 N N . GLN D 1 240 ? -15.842 22.556 52.523 1.00 65.42 240 GLN D N 1
ATOM 8180 C CA . GLN D 1 240 ? -15.162 22.429 53.812 1.00 30.17 240 GLN D CA 1
ATOM 8181 C C . GLN D 1 240 ? -14.937 21.003 54.240 1.00 99.78 240 GLN D C 1
ATOM 8182 O O . GLN D 1 240 ? -15.809 20.121 54.181 1.00 44.25 240 GLN D O 1
ATOM 8188 N N . LEU D 1 241 ? -13.715 20.784 54.678 1.00 37.32 241 LEU D N 1
ATOM 8189 C CA . LEU D 1 241 ? -13.430 19.432 55.081 1.00 40.19 241 LEU D CA 1
ATOM 8190 C C . LEU D 1 241 ? -14.061 19.149 56.444 1.00 27.34 241 LEU D C 1
ATOM 8191 O O . LEU D 1 241 ? -14.361 17.981 56.745 1.00 22.68 241 LEU D O 1
ATOM 8196 N N . THR D 1 242 ? -14.312 20.213 57.217 1.00 31.82 242 THR D N 1
ATOM 8197 C CA . THR D 1 242 ? -14.951 20.095 58.528 1.00 75.78 242 THR D CA 1
ATOM 8198 C C . THR D 1 242 ? -16.290 19.449 58.237 1.00 38.19 242 THR D C 1
ATOM 8199 O O . THR D 1 242 ? -16.694 18.482 58.875 1.00 44.82 242 THR D O 1
ATOM 8203 N N . ASP D 1 243 ? -16.978 20.024 57.255 1.00 48.64 243 ASP D N 1
ATOM 8204 C CA . ASP D 1 243 ? -18.281 19.506 56.861 1.00 42.05 243 ASP D CA 1
ATOM 8205 C C . ASP D 1 243 ? -18.290 17.990 56.602 1.00 33.90 243 ASP D C 1
ATOM 8206 O O . ASP D 1 243 ? -19.078 17.261 57.207 1.00 44.71 243 ASP D O 1
ATOM 8211 N N . ALA D 1 244 ? -17.376 17.497 55.768 1.00 12.00 244 ALA D N 1
ATOM 8212 C CA . ALA D 1 244 ? -17.311 16.061 55.505 1.00 17.00 244 ALA D CA 1
ATOM 8213 C C . ALA D 1 244 ? -16.907 15.430 56.831 1.00 29.39 244 ALA D C 1
ATOM 8214 O O . ALA D 1 244 ? -17.370 14.365 57.219 1.00 28.47 244 ALA D O 1
ATOM 8216 N N . ILE D 1 245 ? -16.022 16.105 57.539 1.00 39.15 245 ILE D N 1
ATOM 8217 C CA . ILE D 1 245 ? -15.590 15.563 58.814 1.00 61.21 245 ILE D CA 1
ATOM 8218 C C . ILE D 1 245 ? -16.754 15.203 59.714 1.00 99.78 245 ILE D C 1
ATOM 8219 O O . ILE D 1 245 ? -16.918 14.030 60.080 1.00 38.17 245 ILE D O 1
ATOM 8224 N N . ASP D 1 246 ? -17.578 16.190 60.060 1.00 26.33 246 ASP D N 1
ATOM 8225 C CA . ASP D 1 246 ? -18.706 15.858 60.914 1.00 45.96 246 ASP D CA 1
ATOM 8226 C C . ASP D 1 246 ? -19.589 14.810 60.261 1.00 42.51 246 ASP D C 1
ATOM 8227 O O . ASP D 1 246 ? -20.194 13.968 60.918 1.00 45.85 246 ASP D O 1
ATOM 8232 N N . MET D 1 247 ? -19.645 14.813 58.939 1.00 33.43 247 MET D N 1
ATOM 8233 C CA . MET D 1 247 ? -20.443 13.771 58.310 1.00 21.78 247 MET D CA 1
ATOM 8234 C C . MET D 1 247 ? -19.883 12.387 58.661 1.00 77.84 247 MET D C 1
ATOM 8235 O O . MET D 1 247 ? -20.611 11.484 59.058 1.00 31.82 247 MET D O 1
ATOM 8240 N N . LEU D 1 248 ? -18.573 12.213 58.513 1.00 27.97 248 LEU D N 1
ATOM 8241 C CA . LEU D 1 248 ? -17.902 10.950 58.790 1.00 35.62 248 LEU D CA 1
ATOM 8242 C C . LEU D 1 248 ? -18.161 10.588 60.230 1.00 54.25 248 LEU D C 1
ATOM 8243 O O . LEU D 1 248 ? -18.186 9.408 60.586 1.00 25.63 248 LEU D O 1
ATOM 8248 N N . ILE D 1 249 ? -18.328 11.639 61.031 1.00 26.75 249 ILE D N 1
ATOM 8249 C CA . ILE D 1 249 ? -18.559 11.484 62.457 1.00 26.08 249 ILE D CA 1
ATOM 8250 C C . ILE D 1 249 ? -19.873 10.803 62.739 1.00 49.51 249 ILE D C 1
ATOM 8251 O O . ILE D 1 249 ? -19.906 9.779 63.418 1.00 40.84 249 ILE D O 1
ATOM 8256 N N . GLU D 1 250 ? -20.947 11.359 62.188 1.00 43.42 250 GLU D N 1
ATOM 8257 C CA . GLU D 1 250 ? -22.270 10.783 62.365 1.00 84.92 250 GLU D CA 1
ATOM 8258 C C . GLU D 1 250 ? -22.370 9.410 61.740 1.00 50.27 250 GLU D C 1
ATOM 8259 O O . GLU D 1 250 ? -23.352 8.703 61.939 1.00 89.76 250 GLU D O 1
ATOM 8265 N N . LYS D 1 251 ? -21.360 9.014 60.985 1.00 41.59 251 LYS D N 1
ATOM 8266 C CA . LYS D 1 251 ? -21.405 7.684 60.396 1.00 27.54 251 LYS D CA 1
ATOM 8267 C C . LYS D 1 251 ? -20.476 6.773 61.200 1.00 28.12 251 LYS D C 1
ATOM 8268 O O . LYS D 1 251 ? -20.649 5.557 61.266 1.00 28.27 251 LYS D O 1
ATOM 8274 N N . GLU D 1 252 ? -19.483 7.407 61.812 1.00 26.86 252 GLU D N 1
ATOM 8275 C CA . GLU D 1 252 ? -18.488 6.657 62.502 1.00 45.53 252 GLU D CA 1
ATOM 8276 C C . GLU D 1 252 ? -17.755 7.352 63.625 1.00 14.71 252 GLU D C 1
ATOM 8277 O O . GLU D 1 252 ? -17.836 8.565 63.868 1.00 99.78 252 GLU D O 1
ATOM 8283 N N . THR D 1 253 ? -16.946 6.483 64.219 1.00 99.78 253 THR D N 1
ATOM 8284 C CA . THR D 1 253 ? -16.058 6.810 65.307 1.00 43.70 253 THR D CA 1
ATOM 8285 C C . THR D 1 253 ? -14.767 7.457 64.804 1.00 75.01 253 THR D C 1
ATOM 8286 O O . THR D 1 253 ? -13.877 6.845 64.200 1.00 42.55 253 THR D O 1
ATOM 8290 N N . VAL D 1 254 ? -14.681 8.745 65.079 1.00 39.43 254 VAL D N 1
ATOM 8291 C CA . VAL D 1 254 ? -13.516 9.523 64.725 1.00 31.05 254 VAL D CA 1
ATOM 8292 C C . VAL D 1 254 ? -12.923 9.944 66.061 1.00 34.31 254 VAL D C 1
ATOM 8293 O O . VAL D 1 254 ? -13.621 10.364 66.985 1.00 21.34 254 VAL D O 1
ATOM 8297 N N . GLU D 1 255 ? -11.613 9.825 66.154 1.00 21.50 255 GLU D N 1
ATOM 8298 C CA . GLU D 1 255 ? -10.924 10.181 67.380 1.00 23.21 255 GLU D CA 1
ATOM 8299 C C . GLU D 1 255 ? -10.026 11.387 67.341 1.00 43.74 255 GLU D C 1
ATOM 8300 O O . GLU D 1 255 ? -9.461 11.732 66.300 1.00 25.72 255 GLU D O 1
ATOM 8306 N N . ALA D 1 256 ? -9.868 11.999 68.503 1.00 16.67 256 ALA D N 1
ATOM 8307 C CA . ALA D 1 256 ? -8.968 13.150 68.544 1.00 8.23 256 ALA D CA 1
ATOM 8308 C C . ALA D 1 256 ? -7.668 12.526 68.975 1.00 18.18 256 ALA D C 1
ATOM 8309 O O . ALA D 1 256 ? -7.673 11.649 69.845 1.00 30.91 256 ALA D O 1
ATOM 8311 N N . TYR D 1 257 ? -6.539 12.955 68.416 1.00 8.22 257 TYR D N 1
ATOM 8312 C CA . TYR D 1 257 ? -5.305 12.386 68.959 1.00 9.95 257 TYR D CA 1
ATOM 8313 C C . TYR D 1 257 ? -4.564 13.584 69.550 1.00 38.20 257 TYR D C 1
ATOM 8314 O O . TYR D 1 257 ? -4.421 14.574 68.857 1.00 28.16 257 TYR D O 1
ATOM 8323 N N . HIS D 1 258 ? -4.117 13.520 70.803 1.00 12.47 258 HIS D N 1
ATOM 8324 C CA . HIS D 1 258 ? -3.411 14.629 71.476 1.00 1.00 258 HIS D CA 1
ATOM 8325 C C . HIS D 1 258 ? -1.965 14.685 70.990 1.00 10.20 258 HIS D C 1
ATOM 8326 O O . HIS D 1 258 ? -1.225 13.781 71.350 1.00 11.91 258 HIS D O 1
ATOM 8333 N N . MET D 1 259 ? -1.596 15.711 70.216 1.00 23.05 259 MET D N 1
ATOM 8334 C CA . MET D 1 259 ? -0.244 15.859 69.703 1.00 6.12 259 MET D CA 1
ATOM 8335 C C . MET D 1 259 ? 0.776 15.805 70.805 1.00 17.44 259 MET D C 1
ATOM 8336 O O . MET D 1 259 ? 0.571 16.288 71.900 1.00 21.86 259 MET D O 1
ATOM 8341 N N . LYS D 1 260 ? 1.948 15.314 70.491 1.00 16.60 260 LYS D N 1
ATOM 8342 C CA . LYS D 1 260 ? 3.011 15.252 71.480 1.00 10.44 260 LYS D CA 1
ATOM 8343 C C . LYS D 1 260 ? 4.133 16.179 71.051 1.00 35.17 260 LYS D C 1
ATOM 8344 O O . LYS D 1 260 ? 4.374 16.283 69.858 1.00 19.63 260 LYS D O 1
ATOM 8350 N N . GLY D 1 261 ? 4.835 16.820 71.978 1.00 31.00 261 GLY D N 1
ATOM 8351 C CA . GLY D 1 261 ? 5.944 17.708 71.617 1.00 38.16 261 GLY D CA 1
ATOM 8352 C C . GLY D 1 261 ? 5.452 19.129 71.299 1.00 21.14 261 GLY D C 1
ATOM 8353 O O . GLY D 1 261 ? 4.547 19.632 71.977 1.00 15.68 261 GLY D O 1
ATOM 8354 N N . LYS D 1 262 ? 5.983 19.747 70.243 1.00 23.73 262 LYS D N 1
ATOM 8355 C CA . LYS D 1 262 ? 5.605 21.110 69.840 1.00 14.80 262 LYS D CA 1
ATOM 8356 C C . LYS D 1 262 ? 5.296 21.347 68.343 1.00 14.76 262 LYS D C 1
ATOM 8357 O O . LYS D 1 262 ? 5.897 20.767 67.428 1.00 19.88 262 LYS D O 1
ATOM 8363 N N . SER D 1 263 ? 4.320 22.196 68.083 1.00 12.79 263 SER D N 1
ATOM 8364 C CA . SER D 1 263 ? 4.047 22.493 66.675 1.00 8.81 263 SER D CA 1
ATOM 8365 C C . SER D 1 263 ? 4.469 23.956 66.392 1.00 18.82 263 SER D C 1
ATOM 8366 O O . SER D 1 263 ? 4.607 24.790 67.305 1.00 20.07 263 SER D O 1
ATOM 8369 N N . HIS D 1 264 ? 4.671 24.284 65.122 1.00 15.53 264 HIS D N 1
ATOM 8370 C CA . HIS D 1 264 ? 5.036 25.627 64.677 1.00 18.81 264 HIS D CA 1
ATOM 8371 C C . HIS D 1 264 ? 4.187 26.090 63.504 1.00 15.90 264 HIS D C 1
ATOM 8372 O O . HIS D 1 264 ? 4.319 25.561 62.385 1.00 16.94 264 HIS D O 1
ATOM 8379 N N . ASP D 1 265 ? 3.300 27.060 63.744 1.00 5.58 265 ASP D N 1
ATOM 8380 C CA . ASP D 1 265 ? 2.512 27.603 62.658 1.00 14.90 265 ASP D CA 1
ATOM 8381 C C . ASP D 1 265 ? 3.442 28.593 61.948 1.00 10.41 265 ASP D C 1
ATOM 8382 O O . ASP D 1 265 ? 3.713 29.732 62.422 1.00 21.19 265 ASP D O 1
ATOM 8387 N N . CYS D 1 266 ? 3.877 28.179 60.758 1.00 13.01 266 CYS D N 1
ATOM 8388 C CA . CYS D 1 266 ? 4.765 28.997 59.956 1.00 17.68 266 CYS D CA 1
ATOM 8389 C C . CYS D 1 266 ? 4.004 29.709 58.871 1.00 21.31 266 CYS D C 1
ATOM 8390 O O . CYS D 1 266 ? 4.585 30.261 57.950 1.00 17.90 266 CYS D O 1
ATOM 8393 N N . GLY D 1 267 ? 2.688 29.715 58.991 1.00 15.69 267 GLY D N 1
ATOM 8394 C CA . GLY D 1 267 ? 1.868 30.405 58.036 1.00 15.75 267 GLY D CA 1
ATOM 8395 C C . GLY D 1 267 ? 1.649 31.855 58.490 1.00 29.14 267 GLY D C 1
ATOM 8396 O O . GLY D 1 267 ? 1.091 32.672 57.755 1.00 31.67 267 GLY D O 1
ATOM 8397 N N . ASN D 1 268 ? 2.121 32.203 59.678 1.00 23.21 268 ASN D N 1
ATOM 8398 C CA . ASN D 1 268 ? 2.004 33.583 60.157 1.00 17.38 268 ASN D CA 1
ATOM 8399 C C . ASN D 1 268 ? 3.442 34.039 60.280 1.00 11.45 268 ASN D C 1
ATOM 8400 O O . ASN D 1 268 ? 4.349 33.267 60.610 1.00 17.73 268 ASN D O 1
ATOM 8405 N N . LYS D 1 269 ? 3.643 35.314 59.924 1.00 8.41 269 LYS D N 1
ATOM 8406 C CA . LYS D 1 269 ? 4.979 35.883 59.885 1.00 10.31 269 LYS D CA 1
ATOM 8407 C C . LYS D 1 269 ? 5.747 35.727 61.179 1.00 7.89 269 LYS D C 1
ATOM 8408 O O . LYS D 1 269 ? 6.947 35.338 61.152 1.00 14.46 269 LYS D O 1
ATOM 8414 N N . LEU D 1 270 ? 5.108 36.081 62.310 1.00 9.41 270 LEU D N 1
ATOM 8415 C CA . LEU D 1 270 ? 5.861 35.985 63.516 1.00 12.20 270 LEU D CA 1
ATOM 8416 C C . LEU D 1 270 ? 6.169 34.542 63.794 1.00 9.97 270 LEU D C 1
ATOM 8417 O O . LEU D 1 270 ? 7.263 34.251 64.233 1.00 14.15 270 LEU D O 1
ATOM 8422 N N . GLY D 1 271 ? 5.178 33.672 63.652 1.00 12.14 271 GLY D N 1
ATOM 8423 C CA . GLY D 1 271 ? 5.392 32.245 63.971 1.00 17.39 271 GLY D CA 1
ATOM 8424 C C . GLY D 1 271 ? 6.530 31.731 63.101 1.00 6.50 271 GLY D C 1
ATOM 8425 O O . GLY D 1 271 ? 7.322 30.873 63.542 1.00 15.72 271 GLY D O 1
ATOM 8426 N N . TYR D 1 272 ? 6.602 32.219 61.868 1.00 18.48 272 TYR D N 1
ATOM 8427 C CA . TYR D 1 272 ? 7.685 31.788 61.001 1.00 11.50 272 TYR D CA 1
ATOM 8428 C C . TYR D 1 272 ? 9.018 32.265 61.496 1.00 9.11 272 TYR D C 1
ATOM 8429 O O . TYR D 1 272 ? 9.931 31.479 61.472 1.00 13.51 272 TYR D O 1
ATOM 8438 N N . MET D 1 273 ? 9.113 33.517 61.968 1.00 5.54 273 MET D N 1
ATOM 8439 C CA . MET D 1 273 ? 10.374 34.106 62.467 1.00 11.27 273 MET D CA 1
ATOM 8440 C C . MET D 1 273 ? 10.871 33.408 63.738 1.00 5.44 273 MET D C 1
ATOM 8441 O O . MET D 1 273 ? 12.075 33.161 63.972 1.00 11.34 273 MET D O 1
ATOM 8446 N N . GLN D 1 274 ? 9.901 33.023 64.546 1.00 8.79 274 GLN D N 1
ATOM 8447 C CA . GLN D 1 274 ? 10.222 32.309 65.769 1.00 9.93 274 GLN D CA 1
ATOM 8448 C C . GLN D 1 274 ? 10.700 30.900 65.507 1.00 17.70 274 GLN D C 1
ATOM 8449 O O . GLN D 1 274 ? 11.627 30.469 66.186 1.00 11.34 274 GLN D O 1
ATOM 8455 N N . ALA D 1 275 ? 10.108 30.171 64.560 1.00 8.54 275 ALA D N 1
ATOM 8456 C CA . ALA D 1 275 ? 10.606 28.822 64.297 1.00 13.66 275 ALA D CA 1
ATOM 8457 C C . ALA D 1 275 ? 11.997 28.955 63.695 1.00 4.61 275 ALA D C 1
ATOM 8458 O O . ALA D 1 275 ? 12.886 28.115 63.979 1.00 14.78 275 ALA D O 1
ATOM 8460 N N . PHE D 1 276 ? 12.222 29.989 62.874 1.00 13.74 276 PHE D N 1
ATOM 8461 C CA . PHE D 1 276 ? 13.550 30.161 62.229 1.00 10.69 276 PHE D CA 1
ATOM 8462 C C . PHE D 1 276 ? 14.646 30.141 63.295 1.00 17.36 276 PHE D C 1
ATOM 8463 O O . PHE D 1 276 ? 15.608 29.396 63.161 1.00 20.52 276 PHE D O 1
ATOM 8471 N N . VAL D 1 277 ? 14.464 30.920 64.372 1.00 16.63 277 VAL D N 1
ATOM 8472 C CA . VAL D 1 277 ? 15.385 30.985 65.531 1.00 18.78 277 VAL D CA 1
ATOM 8473 C C . VAL D 1 277 ? 15.449 29.653 66.304 1.00 26.66 277 VAL D C 1
ATOM 8474 O O . VAL D 1 277 ? 16.539 29.111 66.554 1.00 14.42 277 VAL D O 1
ATOM 8478 N N . GLU D 1 278 ? 14.286 29.092 66.642 1.00 17.17 278 GLU D N 1
ATOM 8479 C CA . GLU D 1 278 ? 14.294 27.790 67.337 1.00 13.66 278 GLU D CA 1
ATOM 8480 C C . GLU D 1 278 ? 15.052 26.713 66.612 1.00 42.08 278 GLU D C 1
ATOM 8481 O O . GLU D 1 278 ? 15.846 26.010 67.198 1.00 14.64 278 GLU D O 1
ATOM 8487 N N . TYR D 1 279 ? 14.870 26.647 65.309 1.00 12.69 279 TYR D N 1
ATOM 8488 C CA . TYR D 1 279 ? 15.572 25.666 64.519 1.00 13.62 279 TYR D CA 1
ATOM 8489 C C . TYR D 1 279 ? 17.034 26.077 64.372 1.00 10.70 279 TYR D C 1
ATOM 8490 O O . TYR D 1 279 ? 17.940 25.230 64.337 1.00 16.06 279 TYR D O 1
ATOM 8499 N N . GLY D 1 280 ? 17.287 27.372 64.341 1.00 12.32 280 GLY D N 1
ATOM 8500 C CA . GLY D 1 280 ? 18.675 27.701 64.133 1.00 15.49 280 GLY D CA 1
ATOM 8501 C C . GLY D 1 280 ? 19.517 27.302 65.294 1.00 15.09 280 GLY D C 1
ATOM 8502 O O . GLY D 1 280 ? 20.703 26.952 65.195 1.00 6.69 280 GLY D O 1
ATOM 8503 N N . ILE D 1 281 ? 18.935 27.469 66.457 1.00 8.69 281 ILE D N 1
ATOM 8504 C CA . ILE D 1 281 ? 19.696 27.143 67.614 1.00 26.10 281 ILE D CA 1
ATOM 8505 C C . ILE D 1 281 ? 19.937 25.654 67.638 1.00 45.83 281 ILE D C 1
ATOM 8506 O O . ILE D 1 281 ? 20.973 25.245 68.160 1.00 25.87 281 ILE D O 1
ATOM 8511 N N . ARG D 1 282 ? 19.014 24.847 67.107 1.00 14.95 282 ARG D N 1
ATOM 8512 C CA . ARG D 1 282 ? 19.218 23.403 67.097 1.00 14.36 282 ARG D CA 1
ATOM 8513 C C . ARG D 1 282 ? 19.955 22.861 65.903 1.00 30.56 282 ARG D C 1
ATOM 8514 O O . ARG D 1 282 ? 20.198 21.680 65.829 1.00 22.14 282 ARG D O 1
ATOM 8522 N N . HIS D 1 283 ? 20.323 23.711 64.963 1.00 7.65 283 HIS D N 1
ATOM 8523 C CA . HIS D 1 283 ? 21.031 23.286 63.783 1.00 22.12 283 HIS D CA 1
ATOM 8524 C C . HIS D 1 283 ? 22.226 22.427 64.180 1.00 25.75 283 HIS D C 1
ATOM 8525 O O . HIS D 1 283 ? 23.030 22.769 65.056 1.00 22.32 283 HIS D O 1
ATOM 8532 N N . ASN D 1 284 ? 22.317 21.317 63.459 1.00 21.57 284 ASN D N 1
ATOM 8533 C CA . ASN D 1 284 ? 23.292 20.254 63.637 1.00 27.27 284 ASN D CA 1
ATOM 8534 C C . ASN D 1 284 ? 24.770 20.603 63.485 1.00 24.27 284 ASN D C 1
ATOM 8535 O O . ASN D 1 284 ? 25.641 19.996 64.103 1.00 56.42 284 ASN D O 1
ATOM 8540 N N . THR D 1 285 ? 25.054 21.580 62.635 1.00 13.22 285 THR D N 1
ATOM 8541 C CA . THR D 1 285 ? 26.412 22.067 62.396 1.00 13.61 285 THR D CA 1
ATOM 8542 C C . THR D 1 285 ? 26.526 23.497 62.888 1.00 49.92 285 THR D C 1
ATOM 8543 O O . THR D 1 285 ? 27.626 23.905 63.223 1.00 24.14 285 THR D O 1
ATOM 8547 N N . LEU D 1 286 ? 25.460 24.290 62.942 1.00 22.89 286 LEU D N 1
ATOM 8548 C CA . LEU D 1 286 ? 25.686 25.667 63.361 1.00 14.78 286 LEU D CA 1
ATOM 8549 C C . LEU D 1 286 ? 24.981 26.105 64.598 1.00 34.24 286 LEU D C 1
ATOM 8550 O O . LEU D 1 286 ? 25.190 27.235 65.047 1.00 24.42 286 LEU D O 1
ATOM 8555 N N . GLY D 1 287 ? 24.115 25.230 65.087 1.00 22.72 287 GLY D N 1
ATOM 8556 C CA . GLY D 1 287 ? 23.343 25.528 66.285 1.00 24.92 287 GLY D CA 1
ATOM 8557 C C . GLY D 1 287 ? 24.112 26.106 67.471 1.00 22.04 287 GLY D C 1
ATOM 8558 O O . GLY D 1 287 ? 23.683 27.036 68.145 1.00 14.04 287 GLY D O 1
ATOM 8559 N N . THR D 1 288 ? 25.276 25.554 67.746 1.00 19.68 288 THR D N 1
ATOM 8560 C CA . THR D 1 288 ? 26.008 26.010 68.930 1.00 27.52 288 THR D CA 1
ATOM 8561 C C . THR D 1 288 ? 26.619 27.399 68.826 1.00 35.61 288 THR D C 1
ATOM 8562 O O . THR D 1 288 ? 26.659 28.211 69.761 1.00 26.33 288 THR D O 1
ATOM 8566 N N . GLU D 1 289 ? 27.084 27.675 67.626 1.00 40.87 289 GLU D N 1
ATOM 8567 C CA . GLU D 1 289 ? 27.698 28.961 67.386 1.00 12.40 289 GLU D CA 1
ATOM 8568 C C . GLU D 1 289 ? 26.623 30.064 67.318 1.00 26.39 289 GLU D C 1
ATOM 8569 O O . GLU D 1 289 ? 26.701 31.159 67.894 1.00 30.62 289 GLU D O 1
ATOM 8575 N N . PHE D 1 290 ? 25.553 29.740 66.610 1.00 22.77 290 PHE D N 1
ATOM 8576 C CA . PHE D 1 290 ? 24.455 30.694 66.465 1.00 16.00 290 PHE D CA 1
ATOM 8577 C C . PHE D 1 290 ? 23.872 31.014 67.850 1.00 20.37 290 PHE D C 1
ATOM 8578 O O . PHE D 1 290 ? 23.596 32.151 68.203 1.00 15.93 290 PHE D O 1
ATOM 8586 N N . LYS D 1 291 ? 23.685 29.976 68.640 1.00 25.26 291 LYS D N 1
ATOM 8587 C CA . LYS D 1 291 ? 23.121 30.118 69.987 1.00 31.54 291 LYS D CA 1
ATOM 8588 C C . LYS D 1 291 ? 24.025 30.984 70.854 1.00 42.73 291 LYS D C 1
ATOM 8589 O O . LYS D 1 291 ? 23.569 31.830 71.608 1.00 21.89 291 LYS D O 1
ATOM 8595 N N . ALA D 1 292 ? 25.327 30.793 70.729 1.00 22.23 292 ALA D N 1
ATOM 8596 C CA . ALA D 1 292 ? 26.210 31.620 71.529 1.00 23.19 292 ALA D CA 1
ATOM 8597 C C . ALA D 1 292 ? 26.177 33.041 70.986 1.00 26.08 292 ALA D C 1
ATOM 8598 O O . ALA D 1 292 ? 26.094 33.987 71.764 1.00 43.08 292 ALA D O 1
ATOM 8600 N N . TRP D 1 293 ? 26.192 33.198 69.664 1.00 27.34 293 TRP D N 1
ATOM 8601 C CA . TRP D 1 293 ? 26.141 34.531 69.060 1.00 17.87 293 TRP D CA 1
ATOM 8602 C C . TRP D 1 293 ? 24.898 35.288 69.559 1.00 17.42 293 TRP D C 1
ATOM 8603 O O . TRP D 1 293 ? 24.911 36.453 69.938 1.00 29.67 293 TRP D O 1
ATOM 8614 N N . LEU D 1 294 ? 23.809 34.542 69.623 1.00 24.13 294 LEU D N 1
ATOM 8615 C CA . LEU D 1 294 ? 22.485 35.011 70.003 1.00 12.31 294 LEU D CA 1
ATOM 8616 C C . LEU D 1 294 ? 22.504 35.393 71.419 1.00 22.05 294 LEU D C 1
ATOM 8617 O O . LEU D 1 294 ? 21.968 36.409 71.808 1.00 24.94 294 LEU D O 1
ATOM 8622 N N . GLU D 1 295 ? 23.052 34.509 72.226 1.00 19.39 295 GLU D N 1
ATOM 8623 C CA . GLU D 1 295 ? 23.080 34.841 73.646 1.00 61.49 295 GLU D CA 1
ATOM 8624 C C . GLU D 1 295 ? 23.761 36.153 73.984 1.00 38.14 295 GLU D C 1
ATOM 8625 O O . GLU D 1 295 ? 23.276 36.881 74.847 1.00 99.78 295 GLU D O 1
ATOM 8631 N N . GLU D 1 296 ? 24.856 36.458 73.284 1.00 35.83 296 GLU D N 1
ATOM 8632 C CA . GLU D 1 296 ? 25.580 37.714 73.470 1.00 35.77 296 GLU D CA 1
ATOM 8633 C C . GLU D 1 296 ? 24.751 38.813 72.791 1.00 62.00 296 GLU D C 1
ATOM 8634 O O . GLU D 1 296 ? 24.050 39.588 73.454 1.00 71.98 296 GLU D O 1
ATOM 8640 N N . GLU D 1 297 ? 24.734 38.842 71.468 1.00 47.73 297 GLU D N 1
ATOM 8641 C CA . GLU D 1 297 ? 23.884 39.813 70.820 1.00 68.74 297 GLU D CA 1
ATOM 8642 C C . GLU D 1 297 ? 22.594 40.063 71.634 1.00 43.29 297 GLU D C 1
ATOM 8643 O O . GLU D 1 297 ? 22.359 41.185 72.045 1.00 57.19 297 GLU D O 1
ATOM 8649 N N . MET D 1 298 ? 21.775 39.045 71.900 1.00 98.21 298 MET D N 1
ATOM 8650 C CA . MET D 1 298 ? 20.541 39.232 72.674 1.00 61.76 298 MET D CA 1
ATOM 8651 C C . MET D 1 298 ? 20.558 39.181 74.200 1.00 61.37 298 MET D C 1
ATOM 8652 O O . MET D 1 298 ? 21.065 40.096 74.858 1.00 64.45 298 MET D O 1
#

CATH classification: 3.90.550.10

Nearest PDB structures (foldseek):
  2e3d-assembly1_A  TM=1.004E+00  e=4.175E-63  Escherichia coli
  2e3d-assembly1_B  TM=9.919E-01  e=1.127E-54  Escherichia coli
  4d48-assembly1_A  TM=9.966E-01  e=4.094E-54  Erwinia amylovora CFBP1430
  2e3d-assembly1_C  TM=9.814E-01  e=7.567E-54  Escherichia coli
  6mnu-assembly1_D  TM=9.832E-01  e=3.765E-47  Yersinia pestis

Radius of gyration: 32.12 Å; Cα contacts (8 Å, |Δi|>4): 2425; chains: 4; bounding box: 74×85×87 Å

Sequence (1133 aa):
NTKVKKAVIPVAGLGTRMLPATKAIPKEMLPLVDKPLIQYVVNECIAAGITEIVLVTHSSKNSIENHFDTSFELEAMLERQLLDEVQSICPPHVTIMQVRQGLAKGLGHAVLCAHPVVGDEPVAVILPDVILDEYESDLSQDNLAEMIRRFDETGHSQIMVEPVADVTAYGVVDCKGVELAPGESVPMVGVVEKPKADVAPSNLAIVGRYVLSADIWPLLAKTPPEIQLTDAIDMLIEKETVEAYHMKGKSHDCGNKLGYMQAFVEYGIRHNTLGTEFKAWLEEEMNTKVKKAVIPVAGLGTRMLPATKAIPKEMLPLVDKPLIQYVVNECIAAGITEIVLVTHSSKNSIENHFDTSFELEAMLEKRQLLDEVQSICPPHVTIMQVRQGKGLGHAVLCAHPVVGDEPVAVILPDVILDEYESDLSQDNLAEMIRRFDETGHSQIMVEPVADVTAYGVVDCKGVELAPGESVPMVGVVEKPKADVAPSNLAIVGRYVLSADIWPLLAKTQLTDAIDMLIEKETVEAYHMKGKSHDCGNKLGYMQAFVEYGIRHNTLGTEFKAWLEEEMINTKVKKAVIPVAGLGTRMLPATKAIPKEMLPLVDKPLIQYVVNECIAAGITEIVLVTHSSKNSIENHFDTSFELEAMLERQLLDEVQSICPPHVTIMQVRQGLAKGLGHAVLCAHPVVGDEPVAVILPDVILDEYESDLSQDNLAEMIRRFDETGHSQIMVEPVADVTAYGVVDCKGVELAPGESVPMVGVVPKADVAPSNLAIVGRYVLSADIWPLLAKTPPGAGDEIQLTDAIDMLIEKETVEAYHMKGKSHDCGNKLGYMQAFVEYGIRHNTLGTEFKAWLEEETKVKKAVIPVAGLGTRMLPATKAIPKEMLPLVDKPLIQYVVNECIAAGITEIVLVTHSSKNSIENHFDTSFELEAMLKRQLLDEVQSICPPHVTIMQVRQGKGLGHAVLCAHPVVGDEPVAVILPDVILDEYESDLSQDNLAEMIRRFDETGHSQIMVEPVADVTAYGVVDCKGVELAPGESVPMVGVVEPSNLAIVGRYVLSADIWPLLAKTGAGDEIQLTDAIDMLIEKETVEAYHMKGKSHDCGNKLGYMQAFVEYGIRHNTLGTEFKAWLEEEM

InterPro domains:
  IPR005771 UTP--glucose-1-phosphate uridylyltransferase, bacterial/archaeal-type [PTHR43197] (6-298)
  IPR005771 UTP--glucose-1-phosphate uridylyltransferase, bacterial/archaeal-type [TIGR01099] (8-275)
  IPR005771 UTP--glucose-1-phosphate uridylyltransferase, bacterial/archaeal-type [cd02541] (9-282)
  IPR005835 Nucleotidyl transferase domain [PF00483] (10-278)
  IPR029044 Nucleotide-diphospho-sugar transferases [G3DSA:3.90.550.10] (1-302)
  IPR029044 Nucleotide-diphospho-sugar transferases [SSF53448] (9-291)

B-factor: mean 31.58, std 26.43, range [1.0, 99.78]

Foldseek 3Di:
DFLAQEEEEEQADQQPQDPPVRVQAGQQQDDLAPGGLVLLVLVLCVLLPHQEYEYAHDDSHCVSVVQQDDPVVVLVVVVDPVNCVRNPSRPPSHDYHYHYQDPPFDPLSSVLRCCVVSPLTKYKYAHSLKGFDVVFDPSNPADPSLQRVVCRVVVAKEFEWEFDDALLQAWAWAQPPDDADARGWGWTQAIGGRDDVVVGRHRIHGRGIITGGSVLNVLSVDDDCRRDPRVSVNVVSVVDTHIYHYHTTDMFRNSHPVSSVVSSLVVQCVDPPRNVVVVVVVVVVD/DFLAAEEEEEFDQFLVQDPPVPVQAGQQQDDLQPGGLQLLVVVLCVLLPHQEYEYAADVSHVVVVPQQPDDVVVLVVVVCVVVNVVSPPSRPPSHYYHYFYQPDAQLSSVLRCCVVSDLFKYKYAYRQKGFDVVFDPSSDADLSLQRVVCRVPVAKEFEKEADDQQLPAKAFAQVPDDADQFDKGWTQAIHGSDDVVVGRHSIGGRGIITGGSVLNVLSVVYNPRNSVNVVSVVDTHIYHYHGTDMARRSHPVSVVVSSLVVCLVPPPCNVVSVVCVVVVD/DDFQAQEEEEEQADQFDLDPPVSVQAGQQQDDLQPGGLVLLVVVLCVLLPHQEYEYAHDDSYCVSVVQVDDDVVCLVVVVPDVNVVSVPSRPPSHDYHYFYLPLADEPLSSVLRCCVVSDLFWYKYAYRQKGFDVVQDPSNCDDVNLQSVVCVVPVAKEFEWEFDPDPPPAWAWAQVPDDDDAQDKGWTLATDPHPVPGRDRIGGRGMITGGSVLNVLSVPADADPSNHHYVNSSVNVVSVVDTHIYHYHTTDMQRNSHPVSVVVSSLVVQCVDPVCNVVSVVVVVVD/DQEQEEEEEQADQFDQPPPVRVQAGQQQDDLQPGGLVLLVVVLCVLLPHAEYEYAHHPRHVVVVVQQDDDDVVCVPDDPVVNCVRPVSRDVRHYYHYHYQPDDPLSSVLRCCVVVPLGWYKYAYRLKGFDCVQDPSNCDDSSVQQVVCVVPVAKEFEKEFDDPLCCAKAWAQVPDDADAFDKGFTQAIHVHGRIHGRGIITGGSVLNVLSVPADDVPYRYSSNSVNVVNVVDTHMYHYHTTDMARNSHPVSVVVSSLVVCLVDPPRNVVVVVVVVVVD

Solvent-accessible surface area: 44342 Å² total; per-residue (Å²): 208,32,123,2,94,23,0,0,0,18,2,7,48,56,12,52,130,0,2,17,0,11,13,25,8,9,22,4,1,1,0,0,2,12,66,0,0,0,14,22,1,1,57,6,0,44,43,12,54,1,59,27,0,0,1,0,1,37,33,74,5,23,22,0,7,39,0,17,22,66,23,66,52,9,26,40,88,25,150,245,155,37,16,84,78,2,92,69,12,23,44,127,162,11,26,22,0,7,5,34,22,51,134,74,96,29,49,0,31,3,0,46,25,0,52,42,5,10,28,102,65,4,0,0,0,0,38,8,25,19,3,6,0,76,111,93,16,68,24,65,103,20,0,2,8,38,0,10,88,71,19,63,125,47,35,52,0,0,0,0,0,39,69,23,115,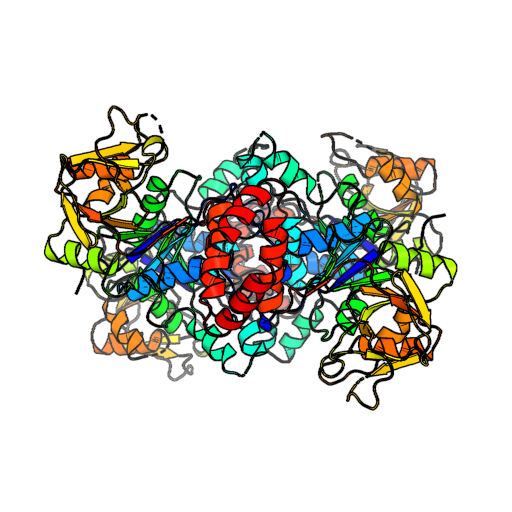71,12,63,58,89,15,0,0,34,2,157,66,79,145,18,54,80,16,72,21,12,75,8,85,14,16,58,90,118,8,158,74,138,112,29,38,29,76,17,1,27,14,1,0,7,0,0,9,28,63,0,4,95,19,0,66,103,110,38,183,140,26,56,5,23,64,2,0,54,46,0,30,164,152,45,59,1,4,0,0,19,10,60,46,82,23,12,66,0,0,44,41,29,12,0,0,40,0,0,0,23,8,0,48,61,21,138,102,35,2,122,97,0,102,42,33,11,108,129,104,76,199,28,125,3,117,19,0,0,0,16,2,23,33,76,7,58,136,0,6,18,2,14,19,23,5,10,18,0,1,0,0,0,2,6,70,0,0,0,15,28,0,0,64,6,0,32,44,15,57,2,46,14,0,0,0,0,0,41,52,89,11,33,19,0,9,36,0,15,25,71,22,75,49,18,31,14,114,24,131,140,225,153,49,24,93,76,2,78,69,9,22,35,141,122,10,24,27,1,4,5,31,23,73,125,31,35,3,72,2,0,48,24,0,45,41,6,12,32,101,75,8,0,0,0,0,43,7,15,16,3,4,0,83,106,99,18,62,21,63,124,20,1,2,15,31,0,10,175,58,18,60,123,68,37,52,0,0,0,0,0,41,65,24,116,78,17,59,55,83,20,0,0,44,2,163,68,74,144,11,36,79,5,72,27,26,60,4,74,12,19,39,140,147,8,148,73,112,106,27,38,29,73,12,3,32,14,1,0,9,0,0,10,29,45,0,3,74,13,7,73,157,68,132,1,45,70,0,0,47,54,0,30,144,130,53,52,1,17,0,0,18,8,55,43,84,17,9,58,0,0,47,39,25,11,0,0,42,0,0,0,21,9,0,32,61,26,141,106,32,2,111,103,0,89,44,51,0,97,164,79,65,232,131,43,132,2,122,20,0,0,0,14,1,11,44,43,4,37,143,3,4,8,1,14,19,22,5,8,28,1,0,0,0,0,2,9,69,0,1,0,12,23,0,1,58,4,0,31,42,17,57,2,46,23,0,0,1,0,2,31,43,74,5,36,19,1,10,38,0,18,25,84,20,72,38,14,26,36,82,1,167,188,126,50,20,88,82,3,101,60,14,27,34,137,119,9,24,26,0,5,2,33,26,35,93,18,134,18,71,0,32,2,0,28,27,0,52,39,6,9,29,104,60,13,0,0,0,0,35,9,34,18,2,6,1,81,114,90,20,58,19,63,98,15,1,2,7,32,0,10,98,75,20,74,128,44,41,51,2,0,0,0,0,41,80,18,113,75,12,81,69,111,32,0,0,39,2,148,63,82,157,21,44,84,16,77,17,20,54,5,61,16,49,80,34,158,63,139,112,31,33,25,78,18,2,47,14,2,0,13,0,0,11,28,58,0,1,66,16,0,56,136,6,91,87,47,102,62,85,69,11,91,4,79,56,0,5,59,52,0,24,150,133,53,57,2,3,0,0,14,13,62,44,74,22,9,71,2,15,59,38,29,8,1,1,40,0,0,2,39,8,0,44,60,30,146,100,27,6,117,107,0,96,50,41,8,105,160,115,116,102,1,91,9,0,0,0,19,1,12,44,63,15,67,152,2,5,2,2,15,17,24,6,10,30,1,2,0,0,0,2,7,74,0,0,0,12,23,0,1,65,4,0,36,41,11,36,0,36,27,0,0,1,0,1,34,43,65,4,27,20,0,8,42,0,13,18,35,27,72,96,15,27,64,57,28,80,83,145,48,32,82,83,1,67,75,6,23,32,144,109,11,25,26,0,5,4,33,33,88,96,28,52,0,40,1,0,44,23,0,46,34,5,3,29,100,63,8,0,0,0,0,46,8,30,18,3,5,1,84,100,97,16,62,22,64,109,20,0,2,8,16,0,7,95,58,2,56,129,63,32,62,2,0,1,0,0,42,64,33,104,73,44,93,63,113,23,6,0,34,5,165,54,81,159,23,41,82,10,74,30,28,71,7,66,12,55,79,123,75,34,70,11,8,58,14,2,0,16,0,0,8,23,70,1,2,68,20,2,72,164,63,80,97,71,124,30,46,76,8,63,56,0,11,57,45,0,24,116,116,57,58,2,22,0,0,11,13,71,42,98,21,10,70,1,6,53,39,25,12,0,0,38,0,0,0,28,6,0,39,64,28,145,101,25,2,116,100,0,92,58,55,0,88,155,81,53